Protein 4BZ4 (pdb70)

Nearest PDB structures (foldseek):
  4bz4-assembly4_D  TM=9.981E-01  e=2.053E-42  Methylomicrobium album BG8
  4bz4-assembly6_F  TM=1.003E+00  e=3.064E-42  Methylomicrobium album BG8
  4bz4-assembly5_E  TM=1.001E+00  e=2.266E-41  Methylomicrobium album BG8
  2vox-assembly1_A  TM=6.295E-01  e=2.458E-10  Methylococcus capsulatus str. Bath
  2o8o-assembly1_A  TM=6.468E-01  e=1.723E-02  Hathewaya histolytica

Secondary structure (P-SEA, 3-state):
cbbbbbbbbcccccbbbbbbcccccccccccccccccbbbbbbbbbccbbbbbbbbbcccccccccccccccccccccccccccccccccbbbbbbccccccccccccbbbbbcccccccccccccccccccccccbbbbcccccbbbbbbcccccbbbbbcccccccccccccccccccccccccbbbbbbbbbbcc/cbbbbbbbbcccccbbbbbbcccccccccccccccccbbbbbbbbbccbbbbbbbbbccccccccbbbbcccccccccccccccccccccbbbbbbccccccccccbbbbbcbbbbbbcccccccccccccccccccccccbbbbcccccbbbbbbcccccbbbbbbbbccccccccccccccccccccccbbbbbbbbbbcc/ccccbbbbbcccccbbbbbbcccccccccccccccccbbbbbbbbbccbbbbbbbbbccccccccbbbbcccccccccccccccccccccbbbbbbcccccccccccbbbbbbcccccccccccccccccccccccbbbbcccccbbbbbbcccccbbbbbbbbccccccccccccccccccccccbbbbbbbbbbcc/cbbbbbbbbcccccbbbbbbcccccccccccccccccbbbbbbbbbccbbbbbbbbbccccccccbbbbcccccccccccccccccccccbbbbbbccccccccccbbbbbbcccccccccccccccccccccccbbbbcccccbbbbbbcccccbbbbbbbbccccccccccccccccccccccbbbbbbbbbbcc/ccccbbbbbcccccbbbbbbcccccccccccccccccbbbbbbbbbccbbbbbbbbbccccccccbbbbcccccccccccccccccccccbbbbbbccbbbbcccccccccccbbbbbcccccccccccccccccccccccbbbbcccccbbbbbbcccccbbbbbbbbccccccccccccccccccccccbbbbbbbbbbcc/ccccbbbbbcccccbbbbbbcccccccccccccccccbbbbbbbbbccbbbbbbbbbccccccccbbbbcccccccccccccccccccccbbbbbbccccccccccccbbbbbcccccccccccccccccccccccbbbbcccccbbbbbbcccccbbbbbcccccccccccccccccccccccccbbbbbbbbbbcc

Foldseek 3Di:
DEFDDEDEAEPVRFKDKFWAAQAQQFFPDDPRWHGHRWYKYKYWAAFDDKKKKKKFFPFAQWKKKKWKWDFPPQDPCVLVRDDQDDTHDRFDWDWDAQDAYPNDTSHIGTTHTWAMEIAQAPQDDDDPPSVPDPRHHYDYPNDGRMDMDMGGHNHTTMMMMIMYTNRGHPPGPSCPPHSVNTNGDSGIGIMMMGMDGD/DEFADEAEDDPVRFKDKDWAAQAQQDWPADDDWHGHRWYKYKYFADFDDKKKKKKFFPFAQWKKKKWKWDFPPDDDVVLPRGDDDDTHDSFDKDWDAQDWYADPVRHIDGNHITTTHTWAMEMAPAPLPDDDDPSQPDPRHHYDYPNDGRMDMDMGGPNHGTMMMMIMYTNRGHPPGPSQVVHNVNTRGDSGIGIMMMGMDGD/DEFADEAEADPVRFKDKFWAAQAQQFWPADLGWHGHRWYKYKYFAAFDDKKKKKKFFPFAQWKKKKWKWFFPDCPPCVLVRDDQDDIDDRFDWDWDAQDAYPNDGSHITTTHTWAMEIECAPLDDDDPPSPPDPRHHYDYPNDGRMDMDMGGDNHGTMMMMIMYTNRGHPPGPSQPPHNVNTNGDSDIGIMMMGMDGD/DEFADEAEAEPVRFKDKFWAAQAQQFWLDDLRWHGHRWYKYKYWADFDDKKKKKKFFPFAQWKKKKWKWFFPPDDPVVLPRDDQDDTHHRDDWDWDAQDDYPDGSGIGTTHTWAMEMEPAPQDDDDDPSPPDPRHHYDYPNDGRMDMDMGGDRHGTMMMMIMYTNDGHPPGRSCPPHSVNTNGDSGIGIMMMGMGGD/DEFADEAEDDPVRFKDKDWAAQAQQFWPADLRWHGHRWYKYKYFAAFDDKKKKKKFFPFAQWKKKKWKWDFPPDADPQLPGDDPDDTHDRFDKDWDAQDWYADPVRHIDGSGIGTTHTWAMEMAPAPLDDDHPCSPPDPRHHYDYPPDGRMDMDMGGDNHGTMMMMIMYTNDGHPPGPSQVPHSVNINGDSDIGIMMMGMGHD/DEFADEDEDDQVRFKDKDWAAQAQQFWDDDLGWHGHRWYKYKYFAAFDDKKKKKKFFPFAQWKKKKWKWDFPPQDPCVLPRDDPDDTHDRADWDWDAQDAYPNDGSHIGTTHTWAMEIAPPPLDDDDDPSVPDPRHHYDYPNDGRMDMDMGGDRHGTMMMMIMYTNRGDDPTPNQVVHNVNTNGDSGIGIMMMGMGGD

Radius of gyration: 33.46 Å; Cα contacts (8 Å, |Δi|>4): 3586; chains: 6; bounding box: 97×66×97 Å

CATH classification: 2.60.120.1220

B-factor: mean 15.87, std 8.56, range [4.62, 70.21]

InterPro domains:
  IPR041007 Copper(I)-binding protein CorA [PF18252] (26-206)

Structure (mmCIF, N/CA/C/O backbone):
data_4BZ4
#
_entry.id   4BZ4
#
_cell.length_a   73.840
_cell.length_b   113.170
_cell.length_c   81.490
_cell.angle_alpha   90.00
_cell.angle_beta   104.51
_cell.angle_gamma   90.00
#
_symmetry.space_group_name_H-M   'P 1 21 1'
#
loop_
_entity.id
_entity.type
_entity.pdbx_description
1 polymer 'COPPER-REPRESSIBLE POLYPEPTIDE'
2 non-polymer 'COPPER (I) ION'
3 non-polymer 'CALCIUM ION'
4 non-polymer 'TETRAETHYLENE GLYCOL'
5 non-polymer 'HEXAETHYLENE GLYCOL'
6 water water
#
loop_
_atom_site.group_PDB
_atom_site.id
_atom_site.type_symbol
_atom_site.label_atom_id
_atom_site.label_alt_id
_atom_site.label_comp_id
_atom_site.label_asym_id
_atom_site.label_entity_id
_atom_site.label_seq_id
_atom_site.pdbx_PDB_ins_code
_atom_site.Cartn_x
_atom_site.Cartn_y
_atom_site.Cartn_z
_atom_site.occupancy
_atom_site.B_iso_or_equiv
_atom_site.auth_seq_id
_atom_site.auth_comp_id
_atom_site.auth_asym_id
_atom_site.auth_atom_id
_atom_site.pdbx_PDB_model_num
ATOM 1 N N . ALA A 1 28 ? 57.953 31.376 56.638 1.00 21.74 28 ALA A N 1
ATOM 2 C CA . ALA A 1 28 ? 56.790 31.204 57.546 1.00 19.37 28 ALA A CA 1
ATOM 3 C C . ALA A 1 28 ? 56.663 29.801 58.054 1.00 19.37 28 ALA A C 1
ATOM 4 O O . ALA A 1 28 ? 57.261 28.857 57.496 1.00 21.36 28 ALA A O 1
ATOM 6 N N . THR A 1 29 ? 55.867 29.638 59.103 1.00 17.52 29 THR A N 1
ATOM 7 C CA . THR A 1 29 ? 55.616 28.321 59.682 1.00 15.48 29 THR A CA 1
ATOM 8 C C . THR A 1 29 ? 54.121 28.214 60.000 1.00 17.23 29 THR A C 1
ATOM 9 O O . THR A 1 29 ? 53.510 29.159 60.486 1.00 14.26 29 THR A O 1
ATOM 13 N N . ALA A 1 30 ? 53.525 27.059 59.702 1.00 14.65 30 ALA A N 1
ATOM 14 C CA . ALA A 1 30 ? 52.178 26.755 60.052 1.00 15.73 30 ALA A CA 1
ATOM 15 C C . ALA A 1 30 ? 51.949 26.754 61.554 1.00 14.76 30 ALA A C 1
ATOM 16 O O . ALA A 1 30 ? 52.777 26.289 62.334 1.00 15.06 30 ALA A O 1
ATOM 18 N N . ILE A 1 31 ? 50.772 27.220 61.913 1.00 13.37 31 ILE A N 1
ATOM 19 C CA . ILE A 1 31 ? 50.258 27.127 63.264 1.00 15.22 31 ILE A CA 1
ATOM 20 C C . ILE A 1 31 ? 48.834 26.607 63.251 1.00 16.61 31 ILE A C 1
ATOM 21 O O . ILE A 1 31 ? 48.120 26.766 62.283 1.00 20.13 31 ILE A O 1
ATOM 26 N N . SER A 1 32 ? 48.442 26.027 64.357 1.00 18.45 32 SER A N 1
ATOM 27 C CA . SER A 1 32 ? 47.084 25.581 64.606 1.00 21.20 32 SER A CA 1
ATOM 28 C C . SER A 1 32 ? 46.344 26.795 65.164 1.00 20.45 32 SER A C 1
ATOM 29 O O . SER A 1 32 ? 46.813 27.382 66.110 1.00 24.71 32 SER A O 1
ATOM 32 N N . GLY A 1 33 ? 45.286 27.222 64.517 1.00 20.05 33 GLY A N 1
ATOM 33 C CA . GLY A 1 33 ? 44.486 28.389 64.966 1.00 21.66 33 GLY A CA 1
ATOM 34 C C . GLY A 1 33 ? 43.164 27.922 65.551 1.00 21.46 33 GLY A C 1
ATOM 35 O O . GLY A 1 33 ? 42.509 26.991 65.030 1.00 20.81 33 GLY A O 1
ATOM 36 N N . THR A 1 34 ? 42.689 28.670 66.527 1.00 19.16 34 THR A N 1
ATOM 37 C CA . THR A 1 34 ? 41.311 28.576 67.022 1.00 19.53 34 THR A CA 1
ATOM 38 C C . THR A 1 34 ? 40.589 29.776 66.485 1.00 18.07 34 THR A C 1
ATOM 39 O O . THR A 1 34 ? 41.045 30.922 66.654 1.00 18.26 34 THR A O 1
ATOM 43 N N . PHE A 1 35 ? 39.488 29.553 65.761 1.00 18.58 35 PHE A N 1
ATOM 44 C CA . PHE A 1 35 ? 38.776 30.666 65.142 1.00 20.27 35 PHE A CA 1
ATOM 45 C C . PHE A 1 35 ? 37.565 31.023 66.024 1.00 20.37 35 PHE A C 1
ATOM 46 O O . PHE A 1 35 ? 36.909 30.149 66.609 1.00 22.89 35 PHE A O 1
ATOM 54 N N . PHE A 1 36 ? 37.283 32.310 66.131 1.00 17.40 36 PHE A N 1
ATOM 55 C CA . PHE A 1 36 ? 36.172 32.764 66.928 1.00 17.48 36 PHE A CA 1
ATOM 56 C C . PHE A 1 36 ? 35.238 33.530 66.049 1.00 16.76 36 PHE A C 1
ATOM 57 O O . PHE A 1 36 ? 35.653 34.080 65.055 1.00 18.86 36 PHE A O 1
ATOM 65 N N . ASP A 1 37 ? 33.947 33.559 66.394 1.00 17.54 37 ASP A N 1
ATOM 66 C CA . ASP A 1 37 ? 32.996 34.458 65.798 1.00 18.25 37 ASP A CA 1
ATOM 67 C C . ASP A 1 37 ? 31.806 34.623 66.722 1.00 18.87 37 ASP A C 1
ATOM 68 O O . ASP A 1 37 ? 31.826 34.102 67.820 1.00 17.45 37 ASP A O 1
ATOM 73 N N . LYS A 1 38 ? 30.789 35.360 66.282 1.00 19.71 38 LYS A N 1
ATOM 74 C CA . LYS A 1 38 ? 29.683 35.699 67.189 1.00 21.70 38 LYS A CA 1
ATOM 75 C C . LYS A 1 38 ? 28.951 34.483 67.786 1.00 20.96 38 LYS A C 1
ATOM 76 O O . LYS A 1 38 ? 28.307 34.596 68.836 1.00 23.36 38 LYS A O 1
ATOM 82 N N . ASN A 1 39 ? 29.034 33.337 67.124 1.00 21.46 39 ASN A N 1
ATOM 83 C CA . ASN A 1 39 ? 28.426 32.108 67.624 1.00 24.84 39 ASN A CA 1
ATOM 84 C C . ASN A 1 39 ? 29.406 31.173 68.268 1.00 23.29 39 ASN A C 1
ATOM 85 O O . ASN A 1 39 ? 29.067 30.048 68.645 1.00 21.94 39 ASN A O 1
ATOM 90 N N . ASN A 1 40 ? 30.673 31.599 68.348 1.00 20.52 40 ASN A N 1
ATOM 91 C CA . ASN A 1 40 ? 31.740 30.773 68.866 1.00 19.60 40 ASN A CA 1
ATOM 92 C C . ASN A 1 40 ? 32.718 31.743 69.562 1.00 18.86 40 ASN A C 1
ATOM 93 O O . ASN A 1 40 ? 33.755 32.062 69.002 1.00 16.71 40 ASN A O 1
ATOM 98 N N . THR A 1 41 ? 32.334 32.171 70.753 1.00 17.96 41 THR A N 1
ATOM 99 C CA . THR A 1 41 ? 33.030 33.301 71.388 1.00 17.06 41 THR A CA 1
ATOM 100 C C . THR A 1 41 ? 34.027 32.836 72.400 1.00 16.84 41 THR A C 1
ATOM 101 O O . THR A 1 41 ? 34.701 33.658 73.020 1.00 16.42 41 THR A O 1
ATOM 105 N N . SER A 1 42 ? 34.111 31.530 72.654 1.00 16.81 42 SER A N 1
ATOM 106 C CA . SER A 1 42 ? 34.923 31.059 73.786 1.00 19.66 42 SER A CA 1
ATOM 107 C C . SER A 1 42 ? 35.698 29.805 73.402 1.00 19.73 42 SER A C 1
ATOM 108 O O . SER A 1 42 ? 35.315 29.089 72.471 1.00 19.54 42 SER A O 1
ATOM 111 N N . ALA A 1 43 ? 36.800 29.565 74.071 1.00 18.17 43 ALA A N 1
ATOM 112 C CA . ALA A 1 43 ? 37.601 28.386 73.796 1.00 17.34 43 ALA A CA 1
ATOM 113 C C . ALA A 1 43 ? 38.519 28.116 74.952 1.00 18.00 43 ALA A C 1
ATOM 114 O O . ALA A 1 43 ? 38.836 29.016 75.777 1.00 17.51 43 ALA A O 1
ATOM 116 N N . ASP A 1 44 ? 38.972 26.890 75.058 1.00 15.53 44 ASP A N 1
ATOM 117 C CA . ASP A 1 44 ? 40.008 26.564 76.000 1.00 17.06 44 ASP A CA 1
ATOM 118 C C . ASP A 1 44 ? 41.241 26.361 75.190 1.00 19.49 44 ASP A C 1
ATOM 119 O O . ASP A 1 44 ? 41.247 25.580 74.225 1.00 24.09 44 ASP A O 1
ATOM 124 N N . MET A 1 45 ? 42.265 27.110 75.495 1.00 15.05 45 MET A N 1
ATOM 125 C CA . MET A 1 45 ? 43.558 27.004 74.839 1.00 16.06 45 MET A CA 1
ATOM 126 C C . MET A 1 45 ? 44.535 26.436 75.850 1.00 17.74 45 MET A C 1
ATOM 127 O O . MET A 1 45 ? 44.301 26.439 77.072 1.00 20.61 45 MET A O 1
ATOM 132 N N . THR A 1 46 ? 45.587 25.812 75.359 1.00 18.49 46 THR A N 1
ATOM 133 C CA . THR A 1 46 ? 46.578 25.171 76.209 1.00 18.67 46 THR A CA 1
ATOM 134 C C . THR A 1 46 ? 47.905 25.778 75.863 1.00 18.09 46 THR A C 1
ATOM 135 O O . THR A 1 46 ? 48.259 25.933 74.679 1.00 24.34 46 THR A O 1
ATOM 139 N N . VAL A 1 47 ? 48.626 26.217 76.871 1.00 14.89 47 VAL A N 1
ATOM 140 C CA . VAL A 1 47 ? 49.896 26.880 76.632 1.00 13.22 47 VAL A CA 1
ATOM 141 C C . VAL A 1 47 ? 50.885 26.457 77.701 1.00 11.73 47 VAL A C 1
ATOM 142 O O . VAL A 1 47 ? 50.509 26.011 78.821 1.00 14.20 47 VAL A O 1
ATOM 146 N N . ARG A 1 48 ? 52.174 26.613 77.396 1.00 10.50 48 ARG A N 1
ATOM 147 C CA . ARG A 1 48 ? 53.200 26.410 78.372 1.00 11.52 48 ARG A CA 1
ATOM 148 C C . ARG A 1 48 ? 53.327 27.617 79.315 1.00 12.17 48 ARG A C 1
ATOM 149 O O . ARG A 1 48 ? 53.004 28.752 78.934 1.00 11.41 48 ARG A O 1
ATOM 157 N N . ALA A 1 49 ? 53.846 27.359 80.502 1.00 11.10 49 ALA A N 1
ATOM 158 C CA . ALA A 1 49 ? 53.942 28.390 81.572 1.00 11.31 49 ALA A CA 1
ATOM 159 C C . ALA A 1 49 ? 54.858 29.538 81.224 1.00 10.96 49 ALA A C 1
ATOM 160 O O . ALA A 1 49 ? 54.655 30.634 81.758 1.00 11.44 49 ALA A O 1
ATOM 162 N N . TYR A 1 50 ? 55.819 29.315 80.356 1.00 10.00 50 TYR A N 1
ATOM 163 C CA . TYR A 1 50 ? 56.785 30.359 79.913 1.00 10.54 50 TYR A CA 1
ATOM 164 C C . TYR A 1 50 ? 56.588 30.718 78.448 1.00 9.76 50 TYR A C 1
ATOM 165 O O . TYR A 1 50 ? 57.449 31.386 77.857 1.00 11.17 50 TYR A O 1
ATOM 174 N N . SER A 1 51 ? 55.527 30.215 77.825 1.00 9.84 51 SER A N 1
ATOM 175 C CA . SER A 1 51 ? 55.341 30.289 76.346 1.00 10.06 51 SER A CA 1
ATOM 176 C C . SER A 1 51 ? 55.425 31.714 75.732 1.00 10.64 51 SER A C 1
ATOM 177 O O . SER A 1 51 ? 55.861 31.852 74.625 1.00 10.44 51 SER A O 1
ATOM 180 N N . TRP A 1 52 ? 55.070 32.699 76.487 1.00 11.29 52 TRP A N 1
ATOM 181 C CA . TRP A 1 52 ? 55.011 34.087 75.913 1.00 10.59 52 TRP A CA 1
ATOM 182 C C . TRP A 1 52 ? 56.278 34.796 76.139 1.00 10.16 52 TRP A C 1
ATOM 183 O O . TRP A 1 52 ? 56.479 35.910 75.602 1.00 10.09 52 TRP A O 1
ATOM 194 N N . TYR A 1 53 ? 57.157 34.259 77.001 1.00 10.83 53 TYR A N 1
ATOM 195 C CA . TYR A 1 53 ? 58.350 34.978 77.437 1.00 11.34 53 TYR A CA 1
ATOM 196 C C . TYR A 1 53 ? 59.421 33.948 77.901 1.00 10.27 53 TYR A C 1
ATOM 197 O O . TYR A 1 53 ? 59.613 33.736 79.082 1.00 11.56 53 TYR A O 1
ATOM 206 N N . ASN A 1 54 ? 60.124 33.368 76.940 1.00 10.52 54 ASN A N 1
ATOM 207 C CA . ASN A 1 54 ? 61.183 32.488 77.255 1.00 11.79 54 ASN A CA 1
ATOM 208 C C . ASN A 1 54 ? 62.357 33.185 77.863 1.00 13.67 54 ASN A C 1
ATOM 209 O O . ASN A 1 54 ? 62.657 34.349 77.534 1.00 14.99 54 ASN A O 1
ATOM 214 N N . LEU A 1 55 ? 63.048 32.495 78.775 1.00 13.58 55 LEU A N 1
ATOM 215 C CA . LEU A 1 55 ? 64.243 33.077 79.437 1.00 14.30 55 LEU A CA 1
ATOM 216 C C . LEU A 1 55 ? 65.532 32.560 78.800 1.00 18.09 55 LEU A C 1
ATOM 217 O O . LEU A 1 55 ? 66.270 31.680 79.381 1.00 18.69 55 LEU A O 1
ATOM 222 N N . SER A 1 56 ? 65.704 33.019 77.567 1.00 14.78 56 SER A N 1
ATOM 223 C CA . SER A 1 56 ? 66.849 32.738 76.702 1.00 15.43 56 SER A CA 1
ATOM 224 C C . SER A 1 56 ? 66.939 33.903 75.721 1.00 17.60 56 SER A C 1
ATOM 225 O O . SER A 1 56 ? 65.958 34.635 75.499 1.00 15.67 56 SER A O 1
ATOM 228 N N . MET A 1 57 ? 68.094 34.038 75.074 1.00 17.74 57 MET A N 1
ATOM 229 C CA . MET A 1 57 ? 68.193 34.905 73.911 1.00 19.48 57 MET A CA 1
ATOM 230 C C . MET A 1 57 ? 67.686 36.294 74.156 1.00 17.26 57 MET A C 1
ATOM 231 O O . MET A 1 57 ? 68.029 36.980 75.133 1.00 18.77 57 MET A O 1
ATOM 232 N N . GLY A 1 58 ? 66.788 36.634 73.250 1.00 16.26 58 GLY A N 1
ATOM 233 C CA . GLY A 1 58 ? 66.134 37.919 73.212 1.00 14.75 58 GLY A CA 1
ATOM 234 C C . GLY A 1 58 ? 64.768 37.933 73.925 1.00 13.26 58 GLY A C 1
ATOM 235 O O . GLY A 1 58 ? 63.947 38.835 73.718 1.00 12.69 58 GLY A O 1
ATOM 236 N N . TYR A 1 59 ? 64.523 36.969 74.830 1.00 12.84 59 TYR A N 1
ATOM 237 C CA . TYR A 1 59 ? 63.312 36.940 75.670 1.00 14.05 59 TYR A CA 1
ATOM 238 C C . TYR A 1 59 ? 62.056 36.906 74.818 1.00 12.69 59 TYR A C 1
ATOM 239 O O . TYR A 1 59 ? 61.115 37.703 74.981 1.00 12.13 59 TYR A O 1
ATOM 248 N N . LEU A 1 60 ? 62.041 36.006 73.855 1.00 12.12 60 LEU A N 1
ATOM 249 C CA . LEU A 1 60 ? 60.952 35.903 72.910 1.00 12.98 60 LEU A CA 1
ATOM 250 C C . LEU A 1 60 ? 59.928 34.878 73.300 1.00 12.40 60 LEU A C 1
ATOM 251 O O . LEU A 1 60 ? 60.195 33.969 74.073 1.00 11.85 60 LEU A O 1
ATOM 256 N N . GLY A 1 61 ? 58.723 35.041 72.808 1.00 10.54 61 GLY A N 1
ATOM 257 C CA . GLY A 1 61 ? 57.750 33.989 72.899 1.00 11.64 61 GLY A CA 1
ATOM 258 C C . GLY A 1 61 ? 58.018 32.869 71.927 1.00 11.14 61 GLY A C 1
ATOM 259 O O . GLY A 1 61 ? 58.668 33.076 70.921 1.00 10.74 61 GLY A O 1
ATOM 274 N N . THR A 1 63 ? 56.341 30.416 69.374 1.00 11.27 63 THR A N 1
ATOM 275 C CA . THR A 1 63 ? 55.191 30.291 68.532 1.00 11.58 63 THR A CA 1
ATOM 276 C C . THR A 1 63 ? 54.343 29.049 68.813 1.00 11.82 63 THR A C 1
ATOM 277 O O . THR A 1 63 ? 53.165 29.112 68.872 1.00 11.56 63 THR A O 1
ATOM 281 N N . HIS A 1 64 ? 55.021 27.918 68.943 1.00 12.54 64 HIS A N 1
ATOM 282 C CA . HIS A 1 64 ? 54.298 26.650 69.026 1.00 14.15 64 HIS A CA 1
ATOM 283 C C . HIS A 1 64 ? 54.058 26.188 70.421 1.00 14.30 64 HIS A C 1
ATOM 284 O O . HIS A 1 64 ? 53.253 25.261 70.592 1.00 15.73 64 HIS A O 1
ATOM 291 N N . HIS A 1 65 ? 54.635 26.859 71.444 1.00 12.35 65 HIS A N 1
ATOM 292 C CA . HIS A 1 65 ? 54.341 26.602 72.809 1.00 12.27 65 HIS A CA 1
ATOM 293 C C . HIS A 1 65 ? 53.149 27.458 73.305 1.00 11.32 65 HIS A C 1
ATOM 294 O O . HIS A 1 65 ? 52.560 27.157 74.352 1.00 13.20 65 HIS A O 1
ATOM 301 N N . SER A 1 66 ? 52.824 28.454 72.504 1.00 11.50 66 SER A N 1
ATOM 302 C CA . SER A 1 66 ? 51.697 29.323 72.714 1.00 11.87 66 SER A CA 1
ATOM 303 C C . SER A 1 66 ? 50.506 28.784 71.930 1.00 13.82 66 SER A C 1
ATOM 304 O O . SER A 1 66 ? 50.602 27.694 71.229 1.00 14.84 66 SER A O 1
ATOM 307 N N . ASN A 1 67 ? 49.379 29.494 71.949 1.00 13.29 67 ASN A N 1
ATOM 308 C CA . ASN A 1 67 ? 48.230 29.094 71.191 1.00 14.81 67 ASN A CA 1
ATOM 309 C C . ASN A 1 67 ? 47.654 30.296 70.462 1.00 15.79 67 ASN A C 1
ATOM 310 O O . ASN A 1 67 ? 47.679 31.359 71.000 1.00 14.81 67 ASN A O 1
ATOM 319 N N . TRP A 1 68 ? 47.177 30.110 69.239 1.00 13.91 68 TRP A N 1
ATOM 320 C CA . TRP A 1 68 ? 46.801 31.200 68.359 1.00 12.51 68 TRP A CA 1
ATOM 321 C C . TRP A 1 68 ? 45.330 31.259 68.128 1.00 14.11 68 TRP A C 1
ATOM 322 O O . TRP A 1 68 ? 44.672 30.188 67.907 1.00 16.30 68 TRP A O 1
ATOM 333 N N . GLY A 1 69 ? 44.780 32.492 68.168 1.00 13.96 69 GLY A N 1
ATOM 334 C CA . GLY A 1 69 ? 43.379 32.729 67.814 1.00 12.89 69 GLY A CA 1
ATOM 335 C C . GLY A 1 69 ? 43.224 33.672 66.677 1.00 12.86 69 GLY A C 1
ATOM 336 O O . GLY A 1 69 ? 44.106 34.481 66.344 1.00 11.99 69 GLY A O 1
ATOM 337 N N . PHE A 1 70 ? 42.078 33.563 66.006 1.00 13.22 70 PHE A N 1
ATOM 338 C CA . PHE A 1 70 ? 41.749 34.423 64.905 1.00 13.12 70 PHE A CA 1
ATOM 339 C C . PHE A 1 70 ? 40.300 34.876 65.030 1.00 14.26 70 PHE A C 1
ATOM 340 O O . PHE A 1 70 ? 39.431 34.068 65.299 1.00 15.08 70 PHE A O 1
ATOM 348 N N . VAL A 1 71 ? 40.037 36.128 64.686 1.00 14.59 71 VAL A N 1
ATOM 349 C CA . VAL A 1 71 ? 38.677 36.648 64.727 1.00 14.73 71 VAL A CA 1
ATOM 350 C C . VAL A 1 71 ? 38.516 37.768 63.763 1.00 16.64 71 VAL A C 1
ATOM 351 O O . VAL A 1 71 ? 39.414 38.619 63.624 1.00 14.99 71 VAL A O 1
ATOM 355 N N . LYS A 1 72 ? 37.392 37.770 63.039 1.00 15.20 72 LYS A N 1
ATOM 356 C CA . LYS A 1 72 ? 37.167 38.819 62.058 1.00 16.00 72 LYS A CA 1
ATOM 357 C C . LYS A 1 72 ? 36.293 39.869 62.726 1.00 14.34 72 LYS A C 1
ATOM 358 O O . LYS A 1 72 ? 35.235 39.521 63.252 1.00 15.83 72 LYS A O 1
ATOM 364 N N . LEU A 1 73 ? 36.731 41.107 62.646 1.00 13.10 73 LEU A N 1
ATOM 365 C CA . LEU A 1 73 ? 36.155 42.203 63.386 1.00 15.14 73 LEU A CA 1
ATOM 366 C C . LEU A 1 73 ? 35.846 43.347 62.489 1.00 15.13 73 LEU A C 1
ATOM 367 O O . LEU A 1 73 ? 36.462 43.562 61.456 1.00 14.79 73 LEU A O 1
ATOM 372 N N . LYS A 1 74 ? 34.878 44.135 62.948 1.00 17.33 74 LYS A N 1
ATOM 373 C CA . LYS A 1 74 ? 34.466 45.383 62.261 1.00 18.43 74 LYS A CA 1
ATOM 374 C C . LYS A 1 74 ? 35.134 46.548 62.870 1.00 17.47 74 LYS A C 1
ATOM 375 O O . LYS A 1 74 ? 35.281 46.617 64.119 1.00 16.93 74 LYS A O 1
ATOM 381 N N . LYS A 1 75 ? 35.537 47.486 62.008 1.00 15.47 75 LYS A N 1
ATOM 382 C CA . LYS A 1 75 ? 36.217 48.716 62.441 1.00 16.08 75 LYS A CA 1
ATOM 383 C C . LYS A 1 75 ? 35.357 49.474 63.441 1.00 18.01 75 LYS A C 1
ATOM 384 O O . LYS A 1 75 ? 34.151 49.533 63.271 1.00 17.69 75 LYS A O 1
ATOM 390 N N . GLY A 1 76 ? 35.985 50.032 64.456 1.00 16.28 76 GLY A N 1
ATOM 391 C CA . GLY A 1 76 ? 35.369 51.091 65.227 1.00 17.08 76 GLY A CA 1
ATOM 392 C C . GLY A 1 76 ? 34.581 50.653 66.406 1.00 18.20 76 GLY A C 1
ATOM 393 O O . GLY A 1 76 ? 34.021 51.524 67.087 1.00 20.55 76 GLY A O 1
ATOM 394 N N . LYS A 1 77 ? 34.406 49.358 66.621 1.00 17.81 77 LYS A N 1
ATOM 395 C CA . LYS A 1 77 ? 33.601 48.919 67.746 1.00 19.37 77 LYS A CA 1
ATOM 396 C C . LYS A 1 77 ? 34.492 48.183 68.764 1.00 18.71 77 LYS A C 1
ATOM 397 O O . LYS A 1 77 ? 35.116 47.180 68.385 1.00 14.40 77 LYS A O 1
ATOM 403 N N . PRO A 1 78 ? 34.608 48.708 70.007 1.00 16.27 78 PRO A N 1
ATOM 404 C CA . PRO A 1 78 ? 35.550 48.050 70.926 1.00 14.85 78 PRO A CA 1
ATOM 405 C C . PRO A 1 78 ? 35.260 46.591 71.166 1.00 13.48 78 PRO A C 1
ATOM 406 O O . PRO A 1 78 ? 34.102 46.148 71.204 1.00 14.24 78 PRO A O 1
ATOM 410 N N . VAL A 1 79 ? 36.364 45.872 71.409 1.00 12.58 79 VAL A N 1
ATOM 411 C CA . VAL A 1 79 ? 36.390 44.414 71.637 1.00 12.97 79 VAL A CA 1
ATOM 412 C C . VAL A 1 79 ? 37.115 44.202 72.945 1.00 12.07 79 VAL A C 1
ATOM 413 O O . VAL A 1 79 ? 38.124 44.870 73.203 1.00 13.81 79 VAL A O 1
ATOM 417 N N . THR A 1 80 ? 36.701 43.173 73.704 1.00 12.04 80 THR A N 1
ATOM 418 C CA . THR A 1 80 ? 37.408 42.739 74.893 1.00 12.52 80 THR A CA 1
ATOM 419 C C . THR A 1 80 ? 37.751 41.289 74.706 1.00 11.39 80 THR A C 1
ATOM 420 O O . THR A 1 80 ? 36.944 40.534 74.180 1.00 13.00 80 THR A O 1
ATOM 424 N N . ILE A 1 81 ? 38.964 40.932 75.084 1.00 11.02 81 ILE A N 1
ATOM 425 C CA . ILE A 1 81 ? 39.321 39.489 75.211 1.00 12.09 81 ILE A CA 1
ATOM 426 C C . ILE A 1 81 ? 39.736 39.230 76.633 1.00 11.27 81 ILE A C 1
ATOM 427 O O . ILE A 1 81 ? 40.586 39.961 77.199 1.00 12.71 81 ILE A O 1
ATOM 432 N N . ALA A 1 82 ? 39.124 38.240 77.270 1.00 11.65 82 ALA A N 1
ATOM 433 C CA . ALA A 1 82 ? 39.347 37.881 78.627 1.00 12.27 82 ALA A CA 1
ATOM 434 C C . ALA A 1 82 ? 39.916 36.511 78.690 1.00 11.72 82 ALA A C 1
ATOM 435 O O . ALA A 1 82 ? 39.356 35.597 78.089 1.00 13.35 82 ALA A O 1
ATOM 437 N N . LEU A 1 83 ? 40.963 36.359 79.518 1.00 12.40 83 LEU A N 1
ATOM 438 C CA . LEU A 1 83 ? 41.627 35.106 79.729 1.00 12.91 83 LEU A CA 1
ATOM 439 C C . LEU A 1 83 ? 41.504 34.767 81.168 1.00 12.45 83 LEU A C 1
ATOM 440 O O . LEU A 1 83 ? 41.731 35.625 82.047 1.00 11.10 83 LEU A O 1
ATOM 445 N N . THR A 1 84 ? 41.229 33.507 81.462 1.00 12.51 84 THR A N 1
ATOM 446 C CA . THR A 1 84 ? 41.206 33.052 82.853 1.00 13.24 84 THR A CA 1
ATOM 447 C C . THR A 1 84 ? 41.864 31.659 82.944 1.00 12.81 84 THR A C 1
ATOM 448 O O . THR A 1 84 ? 41.811 30.888 81.970 1.00 14.66 84 THR A O 1
ATOM 452 N N . THR A 1 85 ? 42.443 31.343 84.092 1.00 13.45 85 THR A N 1
ATOM 453 C CA . THR A 1 85 ? 43.016 30.028 84.339 1.00 14.47 85 THR A CA 1
ATOM 454 C C . THR A 1 85 ? 42.780 29.631 85.750 1.00 14.96 85 THR A C 1
ATOM 455 O O . THR A 1 85 ? 42.747 30.486 86.646 1.00 14.43 85 THR A O 1
ATOM 459 N N . GLU A 1 86 ? 42.678 28.311 85.952 1.00 17.92 86 GLU A N 1
ATOM 460 C CA . GLU A 1 86 ? 42.601 27.750 87.295 1.00 18.58 86 GLU A CA 1
ATOM 461 C C . GLU A 1 86 ? 43.967 27.271 87.810 1.00 17.45 86 GLU A C 1
ATOM 462 O O . GLU A 1 86 ? 44.084 26.841 88.960 1.00 18.23 86 GLU A O 1
ATOM 468 N N . VAL A 1 87 ? 45.001 27.310 86.991 1.00 13.68 87 VAL A N 1
ATOM 469 C CA . VAL A 1 87 ? 46.279 26.729 87.361 1.00 13.59 87 VAL A CA 1
ATOM 470 C C . VAL A 1 87 ? 47.041 27.604 88.321 1.00 13.73 87 VAL A C 1
ATOM 471 O O . VAL A 1 87 ? 47.359 28.776 87.990 1.00 14.33 87 VAL A O 1
ATOM 475 N N . SER A 1 88 ? 47.405 27.074 89.494 1.00 12.55 88 SER A N 1
ATOM 476 C CA . SER A 1 88 ? 48.064 27.822 90.539 1.00 11.53 88 SER A CA 1
ATOM 477 C C . SER A 1 88 ? 49.453 28.283 90.055 1.00 11.55 88 SER A C 1
ATOM 478 O O . SER A 1 88 ? 50.295 27.475 89.677 1.00 12.57 88 SER A O 1
ATOM 481 N N . GLY A 1 89 ? 49.728 29.586 90.126 1.00 11.01 89 GLY A N 1
ATOM 482 C CA . GLY A 1 89 ? 51.006 30.129 89.731 1.00 10.90 89 GLY A CA 1
ATOM 483 C C . GLY A 1 89 ? 51.107 30.613 88.300 1.00 10.55 89 GLY A C 1
ATOM 484 O O . GLY A 1 89 ? 52.073 31.301 87.965 1.00 10.14 89 GLY A O 1
ATOM 485 N N . LEU A 1 90 ? 50.088 30.297 87.482 1.00 10.74 90 LEU A N 1
ATOM 486 C CA . LEU A 1 90 ? 50.092 30.631 86.032 1.00 11.04 90 LEU A CA 1
ATOM 487 C C . LEU A 1 90 ? 49.603 32.057 85.782 1.00 11.57 90 LEU A C 1
ATOM 488 O O . LEU A 1 90 ? 48.609 32.462 86.370 1.00 11.78 90 LEU A O 1
ATOM 493 N N . HIS A 1 91 ? 50.288 32.772 84.893 1.00 10.50 91 HIS A N 1
ATOM 494 C CA . HIS A 1 91 ? 49.886 34.185 84.553 1.00 11.30 91 HIS A CA 1
ATOM 495 C C . HIS A 1 91 ? 49.652 34.272 83.082 1.00 9.93 91 HIS A C 1
ATOM 496 O O . HIS A 1 91 ? 50.602 34.322 82.309 1.00 10.79 91 HIS A O 1
ATOM 503 N N . PRO A 1 92 ? 48.391 34.262 82.681 1.00 10.65 92 PRO A N 1
ATOM 504 C CA . PRO A 1 92 ? 48.110 34.307 81.253 1.00 10.44 92 PRO A CA 1
ATOM 505 C C . PRO A 1 92 ? 48.510 35.631 80.619 1.00 10.06 92 PRO A C 1
ATOM 506 O O . PRO A 1 92 ? 48.516 36.663 81.308 1.00 11.03 92 PRO A O 1
ATOM 510 N N . SER A 1 93 ? 48.736 35.592 79.321 1.00 9.25 93 SER A N 1
ATOM 511 C CA . SER A 1 93 ? 49.144 36.726 78.552 1.00 9.85 93 SER A CA 1
ATOM 512 C C . SER A 1 93 ? 48.648 36.646 77.121 1.00 9.92 93 SER A C 1
ATOM 513 O O . SER A 1 93 ? 48.301 35.586 76.649 1.00 10.01 93 SER A O 1
ATOM 516 N N . ILE A 1 94 ? 48.658 37.770 76.401 1.00 10.10 94 ILE A N 1
ATOM 517 C CA . ILE A 1 94 ? 48.164 37.844 75.074 1.00 9.38 94 ILE A CA 1
ATOM 518 C C . ILE A 1 94 ? 48.778 39.015 74.312 1.00 9.64 94 ILE A C 1
ATOM 519 O O . ILE A 1 94 ? 49.126 40.037 74.890 1.00 9.87 94 ILE A O 1
ATOM 524 N N . THR A 1 95 ? 49.011 38.760 73.003 1.00 9.82 95 THR A N 1
ATOM 525 C CA . THR A 1 95 ? 49.374 39.805 72.027 1.00 10.33 95 THR A CA 1
ATOM 526 C C . THR A 1 95 ? 48.346 39.733 70.917 1.00 10.71 95 THR A C 1
ATOM 527 O O . THR A 1 95 ? 48.057 38.642 70.429 1.00 11.05 95 THR A O 1
ATOM 531 N N . VAL A 1 96 ? 47.832 40.917 70.516 1.00 9.24 96 VAL A N 1
ATOM 532 C CA . VAL A 1 96 ? 46.915 41.028 69.380 1.00 10.03 96 VAL A CA 1
ATOM 533 C C . VAL A 1 96 ? 47.549 41.848 68.245 1.00 10.21 96 VAL A C 1
ATOM 534 O O . VAL A 1 96 ? 48.086 42.932 68.473 1.00 9.94 96 VAL A O 1
ATOM 538 N N . TRP A 1 97 ? 47.531 41.266 67.022 1.00 9.75 97 TRP A N 1
ATOM 539 C CA . TRP A 1 97 ? 47.821 41.971 65.808 1.00 10.36 97 TRP A CA 1
ATOM 540 C C . TRP A 1 97 ? 46.648 42.002 64.844 1.00 12.24 97 TRP A C 1
ATOM 541 O O . TRP A 1 97 ? 45.797 41.123 64.870 1.00 11.95 97 TRP A O 1
ATOM 552 N N . TYR A 1 98 ? 46.645 42.983 63.955 1.00 11.67 98 TYR A N 1
ATOM 553 C CA . TYR A 1 98 ? 45.798 43.003 62.785 1.00 11.72 98 TYR A CA 1
ATOM 554 C C . TYR A 1 98 ? 46.566 42.375 61.598 1.00 12.58 98 TYR A C 1
ATOM 555 O O . TYR A 1 98 ? 47.700 42.805 61.297 1.00 11.15 98 TYR A O 1
ATOM 564 N N . ARG A 1 99 ? 45.946 41.369 60.996 1.00 12.95 99 ARG A N 1
ATOM 565 C CA . ARG A 1 99 ? 46.559 40.643 59.922 1.00 15.23 99 ARG A CA 1
ATOM 566 C C . ARG A 1 99 ? 46.082 41.288 58.634 1.00 14.75 99 ARG A C 1
ATOM 567 O O . ARG A 1 99 ? 44.993 40.960 58.064 1.00 16.01 99 ARG A O 1
ATOM 575 N N . ALA A 1 100 ? 46.847 42.264 58.177 1.00 16.37 100 ALA A N 1
ATOM 576 C CA . ALA A 1 100 ? 46.423 43.154 57.088 1.00 18.74 100 ALA A CA 1
ATOM 577 C C . ALA A 1 100 ? 46.500 42.494 55.715 1.00 20.70 100 ALA A C 1
ATOM 578 O O . ALA A 1 100 ? 47.415 41.726 55.428 1.00 21.03 100 ALA A O 1
ATOM 580 N N . GLY A 1 101 ? 45.495 42.780 54.892 1.00 22.61 101 GLY A N 1
ATOM 581 C CA . GLY A 1 101 ? 45.473 42.327 53.516 1.00 25.04 101 GLY A CA 1
ATOM 582 C C . GLY A 1 101 ? 45.188 40.850 53.395 1.00 26.56 101 GLY A C 1
ATOM 583 O O . GLY A 1 101 ? 45.404 40.250 52.325 1.00 32.21 101 GLY A O 1
ATOM 584 N N . ALA A 1 102 ? 44.702 40.220 54.459 1.00 23.95 102 ALA A N 1
ATOM 585 C CA . ALA A 1 102 ? 44.552 38.786 54.410 1.00 24.30 102 ALA A CA 1
ATOM 586 C C . ALA A 1 102 ? 43.549 38.533 53.296 1.00 27.95 102 ALA A C 1
ATOM 587 O O . ALA A 1 102 ? 42.614 39.292 53.164 1.00 31.15 102 ALA A O 1
ATOM 589 N N . LYS A 1 103 ? 43.791 37.522 52.462 1.00 29.61 103 LYS A N 1
ATOM 590 C CA . LYS A 1 103 ? 42.891 37.198 51.356 1.00 33.36 103 LYS A CA 1
ATOM 591 C C . LYS A 1 103 ? 42.181 35.888 51.713 1.00 30.83 103 LYS A C 1
ATOM 592 O O . LYS A 1 103 ? 41.301 35.883 52.580 1.00 32.18 103 LYS A O 1
ATOM 598 N N . ASN A 1 104 ? 42.595 34.778 51.102 1.00 32.07 104 ASN A N 1
ATOM 599 C CA . ASN A 1 104 ? 42.003 33.481 51.472 1.00 28.86 104 ASN A CA 1
ATOM 600 C C . ASN A 1 104 ? 42.275 33.175 52.954 1.00 27.88 104 ASN A C 1
ATOM 601 O O . ASN A 1 104 ? 43.434 33.183 53.411 1.00 23.63 104 ASN A O 1
ATOM 606 N N . PRO A 1 105 ? 41.212 32.859 53.722 1.00 26.95 105 PRO A N 1
ATOM 607 C CA . PRO A 1 105 ? 41.364 32.480 55.105 1.00 26.67 105 PRO A CA 1
ATOM 608 C C . PRO A 1 105 ? 42.280 31.270 55.320 1.00 26.08 105 PRO A C 1
ATOM 609 O O . PRO A 1 105 ? 42.773 31.123 56.428 1.00 25.20 105 PRO A O 1
ATOM 613 N N . LYS A 1 106 ? 42.471 30.411 54.305 1.00 22.74 106 LYS A N 1
ATOM 614 C CA . LYS A 1 106 ? 43.383 29.276 54.458 1.00 24.21 106 LYS A CA 1
ATOM 615 C C . LYS A 1 106 ? 44.822 29.786 54.550 1.00 21.03 106 LYS A C 1
ATOM 616 O O . LYS A 1 106 ? 45.690 29.024 54.852 1.00 20.33 106 LYS A O 1
ATOM 622 N N . THR A 1 107 ? 45.061 31.043 54.212 1.00 19.51 107 THR A N 1
ATOM 623 C CA . THR A 1 107 ? 46.391 31.667 54.402 1.00 19.00 107 THR A CA 1
ATOM 624 C C . THR A 1 107 ? 46.567 32.271 55.815 1.00 18.45 107 THR A C 1
ATOM 625 O O . THR A 1 107 ? 47.660 32.726 56.164 1.00 17.88 107 THR A O 1
ATOM 629 N N . LEU A 1 108 ? 45.524 32.280 56.623 1.00 17.91 108 LEU A N 1
ATOM 630 C CA . LEU A 1 108 ? 45.655 32.816 57.981 1.00 17.01 108 LEU A CA 1
ATOM 631 C C . LEU A 1 108 ? 46.578 32.083 58.949 1.00 17.89 108 LEU A C 1
ATOM 632 O O . LEU A 1 108 ? 47.316 32.725 59.622 1.00 15.39 108 LEU A O 1
ATOM 637 N N . PRO A 1 109 ? 46.487 30.741 59.091 1.00 16.49 109 PRO A N 1
ATOM 638 C CA . PRO A 1 109 ? 47.209 30.090 60.177 1.00 17.61 109 PRO A CA 1
ATOM 639 C C . PRO A 1 109 ? 48.666 29.789 59.890 1.00 15.30 109 PRO A C 1
ATOM 640 O O . PRO A 1 109 ? 49.107 28.631 59.778 1.00 16.80 109 PRO A O 1
ATOM 644 N N . TYR A 1 110 ? 49.411 30.871 59.811 1.00 16.68 110 TYR A N 1
ATOM 645 C CA . TYR A 1 110 ? 50.841 30.902 59.652 1.00 15.82 110 TYR A CA 1
ATOM 646 C C . TYR A 1 110 ? 51.389 32.008 60.510 1.00 16.80 110 TYR A C 1
ATOM 647 O O . TYR A 1 110 ? 50.683 33.022 60.751 1.00 15.69 110 TYR A O 1
ATOM 656 N N . MET A 1 111 ? 52.679 31.848 60.837 1.00 16.33 111 MET A N 1
ATOM 657 C CA . MET A 1 111 ? 53.455 32.870 61.541 1.00 17.32 111 MET A CA 1
ATOM 658 C C . MET A 1 111 ? 54.790 33.076 60.835 1.00 15.50 111 MET A C 1
ATOM 659 O O . MET A 1 111 ? 55.220 32.222 60.042 1.00 16.75 111 MET A O 1
ATOM 664 N N . ASN A 1 112 ? 55.465 34.179 61.084 1.00 16.79 112 ASN A N 1
ATOM 665 C CA . ASN A 1 112 ? 56.680 34.440 60.352 1.00 16.64 112 ASN A CA 1
ATOM 666 C C . ASN A 1 112 ? 57.838 33.584 60.838 1.00 17.95 112 ASN A C 1
ATOM 667 O O . ASN A 1 112 ? 58.837 33.467 60.142 1.00 19.65 112 ASN A O 1
ATOM 672 N N . GLY A 1 113 ? 57.727 32.954 62.001 1.00 16.34 113 GLY A N 1
ATOM 673 C CA . GLY A 1 113 ? 58.801 32.108 62.514 1.00 15.95 113 GLY A CA 1
ATOM 674 C C . GLY A 1 113 ? 58.417 31.472 63.837 1.00 15.64 113 GLY A C 1
ATOM 675 O O . GLY A 1 113 ? 57.272 31.616 64.314 1.00 15.19 113 GLY A O 1
ATOM 676 N N . HIS A 1 114 ? 59.337 30.716 64.398 1.00 15.83 114 HIS A N 1
ATOM 677 C CA . HIS A 1 114 ? 59.111 29.956 65.606 1.00 15.10 114 HIS A CA 1
ATOM 678 C C . HIS A 1 114 ? 59.198 30.748 66.893 1.00 13.78 114 HIS A C 1
ATOM 679 O O . HIS A 1 114 ? 58.881 30.261 67.926 1.00 13.20 114 HIS A O 1
ATOM 686 N N . ALA A 1 115 ? 59.657 31.980 66.792 1.00 12.53 115 ALA A N 1
ATOM 687 C CA . ALA A 1 115 ? 59.705 32.880 67.935 1.00 12.72 115 ALA A CA 1
ATOM 688 C C . ALA A 1 115 ? 59.002 34.192 67.599 1.00 14.20 115 ALA A C 1
ATOM 689 O O . ALA A 1 115 ? 58.896 34.551 66.443 1.00 15.51 115 ALA A O 1
ATOM 691 N N . TYR A 1 116 ? 58.538 34.918 68.619 1.00 12.34 116 TYR A N 1
ATOM 692 C CA . TYR A 1 116 ? 57.910 36.209 68.371 1.00 11.34 116 TYR A CA 1
ATOM 693 C C . TYR A 1 116 ? 58.228 37.194 69.456 1.00 10.93 116 TYR A C 1
ATOM 694 O O . TYR A 1 116 ? 58.384 36.861 70.623 1.00 9.63 116 TYR A O 1
ATOM 703 N N . LYS A 1 117 ? 58.388 38.426 69.039 1.00 10.53 117 LYS A N 1
ATOM 704 C CA . LYS A 1 117 ? 58.427 39.522 70.010 1.00 11.17 117 LYS A CA 1
ATOM 705 C C . LYS A 1 117 ? 56.969 39.822 70.460 1.00 10.83 117 LYS A C 1
ATOM 706 O O . LYS A 1 117 ? 56.026 39.760 69.650 1.00 12.25 117 LYS A O 1
ATOM 712 N N . GLN A 1 118 ? 56.782 40.142 71.738 1.00 10.59 118 GLN A N 1
ATOM 713 C CA . GLN A 1 118 ? 55.463 40.323 72.332 1.00 10.40 118 GLN A CA 1
ATOM 714 C C . GLN A 1 118 ? 54.749 41.631 71.912 1.00 8.79 118 GLN A C 1
ATOM 715 O O . GLN A 1 118 ? 53.579 41.788 72.214 1.00 8.55 118 GLN A O 1
ATOM 721 N N . PHE A 1 119 ? 55.542 42.506 71.293 1.00 9.50 119 PHE A N 1
ATOM 722 C CA . PHE A 1 119 ? 55.065 43.826 70.794 1.00 9.63 119 PHE A CA 1
ATOM 723 C C . PHE A 1 119 ? 55.797 44.065 69.492 1.00 10.01 119 PHE A C 1
ATOM 724 O O . PHE A 1 119 ? 56.739 43.317 69.186 1.00 11.35 119 PHE A O 1
ATOM 732 N N . GLY A 1 120 ? 55.409 45.092 68.773 1.00 10.68 120 GLY A N 1
ATOM 733 C CA . GLY A 1 120 ? 56.018 45.358 67.466 1.00 11.17 120 GLY A CA 1
ATOM 734 C C . GLY A 1 120 ? 55.358 44.614 66.341 1.00 12.42 120 GLY A C 1
ATOM 735 O O . GLY A 1 120 ? 54.583 43.677 66.511 1.00 12.52 120 GLY A O 1
ATOM 736 N N . ASP A 1 121 ? 55.624 45.157 65.157 1.00 13.26 121 ASP A N 1
ATOM 737 C CA . ASP A 1 121 ? 54.940 44.733 63.972 1.00 15.72 121 ASP A CA 1
ATOM 738 C C . ASP A 1 121 ? 55.777 43.650 63.293 1.00 17.36 121 ASP A C 1
ATOM 739 O O . ASP A 1 121 ? 56.993 43.604 63.449 1.00 15.44 121 ASP A O 1
ATOM 744 N N . ILE A 1 122 ? 55.107 42.818 62.501 1.00 16.13 122 ILE A N 1
ATOM 745 C CA . ILE A 1 122 ? 55.760 41.721 61.786 1.00 15.97 122 ILE A CA 1
ATOM 746 C C . ILE A 1 122 ? 55.506 41.879 60.305 1.00 15.40 122 ILE A C 1
ATOM 747 O O . ILE A 1 122 ? 54.394 42.161 59.885 1.00 13.84 122 ILE A O 1
ATOM 752 N N . TYR A 1 123 ? 56.557 41.653 59.493 1.00 16.04 123 TYR A N 1
ATOM 753 C CA . TYR A 1 123 ? 56.457 41.751 58.098 1.00 15.47 123 TYR A CA 1
ATOM 754 C C . TYR A 1 123 ? 57.267 40.680 57.41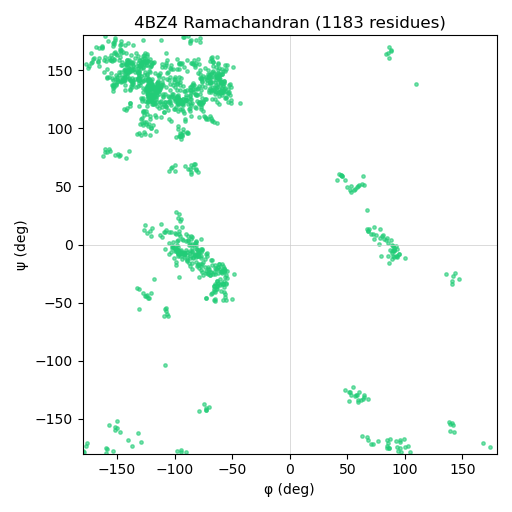4 1.00 16.00 123 TYR A C 1
ATOM 755 O O . TYR A 1 123 ? 58.449 40.632 57.617 1.00 17.52 123 TYR A O 1
ATOM 764 N N . GLU A 1 124 ? 56.613 39.805 56.676 1.00 16.31 124 GLU A N 1
ATOM 765 C CA . GLU A 1 124 ? 57.322 38.798 55.857 1.00 16.17 124 GLU A CA 1
ATOM 766 C C . GLU A 1 124 ? 56.713 38.784 54.470 1.00 16.56 124 GLU A C 1
ATOM 767 O O . GLU A 1 124 ? 55.639 38.182 54.278 1.00 17.56 124 GLU A O 1
ATOM 773 N N . PRO A 1 125 ? 57.321 39.534 53.533 1.00 17.99 125 PRO A N 1
ATOM 774 C CA . PRO A 1 125 ? 56.761 39.623 52.199 1.00 19.31 125 PRO A CA 1
ATOM 775 C C . PRO A 1 125 ? 56.912 38.270 51.465 1.00 18.28 125 PRO A C 1
ATOM 776 O O . PRO A 1 125 ? 57.890 37.585 51.694 1.00 20.38 125 PRO A O 1
ATOM 780 N N . ASN A 1 126 ? 55.894 37.931 50.663 1.00 23.00 126 ASN A N 1
ATOM 781 C CA . ASN A 1 126 ? 55.933 36.774 49.770 1.00 24.48 126 ASN A CA 1
ATOM 782 C C . ASN A 1 126 ? 56.306 35.549 50.547 1.00 24.91 126 ASN A C 1
ATOM 783 O O . ASN A 1 126 ? 57.188 34.815 50.182 1.00 22.70 126 ASN A O 1
ATOM 788 N N . ALA A 1 127 ? 55.609 35.331 51.664 1.00 19.80 127 ALA A N 1
ATOM 789 C CA . ALA A 1 127 ? 55.986 34.328 52.598 1.00 20.53 127 ALA A CA 1
ATOM 790 C C . ALA A 1 127 ? 55.677 32.931 52.056 1.00 21.07 127 ALA A C 1
ATOM 791 O O . ALA A 1 127 ? 54.648 32.720 51.403 1.00 22.91 127 ALA A O 1
ATOM 793 N N . GLU A 1 128 ? 56.582 32.024 52.364 1.00 24.79 128 GLU A N 1
ATOM 794 C CA . GLU A 1 128 ? 56.392 30.591 52.112 1.00 27.92 128 GLU A CA 1
ATOM 795 C C . GLU A 1 128 ? 56.553 29.750 53.394 1.00 26.62 128 GLU A C 1
ATOM 796 O O . GLU A 1 128 ? 57.409 30.037 54.269 1.00 26.12 128 GLU A O 1
ATOM 802 N N . ALA A 1 129 ? 55.763 28.667 53.469 1.00 26.51 129 ALA A N 1
ATOM 803 C CA . ALA A 1 129 ? 55.853 27.715 54.586 1.00 26.25 129 ALA A CA 1
ATOM 804 C C . ALA A 1 129 ? 55.780 26.306 54.086 1.00 31.38 129 ALA A C 1
ATOM 805 O O . ALA A 1 129 ? 55.693 26.093 52.885 1.00 32.92 129 ALA A O 1
ATOM 807 N N . THR A 1 130 ? 55.719 25.351 55.010 1.00 36.65 130 THR A N 1
ATOM 808 C CA . THR A 1 130 ? 55.280 23.976 54.672 1.00 41.23 130 THR A CA 1
ATOM 809 C C . THR A 1 130 ? 53.849 23.668 55.138 1.00 42.20 130 THR A C 1
ATOM 810 O O . THR A 1 130 ? 53.445 24.012 56.257 1.00 40.02 130 THR A O 1
ATOM 814 N N . PRO A 1 136 ? 55.721 22.615 50.466 1.00 70.21 136 PRO A N 1
ATOM 815 C CA . PRO A 1 136 ? 55.699 24.067 50.247 1.00 61.82 136 PRO A CA 1
ATOM 816 C C . PRO A 1 136 ? 54.315 24.669 49.940 1.00 55.46 136 PRO A C 1
ATOM 817 O O . PRO A 1 136 ? 53.593 24.147 49.099 1.00 53.40 136 PRO A O 1
ATOM 821 N N . VAL A 1 137 ? 53.963 25.771 50.613 1.00 43.84 137 VAL A N 1
ATOM 822 C CA . VAL A 1 137 ? 52.782 26.572 50.252 1.00 41.84 137 VAL A CA 1
ATOM 823 C C . VAL A 1 137 ? 53.191 28.055 50.170 1.00 41.26 137 VAL A C 1
ATOM 824 O O . VAL A 1 137 ? 54.060 28.499 50.902 1.00 37.85 137 VAL A O 1
ATOM 828 N N . LYS A 1 138 ? 52.555 28.817 49.299 1.00 40.34 138 LYS A N 1
ATOM 829 C CA . LYS A 1 138 ? 52.754 30.239 49.274 1.00 38.61 138 LYS A CA 1
ATOM 830 C C . LYS A 1 138 ? 51.633 30.857 50.083 1.00 39.88 138 LYS A C 1
ATOM 831 O O . LYS A 1 138 ? 50.453 30.593 49.831 1.00 38.87 138 LYS A O 1
ATOM 837 N N . VAL A 1 139 ? 52.020 31.661 51.078 1.00 29.59 139 VAL A N 1
ATOM 838 C CA . VAL A 1 139 ? 51.095 32.219 52.041 1.00 30.09 139 VAL A CA 1
ATOM 839 C C . VAL A 1 139 ? 50.704 33.643 51.706 1.00 27.16 139 VAL A C 1
ATOM 840 O O . VAL A 1 139 ? 49.738 34.183 52.255 1.00 31.13 139 VAL A O 1
ATOM 844 N N . GLY A 1 140 ? 51.453 34.286 50.816 1.00 23.92 140 GLY A N 1
ATOM 845 C CA . GLY A 1 140 ? 51.25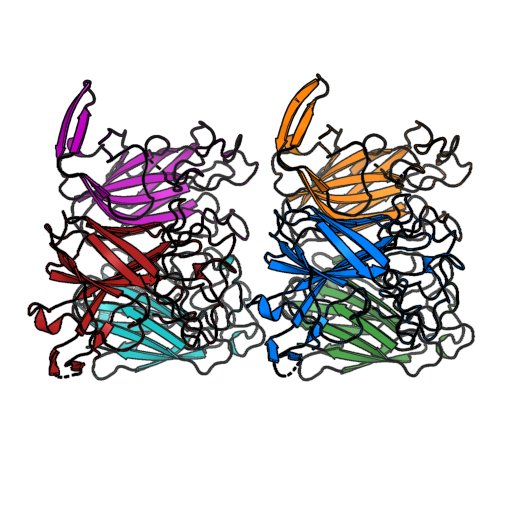3 35.701 50.597 1.00 22.72 140 GLY A CA 1
ATOM 846 C C . GLY A 1 140 ? 52.012 36.558 51.597 1.00 21.69 140 GLY A C 1
ATOM 847 O O . GLY A 1 140 ? 52.843 36.076 52.344 1.00 26.92 140 GLY A O 1
ATOM 848 N N . ASN A 1 141 ? 51.804 37.846 51.527 1.00 20.92 141 ASN A N 1
ATOM 849 C CA . ASN A 1 141 ? 52.551 38.799 52.378 1.00 21.47 141 ASN A CA 1
ATOM 850 C C . ASN A 1 141 ? 51.959 38.620 53.771 1.00 18.44 141 ASN A C 1
ATOM 851 O O . ASN A 1 141 ? 50.757 38.678 53.900 1.00 20.16 141 ASN A O 1
ATOM 856 N N . ILE A 1 142 ? 52.780 38.349 54.756 1.00 17.70 142 ILE A N 1
ATOM 857 C CA . ILE A 1 142 ? 52.304 38.390 56.157 1.00 17.93 142 ILE A CA 1
ATOM 858 C C . ILE A 1 142 ? 52.580 39.772 56.680 1.00 16.03 142 ILE A C 1
ATOM 859 O O . ILE A 1 142 ? 53.761 40.152 56.784 1.00 16.51 142 ILE A O 1
ATOM 864 N N . ILE A 1 143 ? 51.519 40.506 56.985 1.00 16.01 143 ILE A N 1
ATOM 865 C CA . ILE A 1 143 ? 51.653 41.842 57.566 1.00 14.95 143 ILE A CA 1
ATOM 866 C C . ILE A 1 143 ? 50.820 41.790 58.879 1.00 14.32 143 ILE A C 1
ATOM 867 O O . ILE A 1 143 ? 49.605 41.537 58.812 1.00 14.07 143 ILE A O 1
ATOM 872 N N . MET A 1 144 ? 51.506 41.924 59.989 1.00 13.63 144 MET A N 1
ATOM 873 C CA . MET A 1 144 ? 50.856 41.900 61.334 1.00 13.02 144 MET A CA 1
ATOM 874 C C . MET A 1 144 ? 51.157 43.226 62.056 1.00 13.55 144 MET A C 1
ATOM 875 O O . MET A 1 144 ? 52.300 43.455 62.453 1.00 13.31 144 MET A O 1
ATOM 880 N N . LYS A 1 145 ? 50.138 44.078 62.173 1.00 13.23 145 LYS A N 1
ATOM 881 C CA . LYS A 1 145 ? 50.257 45.380 62.777 1.00 13.88 145 LYS A CA 1
ATOM 882 C C . LYS A 1 145 ? 49.876 45.196 64.230 1.00 13.58 145 LYS A C 1
ATOM 883 O O . LYS A 1 145 ? 48.785 44.719 64.545 1.00 12.78 145 LYS A O 1
ATOM 889 N N . PHE A 1 146 ? 50.783 45.534 65.109 1.00 12.28 146 PHE A N 1
ATOM 890 C CA . PHE A 1 146 ? 50.533 45.431 66.557 1.00 11.60 146 PHE A CA 1
ATOM 891 C C . PHE A 1 146 ? 49.389 46.249 67.000 1.00 12.46 146 PHE A C 1
ATOM 892 O O . PHE A 1 146 ? 49.290 47.414 66.622 1.00 11.25 146 PHE A O 1
ATOM 900 N N . ILE A 1 147 ? 48.499 45.651 67.772 1.00 10.67 147 ILE A N 1
ATOM 901 C CA . ILE A 1 147 ? 47.296 46.322 68.318 1.00 10.45 147 ILE A CA 1
ATOM 902 C C . ILE A 1 147 ? 47.428 46.563 69.801 1.00 10.84 147 ILE A C 1
ATOM 903 O O . ILE A 1 147 ? 47.401 47.688 70.262 1.00 11.15 147 ILE A O 1
ATOM 908 N N . THR A 1 148 ? 47.683 45.500 70.588 1.00 10.41 148 THR A N 1
ATOM 909 C CA . THR A 1 148 ? 47.783 45.630 72.017 1.00 9.71 148 THR A CA 1
ATOM 910 C C . THR A 1 148 ? 48.355 44.342 72.603 1.00 8.83 148 THR A C 1
ATOM 911 O O . THR A 1 148 ? 48.462 43.290 71.885 1.00 10.26 148 THR A O 1
ATOM 915 N N . ASN A 1 149 ? 48.694 44.352 73.863 1.00 8.51 149 ASN A N 1
ATOM 916 C CA . ASN A 1 149 ? 49.056 43.129 74.555 1.00 8.45 149 ASN A CA 1
ATOM 917 C C . ASN A 1 149 ? 48.715 43.291 76.015 1.00 8.56 149 ASN A C 1
ATOM 918 O O . ASN A 1 149 ? 48.284 44.368 76.453 1.00 8.83 149 ASN A O 1
ATOM 923 N N . GLY A 1 150 ? 48.929 42.245 76.808 1.00 7.88 150 GLY A N 1
ATOM 924 C CA . GLY A 1 150 ? 48.820 42.335 78.231 1.00 8.21 150 GLY A CA 1
ATOM 925 C C . GLY A 1 150 ? 49.240 41.062 78.875 1.00 8.28 150 GLY A C 1
ATOM 926 O O . GLY A 1 150 ? 49.219 39.989 78.224 1.00 9.09 150 GLY A O 1
ATOM 927 N N . PHE A 1 151 ? 49.693 41.150 80.105 1.00 8.45 151 PHE A N 1
ATOM 928 C CA . PHE A 1 151 ? 49.825 39.956 80.978 1.00 8.42 151 PHE A CA 1
ATOM 929 C C . PHE A 1 151 ? 49.357 40.224 82.373 1.00 9.06 151 PHE A C 1
ATOM 930 O O . PHE A 1 151 ? 49.372 41.354 82.869 1.00 9.71 151 PHE A O 1
ATOM 938 N N . ASP A 1 152 ? 48.866 39.145 82.969 1.00 9.23 152 ASP A N 1
ATOM 939 C CA . ASP A 1 152 ? 48.354 39.108 84.339 1.00 9.95 152 ASP A CA 1
ATOM 940 C C . ASP A 1 152 ? 49.494 39.310 85.300 1.00 11.12 152 ASP A C 1
ATOM 941 O O . ASP A 1 152 ? 50.278 38.457 85.533 1.00 11.03 152 ASP A O 1
ATOM 946 N N . ARG A 1 153 ? 49.555 40.497 85.911 1.00 10.19 153 ARG A N 1
ATOM 947 C CA . ARG A 1 153 ? 50.585 40.805 86.799 1.00 12.19 153 ARG A CA 1
ATOM 948 C C . ARG A 1 153 ? 50.156 40.592 88.277 1.00 11.01 153 ARG A C 1
ATOM 949 O O . ARG A 1 153 ? 51.002 40.616 89.146 1.00 13.98 153 ARG A O 1
ATOM 957 N N . ASP A 1 154 ? 48.900 40.241 88.528 1.00 10.47 154 ASP A N 1
ATOM 958 C CA . ASP A 1 154 ? 48.444 39.998 89.870 1.00 10.88 154 ASP A CA 1
ATOM 959 C C . ASP A 1 154 ? 49.085 38.688 90.386 1.00 12.21 154 ASP A C 1
ATOM 960 O O . ASP A 1 154 ? 49.076 37.699 89.697 1.00 13.50 154 ASP A O 1
ATOM 965 N N . GLY A 1 155 ? 49.614 38.737 91.574 1.00 14.11 155 GLY A N 1
ATOM 966 C CA . GLY A 1 155 ? 50.153 37.484 92.191 1.00 13.31 155 GLY A CA 1
ATOM 967 C C . GLY A 1 155 ? 51.637 37.319 91.959 1.00 13.00 155 GLY A C 1
ATOM 968 O O . GLY A 1 155 ? 52.310 36.450 92.583 1.00 13.99 155 GLY A O 1
ATOM 969 N N . MET A 1 156 ? 52.255 38.143 91.144 1.00 12.19 156 MET A N 1
ATOM 970 C CA . MET A 1 156 ? 53.680 38.016 90.885 1.00 12.74 156 MET A CA 1
ATOM 971 C C . MET A 1 156 ? 54.536 38.630 91.959 1.00 14.85 156 MET A C 1
ATOM 972 O O . MET A 1 156 ? 55.760 38.482 91.946 1.00 16.54 156 MET A O 1
ATOM 977 N N . GLY A 1 157 ? 53.930 39.278 92.949 1.00 16.84 157 GLY A N 1
ATOM 978 C CA . GLY A 1 157 ? 54.744 39.773 94.038 1.00 18.29 157 GLY A CA 1
ATOM 979 C C . GLY A 1 157 ? 55.054 41.221 93.907 1.00 19.33 157 GLY A C 1
ATOM 980 O O . GLY A 1 157 ? 54.542 41.926 93.083 1.00 17.51 157 GLY A O 1
ATOM 981 N N . ASP A 1 158 ? 55.991 41.672 94.714 1.00 20.43 158 ASP A N 1
ATOM 982 C CA . ASP A 1 158 ? 56.233 43.073 94.923 1.00 22.27 158 ASP A CA 1
ATOM 983 C C . ASP A 1 158 ? 57.021 43.630 93.784 1.00 21.06 158 ASP A C 1
ATOM 984 O O . ASP A 1 158 ? 56.909 44.800 93.464 1.00 26.18 158 ASP A O 1
ATOM 989 N N . ALA A 1 159 ? 57.825 42.756 93.143 1.00 20.27 159 ALA A N 1
ATOM 990 C CA . ALA A 1 159 ? 58.710 43.151 92.038 1.00 20.56 159 ALA A CA 1
ATOM 991 C C . ALA A 1 159 ? 58.980 41.949 91.134 1.00 19.25 159 ALA A C 1
ATOM 992 O O . ALA A 1 159 ? 58.998 40.781 91.607 1.00 23.94 159 ALA A O 1
ATOM 994 N N . LEU A 1 160 ? 59.065 42.200 89.821 1.00 17.29 160 LEU A N 1
ATOM 995 C CA . LEU A 1 160 ? 59.396 41.163 88.903 1.00 16.22 160 LEU A CA 1
ATOM 996 C C . LEU A 1 160 ? 60.915 41.185 88.730 1.00 16.82 160 LEU A C 1
ATOM 997 O O . LEU A 1 160 ? 61.536 42.265 88.775 1.00 17.33 160 LEU A O 1
ATOM 1002 N N . PRO A 1 161 ? 61.485 40.026 88.398 1.00 16.00 161 PRO A N 1
ATOM 1003 C CA . PRO A 1 161 ? 62.894 39.967 88.040 1.00 17.29 161 PRO A CA 1
ATOM 1004 C C . PRO A 1 161 ? 63.208 40.955 86.890 1.00 17.43 161 PRO A C 1
ATOM 1005 O O . PRO A 1 161 ? 62.295 41.278 86.055 1.00 16.30 161 PRO A O 1
ATOM 1009 N N . ALA A 1 162 ? 64.467 41.379 86.821 1.00 16.55 162 ALA A N 1
ATOM 1010 C CA . ALA A 1 162 ? 64.892 42.371 85.845 1.00 18.16 162 ALA A CA 1
ATOM 1011 C C . ALA A 1 162 ? 64.728 41.920 84.400 1.00 16.13 162 ALA A C 1
ATOM 1012 O O . ALA A 1 162 ? 64.581 42.751 83.511 1.00 16.82 162 ALA A O 1
ATOM 1014 N N . GLU A 1 163 ? 64.721 40.606 84.150 1.00 14.82 163 GLU A N 1
ATOM 1015 C CA . GLU A 1 163 ? 64.527 40.137 82.811 1.00 15.16 163 GLU A CA 1
ATOM 1016 C C . GLU A 1 163 ? 63.212 40.575 82.162 1.00 14.17 163 GLU A C 1
ATOM 1017 O O . GLU A 1 163 ? 63.075 40.415 80.950 1.00 12.98 163 GLU A O 1
ATOM 1023 N N . TYR A 1 164 ? 62.239 41.026 82.961 1.00 12.95 164 TYR A N 1
ATOM 1024 C CA . TYR A 1 164 ? 60.883 41.377 82.481 1.00 12.20 164 TYR A CA 1
ATOM 1025 C C . TYR A 1 164 ? 60.767 42.924 82.275 1.00 11.62 164 TYR A C 1
ATOM 1026 O O . TYR A 1 164 ? 59.669 43.449 82.079 1.00 11.76 164 TYR A O 1
ATOM 1035 N N . ASP A 1 165 ? 61.895 43.617 82.367 1.00 11.82 165 ASP A N 1
ATOM 1036 C CA . ASP A 1 165 ? 61.828 45.156 82.407 1.00 11.22 165 ASP A CA 1
ATOM 1037 C C . ASP A 1 165 ? 61.806 45.747 80.972 1.00 11.64 165 ASP A C 1
ATOM 1038 O O . ASP A 1 165 ? 62.732 46.409 80.550 1.00 12.47 165 ASP A O 1
ATOM 1043 N N . GLN A 1 166 ? 60.737 45.436 80.270 1.00 12.16 166 GLN A N 1
ATOM 1044 C CA . GLN A 1 166 ? 60.435 46.002 78.964 1.00 11.30 166 GLN A CA 1
ATOM 1045 C C . GLN A 1 166 ? 59.094 46.686 79.116 1.00 10.88 166 GLN A C 1
ATOM 1046 O O . GLN A 1 166 ? 58.118 46.055 79.440 1.00 11.80 166 GLN A O 1
ATOM 1052 N N . SER A 1 167 ? 59.048 47.991 78.802 1.00 10.34 167 SER A N 1
ATOM 1053 C CA . SER A 1 167 ? 57.849 48.828 79.004 1.00 10.74 167 SER A CA 1
ATOM 1054 C C . SER A 1 167 ? 56.615 48.359 78.219 1.00 11.52 167 SER A C 1
ATOM 1055 O O . SER A 1 167 ? 55.488 48.463 78.676 1.00 13.30 167 SER A O 1
ATOM 1058 N N . GLN A 1 168 ? 56.835 47.813 77.032 1.00 9.73 168 GLN A N 1
ATOM 1059 C CA . GLN A 1 168 ? 55.775 47.457 76.116 1.00 9.33 168 GLN A CA 1
ATOM 1060 C C . GLN A 1 168 ? 55.264 46.060 76.351 1.00 9.58 168 GLN A C 1
ATOM 1061 O O . GLN A 1 168 ? 54.419 45.598 75.610 1.00 9.17 168 GLN A O 1
ATOM 1067 N N . LEU A 1 169 ? 55.782 45.393 77.374 1.00 9.80 169 LEU A N 1
ATOM 1068 C CA . LEU A 1 169 ? 55.205 44.176 77.833 1.00 9.18 169 LEU A CA 1
ATOM 1069 C C . LEU A 1 169 ? 54.171 44.615 78.862 1.00 9.11 169 LEU A C 1
ATOM 1070 O O . LEU A 1 169 ? 54.548 44.876 80.013 1.00 10.38 169 LEU A O 1
ATOM 1079 N N . TYR A 1 170 ? 52.918 44.747 78.471 1.00 8.62 170 TYR A N 1
ATOM 1080 C CA . TYR A 1 170 ? 51.963 45.518 79.324 1.00 8.60 170 TYR A CA 1
ATOM 1081 C C . TYR A 1 170 ? 51.552 44.732 80.548 1.00 8.70 170 TYR A C 1
ATOM 1082 O O . TYR A 1 170 ? 50.794 43.751 80.462 1.00 9.08 170 TYR A O 1
ATOM 1091 N N . ARG A 1 171 ? 52.000 45.167 81.676 1.00 8.50 171 ARG A N 1
ATOM 1092 C CA . ARG A 1 171 ? 51.612 44.596 82.984 1.00 8.95 171 ARG A CA 1
ATOM 1093 C C . ARG A 1 171 ? 50.217 45.089 83.345 1.00 8.61 171 ARG A C 1
ATOM 1094 O O . ARG A 1 171 ? 50.037 46.333 83.458 1.00 9.71 171 ARG A O 1
ATOM 1102 N N . VAL A 1 172 ? 49.267 44.173 83.488 1.00 8.79 172 VAL A N 1
ATOM 1103 C CA . VAL A 1 172 ? 47.907 44.591 83.830 1.00 8.65 172 VAL A CA 1
ATOM 1104 C C . VAL A 1 172 ? 47.462 43.958 85.155 1.00 9.80 172 VAL A C 1
ATOM 1105 O O . VAL A 1 172 ? 47.635 42.750 85.369 1.00 9.72 172 VAL A O 1
ATOM 1109 N N . MET A 1 173 ? 46.869 44.758 86.030 1.00 9.09 173 MET A N 1
ATOM 1110 C CA . MET A 1 173 ? 46.376 44.262 87.331 1.00 10.60 173 MET A CA 1
ATOM 1111 C C . MET A 1 173 ? 44.902 44.480 87.441 1.00 11.66 173 MET A C 1
ATOM 1112 O O . MET A 1 173 ? 44.370 45.572 87.145 1.00 13.68 173 MET A O 1
ATOM 1117 N N . ASP A 1 174 ? 44.174 43.448 87.811 1.00 11.07 174 ASP A N 1
ATOM 1118 C CA . ASP A 1 174 ? 42.751 43.523 88.056 1.00 11.24 174 ASP A CA 1
ATOM 1119 C C . ASP A 1 174 ? 42.411 43.017 89.489 1.00 11.80 174 ASP A C 1
ATOM 1120 O O . ASP A 1 174 ? 41.287 42.783 89.786 1.00 12.89 174 ASP A O 1
ATOM 1125 N N . GLY A 1 175 ? 43.446 42.816 90.263 1.00 13.48 175 GLY A N 1
ATOM 1126 C CA . GLY A 1 175 ? 43.395 42.228 91.560 1.00 13.25 175 GLY A CA 1
ATOM 1127 C C . GLY A 1 175 ? 43.136 40.739 91.596 1.00 14.81 175 GLY A C 1
ATOM 1128 O O . GLY A 1 175 ? 42.989 40.224 92.710 1.00 15.20 175 GLY A O 1
ATOM 1129 N N . VAL A 1 176 ? 43.147 40.016 90.475 1.00 14.71 176 VAL A N 1
ATOM 1130 C CA . VAL A 1 176 ? 42.819 38.602 90.479 1.00 13.53 176 VAL A CA 1
ATOM 1131 C C . VAL A 1 176 ? 43.949 37.839 89.757 1.00 14.14 176 VAL A C 1
ATOM 1132 O O . VAL A 1 176 ? 44.118 37.987 88.525 1.00 13.56 176 VAL A O 1
ATOM 1136 N N . PRO A 1 177 ? 44.771 37.069 90.514 1.00 14.26 177 PRO A N 1
ATOM 1137 C CA . PRO A 1 177 ? 45.788 36.258 89.824 1.00 12.73 177 PRO A CA 1
ATOM 1138 C C . PRO A 1 177 ? 45.045 35.290 88.930 1.00 12.51 177 PRO A C 1
ATOM 1139 O O . PRO A 1 177 ? 43.988 34.734 89.294 1.00 13.72 177 PRO A O 1
ATOM 1143 N N . GLY A 1 178 ? 45.621 35.063 87.763 1.00 12.73 178 GLY A N 1
ATOM 1144 C CA . GLY A 1 178 ? 45.109 34.076 86.858 1.00 14.08 178 GLY A CA 1
ATOM 1145 C C . GLY A 1 178 ? 44.070 34.644 85.891 1.00 13.88 178 GLY A C 1
ATOM 1146 O O . GLY A 1 178 ? 43.582 33.942 84.993 1.00 14.39 178 GLY A O 1
ATOM 1147 N N . LYS A 1 179 ? 43.757 35.930 86.015 1.00 13.71 179 LYS A N 1
ATOM 1148 C CA . LYS A 1 179 ? 42.788 36.542 85.142 1.00 14.32 179 LYS A CA 1
ATOM 1149 C C . LYS A 1 179 ? 43.376 37.746 84.415 1.00 11.46 179 LYS A C 1
ATOM 1150 O O . LYS A 1 179 ? 44.155 38.501 85.036 1.00 11.48 179 LYS A O 1
ATOM 1156 N N . LEU A 1 180 ? 43.009 37.924 83.147 1.00 11.75 180 LEU A N 1
ATOM 1157 C CA . LEU A 1 180 ? 43.497 39.056 82.354 1.00 12.40 180 LEU A CA 1
ATOM 1158 C C . LEU A 1 180 ? 42.400 39.538 81.442 1.00 12.99 180 LEU A C 1
ATOM 1159 O O . LEU A 1 180 ? 41.688 38.705 80.885 1.00 15.53 180 LEU A O 1
ATOM 1164 N N . ALA A 1 181 ? 42.259 40.856 81.236 1.00 12.08 181 ALA A N 1
ATOM 1165 C CA . ALA A 1 181 ? 41.452 41.351 80.141 1.00 11.83 181 ALA A CA 1
ATOM 1166 C C . ALA A 1 181 ? 42.247 42.378 79.355 1.00 12.98 181 ALA A C 1
ATOM 1167 O O . ALA A 1 181 ? 42.967 43.178 79.968 1.00 12.03 181 ALA A O 1
ATOM 1169 N N . ILE A 1 182 ? 42.078 42.332 78.036 1.00 12.65 182 ILE A N 1
ATOM 1170 C CA . ILE A 1 182 ? 42.601 43.372 77.138 1.00 13.15 182 ILE A CA 1
ATOM 1171 C C . ILE A 1 182 ? 41.447 43.976 76.357 1.00 12.15 182 ILE A C 1
ATOM 1172 O O . ILE A 1 182 ? 40.398 43.388 76.194 1.00 11.14 182 ILE A O 1
ATOM 1177 N N . THR A 1 183 ? 41.665 45.192 75.833 1.00 13.77 183 THR A N 1
ATOM 1178 C CA . THR A 1 183 ? 40.640 45.805 75.004 1.00 13.86 183 THR A CA 1
ATOM 1179 C C . THR A 1 183 ? 41.315 46.505 73.867 1.00 13.36 183 THR A C 1
ATOM 1180 O O . THR A 1 183 ? 42.525 46.867 73.909 1.00 15.80 183 THR A O 1
ATOM 1184 N N . PHE A 1 184 ? 40.540 46.689 72.809 1.00 13.82 184 PHE A N 1
ATOM 1185 C CA . PHE A 1 184 ? 41.046 47.422 71.655 1.00 14.39 184 PHE A CA 1
ATOM 1186 C C . PHE A 1 184 ? 39.877 47.761 70.759 1.00 12.88 184 PHE A C 1
ATOM 1187 O O . PHE A 1 184 ? 38.843 47.139 70.915 1.00 14.91 184 PHE A O 1
ATOM 1195 N N . THR A 1 185 ? 40.030 48.781 69.942 1.00 13.28 185 THR A N 1
ATOM 1196 C CA . THR A 1 185 ? 39.043 49.089 68.919 1.00 14.80 185 THR A CA 1
ATOM 1197 C C . THR A 1 185 ? 39.675 48.819 67.560 1.00 14.03 185 THR A C 1
ATOM 1198 O O . THR A 1 185 ? 40.580 49.502 67.173 1.00 18.31 185 THR A O 1
ATOM 1202 N N . PRO A 1 186 ? 39.223 47.787 66.881 1.00 14.44 186 PRO A N 1
ATOM 1203 C CA . PRO A 1 186 ? 39.748 47.498 65.526 1.00 13.76 186 PRO A CA 1
ATOM 1204 C C . PRO A 1 186 ? 39.906 48.735 64.632 1.00 15.71 186 PRO A C 1
ATOM 1205 O O . PRO A 1 186 ? 38.905 49.443 64.388 1.00 14.29 186 PRO A O 1
ATOM 1209 N N . PRO A 1 187 ? 41.123 48.995 64.156 1.00 14.64 187 PRO A N 1
ATOM 1210 C CA . PRO A 1 187 ? 41.304 50.198 63.349 1.00 17.50 187 PRO A CA 1
ATOM 1211 C C . PRO A 1 187 ? 40.812 49.975 61.931 1.00 18.67 187 PRO A C 1
ATOM 1212 O O . PRO A 1 187 ? 40.544 50.937 61.256 1.00 19.57 187 PRO A O 1
ATOM 1216 N N . GLU A 1 188 ? 40.706 48.709 61.544 1.00 18.11 188 GLU A N 1
ATOM 1217 C CA . GLU A 1 188 ? 40.344 48.309 60.180 1.00 20.55 188 GLU A CA 1
ATOM 1218 C C . GLU A 1 188 ? 39.440 47.109 60.208 1.00 18.03 188 GLU A C 1
ATOM 1219 O O . GLU A 1 188 ? 39.512 46.275 61.101 1.00 15.28 188 GLU A O 1
ATOM 1230 N N . ASN A 1 189 ? 38.516 46.997 59.268 1.00 18.66 189 ASN A N 1
ATOM 1231 C CA . ASN A 1 189 ? 37.836 45.712 59.170 1.00 17.77 189 ASN A CA 1
ATOM 1232 C C . ASN A 1 189 ? 38.797 44.608 58.802 1.00 16.57 189 ASN A C 1
ATOM 1233 O O . ASN A 1 189 ? 39.693 44.799 57.951 1.00 19.95 189 ASN A O 1
ATOM 1238 N N . GLY A 1 190 ? 38.579 43.440 59.351 1.00 14.76 190 GLY A N 1
ATOM 1239 C CA . GLY A 1 190 ? 39.262 42.254 58.916 1.00 16.07 190 GLY A CA 1
ATOM 1240 C C . GLY A 1 190 ? 39.699 41.335 60.033 1.00 16.66 190 GLY A C 1
ATOM 1241 O O . GLY A 1 190 ? 39.144 41.373 61.127 1.00 15.43 190 GLY A O 1
ATOM 1242 N N . TRP A 1 191 ? 40.748 40.539 59.765 1.00 14.62 191 TRP A N 1
ATOM 1243 C CA . TRP A 1 191 ? 41.185 39.480 60.656 1.00 14.65 191 TRP A CA 1
ATOM 1244 C C . TRP A 1 191 ? 42.227 39.914 61.687 1.00 14.03 191 TRP A C 1
ATOM 1245 O O . TRP A 1 191 ? 43.202 40.569 61.368 1.00 15.62 191 TRP A O 1
ATOM 1256 N N . TYR A 1 192 ? 41.901 39.616 62.929 1.00 13.56 192 TYR A N 1
ATOM 1257 C CA . TYR A 1 192 ? 42.762 39.858 64.067 1.00 13.24 192 TYR A CA 1
ATOM 1258 C C . TYR A 1 192 ? 43.325 38.553 64.515 1.00 12.44 192 TYR A C 1
ATOM 1259 O O . TYR A 1 192 ? 42.593 37.598 64.705 1.00 14.72 192 TYR A O 1
ATOM 1268 N N . GLN A 1 193 ? 44.660 38.517 64.638 1.00 11.11 193 GLN A N 1
ATOM 1269 C CA . GLN A 1 193 ? 45.436 37.320 64.896 1.00 11.52 193 GLN A CA 1
ATOM 1270 C C . GLN A 1 193 ? 46.078 37.571 66.237 1.00 11.02 193 GLN A C 1
ATOM 1271 O O . GLN A 1 193 ? 46.815 38.545 66.407 1.00 12.19 193 GLN A O 1
ATOM 1277 N N . PHE A 1 194 ? 45.803 36.678 67.173 1.00 10.86 194 PHE A N 1
ATOM 1278 C CA . PHE A 1 194 ? 46.325 36.850 68.512 1.00 11.90 194 PHE A CA 1
ATOM 1279 C C . PHE A 1 194 ? 46.962 35.602 69.058 1.00 11.73 194 PHE A C 1
ATOM 1280 O O . PHE A 1 194 ? 46.591 34.466 68.701 1.00 13.34 194 PHE A O 1
ATOM 1288 N N . VAL A 1 195 ? 47.975 35.786 69.909 1.00 10.46 195 VAL A N 1
ATOM 1289 C CA . VAL A 1 195 ? 48.633 34.680 70.584 1.00 10.45 195 VAL A CA 1
ATOM 1290 C C . VAL A 1 195 ? 48.351 34.758 72.062 1.00 10.44 195 VAL A C 1
ATOM 1291 O O . VAL A 1 195 ? 48.420 35.839 72.662 1.00 10.98 195 VAL A O 1
ATOM 1295 N N . VAL A 1 196 ? 48.027 33.589 72.646 1.00 10.09 196 VAL A N 1
ATOM 1296 C CA . VAL A 1 196 ? 47.818 33.450 74.085 1.00 10.40 196 VAL A CA 1
ATOM 1297 C C . VAL A 1 196 ? 48.972 32.632 74.600 1.00 10.60 196 VAL A C 1
ATOM 1298 O O . VAL A 1 196 ? 49.388 31.622 73.982 1.00 11.97 196 VAL A O 1
ATOM 1302 N N . GLY A 1 197 ? 49.511 33.027 75.736 1.00 9.70 197 GLY A N 1
ATOM 1303 C CA . GLY A 1 197 ? 50.529 32.244 76.397 1.00 10.02 197 GLY A CA 1
ATOM 1304 C C . GLY A 1 197 ? 50.560 32.580 77.880 1.00 9.05 197 GLY A C 1
ATOM 1305 O O . GLY A 1 197 ? 49.487 32.908 78.460 1.00 8.95 197 GLY A O 1
ATOM 1306 N N . ALA A 1 198 ? 51.707 32.352 78.476 1.00 10.00 198 ALA A N 1
ATOM 1307 C CA . ALA A 1 198 ? 51.876 32.669 79.848 1.00 9.57 198 ALA A CA 1
ATOM 1308 C C . ALA A 1 198 ? 53.277 33.110 80.115 1.00 8.99 198 ALA A C 1
ATOM 1309 O O . ALA A 1 198 ? 54.167 32.966 79.289 1.00 9.66 198 ALA A O 1
ATOM 1311 N N . ILE A 1 199 ? 53.490 33.682 81.294 1.00 9.17 199 ILE A N 1
ATOM 1312 C CA . ILE A 1 199 ? 54.708 34.404 81.656 1.00 9.04 199 ILE A CA 1
ATOM 1313 C C . ILE A 1 199 ? 55.012 34.330 83.127 1.00 8.67 199 ILE A C 1
ATOM 1314 O O . ILE A 1 199 ? 54.089 34.351 83.969 1.00 9.73 199 ILE A O 1
ATOM 1319 N N . ASN A 1 200 ? 56.296 34.164 83.451 1.00 10.20 200 ASN A N 1
ATOM 1320 C CA . ASN A 1 200 ? 56.755 34.277 84.823 1.00 9.15 200 ASN A CA 1
ATOM 1321 C C . ASN A 1 200 ? 55.929 33.577 85.886 1.00 9.69 200 ASN A C 1
ATOM 1322 O O . ASN A 1 200 ? 55.384 34.207 86.812 1.00 9.16 200 ASN A O 1
ATOM 1327 N N . PRO A 1 201 ? 55.780 32.240 85.760 1.00 10.09 201 PRO A N 1
ATOM 1328 C CA . PRO A 1 201 ? 55.051 31.545 86.793 1.00 10.35 201 PRO A CA 1
ATOM 1329 C C . PRO A 1 201 ? 55.634 31.675 88.194 1.00 10.54 201 PRO A C 1
ATOM 1330 O O . PRO A 1 201 ? 56.869 31.772 88.357 1.00 12.38 201 PRO A O 1
ATOM 1334 N N . ASP A 1 202 ? 54.777 31.682 89.203 1.00 10.80 202 ASP A N 1
ATOM 1335 C CA . ASP A 1 202 ? 55.224 31.942 90.551 1.00 11.64 202 ASP A CA 1
ATOM 1336 C C . ASP A 1 202 ? 56.262 30.892 90.955 1.00 12.32 202 ASP A C 1
ATOM 1337 O O . ASP A 1 202 ? 56.031 29.728 90.734 1.00 12.39 202 ASP A O 1
ATOM 1342 N N . ILE A 1 203 ? 57.378 31.321 91.529 1.00 13.94 203 ILE A N 1
ATOM 1343 C CA . ILE A 1 203 ? 58.450 30.391 91.915 1.00 15.90 203 ILE A CA 1
ATOM 1344 C C . ILE A 1 203 ? 57.912 29.269 92.806 1.00 17.48 203 ILE A C 1
ATOM 1345 O O . ILE A 1 203 ? 57.150 29.488 93.717 1.00 15.36 203 ILE A O 1
ATOM 1350 N N . ASP A 1 204 ? 58.271 28.044 92.405 1.00 16.80 204 ASP A N 1
ATOM 1351 C CA . ASP A 1 204 ? 57.912 26.836 93.123 1.00 17.08 204 ASP A CA 1
ATOM 1352 C C . ASP A 1 204 ? 56.414 26.510 93.124 1.00 15.71 204 ASP A C 1
ATOM 1353 O O . ASP A 1 204 ? 55.991 25.596 93.855 1.00 15.67 204 ASP A O 1
ATOM 1358 N N . SER A 1 205 ? 55.635 27.182 92.264 1.00 13.77 205 SER A N 1
ATOM 1359 C CA . SER A 1 205 ? 54.256 26.863 92.114 1.00 12.00 205 SER A CA 1
ATOM 1360 C C . SER A 1 205 ? 54.034 25.681 91.194 1.00 11.90 205 SER A C 1
ATOM 1361 O O . SER A 1 205 ? 54.928 25.231 90.522 1.00 12.06 205 SER A O 1
ATOM 1364 N N . THR A 1 206 ? 52.791 25.264 91.072 1.00 12.88 206 THR A N 1
ATOM 1365 C CA . THR A 1 206 ? 52.433 24.208 90.130 1.00 12.23 206 THR A CA 1
ATOM 1366 C C . THR A 1 206 ? 52.852 24.636 88.717 1.00 12.33 206 THR A C 1
ATOM 1367 O O . THR A 1 206 ? 53.488 23.886 87.983 1.00 12.70 206 THR A O 1
ATOM 1371 N N . ALA A 1 207 ? 52.503 25.860 88.338 1.00 11.59 207 ALA A N 1
ATOM 1372 C CA . ALA A 1 207 ? 52.884 26.372 87.003 1.00 11.34 207 ALA A CA 1
ATOM 1373 C C . ALA A 1 207 ? 54.359 26.449 86.738 1.00 11.10 207 ALA A C 1
ATOM 1374 O O . ALA A 1 207 ? 54.826 26.207 85.606 1.00 11.24 207 ALA A O 1
ATOM 1376 N N . TYR A 1 208 ? 55.113 26.762 87.778 1.00 10.86 208 TYR A N 1
ATOM 1377 C CA . TYR A 1 208 ? 56.589 26.830 87.658 1.00 12.98 208 TYR A CA 1
ATOM 1378 C C . TYR A 1 208 ? 57.186 25.449 87.326 1.00 13.35 208 TYR A C 1
ATOM 1379 O O . TYR A 1 208 ? 58.091 25.303 86.491 1.00 11.96 208 TYR A O 1
ATOM 1388 N N . GLY A 1 209 ? 56.610 24.425 87.940 1.00 12.29 209 GLY A N 1
ATOM 1389 C CA . GLY A 1 209 ? 57.057 23.025 87.676 1.00 13.84 209 GLY A CA 1
ATOM 1390 C C . GLY A 1 209 ? 58.509 22.907 87.982 1.00 13.25 209 GLY A C 1
ATOM 1391 O O . GLY A 1 209 ? 58.974 23.322 89.054 1.00 14.48 209 GLY A O 1
ATOM 1392 N N . SER A 1 210 ? 59.251 22.349 87.001 1.00 14.80 210 SER A N 1
ATOM 1393 C CA . SER A 1 210 ? 60.664 22.209 87.127 1.00 15.53 210 SER A CA 1
ATOM 1394 C C . SER A 1 210 ? 61.495 23.465 86.812 1.00 16.66 210 SER A C 1
ATOM 1395 O O . SER A 1 210 ? 62.725 23.389 86.809 1.00 17.84 210 SER A O 1
ATOM 1398 N N . GLY A 1 211 ? 60.831 24.587 86.502 1.00 14.31 211 GLY A N 1
ATOM 1399 C CA . GLY A 1 211 ? 61.506 25.827 86.297 1.00 13.37 211 GLY A CA 1
ATOM 1400 C C . GLY A 1 211 ? 61.800 26.117 84.847 1.00 12.92 211 GLY A C 1
ATOM 1401 O O . GLY A 1 211 ? 61.403 25.383 83.952 1.00 13.81 211 GLY A O 1
ATOM 1402 N N . PRO A 1 212 ? 62.523 27.206 84.577 1.00 13.94 212 PRO A N 1
ATOM 1403 C CA . PRO A 1 212 ? 62.665 27.720 83.211 1.00 13.54 212 PRO A CA 1
ATOM 1404 C C . PRO A 1 212 ? 63.513 26.799 82.321 1.00 12.85 212 PRO A C 1
ATOM 1405 O O . PRO A 1 212 ? 63.389 26.831 81.122 1.00 13.43 212 PRO A O 1
ATOM 1409 N N . GLY A 1 213 ? 64.415 26.019 82.910 1.00 13.56 213 GLY A N 1
ATOM 1410 C CA . GLY A 1 213 ? 65.269 25.125 82.129 1.00 13.40 213 GLY A CA 1
ATOM 1411 C C . GLY A 1 213 ? 66.180 25.918 81.204 1.00 13.25 213 GLY A C 1
ATOM 1412 O O . GLY A 1 213 ? 66.748 26.884 81.596 1.00 14.66 213 GLY A O 1
ATOM 1413 N N . SER A 1 214 ? 66.242 25.480 79.944 1.00 14.42 214 SER A N 1
ATOM 1414 C CA . SER A 1 214 ? 66.992 26.104 78.877 1.00 14.86 214 SER A CA 1
ATOM 1415 C C . SER A 1 214 ? 66.333 27.440 78.421 1.00 14.88 214 SER A C 1
ATOM 1416 O O . SER A 1 214 ? 66.914 28.108 77.602 1.00 15.90 214 SER A O 1
ATOM 1419 N N . GLY A 1 215 ? 65.136 27.733 78.945 1.00 15.89 215 GLY A N 1
ATOM 1420 C CA . GLY A 1 215 ? 64.384 28.991 78.680 1.00 15.95 215 GLY A CA 1
ATOM 1421 C C . GLY A 1 215 ? 62.923 28.825 78.396 1.00 15.69 215 GLY A C 1
ATOM 1422 O O . GLY A 1 215 ? 62.171 29.811 78.552 1.00 17.34 215 GLY A O 1
ATOM 1423 N N . ALA A 1 216 ? 62.519 27.649 77.899 1.00 14.84 216 ALA A N 1
ATOM 1424 C CA . ALA A 1 216 ? 61.175 27.362 77.509 1.00 14.56 216 ALA A CA 1
ATOM 1425 C C . ALA A 1 216 ? 60.292 26.775 78.614 1.00 13.54 216 ALA A C 1
ATOM 1426 O O . ALA A 1 216 ? 59.091 26.632 78.462 1.00 12.35 216 ALA A O 1
ATOM 1428 N N . GLY A 1 217 ? 60.888 26.511 79.754 1.00 12.99 217 GLY A N 1
ATOM 1429 C CA . GLY A 1 217 ? 60.220 25.808 80.828 1.00 13.71 217 GLY A CA 1
ATOM 1430 C C . GLY A 1 217 ? 59.783 24.412 80.552 1.00 13.77 217 GLY A C 1
ATOM 1431 O O . GLY A 1 217 ? 60.177 23.772 79.582 1.00 12.49 217 GLY A O 1
ATOM 1432 N N . PRO A 1 218 ? 58.902 23.894 81.432 1.00 12.81 218 PRO A N 1
ATOM 1433 C CA . PRO A 1 218 ? 58.376 22.542 81.284 1.00 13.92 218 PRO A CA 1
ATOM 1434 C C . PRO A 1 218 ? 57.523 22.435 80.068 1.00 14.41 218 PRO A C 1
ATOM 1435 O O . PRO A 1 218 ? 56.989 23.435 79.601 1.00 12.19 218 PRO A O 1
ATOM 1439 N N . ALA A 1 219 ? 57.407 21.244 79.493 1.00 14.88 219 ALA A N 1
ATOM 1440 C CA . ALA A 1 219 ? 56.515 21.005 78.352 1.00 15.75 219 ALA A CA 1
ATOM 1441 C C . ALA A 1 219 ? 55.042 20.904 78.749 1.00 15.76 219 ALA A C 1
ATOM 1442 O O . ALA A 1 219 ? 54.165 20.753 77.855 1.00 19.82 219 ALA A O 1
ATOM 1444 N N . THR A 1 220 ? 54.711 20.942 80.046 1.00 16.32 220 THR A N 1
ATOM 1445 C CA . THR A 1 220 ? 53.340 20.874 80.494 1.00 15.75 220 THR A CA 1
ATOM 1446 C C . THR A 1 220 ? 52.479 21.915 79.846 1.00 15.73 220 THR A C 1
ATOM 1447 O O . THR A 1 220 ? 52.894 23.118 79.807 1.00 17.37 220 THR A O 1
ATOM 1451 N N . ALA A 1 221 ? 51.334 21.466 79.322 1.00 18.62 221 ALA A N 1
ATOM 1452 C CA . ALA A 1 221 ? 50.362 22.361 78.694 1.00 19.76 221 ALA A CA 1
ATOM 1453 C C . ALA A 1 221 ? 49.270 22.639 79.732 1.00 18.31 221 ALA A C 1
ATOM 1454 O O . ALA A 1 221 ? 48.741 21.752 80.394 1.00 22.05 221 ALA A O 1
ATOM 1456 N N . HIS A 1 222 ? 49.019 23.925 79.951 1.00 14.03 222 HIS A N 1
ATOM 1457 C CA . HIS A 1 222 ? 48.057 24.412 80.921 1.00 13.10 222 HIS A CA 1
ATOM 1458 C C . HIS A 1 222 ? 46.904 25.107 80.248 1.00 13.12 222 HIS A C 1
ATOM 1459 O O . HIS A 1 222 ? 47.067 25.738 79.250 1.00 14.08 222 HIS A O 1
ATOM 1466 N N . THR A 1 223 ? 45.705 24.888 80.738 1.00 14.05 223 THR A N 1
ATOM 1467 C CA . THR A 1 223 ? 44.513 25.453 80.115 1.00 14.62 223 THR A CA 1
ATOM 1468 C C . THR A 1 223 ? 44.278 26.896 80.484 1.00 13.06 223 THR A C 1
ATOM 1469 O O . THR A 1 223 ? 44.364 27.226 81.658 1.00 13.28 223 THR A O 1
ATOM 1473 N N . VAL A 1 224 ? 44.086 27.730 79.456 1.00 13.71 224 VAL A N 1
ATOM 1474 C CA . VAL A 1 224 ? 43.598 29.096 79.615 1.00 13.18 224 VAL A CA 1
ATOM 1475 C C . VAL A 1 224 ? 42.297 29.241 78.856 1.00 13.20 224 VAL A C 1
ATOM 1476 O O . VAL A 1 224 ? 42.221 29.028 77.665 1.00 12.74 224 VAL A O 1
ATOM 1480 N N . HIS A 1 225 ? 41.249 29.597 79.569 1.00 14.23 225 HIS A N 1
ATOM 1481 C CA . HIS A 1 225 ? 39.973 29.871 78.976 1.00 14.86 225 HIS A CA 1
ATOM 1482 C C . HIS A 1 225 ? 39.939 31.291 78.369 1.00 13.15 225 HIS A C 1
ATOM 1483 O O . HIS A 1 225 ? 40.294 32.251 79.057 1.00 13.24 225 HIS A O 1
ATOM 1490 N N . VAL A 1 226 ? 39.414 31.362 77.153 1.00 12.70 226 VAL A N 1
ATOM 1491 C CA . VAL A 1 226 ? 39.400 32.600 76.365 1.00 13.70 226 VAL A CA 1
ATOM 1492 C C . VAL A 1 226 ? 38.002 32.986 75.982 1.00 14.66 226 VAL A C 1
ATOM 1493 O O . VAL A 1 226 ? 37.286 32.165 75.391 1.00 14.54 226 VAL A O 1
ATOM 1497 N N . GLU A 1 227 ? 37.609 34.241 76.235 1.00 13.36 227 GLU A N 1
ATOM 1498 C CA . GLU A 1 227 ? 36.297 34.679 75.862 1.00 14.64 227 GLU A CA 1
ATOM 1499 C C . GLU A 1 227 ? 36.523 35.952 75.052 1.00 15.56 227 GLU A C 1
ATOM 1500 O O . GLU A 1 227 ? 37.172 36.886 75.576 1.00 15.89 227 GLU A O 1
ATOM 1511 N N . VAL A 1 228 ? 35.971 35.989 73.857 1.00 13.75 228 VAL A N 1
ATOM 1512 C CA . VAL A 1 228 ? 36.079 37.202 72.990 1.00 15.45 228 VAL A CA 1
ATOM 1513 C C . VAL A 1 228 ? 34.711 37.872 72.933 1.00 18.16 228 VAL A C 1
ATOM 1514 O O . VAL A 1 228 ? 33.742 37.205 72.519 1.00 17.17 228 VAL A O 1
ATOM 1518 N N . SER A 1 229 ? 34.626 39.163 73.338 1.00 17.79 229 SER A N 1
ATOM 1519 C CA . SER A 1 229 ? 33.353 39.917 73.366 1.00 19.94 229 SER A CA 1
ATOM 1520 C C . SER A 1 229 ? 33.321 40.681 72.107 1.00 21.67 229 SER A C 1
ATOM 1521 O O . SER A 1 229 ? 33.998 41.770 72.005 1.00 18.59 229 SER A O 1
ATOM 1524 N N . ILE A 1 230 ? 32.557 40.098 71.143 1.00 20.77 230 ILE A N 1
ATOM 1525 C CA . ILE A 1 230 ? 32.344 40.660 69.835 1.00 22.19 230 ILE A CA 1
ATOM 1526 C C . ILE A 1 230 ? 31.144 41.566 69.782 1.00 22.90 230 ILE A C 1
ATOM 1527 O O . ILE A 1 230 ? 30.045 41.134 70.099 1.00 25.98 230 ILE A O 1
ATOM 1532 N N . PRO A 1 231 ? 31.327 42.799 69.347 1.00 19.50 231 PRO A N 1
ATOM 1533 C CA . PRO A 1 231 ? 30.167 43.690 69.408 1.00 20.59 231 PRO A CA 1
ATOM 1534 C C . PRO A 1 231 ? 29.106 43.416 68.356 1.00 25.13 231 PRO A C 1
ATOM 1535 O O . PRO A 1 231 ? 29.403 42.736 67.381 1.00 25.59 231 PRO A O 1
ATOM 1540 N N . ALA B 1 28 ? 24.135 53.364 81.747 1.00 13.09 28 ALA B N 1
ATOM 1541 C CA . ALA B 1 28 ? 25.051 54.495 81.857 1.00 11.71 28 ALA B CA 1
ATOM 1542 C C . ALA B 1 28 ? 24.637 55.362 83.065 1.00 12.03 28 ALA B C 1
ATOM 1543 O O . ALA B 1 28 ? 23.566 55.152 83.661 1.00 15.45 28 ALA B O 1
ATOM 1545 N N . THR B 1 29 ? 25.541 56.230 83.433 1.00 10.45 29 THR B N 1
ATOM 1546 C CA . THR B 1 29 ? 25.398 57.141 84.581 1.00 11.18 29 THR B CA 1
ATOM 1547 C C . THR B 1 29 ? 25.702 58.555 84.229 1.00 12.04 29 THR B C 1
ATOM 1548 O O . THR B 1 29 ? 26.682 58.878 83.537 1.00 11.59 29 THR B O 1
ATOM 1552 N N . ALA B 1 30 ? 24.887 59.476 84.719 1.00 11.46 30 ALA B N 1
ATOM 1553 C CA . ALA B 1 30 ? 25.105 60.861 84.478 1.00 11.81 30 ALA B CA 1
ATOM 1554 C C . ALA B 1 30 ? 26.316 61.361 85.233 1.00 11.49 30 ALA B C 1
ATOM 1555 O O . ALA B 1 30 ? 26.535 60.971 86.411 1.00 12.49 30 ALA B O 1
ATOM 1557 N N . ILE B 1 31 ? 27.063 62.282 84.621 1.00 11.57 31 ILE B N 1
ATOM 1558 C CA . ILE B 1 31 ? 28.193 62.959 85.219 1.00 12.01 31 ILE B CA 1
ATOM 1559 C C . ILE B 1 31 ? 28.083 64.468 85.001 1.00 12.88 31 ILE B C 1
ATOM 1560 O O . ILE B 1 31 ? 27.420 64.912 84.039 1.00 14.39 31 ILE B O 1
ATOM 1565 N N . SER B 1 32 ? 28.613 65.236 85.934 1.00 13.53 32 SER B N 1
ATOM 1566 C CA . SER B 1 32 ? 28.775 66.648 85.824 1.00 15.92 32 SER B CA 1
ATOM 1567 C C . SER B 1 32 ? 30.006 66.931 84.959 1.00 17.36 32 SER B C 1
ATOM 1568 O O . SER B 1 32 ? 31.028 66.320 85.174 1.00 21.02 32 SER B O 1
ATOM 1571 N N . GLY B 1 33 ? 29.839 67.676 83.862 1.00 18.10 33 GLY B N 1
ATOM 1572 C CA . GLY B 1 33 ? 30.968 67.965 82.949 1.00 19.26 33 GLY B CA 1
ATOM 1573 C C . GLY B 1 33 ? 31.375 69.431 82.906 1.00 15.42 33 GLY B C 1
ATOM 1574 O O . GLY B 1 33 ? 30.530 70.296 83.076 1.00 16.85 33 GLY B O 1
ATOM 1575 N N . THR B 1 34 ? 32.652 69.705 82.734 1.00 13.39 34 THR B N 1
ATOM 1576 C CA . THR B 1 34 ? 33.114 71.031 82.408 1.00 12.38 34 THR B CA 1
ATOM 1577 C C . THR B 1 34 ? 33.415 71.035 80.966 1.00 12.03 34 THR B C 1
ATOM 1578 O O . THR B 1 34 ? 34.223 70.241 80.502 1.00 10.37 34 THR B O 1
ATOM 1582 N N . PHE B 1 35 ? 32.871 72.033 80.259 1.00 11.83 35 PHE B N 1
ATOM 1583 C CA . PHE B 1 35 ? 33.089 72.175 78.815 1.00 12.70 35 PHE B CA 1
ATOM 1584 C C . PHE B 1 35 ? 34.142 73.218 78.572 1.00 13.39 35 PHE B C 1
ATOM 1585 O O . PHE B 1 35 ? 34.153 74.316 79.253 1.00 15.81 35 PHE B O 1
ATOM 1593 N N . PHE B 1 36 ? 35.003 72.917 77.583 1.00 12.50 36 PHE B N 1
ATOM 1594 C CA . PHE B 1 36 ? 36.068 73.789 77.166 1.00 11.32 36 PHE B CA 1
ATOM 1595 C C . PHE B 1 36 ? 35.879 74.109 75.713 1.00 12.60 36 PHE B C 1
ATOM 1596 O O . PHE B 1 36 ? 35.362 73.306 74.966 1.00 13.36 36 PHE B O 1
ATOM 1604 N N . ASP B 1 37 ? 36.299 75.317 75.337 1.00 12.53 37 ASP B N 1
ATOM 1605 C CA . ASP B 1 37 ? 36.470 75.692 73.968 1.00 12.87 37 ASP B CA 1
ATOM 1606 C C . ASP B 1 37 ? 37.524 76.796 73.798 1.00 12.52 37 ASP B C 1
ATOM 1607 O O . ASP B 1 37 ? 38.191 77.176 74.755 1.00 13.04 37 ASP B O 1
ATOM 1612 N N . LYS B 1 38 ? 37.717 77.237 72.572 1.00 13.68 38 LYS B N 1
ATOM 1613 C CA . LYS B 1 38 ? 38.799 78.207 72.318 1.00 16.68 38 LYS B CA 1
ATOM 1614 C C . LYS B 1 38 ? 38.730 79.519 73.143 1.00 15.26 38 LYS B C 1
ATOM 1615 O O . LYS B 1 38 ? 39.743 80.138 73.364 1.00 15.55 38 LYS B O 1
ATOM 1621 N N . ASN B 1 39 ? 37.560 79.879 73.596 1.00 14.80 39 ASN B N 1
ATOM 1622 C CA . ASN B 1 39 ? 37.371 80.985 74.523 1.00 14.76 39 ASN B CA 1
ATOM 1623 C C . ASN B 1 39 ? 37.257 80.674 75.949 1.00 15.88 39 ASN B C 1
ATOM 1624 O O . ASN B 1 39 ? 37.120 81.569 76.815 1.00 14.80 39 ASN B O 1
ATOM 1629 N N . ASN B 1 40 ? 37.286 79.373 76.269 1.00 13.04 40 ASN B N 1
ATOM 1630 C CA . ASN B 1 40 ? 37.055 78.902 77.610 1.00 14.09 40 ASN B CA 1
ATOM 1631 C C . ASN B 1 40 ? 38.034 77.765 77.881 1.00 12.60 40 ASN B C 1
ATOM 1632 O O . ASN B 1 40 ? 37.680 76.586 77.787 1.00 12.81 40 ASN B O 1
ATOM 1637 N N . THR B 1 41 ? 39.251 78.154 78.211 1.00 11.93 41 THR B N 1
ATOM 1638 C CA . THR B 1 41 ? 40.369 77.234 78.145 1.00 12.53 41 THR B CA 1
ATOM 1639 C C . THR B 1 41 ? 40.801 76.763 79.497 1.00 12.86 41 THR B C 1
ATOM 1640 O O . THR B 1 41 ? 41.683 75.924 79.577 1.00 12.91 41 THR B O 1
ATOM 1644 N N . SER B 1 42 ? 40.271 77.320 80.565 1.00 12.60 42 SER B N 1
ATOM 1645 C CA . SER B 1 42 ? 40.734 76.975 81.892 1.00 13.15 42 SER B CA 1
ATOM 1646 C C . SER B 1 42 ? 39.600 76.745 82.839 1.00 13.18 42 SER B C 1
ATOM 1647 O O . SER B 1 42 ? 38.595 77.498 82.799 1.00 14.22 42 SER B O 1
ATOM 1650 N N . ALA B 1 43 ? 39.829 75.890 83.828 1.00 12.56 43 ALA B N 1
ATOM 1651 C CA . ALA B 1 43 ? 38.827 75.605 84.823 1.00 13.64 43 ALA B CA 1
ATOM 1652 C C . ALA B 1 43 ? 39.454 75.067 86.038 1.00 13.52 43 ALA B C 1
ATOM 1653 O O . ALA B 1 43 ? 40.506 74.441 85.953 1.00 13.32 43 ALA B O 1
ATOM 1655 N N . ASP B 1 44 ? 38.843 75.292 87.224 1.00 13.15 44 ASP B N 1
ATOM 1656 C CA . ASP B 1 44 ? 39.237 74.554 88.416 1.00 14.71 44 ASP B CA 1
ATOM 1657 C C . ASP B 1 44 ? 38.357 73.372 88.635 1.00 15.78 44 ASP B C 1
ATOM 1658 O O . ASP B 1 44 ? 37.138 73.463 88.645 1.00 19.88 44 ASP B O 1
ATOM 1663 N N . MET B 1 45 ? 38.963 72.194 88.732 1.00 14.07 45 MET B N 1
ATOM 1664 C CA . MET B 1 45 ? 38.193 71.006 88.932 1.00 13.69 45 MET B CA 1
ATOM 1665 C C . MET B 1 45 ? 38.523 70.559 90.356 1.00 14.99 45 MET B C 1
ATOM 1666 O O . MET B 1 45 ? 39.525 70.994 90.926 1.00 19.74 45 MET B O 1
ATOM 1671 N N . THR B 1 46 ? 37.608 69.856 90.994 1.00 14.02 46 THR B N 1
ATOM 1672 C CA . THR B 1 46 ? 37.785 69.403 92.370 1.00 14.31 46 THR B CA 1
ATOM 1673 C C . THR B 1 46 ? 37.730 67.903 92.370 1.00 14.76 46 THR B C 1
ATOM 1674 O O . THR B 1 46 ? 36.859 67.337 91.681 1.00 18.95 46 THR B O 1
ATOM 1678 N N . VAL B 1 47 ? 38.738 67.257 92.927 1.00 11.29 47 VAL B N 1
ATOM 1679 C CA . VAL B 1 47 ? 38.851 65.771 92.816 1.00 11.47 47 VAL B CA 1
ATOM 1680 C C . VAL B 1 47 ? 39.250 65.198 94.159 1.00 11.17 47 VAL B C 1
ATOM 1681 O O . VAL B 1 47 ? 39.841 65.908 94.972 1.00 12.06 47 VAL B O 1
ATOM 1685 N N . ARG B 1 48 ? 38.942 63.938 94.418 1.00 9.69 48 ARG B N 1
ATOM 1686 C CA . ARG B 1 48 ? 39.473 63.228 95.579 1.00 11.55 48 ARG B CA 1
ATOM 1687 C C . ARG B 1 48 ? 40.918 62.776 95.324 1.00 11.14 48 ARG B C 1
ATOM 1688 O O . ARG B 1 48 ? 41.343 62.584 94.168 1.00 11.42 48 ARG B O 1
ATOM 1696 N N . ALA B 1 49 ? 41.706 62.698 96.395 1.00 10.51 49 ALA B N 1
ATOM 1697 C CA . ALA B 1 49 ? 43.112 62.395 96.335 1.00 10.72 49 ALA B CA 1
ATOM 1698 C C . ALA B 1 49 ? 43.461 61.047 95.724 1.00 8.77 49 ALA B C 1
ATOM 1699 O O . ALA B 1 49 ? 44.555 60.873 95.176 1.00 9.75 49 ALA B O 1
ATOM 1701 N N . TYR B 1 50 ? 42.550 60.132 95.894 1.00 9.12 50 TYR B N 1
ATOM 1702 C CA . TYR B 1 50 ? 42.682 58.785 95.304 1.00 9.89 50 TYR B CA 1
ATOM 1703 C C . TYR B 1 50 ? 41.759 58.513 94.135 1.00 8.97 50 TYR B C 1
ATOM 1704 O O . TYR B 1 50 ? 41.622 57.359 93.677 1.00 10.21 50 TYR B O 1
ATOM 1713 N N . SER B 1 51 ? 41.124 59.547 93.604 1.00 8.11 51 SER B N 1
ATOM 1714 C CA . SER B 1 51 ? 40.014 59.417 92.635 1.00 8.44 51 SER B CA 1
ATOM 1715 C C . SER B 1 51 ? 40.254 58.684 91.335 1.00 8.76 51 SER B C 1
ATOM 1716 O O . SER B 1 51 ? 39.397 57.971 90.818 1.00 10.42 51 SER B O 1
ATOM 1719 N N . TRP B 1 52 ? 41.471 58.812 90.872 1.00 8.84 52 TRP B N 1
ATOM 1720 C CA . TRP B 1 52 ? 41.888 58.156 89.606 1.00 8.27 52 TRP B CA 1
ATOM 1721 C C . TRP B 1 52 ? 42.438 56.738 89.821 1.00 9.56 52 TRP B C 1
ATOM 1722 O O . TRP B 1 52 ? 42.715 56.039 88.882 1.00 9.52 52 TRP B O 1
ATOM 1733 N N . TYR B 1 53 ? 42.652 56.336 91.084 1.00 8.61 53 TYR B N 1
ATOM 1734 C CA . TYR B 1 53 ? 43.327 55.031 91.339 1.00 8.86 53 TYR B CA 1
ATOM 1735 C C . TYR B 1 53 ? 43.005 54.628 92.772 1.00 9.65 53 TYR B C 1
ATOM 1736 O O . TYR B 1 53 ? 43.819 54.768 93.671 1.00 10.18 53 TYR B O 1
ATOM 1745 N N . ASN B 1 54 ? 41.835 54.043 92.928 1.00 10.75 54 ASN B N 1
ATOM 1746 C CA . ASN B 1 54 ? 41.444 53.550 94.233 1.00 10.56 54 ASN B CA 1
ATOM 1747 C C . ASN B 1 54 ? 42.246 52.267 94.548 1.00 11.22 54 ASN B C 1
ATOM 1748 O O . ASN B 1 54 ? 42.657 51.501 93.655 1.00 11.23 54 ASN B O 1
ATOM 1753 N N . LEU B 1 55 ? 42.445 52.040 95.848 1.00 11.32 55 LEU B N 1
ATOM 1754 C CA . LEU B 1 55 ? 43.302 50.975 96.324 1.00 12.69 55 LEU B CA 1
ATOM 1755 C C . LEU B 1 55 ? 42.371 49.848 96.836 1.00 15.12 55 LEU B C 1
ATOM 1756 O O . LEU B 1 55 ? 42.226 49.615 98.070 1.00 16.95 55 LEU B O 1
ATOM 1761 N N . SER B 1 56 ? 41.618 49.302 95.934 1.00 15.00 56 SER B N 1
ATOM 1762 C CA . SER B 1 56 ? 40.671 48.244 96.154 1.00 15.62 56 SER B CA 1
ATOM 1763 C C . SER B 1 56 ? 40.538 47.524 94.830 1.00 16.46 56 SER B C 1
ATOM 1764 O O . SER B 1 56 ? 40.836 48.073 93.802 1.00 14.91 56 SER B O 1
ATOM 1767 N N . MET B 1 57 ? 40.102 46.289 94.837 1.00 16.66 57 MET B N 1
ATOM 1768 C CA . MET B 1 57 ? 39.595 45.706 93.556 1.00 15.91 57 MET B CA 1
ATOM 1769 C C . MET B 1 57 ? 40.687 45.486 92.463 1.00 14.30 57 MET B C 1
ATOM 1770 O O . MET B 1 57 ? 41.886 45.259 92.815 1.00 16.19 57 MET B O 1
ATOM 1771 C CA . GLY B 1 58 ? 41.030 46.172 90.291 1.00 15.54 58 GLY B CA 1
ATOM 1772 C C . GLY B 1 58 ? 41.697 47.518 90.048 1.00 13.17 58 GLY B C 1
ATOM 1773 O O . GLY B 1 58 ? 42.154 47.903 88.911 1.00 12.93 58 GLY B O 1
ATOM 1774 N N . TYR B 1 59 ? 41.825 48.290 91.144 1.00 12.29 59 TYR B N 1
ATOM 1775 C CA . TYR B 1 59 ? 42.598 49.493 91.132 1.00 11.78 59 TYR B CA 1
ATOM 1776 C C . TYR B 1 59 ? 42.052 50.476 90.124 1.00 11.66 59 TYR B C 1
ATOM 1777 O O . TYR B 1 59 ? 42.803 51.132 89.313 1.00 11.61 59 TYR B O 1
ATOM 1786 N N . LEU B 1 60 ? 40.749 50.691 90.239 1.00 10.59 60 LEU B N 1
ATOM 1787 C CA . LEU B 1 60 ? 40.003 51.519 89.264 1.00 10.42 60 LEU B CA 1
ATOM 1788 C C . LEU B 1 60 ? 39.805 52.924 89.720 1.00 10.08 60 LEU B C 1
ATOM 1789 O O . LEU B 1 60 ? 39.882 53.243 90.954 1.00 10.41 60 LEU B O 1
ATOM 1794 N N . GLY B 1 61 ? 39.708 53.851 88.800 1.00 9.48 61 GLY B N 1
ATOM 1795 C CA . GLY B 1 61 ? 39.264 55.155 89.126 1.00 9.00 61 GLY B CA 1
ATOM 1796 C C . GLY B 1 61 ? 37.767 55.191 89.473 1.00 8.92 61 GLY B C 1
ATOM 1797 O O . GLY B 1 61 ? 36.975 54.366 89.068 1.00 9.57 61 GLY B O 1
ATOM 1812 N N . THR B 1 63 ? 34.349 57.260 89.062 1.00 9.48 63 THR B N 1
ATOM 1813 C CA . THR B 1 63 ? 33.758 58.189 88.113 1.00 8.91 63 THR B CA 1
ATOM 1814 C C . THR B 1 63 ? 33.334 59.462 88.754 1.00 10.09 63 THR B C 1
ATOM 1815 O O . THR B 1 63 ? 33.595 60.523 88.247 1.00 10.95 63 THR B O 1
ATOM 1819 N N . HIS B 1 64 ? 32.694 59.353 89.914 1.00 9.80 64 HIS B N 1
ATOM 1820 C CA . HIS B 1 64 ? 32.119 60.518 90.576 1.00 9.94 64 HIS B CA 1
ATOM 1821 C C . HIS B 1 64 ? 32.974 61.178 91.621 1.00 10.59 64 HIS B C 1
ATOM 1822 O O . HIS B 1 64 ? 32.679 62.261 92.010 1.00 11.24 64 HIS B O 1
ATOM 1829 N N . HIS B 1 65 ? 34.108 60.573 91.983 1.00 9.90 65 HIS B N 1
ATOM 1830 C CA . HIS B 1 65 ? 35.099 61.214 92.846 1.00 10.67 65 HIS B CA 1
ATOM 1831 C C . HIS B 1 65 ? 36.072 62.049 92.012 1.00 10.55 65 HIS B C 1
ATOM 1832 O O . HIS B 1 65 ? 36.896 62.813 92.517 1.00 10.04 65 HIS B O 1
ATOM 1839 N N . SER B 1 66 ? 36.080 61.729 90.709 1.00 9.90 66 SER B N 1
ATOM 1840 C CA . SER B 1 66 ? 36.890 62.421 89.704 1.00 9.34 66 SER B CA 1
ATOM 1841 C C . SER B 1 66 ? 36.110 63.571 89.111 1.00 10.27 66 SER B C 1
ATOM 1842 O O . SER B 1 66 ? 34.956 63.784 89.506 1.00 11.77 66 SER B O 1
ATOM 1845 N N . ASN B 1 67 ? 36.643 64.330 88.146 1.00 10.03 67 ASN B N 1
ATOM 1846 C CA . ASN B 1 67 ? 35.897 65.356 87.484 1.00 10.35 67 ASN B CA 1
ATOM 1847 C C . ASN B 1 67 ? 36.120 65.177 85.957 1.00 10.48 67 ASN B C 1
ATOM 1848 O O . ASN B 1 67 ? 37.201 64.851 85.542 1.00 10.93 67 ASN B O 1
ATOM 1857 N N . TRP B 1 68 ? 35.114 65.512 85.190 1.00 10.61 68 TRP B N 1
ATOM 1858 C CA . TRP B 1 68 ? 35.123 65.247 83.773 1.00 9.19 68 TRP B CA 1
ATOM 1859 C C . TRP B 1 68 ? 35.161 66.503 82.957 1.00 10.62 68 TRP B C 1
ATOM 1860 O O . TRP B 1 68 ? 34.460 67.494 83.270 1.00 10.57 68 TRP B O 1
ATOM 1871 N N . GLY B 1 69 ? 35.868 66.449 81.853 1.00 9.97 69 GLY B N 1
ATOM 1872 C CA . GLY B 1 69 ? 35.948 67.560 80.950 1.00 9.26 69 GLY B CA 1
ATOM 1873 C C . GLY B 1 69 ? 35.533 67.111 79.541 1.00 10.15 69 GLY B C 1
ATOM 1874 O O . GLY B 1 69 ? 35.720 65.979 79.170 1.00 7.83 69 GLY B O 1
ATOM 1875 N N . PHE B 1 70 ? 35.055 68.057 78.736 1.00 9.53 70 PHE B N 1
ATOM 1876 C CA . PHE B 1 70 ? 34.683 67.815 77.347 1.00 9.99 70 PHE B CA 1
ATOM 1877 C C . PHE B 1 70 ? 35.170 68.904 76.477 1.00 10.30 70 PHE B C 1
ATOM 1878 O O . PHE B 1 70 ? 35.019 70.098 76.857 1.00 9.76 70 PHE B O 1
ATOM 1886 N N . VAL B 1 71 ? 35.701 68.549 75.311 1.00 8.67 71 VAL B N 1
ATOM 1887 C CA . VAL B 1 71 ? 36.214 69.546 74.422 1.00 9.72 71 VAL B CA 1
ATOM 1888 C C . VAL B 1 71 ? 36.086 69.040 73.002 1.00 9.38 71 VAL B C 1
ATOM 1889 O O . VAL B 1 71 ? 36.417 67.911 72.702 1.00 8.98 71 VAL B O 1
ATOM 1893 N N . LYS B 1 72 ? 35.670 69.911 72.048 1.00 10.45 72 LYS B N 1
ATOM 1894 C CA . LYS B 1 72 ? 35.461 69.493 70.676 1.00 10.92 72 LYS B CA 1
ATOM 1895 C C . LYS B 1 72 ? 36.712 69.959 69.928 1.00 11.36 72 LYS B C 1
ATOM 1896 O O . LYS B 1 72 ? 37.117 71.147 70.060 1.00 13.60 72 LYS B O 1
ATOM 1902 N N . LEU B 1 73 ? 37.354 69.033 69.248 1.00 11.79 73 LEU B N 1
ATOM 1903 C CA . LEU B 1 73 ? 38.645 69.245 68.606 1.00 13.53 73 LEU B CA 1
ATOM 1904 C C . LEU B 1 73 ? 38.659 68.840 67.133 1.00 14.33 73 LEU B C 1
ATOM 1905 O O . LEU B 1 73 ? 37.908 68.012 66.651 1.00 16.16 73 LEU B O 1
ATOM 1910 N N . LYS B 1 74 ? 39.620 69.459 66.444 1.00 18.78 74 LYS B N 1
ATOM 1911 C CA . LYS B 1 74 ? 39.886 69.218 65.049 1.00 21.98 74 LYS B CA 1
ATOM 1912 C C . LYS B 1 74 ? 40.992 68.202 64.871 1.00 19.96 74 LYS B C 1
ATOM 1913 O O . LYS B 1 74 ? 42.033 68.283 65.553 1.00 18.32 74 LYS B O 1
ATOM 1919 N N . LYS B 1 75 ? 40.799 67.282 63.943 1.00 16.91 75 LYS B N 1
ATOM 1920 C CA . LYS B 1 75 ? 41.773 66.285 63.544 1.00 18.48 75 LYS B CA 1
ATOM 1921 C C . LYS B 1 75 ? 43.109 66.925 63.221 1.00 18.65 75 LYS B C 1
ATOM 1922 O O . LYS B 1 75 ? 43.126 68.023 62.625 1.00 18.41 75 LYS B O 1
ATOM 1928 N N . GLY B 1 76 ? 44.197 66.343 63.694 1.00 16.83 76 GLY B N 1
ATOM 1929 C CA . GLY B 1 76 ? 45.524 66.611 63.109 1.00 17.31 76 GLY B CA 1
ATOM 1930 C C . GLY B 1 76 ? 46.372 67.718 63.716 1.00 17.64 76 GLY B C 1
ATOM 1931 O O . GLY B 1 76 ? 47.530 67.849 63.343 1.00 20.85 76 GLY B O 1
ATOM 1932 N N . LYS B 1 77 ? 45.801 68.517 64.606 1.00 20.10 77 LYS B N 1
ATOM 1933 C CA . LYS B 1 77 ? 46.493 69.641 65.259 1.00 19.84 77 LYS B CA 1
ATOM 1934 C C . LYS B 1 77 ? 46.746 69.196 66.743 1.00 18.01 77 LYS B C 1
ATOM 1935 O O . LYS B 1 77 ? 45.759 68.910 67.453 1.00 18.72 77 LYS B O 1
ATOM 1941 N N . PRO B 1 78 ? 48.030 69.094 67.189 1.00 14.68 78 PRO B N 1
ATOM 1942 C CA . PRO B 1 78 ? 48.261 68.679 68.574 1.00 13.61 78 PRO B CA 1
ATOM 1943 C C . PRO B 1 78 ? 47.614 69.582 69.608 1.00 13.22 78 PRO B C 1
ATOM 1944 O O . PRO B 1 78 ? 47.543 70.784 69.451 1.00 14.27 78 PRO B O 1
ATOM 1948 N N . VAL B 1 79 ? 47.211 68.931 70.699 1.00 10.93 79 VAL B N 1
ATOM 1949 C CA . VAL B 1 79 ? 46.609 69.547 71.836 1.00 11.34 79 VAL B CA 1
ATOM 1950 C C . VAL B 1 79 ? 47.414 69.225 73.120 1.00 11.22 79 VAL B C 1
ATOM 1951 O O . VAL B 1 79 ? 47.923 68.106 73.308 1.00 9.31 79 VAL B O 1
ATOM 1955 N N . THR B 1 80 ? 47.494 70.205 74.018 1.00 11.37 80 THR B N 1
ATOM 1956 C CA . THR B 1 80 ? 48.123 69.997 75.324 1.00 10.84 80 THR B CA 1
ATOM 1957 C C . THR B 1 80 ? 47.074 70.248 76.383 1.00 11.17 80 THR B C 1
ATOM 1958 O O . THR B 1 80 ? 46.356 71.226 76.280 1.00 11.64 80 THR B O 1
ATOM 1962 N N . ILE B 1 81 ? 47.028 69.378 77.351 1.00 10.18 81 ILE B N 1
ATOM 1963 C CA . ILE B 1 81 ? 46.277 69.639 78.558 1.00 10.21 81 ILE B CA 1
ATOM 1964 C C . ILE B 1 81 ? 47.221 69.696 79.724 1.00 10.30 81 ILE B C 1
ATOM 1965 O O . ILE B 1 81 ? 48.058 68.823 79.913 1.00 10.35 81 ILE B O 1
ATOM 1970 N N . ALA B 1 82 ? 47.140 70.799 80.481 1.00 10.17 82 ALA B N 1
ATOM 1971 C CA . ALA B 1 82 ? 48.024 71.079 81.586 1.00 11.18 82 ALA B CA 1
ATOM 1972 C C . ALA B 1 82 ? 47.258 71.092 82.887 1.00 13.38 82 ALA B C 1
ATOM 1973 O O . ALA B 1 82 ? 46.154 71.692 82.969 1.00 11.41 82 ALA B O 1
ATOM 1975 N N . LEU B 1 83 ? 47.798 70.383 83.849 1.00 11.98 83 LEU B N 1
ATOM 1976 C CA . LEU B 1 83 ? 47.173 70.280 85.170 1.00 13.18 83 LEU B CA 1
ATOM 1977 C C . LEU B 1 83 ? 48.130 70.706 86.279 1.00 12.65 83 LEU B C 1
ATOM 1978 O O . LEU B 1 83 ? 49.317 70.371 86.274 1.00 13.14 83 LEU B O 1
ATOM 1983 N N . THR B 1 84 ? 47.632 71.536 87.182 1.00 12.86 84 THR B N 1
ATOM 1984 C CA . THR B 1 84 ? 48.432 71.982 88.282 1.00 13.61 84 THR B CA 1
ATOM 1985 C C . THR B 1 84 ? 47.608 72.037 89.549 1.00 13.28 84 THR B C 1
ATOM 1986 O O . THR B 1 84 ? 46.403 72.205 89.534 1.00 13.85 84 THR B O 1
ATOM 1990 N N . THR B 1 85 ? 48.268 71.882 90.696 1.00 13.34 85 THR B N 1
ATOM 1991 C CA . THR B 1 85 ? 47.595 71.979 91.969 1.00 15.00 85 THR B CA 1
ATOM 1992 C C . THR B 1 85 ? 48.546 72.582 92.992 1.00 14.72 85 THR B C 1
ATOM 1993 O O . THR B 1 85 ? 49.749 72.462 92.849 1.00 15.25 85 THR B O 1
ATOM 1997 N N . GLU B 1 86 ? 47.953 73.215 94.003 1.00 17.58 86 GLU B N 1
ATOM 1998 C CA . GLU B 1 86 ? 48.700 73.803 95.126 1.00 19.02 86 GLU B CA 1
ATOM 1999 C C . GLU B 1 86 ? 48.545 72.923 96.375 1.00 19.75 86 GLU B C 1
ATOM 2000 O O . GLU B 1 86 ? 49.122 73.216 97.422 1.00 19.37 86 GLU B O 1
ATOM 2006 N N . VAL B 1 87 ? 47.830 71.818 96.265 1.00 15.04 87 VAL B N 1
ATOM 2007 C CA . VAL B 1 87 ? 47.619 70.941 97.387 1.00 13.40 87 VAL B CA 1
ATOM 2008 C C . VAL B 1 87 ? 48.846 70.077 97.703 1.00 14.39 87 VAL B C 1
ATOM 2009 O O . VAL B 1 87 ? 49.303 69.287 96.874 1.00 12.88 87 VAL B O 1
ATOM 2013 N N . SER B 1 88 ? 49.297 70.133 98.977 1.00 14.89 88 SER B N 1
ATOM 2014 C CA . SER B 1 88 ? 50.464 69.457 99.374 1.00 14.98 88 SER B CA 1
ATOM 2015 C C . SER B 1 88 ? 50.231 68.005 99.321 1.00 12.81 88 SER B C 1
ATOM 2016 O O . SER B 1 88 ? 49.305 67.484 99.972 1.00 15.50 88 SER B O 1
ATOM 2019 N N . GLY B 1 89 ? 51.116 67.303 98.570 1.00 12.95 89 GLY B N 1
ATOM 2020 C CA . GLY B 1 89 ? 51.020 65.853 98.498 1.00 13.90 89 GLY B CA 1
ATOM 2021 C C . GLY B 1 89 ? 50.133 65.294 97.384 1.00 13.28 89 GLY B C 1
ATOM 2022 O O . GLY B 1 89 ? 50.109 64.099 97.133 1.00 12.61 89 GLY B O 1
ATOM 2023 N N . LEU B 1 90 ? 49.387 66.174 96.729 1.00 11.99 90 LEU B N 1
ATOM 2024 C CA . LEU B 1 90 ? 48.475 65.733 95.649 1.00 11.44 90 LEU B CA 1
ATOM 2025 C C . LEU B 1 90 ? 49.180 65.570 94.332 1.00 10.43 90 LEU B C 1
ATOM 2026 O O . LEU B 1 90 ? 49.954 66.393 93.923 1.00 11.48 90 LEU B O 1
ATOM 2031 N N . HIS B 1 91 ? 48.867 64.483 93.598 1.00 9.95 91 HIS B N 1
ATOM 2032 C CA . HIS B 1 91 ? 49.420 64.252 92.258 1.00 9.47 91 HIS B CA 1
ATOM 2033 C C . HIS B 1 91 ? 48.316 64.102 91.221 1.00 9.16 91 HIS B C 1
ATOM 2034 O O . HIS B 1 91 ? 47.609 63.109 91.187 1.00 9.93 91 HIS B O 1
ATOM 2041 N N . PRO B 1 92 ? 48.128 65.158 90.444 1.00 9.84 92 PRO B N 1
ATOM 2042 C CA . PRO B 1 92 ? 47.073 65.130 89.405 1.00 9.44 92 PRO B CA 1
ATOM 2043 C C . PRO B 1 92 ? 47.288 64.091 88.358 1.00 8.82 92 PRO B C 1
ATOM 2044 O O . PRO B 1 92 ? 48.427 63.672 88.093 1.00 9.42 92 PRO B O 1
ATOM 2048 N N . SER B 1 93 ? 46.186 63.717 87.755 1.00 7.95 93 SER B N 1
ATOM 2049 C CA . SER B 1 93 ? 46.185 62.692 86.706 1.00 7.90 93 SER B CA 1
ATOM 2050 C C . SER B 1 93 ? 45.030 62.929 85.771 1.00 7.71 93 SER B C 1
ATOM 2051 O O . SER B 1 93 ? 44.059 63.605 86.104 1.00 8.14 93 SER B O 1
ATOM 2054 N N . ILE B 1 94 ? 45.113 62.259 84.598 1.00 7.48 94 ILE B N 1
ATOM 2055 C CA . ILE B 1 94 ? 44.118 62.408 83.538 1.00 7.25 94 ILE B CA 1
ATOM 2056 C C . ILE B 1 94 ? 44.137 61.218 82.590 1.00 7.17 94 ILE B C 1
ATOM 2057 O O . ILE B 1 94 ? 45.170 60.659 82.323 1.00 8.28 94 ILE B O 1
ATOM 2062 N N . THR B 1 95 ? 42.957 60.878 82.154 1.00 7.55 95 THR B N 1
ATOM 2063 C CA . THR B 1 95 ? 42.762 59.980 80.992 1.00 6.75 95 THR B CA 1
ATOM 2064 C C . THR B 1 95 ? 41.927 60.726 79.975 1.00 7.43 95 THR B C 1
ATOM 2065 O O . THR B 1 95 ? 40.915 61.350 80.330 1.00 7.23 95 THR B O 1
ATOM 2069 N N . VAL B 1 96 ? 42.333 60.620 78.691 1.00 6.95 96 VAL B N 1
ATOM 2070 C CA . VAL B 1 96 ? 41.588 61.192 77.587 1.00 7.21 96 VAL B CA 1
ATOM 2071 C C . VAL B 1 96 ? 41.083 60.095 76.658 1.00 7.61 96 VAL B C 1
ATOM 2072 O O . VAL B 1 96 ? 41.871 59.195 76.241 1.00 7.89 96 VAL B O 1
ATOM 2076 N N . TRP B 1 97 ? 39.804 60.162 76.356 1.00 7.55 97 TRP B N 1
ATOM 2077 C CA . TRP B 1 97 ? 39.193 59.366 75.327 1.00 7.41 97 TRP B CA 1
ATOM 2078 C C . TRP B 1 97 ? 38.567 60.205 74.220 1.00 8.05 97 TRP B C 1
ATOM 2079 O O . TRP B 1 97 ? 38.190 61.420 74.403 1.00 8.36 97 TRP B O 1
ATOM 2090 N N . TYR B 1 98 ? 38.441 59.588 73.038 1.00 8.44 98 TYR B N 1
ATOM 2091 C CA . TYR B 1 98 ? 37.634 60.111 71.982 1.00 9.76 98 TYR B CA 1
ATOM 2092 C C . TYR B 1 98 ? 36.210 59.527 72.097 1.00 7.98 98 TYR B C 1
ATOM 2093 O O . TYR B 1 98 ? 36.035 58.294 72.135 1.00 7.89 98 TYR B O 1
ATOM 2102 N N . ARG B 1 99 ? 35.209 60.426 72.190 1.00 8.80 99 ARG B N 1
ATOM 2103 C CA . ARG B 1 99 ? 33.797 59.961 72.294 1.00 9.17 99 ARG B CA 1
ATOM 2104 C C . ARG B 1 99 ? 33.218 59.927 70.909 1.00 8.71 99 ARG B C 1
ATOM 2105 O O . ARG B 1 99 ? 32.768 60.932 70.337 1.00 10.44 99 ARG B O 1
ATOM 2113 N N . ALA B 1 100 ? 33.331 58.719 70.361 1.00 11.34 100 ALA B N 1
ATOM 2114 C CA . ALA B 1 100 ? 32.927 58.540 68.950 1.00 12.12 100 ALA B CA 1
ATOM 2115 C C . ALA B 1 100 ? 31.462 58.649 68.715 1.00 12.45 100 ALA B C 1
ATOM 2116 O O . ALA B 1 100 ? 30.641 58.197 69.472 1.00 12.65 100 ALA B O 1
ATOM 2118 N N . GLY B 1 101 ? 31.127 59.317 67.616 1.00 15.65 101 GLY B N 1
ATOM 2119 C CA . GLY B 1 101 ? 29.712 59.440 67.146 1.00 17.71 101 GLY B CA 1
ATOM 2120 C C . GLY B 1 101 ? 28.983 60.615 67.787 1.00 17.54 101 GLY B C 1
ATOM 2121 O O . GLY B 1 101 ? 27.959 61.072 67.282 1.00 24.02 101 GLY B O 1
ATOM 2122 N N . ALA B 1 102 ? 29.503 61.177 68.861 1.00 13.90 102 ALA B N 1
ATOM 2123 C CA . ALA B 1 102 ? 28.724 62.108 69.601 1.00 14.58 102 ALA B CA 1
ATOM 2124 C C . ALA B 1 102 ? 28.878 63.500 69.016 1.00 13.32 102 ALA B C 1
ATOM 2125 O O . ALA B 1 102 ? 29.970 63.914 68.572 1.00 14.36 102 ALA B O 1
ATOM 2127 N N . LYS B 1 103 ? 27.747 64.192 68.885 1.00 14.05 103 LYS B N 1
ATOM 2128 C CA . LYS B 1 103 ? 27.747 65.572 68.383 1.00 15.86 103 LYS B CA 1
ATOM 2129 C C . LYS B 1 103 ? 26.958 66.518 69.243 1.00 16.95 103 LYS B C 1
ATOM 2130 O O . LYS B 1 103 ? 27.324 67.672 69.356 1.00 23.71 103 LYS B O 1
ATOM 2136 N N . ASN B 1 104 ? 25.849 66.081 69.766 1.00 17.94 104 ASN B N 1
ATOM 2137 C CA . ASN B 1 104 ? 25.016 66.936 70.555 1.00 21.24 104 ASN B CA 1
ATOM 2138 C C . ASN B 1 104 ? 25.607 66.986 71.943 1.00 20.16 104 ASN B C 1
ATOM 2139 O O . ASN B 1 104 ? 25.788 65.909 72.570 1.00 18.91 104 ASN B O 1
ATOM 2144 N N . PRO B 1 105 ? 25.907 68.185 72.418 1.00 19.85 105 PRO B N 1
ATOM 2145 C CA . PRO B 1 105 ? 26.446 68.236 73.792 1.00 20.86 105 PRO B CA 1
ATOM 2146 C C . PRO B 1 105 ? 25.604 67.616 74.828 1.00 20.08 105 PRO B C 1
ATOM 2147 O O . PRO B 1 105 ? 26.121 67.196 75.866 1.00 18.30 105 PRO B O 1
ATOM 2151 N N . LYS B 1 106 ? 24.315 67.575 74.654 1.00 19.62 106 LYS B N 1
ATOM 2152 C CA . LYS B 1 106 ? 23.462 66.936 75.622 1.00 23.28 106 LYS B CA 1
ATOM 2153 C C . LYS B 1 106 ? 23.712 65.454 75.732 1.00 22.48 106 LYS B C 1
ATOM 2154 O O . LYS B 1 106 ? 23.383 64.851 76.701 1.00 22.87 106 LYS B O 1
ATOM 2160 N N . THR B 1 107 ? 24.320 64.863 74.724 1.00 25.17 107 THR B N 1
ATOM 2161 C CA . THR B 1 107 ? 24.524 63.410 74.826 1.00 25.79 107 THR B CA 1
ATOM 2162 C C . THR B 1 107 ? 25.861 63.085 75.598 1.00 18.92 107 THR B C 1
ATOM 2163 O O . THR B 1 107 ? 26.151 61.957 75.990 1.00 17.40 107 THR B O 1
ATOM 2167 N N . LEU B 1 108 ? 26.662 64.086 75.801 1.00 15.55 108 LEU B N 1
ATOM 2168 C CA . LEU B 1 108 ? 28.029 63.935 76.276 1.00 14.44 108 LEU B CA 1
ATOM 2169 C C . LEU B 1 108 ? 28.161 63.544 77.767 1.00 14.51 108 LEU B C 1
ATOM 2170 O O . LEU B 1 108 ? 28.992 62.716 78.085 1.00 11.36 108 LEU B O 1
ATOM 2175 N N . PRO B 1 109 ? 27.417 64.208 78.699 1.00 11.26 109 PRO B N 1
ATOM 2176 C CA . PRO B 1 109 ? 27.787 64.058 80.128 1.00 11.64 109 PRO B CA 1
ATOM 2177 C C . PRO B 1 109 ? 27.254 62.784 80.761 1.00 12.01 109 PRO B C 1
ATOM 2178 O O . PRO B 1 109 ? 26.406 62.797 81.676 1.00 12.61 109 PRO B O 1
ATOM 2182 N N . TYR B 1 110 ? 27.743 61.679 80.257 1.00 9.71 110 TYR B N 1
ATOM 2183 C CA . TYR B 1 110 ? 27.407 60.359 80.754 1.00 10.07 110 TYR B CA 1
ATOM 2184 C C . TYR B 1 110 ? 28.640 59.470 80.721 1.00 10.79 110 TYR B C 1
ATOM 2185 O O . TYR B 1 110 ? 29.552 59.720 79.901 1.00 11.35 110 TYR B O 1
ATOM 2194 N N . MET B 1 111 ? 28.700 58.426 81.572 1.00 9.34 111 MET B N 1
ATOM 2195 C CA . MET B 1 111 ? 29.778 57.414 81.549 1.00 9.17 111 MET B CA 1
ATOM 2196 C C . MET B 1 111 ? 29.159 56.051 81.643 1.00 10.28 111 MET B C 1
ATOM 2197 O O . MET B 1 111 ? 27.955 55.917 81.980 1.00 10.36 111 MET B O 1
ATOM 2202 N N . ASN B 1 112 ? 29.914 55.023 81.333 1.00 9.48 112 ASN B N 1
ATOM 2203 C CA . ASN B 1 112 ? 29.348 53.673 81.340 1.00 10.82 112 ASN B CA 1
ATOM 2204 C C . ASN B 1 112 ? 29.161 53.070 82.693 1.00 12.08 112 ASN B C 1
ATOM 2205 O O . ASN B 1 112 ? 28.462 52.048 82.843 1.00 16.86 112 ASN B O 1
ATOM 2210 N N . GLY B 1 113 ? 29.791 53.613 83.696 1.00 10.80 113 GLY B N 1
ATOM 2211 C CA . GLY B 1 113 ? 29.613 53.036 85.056 1.00 11.79 113 GLY B CA 1
ATOM 2212 C C . GLY B 1 113 ? 30.368 53.892 86.047 1.00 10.22 113 GLY B C 1
ATOM 2213 O O . GLY B 1 113 ? 30.894 54.935 85.704 1.00 9.78 113 GLY B O 1
ATOM 2214 N N . HIS B 1 114 ? 30.467 53.406 87.278 1.00 9.73 114 HIS B N 1
ATOM 2215 C CA . HIS B 1 114 ? 30.966 54.156 88.406 1.00 9.35 114 HIS B CA 1
ATOM 2216 C C . HIS B 1 114 ? 32.458 54.013 88.652 1.00 9.03 114 HIS B C 1
ATOM 2217 O O . HIS B 1 114 ? 33.038 54.739 89.450 1.00 9.61 114 HIS B O 1
ATOM 2224 N N . ALA B 1 115 ? 33.032 53.061 87.891 1.00 9.18 115 ALA B N 1
ATOM 2225 C CA . ALA B 1 115 ? 34.450 52.861 87.909 1.00 9.01 115 ALA B CA 1
ATOM 2226 C C . ALA B 1 115 ? 34.995 52.901 86.473 1.00 8.65 115 ALA B C 1
ATOM 2227 O O . ALA B 1 115 ? 34.272 52.580 85.559 1.00 9.67 115 ALA B O 1
ATOM 2229 N N . TYR B 1 116 ? 36.235 53.305 86.374 1.00 8.43 116 TYR B N 1
ATOM 2230 C CA . TYR B 1 116 ? 36.901 53.291 85.058 1.00 8.26 116 TYR B CA 1
ATOM 2231 C C . TYR B 1 116 ? 38.314 52.759 85.186 1.00 9.00 116 TYR B C 1
ATOM 2232 O O . TYR B 1 116 ? 39.035 53.010 86.150 1.00 9.84 116 TYR B O 1
ATOM 2241 N N . LYS B 1 117 ? 38.685 52.024 84.147 1.00 9.13 117 LYS B N 1
ATOM 2242 C CA . LYS B 1 117 ? 40.095 51.705 83.942 1.00 9.15 117 LYS B CA 1
ATOM 2243 C C . LYS B 1 117 ? 40.740 52.969 83.344 1.00 8.72 117 LYS B C 1
ATOM 2244 O O . LYS B 1 117 ? 40.149 53.668 82.515 1.00 8.05 117 LYS B O 1
ATOM 2250 N N . GLN B 1 118 ? 41.960 53.248 83.722 1.00 8.19 118 GLN B N 1
ATOM 2251 C CA . GLN B 1 118 ? 42.680 54.459 83.352 1.00 7.73 118 GLN B CA 1
ATOM 2252 C C . GLN B 1 118 ? 43.218 54.424 81.918 1.00 7.41 118 GLN B C 1
ATOM 2253 O O . GLN B 1 118 ? 43.672 55.459 81.403 1.00 7.55 118 GLN B O 1
ATOM 2259 N N . PHE B 1 119 ? 43.171 53.248 81.320 1.00 7.83 119 PHE B N 1
ATOM 2260 C CA . PHE B 1 119 ? 43.539 53.030 79.926 1.00 8.74 119 PHE B CA 1
ATOM 2261 C C . PHE B 1 119 ? 42.507 52.031 79.396 1.00 8.60 119 PHE B C 1
ATOM 2262 O O . PHE B 1 119 ? 41.723 51.477 80.124 1.00 8.68 119 PHE B O 1
ATOM 2270 N N . GLY B 1 120 ? 42.564 51.780 78.108 1.00 9.67 120 GLY B N 1
ATOM 2271 C CA . GLY B 1 120 ? 41.608 50.915 77.464 1.00 10.03 120 GLY B CA 1
ATOM 2272 C C . GLY B 1 120 ? 40.357 51.627 76.989 1.00 10.61 120 GLY B C 1
ATOM 2273 O O . GLY B 1 120 ? 40.025 52.755 77.425 1.00 10.40 120 GLY B O 1
ATOM 2274 N N . ASP B 1 121 ? 39.580 50.916 76.166 1.00 11.54 121 ASP B N 1
ATOM 2275 C CA . ASP B 1 121 ? 38.447 51.439 75.499 1.00 12.03 121 ASP B CA 1
ATOM 2276 C C . ASP B 1 121 ? 37.175 50.999 76.216 1.00 12.07 121 ASP B C 1
ATOM 2277 O O . ASP B 1 121 ? 37.192 50.009 76.908 1.00 13.94 121 ASP B O 1
ATOM 2282 N N . ILE B 1 122 ? 36.155 51.813 76.116 1.00 12.51 122 ILE B N 1
ATOM 2283 C CA . ILE B 1 122 ? 34.853 51.649 76.762 1.00 12.00 122 ILE B CA 1
ATOM 2284 C C . ILE B 1 122 ? 33.794 51.501 75.685 1.00 12.15 122 ILE B C 1
ATOM 2285 O O . ILE B 1 122 ? 33.792 52.276 74.691 1.00 11.68 122 ILE B O 1
ATOM 2290 N N . TYR B 1 123 ? 32.910 50.525 75.891 1.00 12.35 123 TYR B N 1
ATOM 2291 C CA . TYR B 1 123 ? 31.789 50.358 75.001 1.00 12.38 123 TYR B CA 1
ATOM 2292 C C . TYR B 1 123 ? 30.509 50.028 75.750 1.00 12.50 123 TYR B C 1
ATOM 2293 O O . TYR B 1 123 ? 30.496 49.047 76.523 1.00 14.39 123 TYR B O 1
ATOM 2302 N N . GLU B 1 124 ? 29.503 50.860 75.573 1.00 12.59 124 GLU B N 1
ATOM 2303 C CA . GLU B 1 124 ? 28.143 50.575 76.159 1.00 12.80 124 GLU B CA 1
ATOM 2304 C C . GLU B 1 124 ? 27.144 50.767 75.026 1.00 13.08 124 GLU B C 1
ATOM 2305 O O . GLU B 1 124 ? 26.683 51.909 74.765 1.00 13.52 124 GLU B O 1
ATOM 2311 N N . PRO B 1 125 ? 26.761 49.634 74.354 1.00 14.86 125 PRO B N 1
ATOM 2312 C CA . PRO B 1 125 ? 25.784 49.850 73.265 1.00 15.98 125 PRO B CA 1
ATOM 2313 C C . PRO B 1 125 ? 24.395 50.274 73.729 1.00 14.88 125 PRO B C 1
ATOM 2314 O O . PRO B 1 125 ? 23.969 49.812 74.784 1.00 15.00 125 PRO B O 1
ATOM 2318 N N . ASN B 1 126 ? 23.752 51.147 72.954 1.00 14.89 126 ASN B N 1
ATOM 2319 C CA . ASN B 1 126 ? 22.328 51.517 73.158 1.00 17.46 126 ASN B CA 1
ATOM 2320 C C . ASN B 1 126 ? 22.144 51.952 74.601 1.00 16.37 126 ASN B C 1
ATOM 2321 O O . ASN B 1 126 ? 21.248 51.493 75.264 1.00 16.40 126 ASN B O 1
ATOM 2326 N N . ALA B 1 127 ? 23.076 52.794 75.082 1.00 15.22 127 ALA B N 1
ATOM 2327 C CA . ALA B 1 127 ? 23.112 53.168 76.531 1.00 14.42 127 ALA B CA 1
ATOM 2328 C C . ALA B 1 127 ? 21.865 53.946 76.930 1.00 14.37 127 ALA B C 1
ATOM 2329 O O . ALA B 1 127 ? 21.476 54.862 76.237 1.00 15.05 127 ALA B O 1
ATOM 2331 N N . GLU B 1 128 ? 21.380 53.617 78.130 1.00 16.83 128 GLU B N 1
ATOM 2332 C CA . GLU B 1 128 ? 20.360 54.385 78.854 1.00 18.44 128 GLU B CA 1
ATOM 2333 C C . GLU B 1 128 ? 20.866 54.788 80.214 1.00 15.50 128 GLU B C 1
ATOM 2334 O O . GLU B 1 128 ? 21.579 54.033 80.838 1.00 17.27 128 GLU B O 1
ATOM 2340 N N . ALA B 1 129 ? 20.536 55.996 80.585 1.00 14.10 129 ALA B N 1
ATOM 2341 C CA . ALA B 1 129 ? 20.851 56.436 81.942 1.00 15.19 129 ALA B CA 1
ATOM 2342 C C . ALA B 1 129 ? 19.605 57.023 82.599 1.00 15.77 129 ALA B C 1
ATOM 2343 O O . ALA B 1 129 ? 18.510 56.914 82.087 1.00 15.17 129 ALA B O 1
ATOM 2345 N N . THR B 1 130 ? 19.812 57.637 83.737 1.00 14.98 130 THR B N 1
ATOM 2346 C CA . THR B 1 130 ? 18.759 58.498 84.362 1.00 15.86 130 THR B CA 1
ATOM 2347 C C . THR B 1 130 ? 19.359 59.850 84.651 1.00 16.16 130 THR B C 1
ATOM 2348 O O . THR B 1 130 ? 20.570 59.983 84.843 1.00 16.92 130 THR B O 1
ATOM 2352 N N . ASP B 1 131 ? 18.523 60.884 84.724 1.00 15.43 131 ASP B N 1
ATOM 2353 C CA . ASP B 1 131 ? 18.962 62.201 85.108 1.00 18.10 131 ASP B CA 1
ATOM 2354 C C . ASP B 1 131 ? 18.765 62.349 86.626 1.00 17.17 131 ASP B C 1
ATOM 2355 O O . ASP B 1 131 ? 18.375 61.355 87.295 1.00 14.44 131 ASP B O 1
ATOM 2360 N N . ALA B 1 132 ? 19.148 63.506 87.153 1.00 19.24 132 ALA B N 1
ATOM 2361 C CA . ALA B 1 132 ? 19.025 63.783 88.621 1.00 20.54 132 ALA B CA 1
ATOM 2362 C C . ALA B 1 132 ? 17.598 63.727 89.147 1.00 19.62 132 ALA B C 1
ATOM 2363 O O . ALA B 1 132 ? 17.365 63.561 90.356 1.00 17.16 132 ALA B O 1
ATOM 2365 N N . GLU B 1 133 ? 16.618 63.875 88.259 1.00 18.90 133 GLU B N 1
ATOM 2366 C CA . GLU B 1 133 ? 15.215 63.677 88.638 1.00 19.12 133 GLU B CA 1
ATOM 2367 C C . GLU B 1 133 ? 14.741 62.241 88.499 1.00 16.45 133 GLU B C 1
ATOM 2368 O O . GLU B 1 133 ? 13.564 61.919 88.643 1.00 16.59 133 GLU B O 1
ATOM 2374 N N . ASN B 1 134 ? 15.681 61.314 88.211 1.00 14.98 134 ASN B N 1
ATOM 2375 C CA . ASN B 1 134 ? 15.363 59.927 88.056 1.00 15.08 134 ASN B CA 1
ATOM 2376 C C . ASN B 1 134 ? 14.504 59.584 86.842 1.00 14.57 134 ASN B C 1
ATOM 2377 O O . ASN B 1 134 ? 13.808 58.584 86.822 1.00 15.35 134 ASN B O 1
ATOM 2382 N N . ASN B 1 135 ? 14.652 60.377 85.797 1.00 14.12 135 ASN B N 1
ATOM 2383 C CA . ASN B 1 135 ? 13.941 60.158 84.589 1.00 15.94 135 ASN B CA 1
ATOM 2384 C C . ASN B 1 135 ? 14.867 59.479 83.578 1.00 16.26 135 ASN B C 1
ATOM 2385 O O . ASN B 1 135 ? 16.067 59.816 83.531 1.00 16.03 135 ASN B O 1
ATOM 2390 N N . PRO B 1 136 ? 14.331 58.564 82.799 1.00 17.99 136 PRO B N 1
ATOM 2391 C CA . PRO B 1 136 ? 15.165 57.810 81.844 1.00 18.22 136 PRO B CA 1
ATOM 2392 C C . PRO B 1 136 ? 15.604 58.672 80.678 1.00 21.08 136 PRO B C 1
ATOM 2393 O O . PRO B 1 136 ? 14.861 59.506 80.193 1.00 22.45 136 PRO B O 1
ATOM 2397 N N . VAL B 1 137 ? 16.857 58.504 80.285 1.00 20.44 137 VAL B N 1
ATOM 2398 C CA . VAL B 1 137 ? 17.438 59.240 79.168 1.00 21.14 137 VAL B CA 1
ATOM 2399 C C . VAL B 1 137 ? 18.150 58.238 78.241 1.00 23.05 137 VAL B C 1
ATOM 2400 O O . VAL B 1 137 ? 18.812 57.306 78.706 1.00 21.48 137 VAL B O 1
ATOM 2404 N N . LYS B 1 138 ? 17.943 58.427 76.935 1.00 19.62 138 LYS B N 1
ATOM 2405 C CA . LYS B 1 138 ? 18.562 57.581 75.905 1.00 22.73 138 LYS B CA 1
ATOM 2406 C C . LYS B 1 138 ? 19.818 58.292 75.526 1.00 20.29 138 LYS B C 1
ATOM 2407 O O . LYS B 1 138 ? 19.770 59.392 74.981 1.00 22.45 138 LYS B O 1
ATOM 2413 N N . VAL B 1 139 ? 20.982 57.646 75.781 1.00 18.32 139 VAL B N 1
ATOM 2414 C CA . VAL B 1 139 ? 22.276 58.278 75.552 1.00 17.14 139 VAL B CA 1
ATOM 2415 C C . VAL B 1 139 ? 22.816 57.878 74.183 1.00 17.01 139 VAL B C 1
ATOM 2416 O O . VAL B 1 139 ? 23.549 58.649 73.590 1.00 20.56 139 VAL B O 1
ATOM 2420 N N . GLY B 1 140 ? 22.432 56.723 73.714 1.00 16.27 140 GLY B N 1
ATOM 2421 C CA . GLY B 1 140 ? 22.951 56.169 72.445 1.00 15.36 140 GLY B CA 1
ATOM 2422 C C . GLY B 1 140 ? 24.137 55.265 72.715 1.00 16.41 140 GLY B C 1
ATOM 2423 O O . GLY B 1 140 ? 24.509 55.051 73.845 1.00 15.40 140 GLY B O 1
ATOM 2424 N N . ASN B 1 141 ? 24.798 54.777 71.653 1.00 13.82 141 ASN B N 1
ATOM 2425 C CA . ASN B 1 141 ? 25.997 54.006 71.880 1.00 14.50 141 ASN B CA 1
ATOM 2426 C C . ASN B 1 141 ? 27.108 54.854 72.499 1.00 12.91 141 ASN B C 1
ATOM 2427 O O . ASN B 1 141 ? 27.350 55.961 72.051 1.00 13.96 141 ASN B O 1
ATOM 2432 N N . ILE B 1 142 ? 27.701 54.390 73.573 1.00 11.48 142 ILE B N 1
ATOM 2433 C CA . ILE B 1 142 ? 28.873 55.044 74.125 1.00 10.96 142 ILE B CA 1
ATOM 2434 C C . ILE B 1 142 ? 30.077 54.253 73.675 1.00 10.96 142 ILE B C 1
ATOM 2435 O O . ILE B 1 142 ? 30.237 53.093 73.994 1.00 11.35 142 ILE B O 1
ATOM 2440 N N . ILE B 1 143 ? 30.917 54.929 72.897 1.00 9.69 143 ILE B N 1
ATOM 2441 C CA . ILE B 1 143 ? 32.172 54.405 72.398 1.00 10.17 143 ILE B CA 1
ATOM 2442 C C . ILE B 1 143 ? 33.198 55.377 72.753 1.00 8.96 143 ILE B C 1
ATOM 2443 O O . ILE B 1 143 ? 33.153 56.528 72.277 1.00 10.29 143 ILE B O 1
ATOM 2448 N N . MET B 1 144 ? 34.104 54.962 73.604 1.00 9.61 144 MET B N 1
ATOM 2449 C CA . MET B 1 144 ? 35.168 55.851 74.089 1.00 9.28 144 MET B CA 1
ATOM 2450 C C . MET B 1 144 ? 36.491 55.142 73.746 1.00 9.06 144 MET B C 1
ATOM 2451 O O . MET B 1 144 ? 36.814 54.131 74.340 1.00 10.45 144 MET B O 1
ATOM 2456 N N . LYS B 1 145 ? 37.213 55.735 72.826 1.00 8.82 145 LYS B N 1
ATOM 2457 C CA . LYS B 1 145 ? 38.499 55.214 72.340 1.00 9.23 145 LYS B CA 1
ATOM 2458 C C . LYS B 1 145 ? 39.620 55.939 73.105 1.00 8.60 145 LYS B C 1
ATOM 2459 O O . LYS B 1 145 ? 39.724 57.203 73.070 1.00 9.04 145 LYS B O 1
ATOM 2465 N N . PHE B 1 146 ? 40.437 55.139 73.793 1.00 8.61 146 PHE B N 1
ATOM 2466 C CA . PHE B 1 146 ? 41.512 55.650 74.590 1.00 8.25 146 PHE B CA 1
ATOM 2467 C C . PHE B 1 146 ? 42.478 56.394 73.705 1.00 8.33 146 PHE B C 1
ATOM 2468 O O . PHE B 1 146 ? 42.909 55.899 72.636 1.00 8.02 146 PHE B O 1
ATOM 2476 N N . ILE B 1 147 ? 42.836 57.571 74.122 1.00 7.17 147 ILE B N 1
ATOM 2477 C CA . ILE B 1 147 ? 43.821 58.389 73.493 1.00 7.31 147 ILE B CA 1
ATOM 2478 C C . ILE B 1 147 ? 45.150 58.466 74.233 1.00 8.00 147 ILE B C 1
ATOM 2479 O O . ILE B 1 147 ? 46.210 58.188 73.669 1.00 8.52 147 ILE B O 1
ATOM 2484 N N . THR B 1 148 ? 45.148 58.974 75.467 1.00 7.86 148 THR B N 1
ATOM 2485 C CA . THR B 1 148 ? 46.318 59.036 76.260 1.00 7.78 148 THR B CA 1
ATOM 2486 C C . THR B 1 148 ? 45.970 59.128 77.747 1.00 7.38 148 THR B C 1
ATOM 2487 O O . THR B 1 148 ? 44.778 59.328 78.086 1.00 6.78 148 THR B O 1
ATOM 2491 N N . ASN B 1 149 ? 46.987 59.089 78.577 1.00 6.84 149 ASN B N 1
ATOM 2492 C CA . ASN B 1 149 ? 46.810 59.343 80.031 1.00 7.00 149 ASN B CA 1
ATOM 2493 C C . ASN B 1 149 ? 48.103 59.867 80.582 1.00 7.70 149 ASN B C 1
ATOM 2494 O O . ASN B 1 149 ? 49.138 59.835 79.901 1.00 7.56 149 ASN B O 1
ATOM 2499 N N . GLY B 1 150 ? 48.100 60.272 81.814 1.00 7.59 150 GLY B N 1
ATOM 2500 C CA . GLY B 1 150 ? 49.332 60.560 82.523 1.00 7.26 150 GLY B CA 1
ATOM 2501 C C . GLY B 1 150 ? 48.986 60.835 83.982 1.00 7.59 150 GLY B C 1
ATOM 2502 O O . GLY B 1 150 ? 47.868 61.256 84.302 1.00 8.30 150 GLY B O 1
ATOM 2503 N N . PHE B 1 151 ? 49.976 60.620 84.808 1.00 8.22 151 PHE B N 1
ATOM 2504 C CA . PHE B 1 151 ? 49.979 61.220 86.153 1.00 7.50 151 PHE B CA 1
ATOM 2505 C C . PHE B 1 151 ? 51.317 61.802 86.573 1.00 8.07 151 PHE B C 1
ATOM 2506 O O . PHE B 1 151 ? 52.401 61.374 86.093 1.00 7.57 151 PHE B O 1
ATOM 2514 N N . ASP B 1 152 ? 51.234 62.823 87.422 1.00 9.09 152 ASP B N 1
ATOM 2515 C CA . ASP B 1 152 ? 52.411 63.472 88.004 1.00 9.36 152 ASP B CA 1
ATOM 2516 C C . ASP B 1 152 ? 53.140 62.537 88.948 1.00 9.64 152 ASP B C 1
ATOM 2517 O O . ASP B 1 152 ? 52.641 62.264 90.073 1.00 10.82 152 ASP B O 1
ATOM 2522 N N . ARG B 1 153 ? 54.304 62.028 88.549 1.00 9.67 153 ARG B N 1
ATOM 2523 C CA . ARG B 1 153 ? 55.046 61.103 89.317 1.00 10.12 153 ARG B CA 1
ATOM 2524 C C . ARG B 1 153 ? 56.186 61.791 90.081 1.00 11.48 153 ARG B C 1
ATOM 2525 O O . ARG B 1 153 ? 56.801 61.168 90.924 1.00 12.28 153 ARG B O 1
ATOM 2533 N N . ASP B 1 154 ? 56.371 63.086 89.823 1.00 11.02 154 ASP B N 1
ATOM 2534 C CA . ASP B 1 154 ? 57.339 63.874 90.615 1.00 11.66 154 ASP B CA 1
ATOM 2535 C C . ASP B 1 154 ? 56.905 63.962 92.068 1.00 12.24 154 ASP B C 1
ATOM 2536 O O . ASP B 1 154 ? 55.788 64.332 92.406 1.00 11.18 154 ASP B O 1
ATOM 2541 N N . GLY B 1 155 ? 57.845 63.676 92.972 1.00 12.94 155 GLY B N 1
ATOM 2542 C CA . GLY B 1 155 ? 57.553 63.786 94.408 1.00 14.50 155 GLY B CA 1
ATOM 2543 C C . GLY B 1 155 ? 57.091 62.511 95.064 1.00 16.69 155 GLY B C 1
ATOM 2544 O O . GLY B 1 155 ? 56.925 62.480 96.297 1.00 16.76 155 GLY B O 1
ATOM 2545 N N . MET B 1 156 ? 56.922 61.436 94.290 1.00 14.41 156 MET B N 1
ATOM 2546 C CA . MET B 1 156 ? 56.399 60.210 94.830 1.00 14.13 156 MET B CA 1
ATOM 2547 C C . MET B 1 156 ? 57.548 59.384 95.404 1.00 16.35 156 MET B C 1
ATOM 2548 O O . MET B 1 156 ? 57.291 58.290 95.921 1.00 17.56 156 MET B O 1
ATOM 2553 N N . GLY B 1 157 ? 58.770 59.910 95.318 1.00 17.43 157 GLY B N 1
ATOM 2554 C CA . GLY B 1 157 ? 59.959 59.227 95.895 1.00 17.00 157 GLY B CA 1
ATOM 2555 C C . GLY B 1 157 ? 60.604 58.242 94.952 1.00 17.27 157 GLY B C 1
ATOM 2556 O O . GLY B 1 157 ? 60.270 58.186 93.759 1.00 15.28 157 GLY B O 1
ATOM 2557 N N . ASP B 1 158 ? 61.519 57.391 95.455 1.00 16.71 158 ASP B N 1
ATOM 2558 C CA . ASP B 1 158 ? 62.374 56.650 94.532 1.00 19.11 158 ASP B CA 1
ATOM 2559 C C . ASP B 1 158 ? 61.702 55.455 93.929 1.00 19.20 158 ASP B C 1
ATOM 2560 O O . ASP B 1 158 ? 62.184 54.954 92.943 1.00 23.77 158 ASP B O 1
ATOM 2565 N N . ALA B 1 159 ? 60.602 54.996 94.505 1.00 17.24 159 ALA B N 1
ATOM 2566 C CA . ALA B 1 159 ? 59.893 53.853 94.061 1.00 19.11 159 ALA B CA 1
ATOM 2567 C C . ALA B 1 159 ? 58.420 53.947 94.463 1.00 20.04 159 ALA B C 1
ATOM 2568 O O . ALA B 1 159 ? 58.077 54.315 95.575 1.00 20.09 159 ALA B O 1
ATOM 2570 N N . LEU B 1 160 ? 57.514 53.601 93.553 1.00 18.56 160 LEU B N 1
ATOM 2571 C CA . LEU B 1 160 ? 56.127 53.481 93.933 1.00 16.60 160 LEU B CA 1
ATOM 2572 C C . LEU B 1 160 ? 55.781 52.114 94.488 1.00 16.13 160 LEU B C 1
ATOM 2573 O O . LEU B 1 160 ? 56.411 51.125 94.116 1.00 19.13 160 LEU B O 1
ATOM 2578 N N . PRO B 1 161 ? 54.731 52.035 95.280 1.00 16.48 161 PRO B N 1
ATOM 2579 C CA . PRO B 1 161 ? 54.224 50.767 95.686 1.00 18.15 161 PRO B CA 1
ATOM 2580 C C . PRO B 1 161 ? 53.884 49.895 94.519 1.00 17.88 161 PRO B C 1
ATOM 2581 O O . PRO B 1 161 ? 53.541 50.363 93.430 1.00 14.53 161 PRO B O 1
ATOM 2585 N N . ALA B 1 162 ? 54.012 48.599 94.716 1.00 16.79 162 ALA B N 1
ATOM 2586 C CA . ALA B 1 162 ? 53.707 47.658 93.663 1.00 19.04 162 ALA B CA 1
ATOM 2587 C C . ALA B 1 162 ? 52.280 47.702 93.100 1.00 17.50 162 ALA B C 1
ATOM 2588 O O . ALA B 1 162 ? 52.032 47.218 92.004 1.00 15.01 162 ALA B O 1
ATOM 2590 N N . GLU B 1 163 ? 51.319 48.186 93.865 1.00 16.78 163 GLU B N 1
ATOM 2591 C CA . GLU B 1 163 ? 49.972 48.344 93.387 1.00 15.68 163 GLU B CA 1
ATOM 2592 C C . GLU B 1 163 ? 49.891 49.234 92.140 1.00 12.78 163 GLU B C 1
ATOM 2593 O O . GLU B 1 163 ? 48.861 49.193 91.495 1.00 13.23 163 GLU B O 1
ATOM 2599 N N . TYR B 1 164 ? 50.909 50.063 91.882 1.00 12.31 164 TYR B N 1
ATOM 2600 C CA . TYR B 1 164 ? 50.910 50.966 90.727 1.00 12.07 164 TYR B CA 1
ATOM 2601 C C . TYR B 1 164 ? 51.654 50.416 89.501 1.00 11.34 164 TYR B C 1
ATOM 2602 O O . TYR B 1 164 ? 51.810 51.099 88.487 1.00 10.03 164 TYR B O 1
ATOM 2611 N N . ASP B 1 165 ? 52.050 49.152 89.518 1.00 10.56 165 ASP B N 1
ATOM 2612 C CA . ASP B 1 165 ? 52.880 48.605 88.501 1.00 11.41 165 ASP B CA 1
ATOM 2613 C C . ASP B 1 165 ? 52.091 48.111 87.298 1.00 10.88 165 ASP B C 1
ATOM 2614 O O . ASP B 1 165 ? 51.942 46.900 87.053 1.00 11.05 165 ASP B O 1
ATOM 2619 N N . GLN B 1 166 ? 51.497 49.056 86.573 1.00 10.86 166 GLN B N 1
ATOM 2620 C CA . GLN B 1 166 ? 50.826 48.813 85.308 1.00 9.89 166 GLN B CA 1
ATOM 2621 C C . GLN B 1 166 ? 51.468 49.695 84.265 1.00 10.08 166 GLN B C 1
ATOM 2622 O O . GLN B 1 166 ? 51.585 50.940 84.432 1.00 10.11 166 GLN B O 1
ATOM 2628 N N . SER B 1 167 ? 51.866 49.047 83.170 1.00 9.12 167 SER B N 1
ATOM 2629 C CA . SER B 1 167 ? 52.659 49.697 82.125 1.00 10.26 167 SER B CA 1
ATOM 2630 C C . SER B 1 167 ? 51.893 50.880 81.441 1.00 9.59 167 SER B C 1
ATOM 2631 O O . SER B 1 167 ? 52.533 51.841 80.964 1.00 11.18 167 SER B O 1
ATOM 2634 N N . GLN B 1 168 ? 50.592 50.734 81.291 1.00 8.52 168 GLN B N 1
ATOM 2635 C CA . GLN B 1 168 ? 49.738 51.625 80.540 1.00 8.70 168 GLN B CA 1
ATOM 2636 C C . GLN B 1 168 ? 49.283 52.816 81.420 1.00 8.80 168 GLN B C 1
ATOM 2637 O O . GLN B 1 168 ? 48.490 53.632 80.972 1.00 9.97 168 GLN B O 1
ATOM 2643 N N . LEU B 1 169 ? 49.684 52.802 82.688 1.00 9.50 169 LEU B N 1
ATOM 2644 C CA . LEU B 1 169 ? 49.345 53.848 83.667 1.00 9.30 169 LEU B CA 1
ATOM 2645 C C . LEU B 1 169 ? 50.555 54.802 83.658 1.00 9.01 169 LEU B C 1
ATOM 2646 O O . LEU B 1 169 ? 51.563 54.583 84.328 1.00 9.23 169 LEU B O 1
ATOM 2651 N N . TYR B 1 170 ? 50.459 55.848 82.838 1.00 8.63 170 TYR B N 1
ATOM 2652 C CA . TYR B 1 170 ? 51.657 56.525 82.402 1.00 8.58 170 TYR B CA 1
ATOM 2653 C C . TYR B 1 170 ? 52.232 57.486 83.455 1.00 9.62 170 TYR B C 1
ATOM 2654 O O . TYR B 1 170 ? 51.648 58.528 83.713 1.00 8.30 170 TYR B O 1
ATOM 2663 N N . ARG B 1 171 ? 53.374 57.101 84.022 1.00 9.60 171 ARG B N 1
ATOM 2664 C CA . ARG B 1 171 ? 54.139 57.945 84.962 1.00 9.91 171 ARG B CA 1
ATOM 2665 C C . ARG B 1 171 ? 54.869 58.993 84.194 1.00 9.68 171 ARG B C 1
ATOM 2666 O O . ARG B 1 171 ? 55.680 58.696 83.342 1.00 9.48 171 ARG B O 1
ATOM 2674 N N . VAL B 1 172 ? 54.619 60.273 84.480 1.00 9.45 172 VAL B N 1
ATOM 2675 C CA . VAL B 1 172 ? 55.276 61.383 83.742 1.00 9.37 172 VAL B CA 1
ATOM 2676 C C . VAL B 1 172 ? 56.030 62.232 84.732 1.00 9.34 172 VAL B C 1
ATOM 2677 O O . VAL B 1 172 ? 55.466 62.562 85.789 1.00 8.78 172 VAL B O 1
ATOM 2681 N N . MET B 1 173 ? 57.278 62.584 84.405 1.00 10.67 173 MET B N 1
ATOM 2682 C CA . MET B 1 173 ? 58.072 63.453 85.263 1.00 11.86 173 MET B CA 1
ATOM 2683 C C . MET B 1 173 ? 58.453 64.679 84.487 1.00 11.67 173 MET B C 1
ATOM 2684 O O . MET B 1 173 ? 58.972 64.560 83.399 1.00 13.66 173 MET B O 1
ATOM 2689 N N . ASP B 1 174 ? 58.188 65.851 85.055 1.00 11.39 174 ASP B N 1
ATOM 2690 C CA . ASP B 1 174 ? 58.748 67.100 84.544 1.00 13.11 174 ASP B CA 1
ATOM 2691 C C . ASP B 1 174 ? 59.579 67.834 85.602 1.00 12.49 174 ASP B C 1
ATOM 2692 O O . ASP B 1 174 ? 59.921 68.985 85.389 1.00 13.91 174 ASP B O 1
ATOM 2697 N N . GLY B 1 175 ? 59.859 67.148 86.685 1.00 14.89 175 GLY B N 1
ATOM 2698 C CA . GLY B 1 175 ? 60.676 67.672 87.782 1.00 14.63 175 GLY B CA 1
ATOM 2699 C C . GLY B 1 175 ? 59.914 68.586 88.720 1.00 15.34 175 GLY B C 1
ATOM 2700 O O . GLY B 1 175 ? 60.543 69.144 89.601 1.00 15.43 175 GLY B O 1
ATOM 2701 N N . VAL B 1 176 ? 58.596 68.710 88.575 1.00 13.84 176 VAL B N 1
ATOM 2702 C CA . VAL B 1 176 ? 57.777 69.535 89.417 1.00 14.10 176 VAL B CA 1
ATOM 2703 C C . VAL B 1 176 ? 56.603 68.790 89.956 1.00 13.68 176 VAL B C 1
ATOM 2704 O O . VAL B 1 176 ? 55.624 68.542 89.255 1.00 12.34 176 VAL B O 1
ATOM 2708 N N . PRO B 1 177 ? 56.633 68.487 91.249 1.00 13.47 177 PRO B N 1
ATOM 2709 C CA . PRO B 1 177 ? 55.499 67.900 91.921 1.00 12.95 177 PRO B CA 1
ATOM 2710 C C . PRO B 1 177 ? 54.282 68.772 91.817 1.00 13.66 177 PRO B C 1
ATOM 2711 O O . PRO B 1 177 ? 54.437 70.008 91.853 1.00 15.57 177 PRO B O 1
ATOM 2715 N N . GLY B 1 178 ? 53.118 68.145 91.612 1.00 12.24 178 GLY B N 1
ATOM 2716 C CA . GLY B 1 178 ? 51.845 68.865 91.509 1.00 13.23 178 GLY B CA 1
ATOM 2717 C C . GLY B 1 178 ? 51.565 69.469 90.137 1.00 13.93 178 GLY B C 1
ATOM 2718 O O . GLY B 1 178 ? 50.541 70.125 89.933 1.00 16.04 178 GLY B O 1
ATOM 2719 N N . LYS B 1 179 ? 52.405 69.220 89.152 1.00 12.84 179 LYS B N 1
ATOM 2720 C CA . LYS B 1 179 ? 52.198 69.691 87.782 1.00 13.48 179 LYS B CA 1
ATOM 2721 C C . LYS B 1 179 ? 52.272 68.535 86.798 1.00 12.95 179 LYS B C 1
ATOM 2722 O O . LYS B 1 179 ? 53.083 67.604 86.997 1.00 12.20 179 LYS B O 1
ATOM 2728 N N . LEU B 1 180 ? 51.406 68.566 85.781 1.00 11.77 180 LEU B N 1
ATOM 2729 C CA . LEU B 1 180 ? 51.372 67.518 84.738 1.00 10.76 180 LEU B CA 1
ATOM 2730 C C . LEU B 1 180 ? 50.968 68.158 83.393 1.00 11.73 180 LEU B C 1
ATOM 2731 O O . LEU B 1 180 ? 50.180 69.084 83.309 1.00 13.68 180 LEU B O 1
ATOM 2736 N N . ALA B 1 181 ? 51.609 67.710 82.342 1.00 10.87 181 ALA B N 1
ATOM 2737 C CA . ALA B 1 181 ? 51.135 67.988 81.005 1.00 11.25 181 ALA B CA 1
ATOM 2738 C C . ALA B 1 181 ? 50.980 66.673 80.280 1.00 10.53 181 ALA B C 1
ATOM 2739 O O . ALA B 1 181 ? 51.856 65.809 80.383 1.00 11.92 181 ALA B O 1
ATOM 2741 N N . ILE B 1 182 ? 49.952 66.579 79.474 1.00 9.90 182 ILE B N 1
ATOM 2742 C CA . ILE B 1 182 ? 49.786 65.470 78.509 1.00 10.20 182 ILE B CA 1
ATOM 2743 C C . ILE B 1 182 ? 49.567 66.093 77.133 1.00 10.36 182 ILE B C 1
ATOM 2744 O O . ILE B 1 182 ? 49.198 67.309 76.993 1.00 9.88 182 ILE B O 1
ATOM 2749 N N . THR B 1 183 ? 49.802 65.277 76.102 1.00 9.96 183 THR B N 1
ATOM 2750 C CA . THR B 1 183 ? 49.618 65.715 74.718 1.00 9.73 183 THR B CA 1
ATOM 2751 C C . THR B 1 183 ? 49.014 64.655 73.916 1.00 9.54 183 THR B C 1
ATOM 2752 O O . THR B 1 183 ? 49.115 63.465 74.224 1.00 10.29 183 THR B O 1
ATOM 2756 N N . PHE B 1 184 ? 48.417 65.081 72.798 1.00 10.26 184 PHE B N 1
ATOM 2757 C CA . PHE B 1 184 ? 47.858 64.177 71.866 1.00 9.53 184 PHE B CA 1
ATOM 2758 C C . PHE B 1 184 ? 47.455 64.936 70.624 1.00 9.88 184 PHE B C 1
ATOM 2759 O O . PHE B 1 184 ? 47.348 66.141 70.607 1.00 10.37 184 PHE B O 1
ATOM 2767 N N . THR B 1 185 ? 47.325 64.177 69.539 1.00 11.07 185 THR B N 1
ATOM 2768 C CA . THR B 1 185 ? 46.835 64.693 68.287 1.00 11.80 185 THR B CA 1
ATOM 2769 C C . THR B 1 185 ? 45.509 64.001 67.931 1.00 11.52 185 THR B C 1
ATOM 2770 O O . THR B 1 185 ? 45.459 62.780 67.741 1.00 11.40 185 THR B O 1
ATOM 2774 N N . PRO B 1 186 ? 44.381 64.733 68.000 1.00 12.86 186 PRO B N 1
ATOM 2775 C CA . PRO B 1 186 ? 43.040 64.109 67.804 1.00 12.37 186 PRO B CA 1
ATOM 2776 C C . PRO B 1 186 ? 43.056 63.377 66.494 1.00 13.06 186 PRO B C 1
ATOM 2777 O O . PRO B 1 186 ? 43.344 64.055 65.496 1.00 13.34 186 PRO B O 1
ATOM 2781 N N . PRO B 1 187 ? 42.782 62.084 66.496 1.00 13.61 187 PRO B N 1
ATOM 2782 C CA . PRO B 1 187 ? 42.782 61.306 65.228 1.00 14.87 187 PRO B CA 1
ATOM 2783 C C . PRO B 1 187 ? 41.540 61.667 64.402 1.00 18.04 187 PRO B C 1
ATOM 2784 O O . PRO B 1 187 ? 41.558 61.500 63.166 1.00 17.32 187 PRO B O 1
ATOM 2788 N N . GLU B 1 188 ? 40.499 62.173 65.050 1.00 16.05 188 GLU B N 1
ATOM 2789 C CA . GLU B 1 188 ? 39.194 62.367 64.412 1.00 17.91 188 GLU B CA 1
ATOM 2790 C C . GLU B 1 188 ? 38.604 63.683 64.865 1.00 18.06 188 GLU B C 1
ATOM 2791 O O . GLU B 1 188 ? 38.861 64.195 65.974 1.00 13.74 188 GLU B O 1
ATOM 2802 N N . ASN B 1 189 ? 37.830 64.340 64.028 1.00 17.17 189 ASN B N 1
ATOM 2803 C CA . ASN B 1 189 ? 37.119 65.505 64.451 1.00 17.59 189 ASN B CA 1
ATOM 2804 C C . ASN B 1 189 ? 36.039 65.024 65.436 1.00 14.21 189 ASN B C 1
ATOM 2805 O O . ASN B 1 189 ? 35.428 63.918 65.283 1.00 15.24 189 ASN B O 1
ATOM 2810 N N . GLY B 1 190 ? 35.876 65.827 66.483 1.00 12.29 190 GLY B N 1
ATOM 2811 C CA . GLY B 1 190 ? 34.718 65.682 67.364 1.00 11.92 190 GLY B CA 1
ATOM 2812 C C . GLY B 1 190 ? 35.077 65.825 68.819 1.00 10.39 190 GLY B C 1
ATOM 2813 O O . GLY B 1 190 ? 36.019 66.525 69.169 1.00 10.51 190 GLY B O 1
ATOM 2814 N N . TRP B 1 191 ? 34.262 65.162 69.661 1.00 9.43 191 TRP B N 1
ATOM 2815 C CA . TRP B 1 191 ? 34.357 65.368 71.122 1.00 8.98 191 TRP B CA 1
ATOM 2816 C C . TRP B 1 191 ? 35.321 64.457 71.777 1.00 8.20 191 TRP B C 1
ATOM 2817 O O . TRP B 1 191 ? 35.298 63.215 71.559 1.00 8.68 191 TRP B O 1
ATOM 2828 N N . TYR B 1 192 ? 36.140 65.074 72.610 1.00 7.97 192 TYR B N 1
ATOM 2829 C CA . TYR B 1 192 ? 37.046 64.413 73.484 1.00 7.82 192 TYR B CA 1
ATOM 2830 C C . TYR B 1 192 ? 36.584 64.568 74.934 1.00 8.56 192 TYR B C 1
ATOM 2831 O O . TYR B 1 192 ? 36.217 65.663 75.399 1.00 9.37 192 TYR B O 1
ATOM 2840 N N . GLN B 1 193 ? 36.498 63.435 75.571 1.00 7.26 193 GLN B N 1
ATOM 2841 C CA . GLN B 1 193 ? 36.004 63.251 76.943 1.00 8.27 193 GLN B CA 1
ATOM 2842 C C . GLN B 1 193 ? 37.141 62.843 77.806 1.00 7.71 193 GLN B C 1
ATOM 2843 O O . GLN B 1 193 ? 37.757 61.805 77.561 1.00 7.38 193 GLN B O 1
ATOM 2849 N N . PHE B 1 194 ? 37.445 63.626 78.842 1.00 7.33 194 PHE B N 1
ATOM 2850 C CA . PHE B 1 194 ? 38.563 63.312 79.704 1.00 7.25 194 PHE B CA 1
ATOM 2851 C C . PHE B 1 194 ? 38.135 63.353 81.182 1.00 7.81 194 PHE B C 1
ATOM 2852 O O . PHE B 1 194 ? 37.256 64.112 81.549 1.00 8.37 194 PHE B O 1
ATOM 2860 N N . VAL B 1 195 ? 38.854 62.585 81.963 1.00 7.08 195 VAL B N 1
ATOM 2861 C CA . VAL B 1 195 ? 38.654 62.538 83.396 1.00 8.11 195 VAL B CA 1
ATOM 2862 C C . VAL B 1 195 ? 39.935 63.056 84.021 1.00 7.94 195 VAL B C 1
ATOM 2863 O O . VAL B 1 195 ? 41.066 62.643 83.691 1.00 8.18 195 VAL B O 1
ATOM 2867 N N . VAL B 1 196 ? 39.750 63.925 85.032 1.00 7.87 196 VAL B N 1
ATOM 2868 C CA . VAL B 1 196 ? 40.850 64.380 85.827 1.00 8.12 196 VAL B CA 1
ATOM 2869 C C . VAL B 1 196 ? 40.632 63.836 87.257 1.00 8.59 196 VAL B C 1
ATOM 2870 O O . VAL B 1 196 ? 39.517 63.833 87.772 1.00 8.28 196 VAL B O 1
ATOM 2874 N N . GLY B 1 197 ? 41.717 63.359 87.840 1.00 8.62 197 GLY B N 1
ATOM 2875 C CA . GLY B 1 197 ? 41.734 62.917 89.197 1.00 8.41 197 GLY B CA 1
ATOM 2876 C C . GLY B 1 197 ? 43.054 63.094 89.864 1.00 8.09 197 GLY B C 1
ATOM 2877 O O . GLY B 1 197 ? 43.837 63.980 89.494 1.00 8.15 197 GLY B O 1
ATOM 2878 N N . ALA B 1 198 ? 43.304 62.230 90.830 1.00 8.79 198 ALA B N 1
ATOM 2879 C CA . ALA B 1 198 ? 44.585 62.175 91.510 1.00 9.18 198 ALA B CA 1
ATOM 2880 C C . ALA B 1 198 ? 44.844 60.795 92.000 1.00 9.43 198 ALA B C 1
ATOM 2881 O O . ALA B 1 198 ? 43.969 59.929 92.055 1.00 8.41 198 ALA B O 1
ATOM 2883 N N . ILE B 1 199 ? 46.131 60.607 92.369 1.00 9.08 199 ILE B N 1
ATOM 2884 C CA . ILE B 1 199 ? 46.694 59.284 92.591 1.00 9.57 199 ILE B CA 1
ATOM 2885 C C . ILE B 1 199 ? 47.829 59.337 93.606 1.00 9.28 199 ILE B C 1
ATOM 2886 O O . ILE B 1 199 ? 48.585 60.264 93.639 1.00 8.77 199 ILE B O 1
ATOM 2891 N N . ASN B 1 200 ? 47.894 58.300 94.431 1.00 9.87 200 ASN B N 1
ATOM 2892 C CA . ASN B 1 200 ? 49.045 58.064 95.351 1.00 10.24 200 ASN B CA 1
ATOM 2893 C C . ASN B 1 200 ? 49.552 59.340 96.076 1.00 10.21 200 ASN B C 1
ATOM 2894 O O . ASN B 1 200 ? 50.732 59.771 95.939 1.00 12.11 200 ASN B O 1
ATOM 2899 N N . PRO B 1 201 ? 48.620 59.927 96.869 1.00 10.89 201 PRO B N 1
ATOM 2900 C CA . PRO B 1 201 ? 49.066 61.118 97.554 1.00 12.51 201 PRO B CA 1
ATOM 2901 C C . PRO B 1 201 ? 50.202 60.782 98.562 1.00 12.42 201 PRO B C 1
ATOM 2902 O O . PRO B 1 201 ? 50.186 59.694 99.171 1.00 13.21 201 PRO B O 1
ATOM 2906 N N . ASP B 1 202 ? 51.118 61.710 98.737 1.00 11.63 202 ASP B N 1
ATOM 2907 C CA . ASP B 1 202 ? 52.305 61.551 99.590 1.00 12.48 202 ASP B CA 1
ATOM 2908 C C . ASP B 1 202 ? 51.819 61.188 101.010 1.00 13.13 202 ASP B C 1
ATOM 2909 O O . ASP B 1 202 ? 50.854 61.785 101.558 1.00 12.18 202 ASP B O 1
ATOM 2914 N N . ILE B 1 203 ? 52.482 60.189 101.575 1.00 15.36 203 ILE B N 1
ATOM 2915 C CA . ILE B 1 203 ? 52.028 59.594 102.879 1.00 16.16 203 ILE B CA 1
ATOM 2916 C C . ILE B 1 203 ? 52.011 60.666 103.936 1.00 15.41 203 ILE B C 1
ATOM 2917 O O . ILE B 1 203 ? 52.949 61.411 104.009 1.00 15.21 203 ILE B O 1
ATOM 2922 N N . ASP B 1 204 ? 50.861 60.762 104.619 1.00 14.60 204 ASP B N 1
ATOM 2923 C CA . ASP B 1 204 ? 50.598 61.691 105.716 1.00 14.69 204 ASP B CA 1
ATOM 2924 C C . ASP B 1 204 ? 50.541 63.129 105.335 1.00 16.48 204 ASP B C 1
ATOM 2925 O O . ASP B 1 204 ? 50.516 64.023 106.200 1.00 15.76 204 ASP B O 1
ATOM 2930 N N . SER B 1 205 ? 50.488 63.447 104.030 1.00 16.17 205 SER B N 1
ATOM 2931 C CA . SER B 1 205 ? 50.295 64.826 103.587 1.00 15.74 205 SER B CA 1
ATOM 2932 C C . SER B 1 205 ? 48.829 65.261 103.698 1.00 14.36 205 SER B C 1
ATOM 2933 O O . SER B 1 205 ? 47.946 64.474 104.012 1.00 15.73 205 SER B O 1
ATOM 2936 N N . THR B 1 206 ? 48.587 66.530 103.424 1.00 17.34 206 THR B N 1
ATOM 2937 C CA . THR B 1 206 ? 47.269 67.053 103.393 1.00 17.74 206 THR B CA 1
ATOM 2938 C C . THR B 1 206 ? 46.410 66.274 102.398 1.00 17.18 206 THR B C 1
ATOM 2939 O O . THR B 1 206 ? 45.264 65.942 102.685 1.00 16.48 206 THR B O 1
ATOM 2943 N N . ALA B 1 207 ? 46.998 65.938 101.251 1.00 15.56 207 ALA B N 1
ATOM 2944 C CA . ALA B 1 207 ? 46.247 65.159 100.266 1.00 13.76 207 ALA B CA 1
ATOM 2945 C C . ALA B 1 207 ? 45.900 63.741 100.750 1.00 12.21 207 ALA B C 1
ATOM 2946 O O . ALA B 1 207 ? 44.815 63.238 100.513 1.00 12.88 207 ALA B O 1
ATOM 2948 N N . TYR B 1 208 ? 46.809 63.133 101.503 1.00 12.16 208 TYR B N 1
ATOM 2949 C CA . TYR B 1 208 ? 46.598 61.803 102.046 1.00 12.53 208 TYR B CA 1
ATOM 2950 C C . TYR B 1 208 ? 45.516 61.792 103.074 1.00 13.91 208 TYR B C 1
ATOM 2951 O O . TYR B 1 208 ? 44.731 60.854 103.117 1.00 13.71 208 TYR B O 1
ATOM 2960 N N . GLY B 1 209 ? 45.491 62.801 103.929 1.00 16.70 209 GLY B N 1
ATOM 2961 C CA . GLY B 1 209 ? 44.467 62.905 104.997 1.00 17.86 209 GLY B CA 1
ATOM 2962 C C . GLY B 1 209 ? 44.452 61.630 105.857 1.00 16.42 209 GLY B C 1
ATOM 2963 O O . GLY B 1 209 ? 45.478 61.232 106.394 1.00 20.15 209 GLY B O 1
ATOM 2964 N N . SER B 1 210 ? 43.309 61.000 105.929 1.00 20.77 210 SER B N 1
ATOM 2965 C CA . SER B 1 210 ? 43.190 59.781 106.716 1.00 21.12 210 SER B CA 1
ATOM 2966 C C . SER B 1 210 ? 43.663 58.500 106.013 1.00 22.45 210 SER B C 1
ATOM 2967 O O . SER B 1 210 ? 43.599 57.394 106.555 1.00 25.35 210 SER B O 1
ATOM 2970 N N . GLY B 1 211 ? 44.144 58.645 104.790 1.00 18.44 211 GLY B N 1
ATOM 2971 C CA . GLY B 1 211 ? 44.732 57.559 104.018 1.00 18.08 211 GLY B CA 1
ATOM 2972 C C . GLY B 1 211 ? 43.684 56.865 103.136 1.00 16.08 211 GLY B C 1
ATOM 2973 O O . GLY B 1 211 ? 42.530 57.319 102.991 1.00 16.43 211 GLY B O 1
ATOM 2974 N N . PRO B 1 212 ? 44.052 55.716 102.555 1.00 15.87 212 PRO B N 1
ATOM 2975 C CA . PRO B 1 212 ? 43.182 55.082 101.560 1.00 15.16 212 PRO B CA 1
ATOM 2976 C C . PRO B 1 212 ? 41.902 54.462 102.071 1.00 17.14 212 PRO B C 1
ATOM 2977 O O . PRO B 1 212 ? 40.951 54.246 101.336 1.00 15.88 212 PRO B O 1
ATOM 2981 N N . GLY B 1 213 ? 41.868 54.160 103.383 1.00 16.62 213 GLY B N 1
ATOM 2982 C CA . GLY B 1 213 ? 40.765 53.463 103.913 1.00 17.27 213 GLY B CA 1
ATOM 2983 C C . GLY B 1 213 ? 40.508 52.191 103.149 1.00 16.49 213 GLY B C 1
ATOM 2984 O O . GLY B 1 213 ? 41.419 51.378 102.904 1.00 18.54 213 GLY B O 1
ATOM 2985 N N . SER B 1 214 ? 39.272 52.003 102.742 1.00 17.53 214 SER B N 1
ATOM 2986 C CA . SER B 1 214 ? 38.873 50.829 102.032 1.00 19.06 214 SER B CA 1
ATOM 2987 C C . SER B 1 214 ? 39.109 50.957 100.515 1.00 17.23 214 SER B C 1
ATOM 2988 O O . SER B 1 214 ? 38.741 50.086 99.757 1.00 17.06 214 SER B O 1
ATOM 2991 N N . GLY B 1 215 ? 39.714 52.052 100.103 1.00 15.52 215 GLY B N 1
ATOM 2992 C CA . GLY B 1 215 ? 40.151 52.188 98.702 1.00 15.89 215 GLY B CA 1
ATOM 2993 C C . GLY B 1 215 ? 39.954 53.543 98.094 1.00 15.79 215 GLY B C 1
ATOM 2994 O O . GLY B 1 215 ? 40.752 53.951 97.275 1.00 15.35 215 GLY B O 1
ATOM 2995 N N . ALA B 1 216 ? 38.885 54.238 98.487 1.00 14.81 216 ALA B N 1
ATOM 2996 C CA . ALA B 1 216 ? 38.565 55.527 97.913 1.00 14.34 216 ALA B CA 1
ATOM 2997 C C . ALA B 1 216 ? 39.172 56.721 98.572 1.00 14.19 216 ALA B C 1
ATOM 2998 O O . ALA B 1 216 ? 39.089 57.828 98.080 1.00 13.18 216 ALA B O 1
ATOM 3000 N N . GLY B 1 217 ? 39.850 56.518 99.700 1.00 13.57 217 GLY B N 1
ATOM 3001 C CA . GLY B 1 217 ? 40.424 57.646 100.409 1.00 14.22 217 GLY B CA 1
ATOM 3002 C C . GLY B 1 217 ? 39.434 58.539 101.066 1.00 12.38 217 GLY B C 1
ATOM 3003 O O . GLY B 1 217 ? 38.241 58.238 101.114 1.00 14.17 217 GLY B O 1
ATOM 3004 N N . PRO B 1 218 ? 39.949 59.655 101.570 1.00 14.66 218 PRO B N 1
ATOM 3005 C CA . PRO B 1 218 ? 39.077 60.650 102.198 1.00 14.50 218 PRO B CA 1
ATOM 3006 C C . PRO B 1 218 ? 38.064 61.241 101.240 1.00 16.60 218 PRO B C 1
ATOM 3007 O O . PRO B 1 218 ? 38.303 61.343 100.050 1.00 13.66 218 PRO B O 1
ATOM 3011 N N . ALA B 1 219 ? 36.961 61.726 101.800 1.00 16.82 219 ALA B N 1
ATOM 3012 C CA . ALA B 1 219 ? 35.896 62.410 101.035 1.00 17.97 219 ALA B CA 1
ATOM 3013 C C . ALA B 1 219 ? 36.270 63.835 100.549 1.00 17.95 219 ALA B C 1
ATOM 3014 O O . ALA B 1 219 ? 35.579 64.449 99.682 1.00 21.11 219 ALA B O 1
ATOM 3016 N N . THR B 1 220 ? 37.404 64.330 101.004 1.00 17.68 220 THR B N 1
ATOM 3017 C CA . THR B 1 220 ? 37.850 65.672 100.812 1.00 15.19 220 THR B CA 1
ATOM 3018 C C . THR B 1 220 ? 38.060 65.958 99.327 1.00 15.39 220 THR B C 1
ATOM 3019 O O . THR B 1 220 ? 38.603 65.121 98.643 1.00 14.92 220 THR B O 1
ATOM 3023 N N . ALA B 1 221 ? 37.595 67.107 98.884 1.00 15.65 221 ALA B N 1
ATOM 3024 C CA . ALA B 1 221 ? 37.785 67.529 97.479 1.00 16.87 221 ALA B CA 1
ATOM 3025 C C . ALA B 1 221 ? 38.950 68.505 97.418 1.00 17.16 221 ALA B C 1
ATOM 3026 O O . ALA B 1 221 ? 39.157 69.276 98.355 1.00 19.83 221 ALA B O 1
ATOM 3028 N N . HIS B 1 222 ? 39.825 68.334 96.435 1.00 15.22 222 HIS B N 1
ATOM 3029 C CA . HIS B 1 222 ? 40.993 69.156 96.238 1.00 13.25 222 HIS B CA 1
ATOM 3030 C C . HIS B 1 222 ? 40.974 69.774 94.860 1.00 15.01 222 HIS B C 1
ATOM 3031 O O . HIS B 1 222 ? 40.580 69.121 93.903 1.00 12.02 222 HIS B O 1
ATOM 3038 N N . THR B 1 223 ? 41.423 71.017 94.779 1.00 12.53 223 THR B N 1
ATOM 3039 C CA . THR B 1 223 ? 41.431 71.730 93.531 1.00 13.06 223 THR B CA 1
ATOM 3040 C C . THR B 1 223 ? 42.586 71.405 92.639 1.00 11.01 223 THR B C 1
ATOM 3041 O O . THR B 1 223 ? 43.714 71.449 93.054 1.00 12.87 223 THR B O 1
ATOM 3045 N N . VAL B 1 224 ? 42.239 71.103 91.377 1.00 11.44 224 VAL B N 1
ATOM 3046 C CA . VAL B 1 224 ? 43.200 70.945 90.318 1.00 11.02 224 VAL B CA 1
ATOM 3047 C C . VAL B 1 224 ? 42.859 71.962 89.242 1.00 11.34 224 VAL B C 1
ATOM 3048 O O . VAL B 1 224 ? 41.717 71.927 88.723 1.00 11.39 224 VAL B O 1
ATOM 3052 N N . HIS B 1 225 ? 43.822 72.807 88.859 1.00 11.56 225 HIS B N 1
ATOM 3053 C CA . HIS B 1 225 ? 43.600 73.782 87.806 1.00 12.84 225 HIS B CA 1
ATOM 3054 C C . HIS B 1 225 ? 43.913 73.087 86.460 1.00 11.76 225 HIS B C 1
ATOM 3055 O O . HIS B 1 225 ? 44.980 72.475 86.355 1.00 12.59 225 HIS B O 1
ATOM 3068 N N . VAL B 1 226 ? 42.989 73.177 85.518 1.00 11.05 226 VAL B N 1
ATOM 3069 C CA . VAL B 1 226 ? 43.059 72.489 84.235 1.00 11.51 226 VAL B CA 1
ATOM 3070 C C . VAL B 1 226 ? 43.026 73.494 83.074 1.00 11.25 226 VAL B C 1
ATOM 3071 O O . VAL B 1 226 ? 42.120 74.300 83.024 1.00 11.86 226 VAL B O 1
ATOM 3075 N N . GLU B 1 227 ? 43.952 73.362 82.121 1.00 11.03 227 GLU B N 1
ATOM 3076 C CA . GLU B 1 227 ? 44.001 74.208 80.956 1.00 13.46 227 GLU B CA 1
ATOM 3077 C C . GLU B 1 227 ? 44.189 73.367 79.705 1.00 12.69 227 GLU B C 1
ATOM 3078 O O . GLU B 1 227 ? 45.080 72.534 79.630 1.00 13.52 227 GLU B O 1
ATOM 3084 N N . VAL B 1 228 ? 43.409 73.719 78.699 1.00 11.72 228 VAL B N 1
ATOM 3085 C CA . VAL B 1 228 ? 43.387 73.038 77.442 1.00 11.46 228 VAL B CA 1
ATOM 3086 C C . VAL B 1 228 ? 43.787 73.972 76.288 1.00 12.16 228 VAL B C 1
ATOM 3087 O O . VAL B 1 228 ? 43.236 75.093 76.185 1.00 14.01 228 VAL B O 1
ATOM 3091 N N . SER B 1 229 ? 44.818 73.616 75.547 1.00 13.09 229 SER B N 1
ATOM 3092 C CA . SER B 1 229 ? 45.297 74.481 74.486 1.00 15.15 229 SER B CA 1
ATOM 3093 C C . SER B 1 229 ? 44.810 73.895 73.172 1.00 18.35 229 SER B C 1
ATOM 3094 O O . SER B 1 229 ? 45.294 72.780 72.724 1.00 18.93 229 SER B O 1
ATOM 3097 N N . ILE B 1 230 ? 43.811 74.613 72.641 1.00 17.76 230 ILE B N 1
ATOM 3098 C CA . ILE B 1 230 ? 43.011 74.217 71.489 1.00 22.21 230 ILE B CA 1
ATOM 3099 C C . ILE B 1 230 ? 43.405 74.990 70.250 1.00 23.70 230 ILE B C 1
ATOM 3100 O O . ILE B 1 230 ? 43.048 76.195 70.161 1.00 26.26 230 ILE B O 1
ATOM 3105 N N . PRO B 1 231 ? 44.065 74.328 69.308 1.00 23.79 231 PRO B N 1
ATOM 3106 C CA . PRO B 1 231 ? 44.413 74.984 68.022 1.00 28.67 231 PRO B CA 1
ATOM 3107 C C . PRO B 1 231 ? 43.171 75.465 67.272 1.00 31.34 231 PRO B C 1
ATOM 3108 O O . PRO B 1 231 ? 42.131 74.809 67.248 1.00 33.80 231 PRO B O 1
ATOM 3113 N N . ALA C 1 28 ? 61.945 77.868 66.103 1.00 13.90 28 ALA C N 1
ATOM 3114 C CA . ALA C 1 28 ? 62.551 76.639 65.516 1.00 14.09 28 ALA C CA 1
ATOM 3115 C C . ALA C 1 28 ? 64.053 76.787 65.431 1.00 14.24 28 ALA C C 1
ATOM 3116 O O . ALA C 1 28 ? 64.623 77.915 65.408 1.00 15.11 28 ALA C O 1
ATOM 3118 N N . THR C 1 29 ? 64.745 75.665 65.315 1.00 12.27 29 THR C N 1
ATOM 3119 C CA . THR C 1 29 ? 66.188 75.694 65.248 1.00 12.62 29 THR C CA 1
ATOM 3120 C C . THR C 1 29 ? 66.571 74.683 64.168 1.00 12.19 29 THR C C 1
ATOM 3121 O O . THR C 1 29 ? 66.030 73.553 64.119 1.00 12.26 29 THR C O 1
ATOM 3125 N N . ALA C 1 30 ? 67.575 75.042 63.368 1.00 11.62 30 ALA C N 1
ATOM 3126 C CA . ALA C 1 30 ? 68.059 74.190 62.338 1.00 11.99 30 ALA C CA 1
ATOM 3127 C C . ALA C 1 30 ? 68.773 73.009 62.966 1.00 11.76 30 ALA C C 1
ATOM 3128 O O . ALA C 1 30 ? 69.479 73.120 63.975 1.00 11.42 30 ALA C O 1
ATOM 3130 N N . ILE C 1 31 ? 68.644 71.857 62.285 1.00 12.02 31 ILE C N 1
ATOM 3131 C CA . ILE C 1 31 ? 69.351 70.631 62.611 1.00 12.62 31 ILE C CA 1
ATOM 3132 C C . ILE C 1 31 ? 69.945 70.098 61.320 1.00 12.68 31 ILE C C 1
ATOM 3133 O O . ILE C 1 31 ? 69.409 70.280 60.214 1.00 13.14 31 ILE C O 1
ATOM 3138 N N . SER C 1 32 ? 71.029 69.391 61.476 1.00 15.11 32 SER C N 1
ATOM 3139 C CA . SER C 1 32 ? 71.612 68.689 60.410 1.00 17.49 32 SER C CA 1
ATOM 3140 C C . SER C 1 32 ? 70.970 67.289 60.251 1.00 17.04 32 SER C C 1
ATOM 3141 O O . SER C 1 32 ? 71.160 66.447 61.097 1.00 23.70 32 SER C O 1
ATOM 3144 N N . GLY C 1 33 ? 70.219 67.060 59.200 1.00 15.16 33 GLY C N 1
ATOM 3145 C CA . GLY C 1 33 ? 69.483 65.797 59.052 1.00 14.21 33 GLY C CA 1
ATOM 3146 C C . GLY C 1 33 ? 70.239 64.802 58.203 1.00 14.05 33 GLY C C 1
ATOM 3147 O O . GLY C 1 33 ? 70.963 65.149 57.278 1.00 15.94 33 GLY C O 1
ATOM 3148 N N . THR C 1 34 ? 70.116 63.544 58.563 1.00 11.61 34 THR C N 1
ATOM 3149 C CA . THR C 1 34 ? 70.444 62.397 57.662 1.00 12.96 34 THR C CA 1
ATOM 3150 C C . THR C 1 34 ? 69.180 61.874 56.977 1.00 12.19 34 THR C C 1
ATOM 3151 O O . THR C 1 34 ? 68.191 61.531 57.649 1.00 10.28 34 THR C O 1
ATOM 3155 N N . PHE C 1 35 ? 69.173 61.907 55.644 1.00 11.74 35 PHE C N 1
ATOM 3156 C CA . PHE C 1 35 ? 67.991 61.600 54.866 1.00 11.22 35 PHE C CA 1
ATOM 3157 C C . PHE C 1 35 ? 68.174 60.198 54.332 1.00 11.48 35 PHE C C 1
ATOM 3158 O O . PHE C 1 35 ? 69.223 59.885 53.678 1.00 15.07 35 PHE C O 1
ATOM 3166 N N . PHE C 1 36 ? 67.194 59.375 54.561 1.00 10.42 36 PHE C N 1
ATOM 3167 C CA . PHE C 1 36 ? 67.196 57.965 54.121 1.00 8.90 36 PHE C CA 1
ATOM 3168 C C . PHE C 1 36 ? 66.221 57.771 52.976 1.00 8.99 36 PHE C C 1
ATOM 3169 O O . PHE C 1 36 ? 65.173 58.501 52.938 1.00 10.60 36 PHE C O 1
ATOM 3177 N N . ASP C 1 37 ? 66.500 56.753 52.122 1.00 8.45 37 ASP C N 1
ATOM 3178 C CA . ASP C 1 37 ? 65.604 56.379 51.076 1.00 8.25 37 ASP C CA 1
ATOM 3179 C C . ASP C 1 37 ? 65.960 54.983 50.662 1.00 7.87 37 ASP C C 1
ATOM 3180 O O . ASP C 1 37 ? 66.872 54.395 51.260 1.00 7.87 37 ASP C O 1
ATOM 3185 N N . LYS C 1 38 ? 65.252 54.421 49.699 1.00 9.31 38 LYS C N 1
ATOM 3186 C CA . LYS C 1 38 ? 65.426 53.016 49.400 1.00 10.59 38 LYS C CA 1
ATOM 3187 C C . LYS C 1 38 ? 66.839 52.663 48.878 1.00 10.99 38 LYS C C 1
ATOM 3188 O O . LYS C 1 38 ? 67.247 51.537 48.910 1.00 12.11 38 LYS C O 1
ATOM 3194 N N . ASN C 1 39 ? 67.512 53.669 48.372 1.00 10.24 39 ASN C N 1
ATOM 3195 C CA . ASN C 1 39 ? 68.914 53.487 47.931 1.00 9.61 39 ASN C CA 1
ATOM 3196 C C . ASN C 1 39 ? 69.923 54.049 48.922 1.00 10.90 39 ASN C C 1
ATOM 3197 O O . ASN C 1 39 ? 71.159 54.171 48.606 1.00 10.93 39 ASN C O 1
ATOM 3202 N N . ASN C 1 40 ? 69.476 54.416 50.114 1.00 9.44 40 ASN C N 1
ATOM 3203 C CA . ASN C 1 40 ? 70.312 55.008 51.143 1.00 10.25 40 ASN C CA 1
ATOM 3204 C C . ASN C 1 40 ? 69.702 54.655 52.489 1.00 10.65 40 ASN C C 1
ATOM 3205 O O . ASN C 1 40 ? 69.074 55.484 53.126 1.00 11.11 40 ASN C O 1
ATOM 3210 N N . THR C 1 41 ? 69.925 53.430 52.873 1.00 10.83 41 THR C N 1
ATOM 3211 C CA . THR C 1 41 ? 69.198 52.836 54.007 1.00 12.01 41 THR C CA 1
ATOM 3212 C C . THR C 1 41 ? 69.999 52.759 55.278 1.00 12.47 41 THR C C 1
ATOM 3213 O O . THR C 1 41 ? 69.479 52.343 56.322 1.00 13.57 41 THR C O 1
ATOM 3217 N N . SER C 1 42 ? 71.272 53.096 55.236 1.00 12.88 42 SER C N 1
ATOM 3218 C CA . SER C 1 42 ? 72.096 53.029 56.451 1.00 14.21 42 SER C CA 1
ATOM 3219 C C . SER C 1 42 ? 72.998 54.234 56.557 1.00 15.96 42 SER C C 1
ATOM 3220 O O . SER C 1 42 ? 73.384 54.868 55.539 1.00 18.00 42 SER C O 1
ATOM 3223 N N . ALA C 1 43 ? 73.296 54.559 57.801 1.00 13.58 43 ALA C N 1
ATOM 3224 C CA . ALA C 1 43 ? 74.228 55.665 58.059 1.00 15.06 43 ALA C CA 1
ATOM 3225 C C . ALA C 1 43 ? 74.849 55.474 59.430 1.00 14.77 43 ALA C C 1
ATOM 3226 O O . ALA C 1 43 ? 74.336 54.777 60.284 1.00 14.71 43 ALA C O 1
ATOM 3228 N N . ASP C 1 44 ? 75.996 56.108 59.631 1.00 14.97 44 ASP C N 1
ATOM 3229 C CA . ASP C 1 44 ? 76.584 56.249 60.925 1.00 16.81 44 ASP C CA 1
ATOM 3230 C C . ASP C 1 44 ? 76.232 57.629 61.480 1.00 15.77 44 ASP C C 1
ATOM 3231 O O . ASP C 1 44 ? 76.511 58.658 60.831 1.00 18.05 44 ASP C O 1
ATOM 3236 N N . MET C 1 45 ? 75.591 57.651 62.633 1.00 13.96 45 MET C N 1
ATOM 3237 C CA . MET C 1 45 ? 75.278 58.899 63.328 1.00 15.22 45 MET C CA 1
ATOM 3238 C C . MET C 1 45 ? 76.197 59.013 64.516 1.00 16.25 45 MET C C 1
ATOM 3239 O O . MET C 1 45 ? 76.795 57.997 64.945 1.00 18.47 45 MET C O 1
ATOM 3244 N N . THR C 1 46 ? 76.389 60.214 65.021 1.00 14.41 46 THR C N 1
ATOM 3245 C CA . THR C 1 46 ? 77.174 60.436 66.192 1.00 15.39 46 THR C CA 1
ATOM 3246 C C . THR C 1 46 ? 76.294 61.119 67.194 1.00 15.86 46 THR C C 1
ATOM 3247 O O . THR C 1 46 ? 75.474 61.977 66.827 1.00 19.70 46 THR C O 1
ATOM 3251 N N . VAL C 1 47 ? 76.383 60.664 68.436 1.00 12.33 47 VAL C N 1
ATOM 3252 C CA . VAL C 1 47 ? 75.582 61.174 69.512 1.00 13.75 47 VAL C CA 1
ATOM 3253 C C . VAL C 1 47 ? 76.397 61.261 70.770 1.00 13.22 47 VAL C C 1
ATOM 3254 O O . VAL C 1 47 ? 77.359 60.497 70.927 1.00 13.81 47 VAL C O 1
ATOM 3258 N N . ARG C 1 48 ? 75.953 62.097 71.702 1.00 12.24 48 ARG C N 1
ATOM 3259 C CA . ARG C 1 48 ? 76.514 62.123 73.023 1.00 11.40 48 ARG C CA 1
ATOM 3260 C C . ARG C 1 48 ? 75.894 61.025 73.888 1.00 10.82 48 ARG C C 1
ATOM 3261 O O . ARG C 1 48 ? 74.773 60.587 73.651 1.00 10.10 48 ARG C O 1
ATOM 3269 N N . ALA C 1 49 ? 76.624 60.581 74.911 1.00 11.35 49 ALA C N 1
ATOM 3270 C CA . ALA C 1 49 ? 76.184 59.426 75.713 1.00 11.15 49 ALA C CA 1
ATOM 3271 C C . ALA C 1 49 ? 74.902 59.673 76.539 1.00 10.90 49 ALA C C 1
ATOM 3272 O O . ALA C 1 49 ? 74.222 58.732 76.808 1.00 10.59 49 ALA C O 1
ATOM 3274 N N . TYR C 1 50 ? 74.618 60.950 76.884 1.00 10.26 50 TYR C N 1
ATOM 3275 C CA . TYR C 1 50 ? 73.436 61.323 77.581 1.00 10.60 50 TYR C CA 1
ATOM 3276 C C . TYR C 1 50 ? 72.423 62.106 76.720 1.00 9.18 50 TYR C C 1
ATOM 3277 O O . TYR C 1 50 ? 71.455 62.626 77.240 1.00 8.72 50 TYR C O 1
ATOM 3286 N N . SER C 1 51 ? 72.653 62.151 75.436 1.00 8.71 51 SER C N 1
ATOM 3287 C CA . SER C 1 51 ? 71.965 63.035 74.513 1.00 8.07 51 SER C CA 1
ATOM 3288 C C . SER C 1 51 ? 70.429 62.947 74.502 1.00 9.33 51 SER C C 1
ATOM 3289 O O . SER C 1 51 ? 69.770 63.899 74.285 1.00 8.95 51 SER C O 1
ATOM 3292 N N . TRP C 1 52 ? 69.899 61.744 74.732 1.00 7.79 52 TRP C N 1
ATOM 3293 C CA . TRP C 1 52 ? 68.456 61.482 74.678 1.00 8.45 52 TRP C CA 1
ATOM 3294 C C . TRP C 1 52 ? 67.814 61.660 76.001 1.00 9.13 52 TRP C C 1
ATOM 3295 O O . TRP C 1 52 ? 66.571 61.619 76.050 1.00 10.14 52 TRP C O 1
ATOM 3306 N N . TYR C 1 53 ? 68.577 61.865 77.071 1.00 9.14 53 TYR C N 1
ATOM 3307 C CA . TYR C 1 53 ? 68.005 61.874 78.431 1.00 9.52 53 TYR C CA 1
ATOM 3308 C C . TYR C 1 53 ? 68.960 62.539 79.375 1.00 10.57 53 TYR C C 1
ATOM 3309 O O . TYR C 1 53 ? 69.694 61.858 80.103 1.00 10.15 53 TYR C O 1
ATOM 3318 N N . ASN C 1 54 ? 68.992 63.857 79.285 1.00 11.19 54 ASN C N 1
ATOM 3319 C CA . ASN C 1 54 ? 69.799 64.639 80.195 1.00 11.93 54 ASN C CA 1
ATOM 3320 C C . ASN C 1 54 ? 69.271 64.521 81.636 1.00 12.01 54 ASN C C 1
ATOM 3321 O O . ASN C 1 54 ? 68.072 64.376 81.900 1.00 12.36 54 ASN C O 1
ATOM 3326 N N . LEU C 1 55 ? 70.197 64.588 82.601 1.00 12.68 55 LEU C N 1
ATOM 3327 C CA . LEU C 1 55 ? 69.883 64.409 84.030 1.00 13.19 55 LEU C CA 1
ATOM 3328 C C . LEU C 1 55 ? 69.751 65.735 84.793 1.00 15.21 55 LEU C C 1
ATOM 3329 O O . LEU C 1 55 ? 70.574 66.107 85.666 1.00 18.68 55 LEU C O 1
ATOM 3334 N N . SER C 1 56 ? 68.758 66.479 84.366 1.00 14.66 56 SER C N 1
ATOM 3335 C CA . SER C 1 56 ? 68.458 67.831 84.832 1.00 15.39 56 SER C CA 1
ATOM 3336 C C . SER C 1 56 ? 66.995 68.071 84.582 1.00 17.45 56 SER C C 1
ATOM 3337 O O . SER C 1 56 ? 66.397 67.435 83.721 1.00 15.63 56 SER C O 1
ATOM 3340 N N . MET C 1 57 ? 66.375 69.015 85.281 1.00 17.09 57 MET C N 1
ATOM 3341 C CA . MET C 1 57 ? 65.073 69.466 84.800 1.00 19.08 57 MET C CA 1
ATOM 3342 C C . MET C 1 57 ? 64.039 68.355 84.710 1.00 17.58 57 MET C C 1
ATOM 3343 O O . MET C 1 57 ? 63.854 67.521 85.612 1.00 20.00 57 MET C O 1
ATOM 3344 N N . GLY C 1 58 ? 63.373 68.380 83.554 1.00 16.69 58 GLY C N 1
ATOM 3345 C CA . GLY C 1 58 ? 62.385 67.425 83.239 1.00 15.12 58 GLY C CA 1
ATOM 3346 C C . GLY C 1 58 ? 62.947 66.312 82.388 1.00 15.14 58 GLY C C 1
ATOM 3347 O O . GLY C 1 58 ? 62.217 65.634 81.664 1.00 13.37 58 GLY C O 1
ATOM 3348 N N . TYR C 1 59 ? 64.244 66.116 82.458 1.00 12.38 59 TYR C N 1
ATOM 3349 C CA . TYR C 1 59 ? 64.859 64.938 81.900 1.00 12.53 59 TYR C CA 1
ATOM 3350 C C . TYR C 1 59 ? 64.713 64.872 80.375 1.00 11.47 59 TYR C C 1
ATOM 3351 O O . TYR C 1 59 ? 64.261 63.847 79.822 1.00 11.26 59 TYR C O 1
ATOM 3360 N N . LEU C 1 60 ? 65.101 65.989 79.712 1.00 11.40 60 LEU C N 1
ATOM 3361 C CA . LEU C 1 60 ? 64.902 66.114 78.294 1.00 10.64 60 LEU C CA 1
ATOM 3362 C C . LEU C 1 60 ? 66.122 65.686 77.479 1.00 10.55 60 LEU C C 1
ATOM 3363 O O . LEU C 1 60 ? 67.232 65.683 77.948 1.00 10.64 60 LEU C O 1
ATOM 3368 N N . GLY C 1 61 ? 65.896 65.276 76.230 1.00 10.71 61 GLY C N 1
ATOM 3369 C CA . GLY C 1 61 ? 66.930 65.127 75.220 1.00 9.98 61 GLY C CA 1
ATOM 3370 C C . GLY C 1 61 ? 67.420 66.490 74.735 1.00 9.73 61 GLY C C 1
ATOM 3371 O O . GLY C 1 61 ? 66.707 67.505 74.831 1.00 9.89 61 GLY C O 1
ATOM 3386 N N . THR C 1 63 ? 68.587 68.429 71.574 1.00 10.36 63 THR C N 1
ATOM 3387 C CA . THR C 1 63 ? 68.437 68.419 70.104 1.00 11.16 63 THR C CA 1
ATOM 3388 C C . THR C 1 63 ? 69.744 68.319 69.343 1.00 11.65 63 THR C C 1
ATOM 3389 O O . THR C 1 63 ? 69.821 67.597 68.325 1.00 13.05 63 THR C O 1
ATOM 3393 N N . HIS C 1 64 ? 70.743 69.111 69.734 1.00 10.30 64 HIS C N 1
ATOM 3394 C CA . HIS C 1 64 ? 72.008 69.167 68.987 1.00 11.77 64 HIS C CA 1
ATOM 3395 C C . HIS C 1 64 ? 73.064 68.184 69.392 1.00 10.89 64 HIS C C 1
ATOM 3396 O O . HIS C 1 64 ? 74.051 68.028 68.642 1.00 14.41 64 HIS C O 1
ATOM 3403 N N . HIS C 1 65 ? 72.869 67.534 70.554 1.00 10.68 65 HIS C N 1
ATOM 3404 C CA . HIS C 1 65 ? 73.759 66.470 71.043 1.00 10.58 65 HIS C CA 1
ATOM 3405 C C . HIS C 1 65 ? 73.315 65.160 70.480 1.00 10.24 65 HIS C C 1
ATOM 3406 O O . HIS C 1 65 ? 74.087 64.216 70.474 1.00 8.71 65 HIS C O 1
ATOM 3413 N N . SER C 1 66 ? 72.088 65.133 69.956 1.00 11.01 66 SER C N 1
ATOM 3414 C CA . SER C 1 66 ? 71.558 63.929 69.315 1.00 10.50 66 SER C CA 1
ATOM 3415 C C . SER C 1 66 ? 71.755 64.094 67.810 1.00 10.85 66 SER C C 1
ATOM 3416 O O . SER C 1 66 ? 72.314 65.104 67.342 1.00 12.02 66 SER C O 1
ATOM 3419 N N . ASN C 1 67 ? 71.295 63.119 67.033 1.00 10.26 67 ASN C N 1
ATOM 3420 C CA . ASN C 1 67 ? 71.353 63.173 65.559 1.00 11.26 67 ASN C CA 1
ATOM 3421 C C . ASN C 1 67 ? 69.973 62.810 65.026 1.00 10.80 67 ASN C C 1
ATOM 3422 O O . ASN C 1 67 ? 69.308 61.865 65.469 1.00 11.57 67 ASN C O 1
ATOM 3431 N N . TRP C 1 68 ? 69.594 63.497 63.999 1.00 10.47 68 TRP C N 1
ATOM 3432 C CA . TRP C 1 68 ? 68.273 63.400 63.448 1.00 10.22 68 TRP C CA 1
ATOM 3433 C C . TRP C 1 68 ? 68.257 62.735 62.075 1.00 10.17 68 TRP C C 1
ATOM 3434 O O . TRP C 1 68 ? 69.091 63.033 61.186 1.00 11.56 68 TRP C O 1
ATOM 3445 N N . GLY C 1 69 ? 67.252 61.899 61.873 1.00 9.88 69 GLY C N 1
ATOM 3446 C CA . GLY C 1 69 ? 67.035 61.229 60.623 1.00 10.47 69 GLY C CA 1
ATOM 3447 C C . GLY C 1 69 ? 65.663 61.492 60.055 1.00 10.81 69 GLY C C 1
ATOM 3448 O O . GLY C 1 69 ? 64.747 61.814 60.784 1.00 8.23 69 GLY C O 1
ATOM 3449 N N . PHE C 1 70 ? 65.584 61.377 58.727 1.00 9.28 70 PHE C N 1
ATOM 3450 C CA . PHE C 1 70 ? 64.323 61.576 58.021 1.00 9.74 70 PHE C CA 1
ATOM 3451 C C . PHE C 1 70 ? 64.162 60.512 56.991 1.00 9.14 70 PHE C C 1
ATOM 3452 O O . PHE C 1 70 ? 65.117 60.163 56.258 1.00 11.24 70 PHE C O 1
ATOM 3460 N N . VAL C 1 71 ? 62.944 60.021 56.870 1.00 8.64 71 VAL C N 1
ATOM 3461 C CA . VAL C 1 71 ? 62.572 59.043 55.845 1.00 8.34 71 VAL C CA 1
ATOM 3462 C C . VAL C 1 71 ? 61.149 59.250 55.475 1.00 8.89 71 VAL C C 1
ATOM 3463 O O . VAL C 1 71 ? 60.285 59.438 56.330 1.00 8.98 71 VAL C O 1
ATOM 3467 N N . LYS C 1 72 ? 60.845 59.121 54.185 1.00 9.16 72 LYS C N 1
ATOM 3468 C CA . LYS C 1 72 ? 59.472 59.293 53.714 1.00 9.62 72 LYS C CA 1
ATOM 3469 C C . LYS C 1 72 ? 58.868 57.938 53.435 1.00 11.18 72 LYS C C 1
ATOM 3470 O O . LYS C 1 72 ? 59.423 57.143 52.638 1.00 11.85 72 LYS C O 1
ATOM 3476 N N . LEU C 1 73 ? 57.725 57.662 54.011 1.00 11.21 73 LEU C N 1
ATOM 3477 C CA . LEU C 1 73 ? 57.191 56.331 54.083 1.00 10.73 73 LEU C CA 1
ATOM 3478 C C . LEU C 1 73 ? 55.729 56.251 53.629 1.00 13.41 73 LEU C C 1
ATOM 3479 O O . LEU C 1 73 ? 55.003 57.217 53.722 1.00 11.90 73 LEU C O 1
ATOM 3484 N N . LYS C 1 74 ? 55.319 55.072 53.170 1.00 13.38 74 LYS C N 1
ATOM 3485 C CA . LYS C 1 74 ? 53.926 54.764 52.792 1.00 15.26 74 LYS C CA 1
ATOM 3486 C C . LYS C 1 74 ? 53.227 54.133 53.962 1.00 16.90 74 LYS C C 1
ATOM 3487 O O . LYS C 1 74 ? 53.769 53.307 54.696 1.00 13.49 74 LYS C O 1
ATOM 3493 N N . LYS C 1 75 ? 51.961 54.503 54.078 1.00 17.15 75 LYS C N 1
ATOM 3494 C CA . LYS C 1 75 ? 51.011 53.954 54.987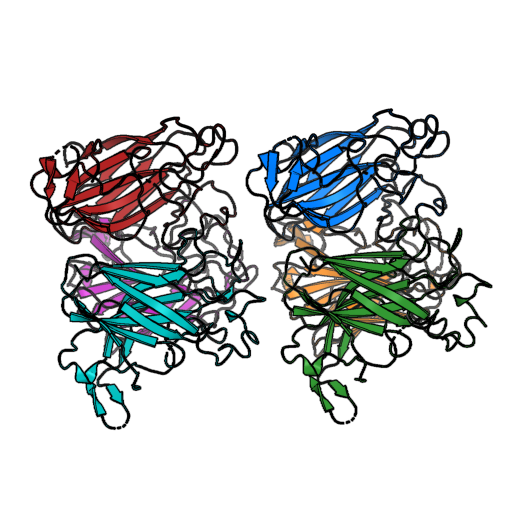 1.00 17.82 75 LYS C CA 1
ATOM 3495 C C . LYS C 1 75 ? 50.954 52.489 54.904 1.00 17.14 75 LYS C C 1
ATOM 3496 O O . LYS C 1 75 ? 50.989 51.934 53.841 1.00 16.25 75 LYS C O 1
ATOM 3502 N N . GLY C 1 76 ? 50.872 51.842 56.049 1.00 18.53 76 GLY C N 1
ATOM 3503 C CA . GLY C 1 76 ? 50.450 50.459 56.067 1.00 18.84 76 GLY C CA 1
ATOM 3504 C C . GLY C 1 76 ? 51.399 49.293 55.971 1.00 18.17 76 GLY C C 1
ATOM 3505 O O . GLY C 1 76 ? 50.951 48.143 56.148 1.00 18.06 76 GLY C O 1
ATOM 3506 N N . LYS C 1 77 ? 52.664 49.566 55.648 1.00 17.72 77 LYS C N 1
ATOM 3507 C CA . LYS C 1 77 ? 53.652 48.513 55.618 1.00 19.97 77 LYS C CA 1
ATOM 3508 C C . LYS C 1 77 ? 54.692 48.728 56.718 1.00 14.44 77 LYS C C 1
ATOM 3509 O O . LYS C 1 77 ? 55.243 49.768 56.814 1.00 15.92 77 LYS C O 1
ATOM 3515 N N . PRO C 1 78 ? 54.951 47.690 57.523 1.00 15.02 78 PRO C N 1
ATOM 3516 C CA . PRO C 1 78 ? 55.858 47.861 58.651 1.00 13.11 78 PRO C CA 1
ATOM 3517 C C . PRO C 1 78 ? 57.286 48.223 58.260 1.00 12.56 78 PRO C C 1
ATOM 3518 O O . PRO C 1 78 ? 57.773 47.874 57.198 1.00 11.88 78 PRO C O 1
ATOM 3522 N N . VAL C 1 79 ? 57.854 49.050 59.131 1.00 11.40 79 VAL C N 1
ATOM 3523 C CA . VAL C 1 79 ? 59.220 49.581 59.050 1.00 10.97 79 VAL C CA 1
ATOM 3524 C C . VAL C 1 79 ? 59.970 49.211 60.302 1.00 10.89 79 VAL C C 1
ATOM 3525 O O . VAL C 1 79 ? 59.440 49.240 61.386 1.00 10.54 79 VAL C O 1
ATOM 3529 N N . THR C 1 80 ? 61.250 48.849 60.143 1.00 10.24 80 THR C N 1
ATOM 3530 C CA . THR C 1 80 ? 62.137 48.554 61.260 1.00 10.51 80 THR C CA 1
ATOM 3531 C C . THR C 1 80 ? 63.292 49.534 61.166 1.00 11.00 80 THR C C 1
ATOM 3532 O O . THR C 1 80 ? 63.789 49.860 60.045 1.00 9.65 80 THR C O 1
ATOM 3536 N N . ILE C 1 81 ? 63.695 50.056 62.319 1.00 9.77 81 ILE C N 1
ATOM 3537 C CA . ILE C 1 81 ? 64.916 50.863 62.413 1.00 9.83 81 ILE C CA 1
ATOM 3538 C C . ILE C 1 81 ? 65.754 50.160 63.461 1.00 9.86 81 ILE C C 1
ATOM 3539 O O . ILE C 1 81 ? 65.307 49.874 64.582 1.00 9.41 81 ILE C O 1
ATOM 3544 N N . ALA C 1 82 ? 66.992 49.859 63.076 1.00 9.81 82 ALA C N 1
ATOM 3545 C CA . ALA C 1 82 ? 67.935 49.188 63.941 1.00 10.86 82 ALA C CA 1
ATOM 3546 C C . ALA C 1 82 ? 69.156 49.998 64.200 1.00 10.91 82 ALA C C 1
ATOM 3547 O O . ALA C 1 82 ? 69.735 50.537 63.282 1.00 11.08 82 ALA C O 1
ATOM 3549 N N . LEU C 1 83 ? 69.551 50.068 65.475 1.00 10.99 83 LEU C N 1
ATOM 3550 C CA . LEU C 1 83 ? 70.653 50.831 65.962 1.00 11.88 83 LEU C CA 1
ATOM 3551 C C . LEU C 1 83 ? 71.691 49.882 66.558 1.00 12.00 83 LEU C C 1
ATOM 3552 O O . LEU C 1 83 ? 71.331 48.983 67.335 1.00 11.57 83 LEU C O 1
ATOM 3557 N N . THR C 1 84 ? 72.952 50.120 66.251 1.00 11.11 84 THR C N 1
ATOM 3558 C CA . THR C 1 84 ? 74.041 49.254 66.778 1.00 12.34 84 THR C CA 1
ATOM 3559 C C . THR C 1 84 ? 75.195 50.182 67.109 1.00 13.91 84 THR C C 1
ATOM 3560 O O . THR C 1 84 ? 75.442 51.147 66.402 1.00 13.25 84 THR C O 1
ATOM 3564 N N . THR C 1 85 ? 75.920 49.848 68.171 1.00 14.75 85 THR C N 1
ATOM 3565 C CA . THR C 1 85 ? 77.124 50.610 68.485 1.00 14.39 85 THR C CA 1
ATOM 3566 C C . THR C 1 85 ? 78.221 49.656 68.997 1.00 16.62 85 THR C C 1
ATOM 3567 O O . THR C 1 85 ? 77.915 48.572 69.473 1.00 15.81 85 THR C O 1
ATOM 3571 N N . GLU C 1 86 ? 79.473 50.025 68.717 1.00 17.70 86 GLU C N 1
ATOM 3572 C CA . GLU C 1 86 ? 80.614 49.281 69.235 1.00 19.76 86 GLU C CA 1
ATOM 3573 C C . GLU C 1 86 ? 81.161 49.946 70.460 1.00 20.25 86 GLU C C 1
ATOM 3574 O O . GLU C 1 86 ? 82.076 49.400 71.071 1.00 18.96 86 GLU C O 1
ATOM 3580 N N . VAL C 1 87 ? 80.588 51.059 70.897 1.00 15.92 87 VAL C N 1
ATOM 3581 C CA . VAL C 1 87 ? 81.084 51.781 72.099 1.00 16.61 87 VAL C CA 1
ATOM 3582 C C . VAL C 1 87 ? 80.704 51.098 73.410 1.00 17.11 87 VAL C C 1
ATOM 3583 O O . VAL C 1 87 ? 79.511 50.879 73.787 1.00 16.19 87 VAL C O 1
ATOM 3587 N N . SER C 1 88 ? 81.731 50.775 74.199 1.00 16.34 88 SER C N 1
ATOM 3588 C CA . SER C 1 88 ? 81.527 50.152 75.468 1.00 16.43 88 SER C CA 1
ATOM 3589 C C . SER C 1 88 ? 80.715 50.994 76.453 1.00 14.33 88 SER C C 1
ATOM 3590 O O . SER C 1 88 ? 81.086 52.089 76.749 1.00 15.70 88 SER C O 1
ATOM 3593 N N . GLY C 1 89 ? 79.591 50.468 76.915 1.00 14.13 89 GLY C N 1
ATOM 3594 C CA . GLY C 1 89 ? 78.735 51.134 77.867 1.00 13.34 89 GLY C CA 1
ATOM 3595 C C . GLY C 1 89 ? 77.641 52.049 77.312 1.00 12.73 89 GLY C C 1
ATOM 3596 O O . GLY C 1 89 ? 76.805 52.536 78.094 1.00 11.91 89 GLY C O 1
ATOM 3597 N N . LEU C 1 90 ? 77.643 52.235 75.993 1.00 12.95 90 LEU C N 1
ATOM 3598 C CA . LEU C 1 90 ? 76.715 53.134 75.307 1.00 11.76 90 LEU C CA 1
ATOM 3599 C C . LEU C 1 90 ? 75.410 52.390 75.064 1.00 11.98 90 LEU C C 1
ATOM 3600 O O . LEU C 1 90 ? 75.389 51.220 74.586 1.00 12.70 90 LEU C O 1
ATOM 3605 N N . HIS C 1 91 ? 74.278 53.058 75.365 1.00 11.70 91 HIS C N 1
ATOM 3606 C CA . HIS C 1 91 ? 72.941 52.450 75.095 1.00 10.94 91 HIS C CA 1
ATOM 3607 C C . HIS C 1 91 ? 72.192 53.358 74.078 1.00 10.77 91 HIS C C 1
ATOM 3608 O O . HIS C 1 91 ? 71.664 54.406 74.459 1.00 10.11 91 HIS C O 1
ATOM 3615 N N . PRO C 1 92 ? 72.151 52.944 72.835 1.00 10.63 92 PRO C N 1
ATOM 3616 C CA . PRO C 1 92 ? 71.431 53.792 71.866 1.00 10.50 92 PRO C CA 1
ATOM 3617 C C . PRO C 1 92 ? 69.924 53.876 72.110 1.00 9.68 92 PRO C C 1
ATOM 3618 O O . PRO C 1 92 ? 69.368 52.990 72.685 1.00 8.80 92 PRO C O 1
ATOM 3622 N N . SER C 1 93 ? 69.338 54.954 71.596 1.00 9.44 93 SER C N 1
ATOM 3623 C CA . SER C 1 93 ? 67.894 55.229 71.789 1.00 8.99 93 SER C CA 1
ATOM 3624 C C . SER C 1 93 ? 67.391 56.000 70.622 1.00 8.81 93 SER C C 1
ATOM 3625 O O . SER C 1 93 ? 68.151 56.506 69.833 1.00 8.18 93 SER C O 1
ATOM 3628 N N . ILE C 1 94 ? 66.072 56.046 70.483 1.00 8.06 94 ILE C N 1
ATOM 3629 C CA . ILE C 1 94 ? 65.453 56.684 69.332 1.00 7.49 94 ILE C CA 1
ATOM 3630 C C . ILE C 1 94 ? 64.017 57.034 69.694 1.00 8.22 94 ILE C C 1
ATOM 3631 O O . ILE C 1 94 ? 63.355 56.353 70.456 1.00 7.29 94 ILE C O 1
ATOM 3636 N N . THR C 1 95 ? 63.590 58.166 69.167 1.00 7.09 95 THR C N 1
ATOM 3637 C CA . THR C 1 95 ? 62.168 58.558 69.098 1.00 7.24 95 THR C CA 1
ATOM 3638 C C . THR C 1 95 ? 61.821 58.849 67.658 1.00 7.12 95 THR C C 1
ATOM 3639 O O . THR C 1 95 ? 62.564 59.521 66.994 1.00 7.97 95 THR C O 1
ATOM 3643 N N . VAL C 1 96 ? 60.673 58.352 67.227 1.00 7.17 96 VAL C N 1
ATOM 3644 C CA . VAL C 1 96 ? 60.125 58.620 65.893 1.00 7.02 96 VAL C CA 1
ATOM 3645 C C . VAL C 1 96 ? 58.796 59.375 65.949 1.00 7.41 96 VAL C C 1
ATOM 3646 O O . VAL C 1 96 ? 57.870 58.948 66.654 1.00 6.96 96 VAL C O 1
ATOM 3650 N N . TRP C 1 97 ? 58.705 60.430 65.157 1.00 7.80 97 TRP C N 1
ATOM 3651 C CA . TRP C 1 97 ? 57.482 61.139 64.950 1.00 7.77 97 TRP C CA 1
ATOM 3652 C C . TRP C 1 97 ? 57.151 61.211 63.481 1.00 8.89 97 TRP C C 1
ATOM 3653 O O . TRP C 1 97 ? 58.023 61.072 62.597 1.00 8.81 97 TRP C O 1
ATOM 3664 N N . TYR C 1 98 ? 55.861 61.420 63.233 1.00 8.56 98 TYR C N 1
ATOM 3665 C CA . TYR C 1 98 ? 55.354 61.755 61.905 1.00 9.57 98 TYR C CA 1
ATOM 3666 C C . TYR C 1 98 ? 55.379 63.256 61.800 1.00 10.19 98 TYR C C 1
ATOM 3667 O O . TYR C 1 98 ? 54.759 63.948 62.628 1.00 9.52 98 TYR C O 1
ATOM 3676 N N . ARG C 1 99 ? 56.046 63.758 60.783 1.00 10.38 99 ARG C N 1
ATOM 3677 C CA . ARG C 1 99 ? 56.137 65.180 60.524 1.00 11.93 99 ARG C CA 1
ATOM 3678 C C . ARG C 1 99 ? 55.041 65.531 59.511 1.00 13.23 99 ARG C C 1
ATOM 3679 O O . ARG C 1 99 ? 55.205 65.267 58.281 1.00 14.19 99 ARG C O 1
ATOM 3687 N N . ALA C 1 100 ? 53.900 65.999 60.038 1.00 13.22 100 ALA C N 1
ATOM 3688 C CA . ALA C 1 100 ? 52.703 66.180 59.230 1.00 15.11 100 ALA C CA 1
ATOM 3689 C C . ALA C 1 100 ? 52.910 67.366 58.311 1.00 19.06 100 ALA C C 1
ATOM 3690 O O . ALA C 1 100 ? 53.631 68.363 58.611 1.00 21.35 100 ALA C O 1
ATOM 3692 N N . GLY C 1 101 ? 52.405 67.226 57.105 1.00 22.11 101 GLY C N 1
ATOM 3693 C CA . GLY C 1 101 ? 52.108 68.374 56.308 1.00 25.80 101 GLY C CA 1
ATOM 3694 C C . GLY C 1 101 ? 53.283 69.001 55.653 1.00 29.91 101 GLY C C 1
ATOM 3695 O O . GLY C 1 101 ? 53.135 70.044 55.048 1.00 35.08 101 GLY C O 1
ATOM 3696 N N . ALA C 1 102 ? 54.464 68.416 55.750 1.00 28.61 102 ALA C N 1
ATOM 3697 C CA . ALA C 1 102 ? 55.628 69.013 55.150 1.00 30.50 102 ALA C CA 1
ATOM 3698 C C . ALA C 1 102 ? 55.555 68.424 53.796 1.00 36.25 102 ALA C C 1
ATOM 3699 O O . ALA C 1 102 ? 55.522 67.195 53.703 1.00 45.59 102 ALA C O 1
ATOM 3701 N N . LYS C 1 103 ? 55.469 69.280 52.786 1.00 29.50 103 LYS C N 1
ATOM 3702 C CA . LYS C 1 103 ? 55.343 68.901 51.380 1.00 33.70 103 LYS C CA 1
ATOM 3703 C C . LYS C 1 103 ? 56.574 69.429 50.670 1.00 36.78 103 LYS C C 1
ATOM 3704 O O . LYS C 1 103 ? 57.008 68.824 49.686 1.00 37.06 103 LYS C O 1
ATOM 3710 N N . ASN C 1 104 ? 57.123 70.535 51.175 1.00 30.35 104 ASN C N 1
ATOM 3711 C CA . ASN C 1 104 ? 58.444 71.040 50.732 1.00 30.89 104 ASN C CA 1
ATOM 3712 C C . ASN C 1 104 ? 59.541 70.447 51.613 1.00 25.76 104 ASN C C 1
ATOM 3713 O O . ASN C 1 104 ? 59.658 70.827 52.799 1.00 22.70 104 ASN C O 1
ATOM 3718 N N . PRO C 1 105 ? 60.330 69.481 51.070 1.00 23.57 105 PRO C N 1
ATOM 3719 C CA . PRO C 1 105 ? 61.372 68.848 51.882 1.00 23.37 105 PRO C CA 1
ATOM 3720 C C . PRO C 1 105 ? 62.359 69.857 52.525 1.00 23.03 105 PRO C C 1
ATOM 3721 O O . PRO C 1 105 ? 63.012 69.533 53.526 1.00 21.35 105 PRO C O 1
ATOM 3725 N N . LYS C 1 106 ? 62.477 71.046 51.956 1.00 20.28 106 LYS C N 1
ATOM 3726 C CA . LYS C 1 106 ? 63.411 72.018 52.482 1.00 20.93 106 LYS C CA 1
ATOM 3727 C C . LYS C 1 106 ? 63.044 72.586 53.897 1.00 16.65 106 LYS C C 1
ATOM 3728 O O . LYS C 1 106 ? 63.929 73.108 54.599 1.00 17.94 106 LYS C O 1
ATOM 3734 N N . THR C 1 107 ? 61.782 72.392 54.270 1.00 15.92 107 THR C N 1
ATOM 3735 C CA . THR C 1 107 ? 61.315 72.769 55.606 1.00 16.23 107 THR C CA 1
ATOM 3736 C C . THR C 1 107 ? 61.589 71.668 56.639 1.00 14.02 107 THR C C 1
ATOM 3737 O O . THR C 1 107 ? 61.282 71.828 57.822 1.00 14.46 107 THR C O 1
ATOM 3741 N N . LEU C 1 108 ? 62.075 70.513 56.206 1.00 13.03 108 LEU C N 1
ATOM 3742 C CA . LEU C 1 108 ? 62.221 69.405 57.149 1.00 12.45 108 LEU C CA 1
ATOM 3743 C C . LEU C 1 108 ? 63.284 69.569 58.252 1.00 12.66 108 LEU C C 1
ATOM 3744 O O . LEU C 1 108 ? 62.989 69.291 59.403 1.00 11.84 108 LEU C O 1
ATOM 3749 N N . PRO C 1 109 ? 64.511 70.087 57.938 1.00 12.51 109 PRO C N 1
ATOM 3750 C CA . PRO C 1 109 ? 65.623 69.985 58.914 1.00 11.78 109 PRO C CA 1
ATOM 3751 C C . PRO C 1 109 ? 65.619 71.124 59.935 1.00 11.11 109 PRO C C 1
ATOM 3752 O O . PRO C 1 109 ? 66.579 71.896 60.089 1.00 12.23 109 PRO C O 1
ATOM 3756 N N . TYR C 1 110 ? 64.525 71.128 60.686 1.00 11.26 110 TYR C N 1
ATOM 3757 C CA . TYR C 1 110 ? 64.307 71.978 61.814 1.00 11.37 110 TYR C CA 1
ATOM 3758 C C . TYR C 1 110 ? 63.622 71.205 62.954 1.00 12.43 110 TYR C C 1
ATOM 3759 O O . TYR C 1 110 ? 62.927 70.206 62.741 1.00 12.87 110 TYR C O 1
ATOM 3768 N N . MET C 1 111 ? 63.817 71.730 64.193 1.00 11.97 111 MET C N 1
ATOM 3769 C CA . MET C 1 111 ? 63.189 71.200 65.371 1.00 10.95 111 MET C CA 1
ATOM 3770 C C . MET C 1 111 ? 62.630 72.374 66.192 1.00 11.59 111 MET C C 1
ATOM 3771 O O . MET C 1 111 ? 62.994 73.488 65.933 1.00 13.64 111 MET C O 1
ATOM 3776 N N . ASN C 1 112 ? 61.682 72.098 67.088 1.00 12.38 112 ASN C N 1
ATOM 3777 C CA . ASN C 1 112 ? 61.006 73.203 67.743 1.00 15.00 112 ASN C CA 1
ATOM 3778 C C . ASN C 1 112 ? 61.791 73.898 68.818 1.00 17.63 112 ASN C C 1
ATOM 3779 O O . ASN C 1 112 ? 61.381 74.996 69.266 1.00 23.20 112 ASN C O 1
ATOM 3784 N N . GLY C 1 113 ? 62.963 73.403 69.119 1.00 13.74 113 GLY C N 1
ATOM 3785 C CA . GLY C 1 113 ? 63.876 74.037 70.070 1.00 12.87 113 GLY C CA 1
ATOM 3786 C C . GLY C 1 113 ? 64.998 73.095 70.434 1.00 12.91 113 GLY C C 1
ATOM 3787 O O . GLY C 1 113 ? 65.223 72.044 69.742 1.00 12.58 113 GLY C O 1
ATOM 3788 N N . HIS C 1 114 ? 65.776 73.482 71.429 1.00 11.53 114 HIS C N 1
ATOM 3789 C CA . HIS C 1 114 ? 67.049 72.816 71.740 1.00 11.66 114 HIS C CA 1
ATOM 3790 C C . HIS C 1 114 ? 66.906 71.566 72.619 1.00 10.56 114 HIS C C 1
ATOM 3791 O O . HIS C 1 114 ? 67.879 70.833 72.822 1.00 10.67 114 HIS C O 1
ATOM 3798 N N . ALA C 1 115 ? 65.730 71.387 73.174 1.00 10.03 115 ALA C N 1
ATOM 3799 C CA . ALA C 1 115 ? 65.378 70.223 74.004 1.00 11.19 115 ALA C CA 1
ATOM 3800 C C . ALA C 1 115 ? 64.166 69.538 73.440 1.00 11.22 115 ALA C C 1
ATOM 3801 O O . ALA C 1 115 ? 63.361 70.162 72.811 1.00 13.04 115 ALA C O 1
ATOM 3803 N N . TYR C 1 116 ? 63.991 68.250 73.787 1.00 10.45 116 TYR C N 1
ATOM 3804 C CA . TYR C 1 116 ? 62.830 67.513 73.404 1.00 9.13 116 TYR C CA 1
ATOM 3805 C C . TYR C 1 116 ? 62.410 66.503 74.493 1.00 8.97 116 TYR C C 1
ATOM 3806 O O . TYR C 1 116 ? 63.254 65.951 75.159 1.00 9.81 116 TYR C O 1
ATOM 3815 N N . LYS C 1 117 ? 61.124 66.336 74.634 1.00 9.44 117 LYS C N 1
ATOM 3816 C CA . LYS C 1 117 ? 60.568 65.202 75.334 1.00 9.24 117 LYS C CA 1
ATOM 3817 C C . LYS C 1 117 ? 60.698 64.001 74.398 1.00 8.27 117 LYS C C 1
ATOM 3818 O O . LYS C 1 117 ? 60.477 64.075 73.225 1.00 8.28 117 LYS C O 1
ATOM 3824 N N . GLN C 1 118 ? 60.946 62.822 74.964 1.00 8.96 118 GLN C N 1
ATOM 3825 C CA . GLN C 1 118 ? 61.197 61.617 74.209 1.00 8.50 118 GLN C CA 1
ATOM 3826 C C . GLN C 1 118 ? 59.938 60.956 73.713 1.00 8.64 118 GLN C C 1
ATOM 3827 O O . GLN C 1 118 ? 59.966 59.943 72.989 1.00 8.20 118 GLN C O 1
ATOM 3833 N N . PHE C 1 119 ? 58.784 61.462 74.171 1.00 8.60 119 PHE C N 1
ATOM 3834 C CA . PHE C 1 119 ? 57.456 60.983 73.803 1.00 8.68 119 PHE C CA 1
ATOM 3835 C C . PHE C 1 119 ? 56.559 62.219 73.824 1.00 8.57 119 PHE C C 1
ATOM 3836 O O . PHE C 1 119 ? 56.981 63.282 74.271 1.00 8.94 119 PHE C O 1
ATOM 3844 N N . GLY C 1 120 ? 55.364 62.063 73.279 1.00 8.79 120 GLY C N 1
ATOM 3845 C CA . GLY C 1 120 ? 54.425 63.169 73.082 1.00 8.61 120 GLY C CA 1
ATOM 3846 C C . GLY C 1 120 ? 54.616 63.927 71.799 1.00 9.28 120 GLY C C 1
ATOM 3847 O O . GLY C 1 120 ? 55.592 63.758 71.069 1.00 10.66 120 GLY C O 1
ATOM 3848 N N . ASP C 1 121 ? 53.641 64.789 71.504 1.00 9.39 121 ASP C N 1
ATOM 3849 C CA . ASP C 1 121 ? 53.524 65.454 70.276 1.00 9.83 121 ASP C CA 1
ATOM 3850 C C . ASP C 1 121 ? 53.990 66.896 70.392 1.00 11.47 121 ASP C C 1
ATOM 3851 O O . ASP C 1 121 ? 53.928 67.494 71.531 1.00 12.06 121 ASP C O 1
ATOM 3856 N N . ILE C 1 122 ? 54.424 67.440 69.260 1.00 12.31 122 ILE C N 1
ATOM 3857 C CA . ILE C 1 122 ? 55.046 68.756 69.132 1.00 12.87 122 ILE C CA 1
ATOM 3858 C C . ILE C 1 122 ? 54.270 69.566 68.192 1.00 12.46 122 ILE C C 1
ATOM 3859 O O . ILE C 1 122 ? 53.897 69.087 67.131 1.00 10.86 122 ILE C O 1
ATOM 3864 N N . TYR C 1 123 ? 54.017 70.840 68.552 1.00 13.19 123 TYR C N 1
ATOM 3865 C CA . TYR C 1 123 ? 53.356 71.768 67.668 1.00 12.41 123 TYR C CA 1
ATOM 3866 C C . TYR C 1 123 ? 53.977 73.147 67.818 1.00 12.97 123 TYR C C 1
ATOM 3867 O O . TYR C 1 123 ? 53.954 73.697 68.927 1.00 12.83 123 TYR C O 1
ATOM 3876 N N . GLU C 1 124 ? 54.603 73.643 66.746 1.00 11.47 124 GLU C N 1
ATOM 3877 C CA . GLU C 1 124 ? 55.132 75.023 66.659 1.00 11.40 124 GLU C CA 1
ATOM 3878 C C . GLU C 1 124 ? 54.467 75.690 65.483 1.00 11.87 124 GLU C C 1
ATOM 3879 O O . GLU C 1 124 ? 54.890 75.522 64.345 1.00 12.15 124 GLU C O 1
ATOM 3885 N N . PRO C 1 125 ? 53.372 76.407 65.746 1.00 11.98 125 PRO C N 1
ATOM 3886 C CA . PRO C 1 125 ? 52.689 77.066 64.618 1.00 12.20 125 PRO C CA 1
ATOM 3887 C C . PRO C 1 125 ? 53.494 78.177 64.006 1.00 12.13 125 PRO C C 1
ATOM 3888 O O . PRO C 1 125 ? 54.193 78.845 64.685 1.00 12.31 125 PRO C O 1
ATOM 3892 N N . ASN C 1 126 ? 53.470 78.276 62.690 1.00 11.17 126 ASN C N 1
ATOM 3893 C CA . ASN C 1 126 ? 54.180 79.367 61.979 1.00 14.25 126 ASN C CA 1
ATOM 3894 C C . ASN C 1 126 ? 55.589 79.520 62.410 1.00 12.97 126 ASN C C 1
ATOM 3895 O O . ASN C 1 126 ? 56.043 80.577 62.810 1.00 13.67 126 ASN C O 1
ATOM 3900 N N . ALA C 1 127 ? 56.322 78.399 62.439 1.00 12.92 127 ALA C N 1
ATOM 3901 C CA . ALA C 1 127 ? 57.610 78.347 63.042 1.00 13.18 127 ALA C CA 1
ATOM 3902 C C . ALA C 1 127 ? 58.626 79.153 62.222 1.00 13.31 127 ALA C C 1
ATOM 3903 O O . ALA C 1 127 ? 58.561 79.189 60.973 1.00 14.40 127 ALA C O 1
ATOM 3905 N N . GLU C 1 128 ? 59.471 79.838 62.921 1.00 14.67 128 GLU C N 1
ATOM 3906 C CA . GLU C 1 128 ? 60.617 80.617 62.345 1.00 16.00 128 GLU C CA 1
ATOM 3907 C C . GLU C 1 128 ? 61.875 80.166 62.954 1.00 15.10 128 GLU C C 1
ATOM 3908 O O . GLU C 1 128 ? 61.916 79.974 64.179 1.00 16.03 128 GLU C O 1
ATOM 3914 N N . ALA C 1 129 ? 62.899 80.004 62.113 1.00 17.66 129 ALA C N 1
ATOM 3915 C CA . ALA C 1 129 ? 64.261 79.768 62.513 1.00 19.09 129 ALA C CA 1
ATOM 3916 C C . ALA C 1 129 ? 65.076 81.045 62.116 1.00 26.10 129 ALA C C 1
ATOM 3917 O O . ALA C 1 129 ? 64.514 81.989 61.587 1.00 29.98 129 ALA C O 1
ATOM 3919 N N . THR C 1 130 ? 66.354 81.090 62.470 1.00 32.03 130 THR C N 1
ATOM 3920 C CA . THR C 1 130 ? 67.249 82.205 62.039 1.00 37.22 130 THR C CA 1
ATOM 3921 C C . THR C 1 130 ? 68.509 81.574 61.467 1.00 35.95 130 THR C C 1
ATOM 3922 O O . THR C 1 130 ? 68.607 80.348 61.426 1.00 44.99 130 THR C O 1
ATOM 3926 N N . PRO C 1 136 ? 65.844 85.672 59.707 1.00 52.78 136 PRO C N 1
ATOM 3927 C CA . PRO C 1 136 ? 64.693 84.823 60.016 1.00 52.05 136 PRO C CA 1
ATOM 3928 C C . PRO C 1 136 ? 64.194 84.057 58.793 1.00 46.70 136 PRO C C 1
ATOM 3929 O O . PRO C 1 136 ? 64.159 84.602 57.690 1.00 43.77 136 PRO C O 1
ATOM 3933 N N . VAL C 1 137 ? 63.818 82.794 59.020 1.00 35.48 137 VAL C N 1
ATOM 3934 C CA . VAL C 1 137 ? 63.462 81.827 57.983 1.00 28.87 137 VAL C CA 1
ATOM 3935 C C . VAL C 1 137 ? 62.104 81.205 58.338 1.00 26.33 137 VAL C C 1
ATOM 3936 O O . VAL C 1 137 ? 61.950 80.696 59.427 1.00 24.16 137 VAL C O 1
ATOM 3940 N N . LYS C 1 138 ? 61.141 81.247 57.437 1.00 23.60 138 LYS C N 1
ATOM 3941 C CA . LYS C 1 138 ? 59.820 80.709 57.689 1.00 27.91 138 LYS C CA 1
ATOM 3942 C C . LYS C 1 138 ? 59.806 79.260 57.349 1.00 24.63 138 LYS C C 1
ATOM 3943 O O . LYS C 1 138 ? 60.055 78.903 56.219 1.00 28.67 138 LYS C O 1
ATOM 3949 N N . VAL C 1 139 ? 59.561 78.407 58.340 1.00 19.34 139 VAL C N 1
ATOM 3950 C CA . VAL C 1 139 ? 59.615 76.949 58.199 1.00 21.28 139 VAL C CA 1
ATOM 3951 C C . VAL C 1 139 ? 58.213 76.314 58.052 1.00 19.84 139 VAL C C 1
ATOM 3952 O O . VAL C 1 139 ? 58.043 75.110 57.823 1.00 21.35 139 VAL C O 1
ATOM 3956 N N . GLY C 1 140 ? 57.185 77.099 58.301 1.00 18.39 140 GLY C N 1
ATOM 3957 C CA . GLY C 1 140 ? 55.822 76.578 58.352 1.00 16.27 140 GLY C CA 1
ATOM 3958 C C . GLY C 1 140 ? 55.458 76.044 59.744 1.00 14.15 140 GLY C C 1
ATOM 3959 O O . GLY C 1 140 ? 56.291 76.110 60.669 1.00 14.29 140 GLY C O 1
ATOM 3960 N N . ASN C 1 141 ? 54.281 75.460 59.841 1.00 14.11 141 ASN C N 1
ATOM 3961 C CA . ASN C 1 141 ? 53.857 74.796 61.035 1.00 14.57 141 ASN C CA 1
ATOM 3962 C C . ASN C 1 141 ? 54.680 73.536 61.183 1.00 15.40 141 ASN C C 1
ATOM 3963 O O . ASN C 1 141 ? 54.743 72.732 60.248 1.00 16.41 141 ASN C O 1
ATOM 3968 N N . ILE C 1 142 ? 55.238 73.325 62.365 1.00 12.66 142 ILE C N 1
ATOM 3969 C CA . ILE C 1 142 ? 55.891 72.094 62.710 1.00 11.99 142 ILE C CA 1
ATOM 3970 C C . ILE C 1 142 ? 54.869 71.302 63.525 1.00 12.08 142 ILE C C 1
ATOM 3971 O O . ILE C 1 142 ? 54.486 71.729 64.616 1.00 12.30 142 ILE C O 1
ATOM 3976 N N . ILE C 1 143 ? 54.470 70.153 62.978 1.00 11.21 143 ILE C N 1
ATOM 3977 C CA . ILE C 1 143 ? 53.610 69.262 63.647 1.00 10.83 143 ILE C CA 1
ATOM 3978 C C . ILE C 1 143 ? 54.301 67.942 63.660 1.00 10.63 143 ILE C C 1
ATOM 3979 O O . ILE C 1 143 ? 54.567 67.440 62.551 1.00 9.73 143 ILE C O 1
ATOM 3984 N N . MET C 1 144 ? 54.515 67.363 64.845 1.00 9.21 144 MET C N 1
ATOM 3985 C CA . MET C 1 144 ? 55.200 66.035 64.947 1.00 9.44 144 MET C CA 1
ATOM 3986 C C . MET C 1 144 ? 54.337 65.198 65.835 1.00 10.29 144 MET C C 1
ATOM 3987 O O . MET C 1 144 ? 54.197 65.508 67.032 1.00 10.55 144 MET C O 1
ATOM 3992 N N . LYS C 1 145 ? 53.849 64.110 65.304 1.00 10.90 145 LYS C N 1
ATOM 3993 C CA . LYS C 1 145 ? 52.991 63.237 66.014 1.00 10.20 145 LYS C CA 1
ATOM 3994 C C . LYS C 1 145 ? 53.827 62.020 66.416 1.00 9.41 145 LYS C C 1
ATOM 3995 O O . LYS C 1 145 ? 54.408 61.377 65.551 1.00 9.19 145 LYS C O 1
ATOM 4001 N N . PHE C 1 146 ? 53.901 61.743 67.717 1.00 8.05 146 PHE C N 1
ATOM 4002 C CA . PHE C 1 146 ? 54.633 60.640 68.226 1.00 8.38 146 PHE C CA 1
ATOM 4003 C C . PHE C 1 146 ? 54.200 59.333 67.627 1.00 8.63 146 PHE C C 1
ATOM 4004 O O . PHE C 1 146 ? 53.002 59.004 67.621 1.00 8.58 146 PHE C O 1
ATOM 4012 N N . ILE C 1 147 ? 55.174 58.535 67.196 1.00 7.63 147 ILE C N 1
ATOM 4013 C CA . ILE C 1 147 ? 54.916 57.175 66.701 1.00 8.48 147 ILE C CA 1
ATOM 4014 C C . ILE C 1 147 ? 55.378 56.105 67.668 1.00 7.91 147 ILE C C 1
ATOM 4015 O O . ILE C 1 147 ? 54.611 55.235 68.067 1.00 9.08 147 ILE C O 1
ATOM 4020 N N . THR C 1 148 ? 56.650 56.131 68.017 1.00 7.65 148 THR C N 1
ATOM 4021 C CA . THR C 1 148 ? 57.239 55.139 68.876 1.00 7.70 148 THR C CA 1
ATOM 4022 C C . THR C 1 148 ? 58.562 55.620 69.363 1.00 6.86 148 THR C C 1
ATOM 4023 O O . THR C 1 148 ? 59.102 56.648 68.876 1.00 8.08 148 THR C O 1
ATOM 4027 N N . ASN C 1 149 ? 59.121 54.902 70.340 1.00 7.05 149 ASN C N 1
ATOM 4028 C CA . ASN C 1 149 ? 60.476 55.132 70.850 1.00 7.77 149 ASN C CA 1
ATOM 4029 C C . ASN C 1 149 ? 61.047 53.837 71.411 1.00 8.02 149 ASN C C 1
ATOM 4030 O O . ASN C 1 149 ? 60.324 52.805 71.396 1.00 8.72 149 ASN C O 1
ATOM 4035 N N . GLY C 1 150 ? 62.308 53.893 71.787 1.00 7.64 150 GLY C N 1
ATOM 4036 C CA . GLY C 1 150 ? 62.941 52.812 72.475 1.00 8.78 150 GLY C CA 1
ATOM 4037 C C . GLY C 1 150 ? 64.329 53.117 72.863 1.00 8.17 150 GLY C C 1
ATOM 4038 O O . GLY C 1 150 ? 65.019 53.922 72.204 1.00 8.96 150 GLY C O 1
ATOM 4039 N N . PHE C 1 151 ? 64.775 52.417 73.900 1.00 9.24 151 PHE C N 1
ATOM 4040 C CA . PHE C 1 151 ? 66.207 52.426 74.222 1.00 8.71 151 PHE C CA 1
ATOM 4041 C C . PHE C 1 151 ? 66.717 51.067 74.624 1.00 9.74 151 PHE C C 1
ATOM 4042 O O . PHE C 1 151 ? 65.946 50.237 75.115 1.00 8.12 151 PHE C O 1
ATOM 4050 N N . ASP C 1 152 ? 67.994 50.868 74.307 1.00 8.75 152 ASP C N 1
ATOM 4051 C CA . ASP C 1 152 ? 68.653 49.572 74.609 1.00 9.93 152 ASP C CA 1
ATOM 4052 C C . ASP C 1 152 ? 68.795 49.439 76.131 1.00 10.47 152 ASP C C 1
ATOM 4053 O O . ASP C 1 152 ? 69.630 50.156 76.733 1.00 11.59 152 ASP C O 1
ATOM 4058 N N . ARG C 1 153 ? 68.026 48.542 76.771 1.00 10.26 153 ARG C N 1
ATOM 4059 C CA . ARG C 1 153 ? 68.094 48.411 78.179 1.00 11.47 153 ARG C CA 1
ATOM 4060 C C . ARG C 1 153 ? 68.997 47.243 78.619 1.00 11.60 153 ARG C C 1
ATOM 4061 O O . ARG C 1 153 ? 69.324 47.141 79.831 1.00 12.48 153 ARG C O 1
ATOM 4069 N N . ASP C 1 154 ? 69.480 46.508 77.636 1.00 11.72 154 ASP C N 1
ATOM 4070 C CA . ASP C 1 154 ? 70.388 45.374 77.931 1.00 11.54 154 ASP C CA 1
ATOM 4071 C C . ASP C 1 154 ? 71.709 45.960 78.480 1.00 11.69 154 ASP C C 1
ATOM 4072 O O . ASP C 1 154 ? 72.329 46.860 77.881 1.00 14.15 154 ASP C O 1
ATOM 4077 N N . GLY C 1 155 ? 72.178 45.381 79.564 1.00 12.17 155 GLY C N 1
ATOM 4078 C CA . GLY C 1 155 ? 73.452 45.759 80.154 1.00 12.96 155 GLY C CA 1
ATOM 4079 C C . GLY C 1 155 ? 73.406 46.850 81.215 1.00 14.38 155 GLY C C 1
ATOM 4080 O O . GLY C 1 155 ? 74.459 47.157 81.841 1.00 15.31 155 GLY C O 1
ATOM 4081 N N . MET C 1 156 ? 72.219 47.457 81.444 1.00 14.51 156 MET C N 1
ATOM 4082 C CA . MET C 1 156 ? 72.041 48.508 82.401 1.00 14.55 156 MET C CA 1
ATOM 4083 C C . MET C 1 156 ? 71.938 48.014 83.875 1.00 16.07 156 MET C C 1
ATOM 4084 O O . MET C 1 156 ? 71.922 48.804 84.827 1.00 18.48 156 MET C O 1
ATOM 4089 N N . GLY C 1 157 ? 71.892 46.709 84.040 1.00 17.42 157 GLY C N 1
ATOM 4090 C CA . GLY C 1 157 ? 71.793 46.129 85.364 1.00 19.93 157 GLY C CA 1
ATOM 4091 C C . GLY C 1 157 ? 70.400 45.780 85.806 1.00 20.37 157 GLY C C 1
ATOM 4092 O O . GLY C 1 157 ? 69.458 45.801 85.036 1.00 21.67 157 GLY C O 1
ATOM 4093 N N . ASP C 1 158 ? 70.277 45.442 87.080 1.00 19.17 158 ASP C N 1
ATOM 4094 C CA . ASP C 1 158 ? 69.092 44.934 87.634 1.00 22.69 158 ASP C CA 1
ATOM 4095 C C . ASP C 1 158 ? 68.007 45.981 87.852 1.00 19.16 158 ASP C C 1
ATOM 4096 O O . ASP C 1 158 ? 66.842 45.660 87.928 1.00 21.44 158 ASP C O 1
ATOM 4101 N N . ALA C 1 159 ? 68.381 47.222 88.032 1.00 17.48 159 ALA C N 1
ATOM 4102 C CA . ALA C 1 159 ? 67.370 48.239 88.276 1.00 20.71 159 ALA C CA 1
ATOM 4103 C C . ALA C 1 159 ? 67.914 49.550 87.816 1.00 20.05 159 ALA C C 1
ATOM 4104 O O . ALA C 1 159 ? 69.059 49.862 88.099 1.00 22.06 159 ALA C O 1
ATOM 4106 N N . LEU C 1 160 ? 67.104 50.329 87.090 1.00 19.00 160 LEU C N 1
ATOM 4107 C CA . LEU C 1 160 ? 67.533 51.641 86.704 1.00 16.76 160 LEU C CA 1
ATOM 4108 C C . LEU C 1 160 ? 67.260 52.636 87.848 1.00 15.52 160 LEU C C 1
ATOM 4109 O O . LEU C 1 160 ? 66.333 52.459 88.578 1.00 16.81 160 LEU C O 1
ATOM 4114 N N . PRO C 1 161 ? 67.998 53.723 87.893 1.00 16.95 161 PRO C N 1
ATOM 4115 C CA . PRO C 1 161 ? 67.729 54.831 88.825 1.00 19.22 161 PRO C CA 1
ATOM 4116 C C . PRO C 1 161 ? 66.356 55.393 88.610 1.00 19.61 161 PRO C C 1
ATOM 4117 O O . PRO C 1 161 ? 65.832 55.315 87.471 1.00 16.13 161 PRO C O 1
ATOM 4121 N N . ALA C 1 162 ? 65.765 55.929 89.686 1.00 16.50 162 ALA C N 1
ATOM 4122 C CA . ALA C 1 162 ? 64.401 56.490 89.697 1.00 16.07 162 ALA C CA 1
ATOM 4123 C C . ALA C 1 162 ? 64.195 57.601 88.677 1.00 13.67 162 ALA C C 1
ATOM 4124 O O . ALA C 1 162 ? 63.069 57.801 88.269 1.00 14.04 162 ALA C O 1
ATOM 4126 N N . GLU C 1 163 ? 65.284 58.244 88.223 1.00 14.93 163 GLU C N 1
ATOM 4127 C CA . GLU C 1 163 ? 65.194 59.305 87.208 1.00 14.90 163 GLU C CA 1
ATOM 4128 C C . GLU C 1 163 ? 64.651 58.828 85.875 1.00 12.60 163 GLU C C 1
ATOM 4129 O O . GLU C 1 163 ? 64.145 59.656 85.100 1.00 12.42 163 GLU C O 1
ATOM 4135 N N . TYR C 1 164 ? 64.704 57.519 85.629 1.00 12.29 164 TYR C N 1
ATOM 4136 C CA . TYR C 1 164 ? 64.275 56.905 84.385 1.00 11.19 164 TYR C CA 1
ATOM 4137 C C . TYR C 1 164 ? 62.827 56.385 84.480 1.00 11.17 164 TYR C C 1
ATOM 4138 O O . TYR C 1 164 ? 62.373 55.673 83.519 1.00 10.69 164 TYR C O 1
ATOM 4147 N N . ASP C 1 165 ? 62.124 56.690 85.603 1.00 10.61 165 ASP C N 1
ATOM 4148 C CA . ASP C 1 165 ? 60.832 56.035 85.852 1.00 10.69 165 ASP C CA 1
ATOM 4149 C C . ASP C 1 165 ? 59.643 56.735 85.170 1.00 11.43 165 ASP C C 1
ATOM 4150 O O . ASP C 1 165 ? 58.748 57.253 85.850 1.00 11.55 165 ASP C O 1
ATOM 4155 N N . GLN C 1 166 ? 59.694 56.809 83.856 1.00 10.09 166 GLN C N 1
ATOM 4156 C CA . GLN C 1 166 ? 58.575 57.274 83.017 1.00 10.83 166 GLN C CA 1
ATOM 4157 C C . GLN C 1 166 ? 58.153 56.142 82.129 1.00 10.44 166 GLN C C 1
ATOM 4158 O O . GLN C 1 166 ? 58.987 55.552 81.405 1.00 8.78 166 GLN C O 1
ATOM 4164 N N . SER C 1 167 ? 56.867 55.819 82.119 1.00 8.71 167 SER C N 1
ATOM 4165 C CA . SER C 1 167 ? 56.314 54.687 81.435 1.00 9.31 167 SER C CA 1
ATOM 4166 C C . SER C 1 167 ? 56.472 54.734 79.941 1.00 9.65 167 SER C C 1
ATOM 4167 O O . SER C 1 167 ? 56.599 53.680 79.301 1.00 11.09 167 SER C O 1
ATOM 4170 N N . GLN C 1 168 ? 56.460 55.950 79.402 1.00 8.97 168 GLN C N 1
ATOM 4171 C CA . GLN C 1 168 ? 56.442 56.085 77.931 1.00 9.08 168 GLN C CA 1
ATOM 4172 C C . GLN C 1 168 ? 57.875 56.142 77.344 1.00 8.89 168 GLN C C 1
ATOM 4173 O O . GLN C 1 168 ? 58.024 56.440 76.146 1.00 7.98 168 GLN C O 1
ATOM 4179 N N . LEU C 1 169 ? 58.875 56.001 78.230 1.00 8.36 169 LEU C N 1
ATOM 4180 C CA . LEU C 1 169 ? 60.308 55.890 77.763 1.00 9.07 169 LEU C CA 1
ATOM 4181 C C . LEU C 1 169 ? 60.542 54.364 77.626 1.00 8.64 169 LEU C C 1
ATOM 4182 O O . LEU C 1 169 ? 60.786 53.676 78.653 1.00 9.69 169 LEU C O 1
ATOM 4187 N N . TYR C 1 170 ? 60.408 53.834 76.419 1.00 9.70 170 TYR C N 1
ATOM 4188 C CA . TYR C 1 170 ? 60.272 52.416 76.248 1.00 9.91 170 TYR C CA 1
ATOM 4189 C C . TYR C 1 170 ? 61.604 51.704 76.396 1.00 10.45 170 TYR C C 1
ATOM 4190 O O . TYR C 1 170 ? 62.491 51.784 75.540 1.00 10.86 170 TYR C O 1
ATOM 4199 N N . ARG C 1 171 ? 61.674 50.857 77.423 1.00 10.62 171 ARG C N 1
ATOM 4200 C CA . ARG C 1 171 ? 62.780 50.049 77.661 1.00 10.11 171 ARG C CA 1
ATOM 4201 C C . ARG C 1 171 ? 62.692 48.753 76.847 1.00 10.40 171 ARG C C 1
ATOM 4202 O O . ARG C 1 171 ? 61.668 48.079 76.928 1.00 10.07 171 ARG C O 1
ATOM 4210 N N . VAL C 1 172 ? 63.683 48.497 76.006 1.00 10.19 172 VAL C N 1
ATOM 4211 C CA . VAL C 1 172 ? 63.630 47.347 75.112 1.00 10.22 172 VAL C CA 1
ATOM 4212 C C . VAL C 1 172 ? 64.877 46.457 75.343 1.00 10.94 172 VAL C C 1
ATOM 4213 O O . VAL C 1 172 ? 66.020 46.965 75.372 1.00 11.30 172 VAL C O 1
ATOM 4217 N N . MET C 1 173 ? 64.623 45.157 75.452 1.00 11.86 173 MET C N 1
ATOM 4218 C CA . MET C 1 173 ? 65.723 44.186 75.663 1.00 12.21 173 MET C CA 1
ATOM 4219 C C . MET C 1 173 ? 65.711 43.180 74.570 1.00 11.25 173 MET C C 1
ATOM 4220 O O . MET C 1 173 ? 64.676 42.603 74.238 1.00 14.32 173 MET C O 1
ATOM 4229 N N . ASP C 1 174 ? 66.872 42.929 74.009 1.00 11.04 174 ASP C N 1
ATOM 4230 C CA . ASP C 1 174 ? 67.036 41.857 73.043 1.00 12.72 174 ASP C CA 1
ATOM 4231 C C . ASP C 1 174 ? 68.160 40.940 73.455 1.00 13.11 174 ASP C C 1
ATOM 4232 O O . ASP C 1 174 ? 68.608 40.130 72.619 1.00 14.40 174 ASP C O 1
ATOM 4237 N N . GLY C 1 175 ? 68.594 41.105 74.694 1.00 13.05 175 GLY C N 1
ATOM 4238 C CA . GLY C 1 175 ? 69.754 40.401 75.284 1.00 15.19 175 GLY C CA 1
ATOM 4239 C C . GLY C 1 175 ? 71.095 40.829 74.757 1.00 16.89 175 GLY C C 1
ATOM 4240 O O . GLY C 1 175 ? 72.137 40.183 75.124 1.00 18.02 175 GLY C O 1
ATOM 4241 N N . VAL C 1 176 ? 71.163 41.908 73.961 1.00 13.62 176 VAL C N 1
ATOM 4242 C CA . VAL C 1 176 ? 72.410 42.391 73.392 1.00 13.75 176 VAL C CA 1
ATOM 4243 C C . VAL C 1 176 ? 72.630 43.867 73.749 1.00 14.63 176 VAL C C 1
ATOM 4244 O O . VAL C 1 176 ? 71.972 44.772 73.163 1.00 12.74 176 VAL C O 1
ATOM 4248 N N . PRO C 1 177 ? 73.546 44.141 74.681 1.00 14.08 177 PRO C N 1
ATOM 4249 C CA . PRO C 1 177 ? 73.951 45.542 74.917 1.00 13.18 177 PRO C CA 1
ATOM 4250 C C . PRO C 1 177 ? 74.479 46.183 73.664 1.00 14.59 177 PRO C C 1
ATOM 4251 O O . PRO C 1 177 ? 75.253 45.595 72.899 1.00 14.13 177 PRO C O 1
ATOM 4255 N N . GLY C 1 178 ? 74.110 47.432 73.442 1.00 12.81 178 GLY C N 1
ATOM 4256 C CA . GLY C 1 178 ? 74.569 48.191 72.310 1.00 13.19 178 GLY C CA 1
ATOM 4257 C C . GLY C 1 178 ? 73.725 48.080 71.048 1.00 13.09 178 GLY C C 1
ATOM 4258 O O . GLY C 1 178 ? 74.034 48.708 70.081 1.00 14.90 178 GLY C O 1
ATOM 4259 N N . LYS C 1 179 ? 72.729 47.197 71.042 1.00 13.01 179 LYS C N 1
ATOM 4260 C CA . LYS C 1 179 ? 71.843 47.030 69.930 1.00 13.69 179 LYS C CA 1
ATOM 4261 C C . LYS C 1 179 ? 70.372 47.312 70.351 1.00 11.78 179 LYS C C 1
ATOM 4262 O O . LYS C 1 179 ? 69.904 47.020 71.470 1.00 11.66 179 LYS C O 1
ATOM 4268 N N . LEU C 1 180 ? 69.652 47.973 69.434 1.00 11.70 180 LEU C N 1
ATOM 4269 C CA . LEU C 1 180 ? 68.219 48.308 69.639 1.00 11.39 180 LEU C CA 1
ATOM 4270 C C . LEU C 1 180 ? 67.527 48.182 68.318 1.00 12.69 180 LEU C C 1
ATOM 4271 O O . LEU C 1 180 ? 68.068 48.515 67.297 1.00 13.59 180 LEU C O 1
ATOM 4276 N N . ALA C 1 181 ? 66.324 47.661 68.309 1.00 12.27 181 ALA C N 1
ATOM 4277 C CA . ALA C 1 181 ? 65.484 47.725 67.132 1.00 12.02 181 ALA C CA 1
ATOM 4278 C C . ALA C 1 181 ? 64.119 48.248 67.586 1.00 11.64 181 ALA C C 1
ATOM 4279 O O . ALA C 1 181 ? 63.592 47.845 68.647 1.00 11.76 181 ALA C O 1
ATOM 4281 N N . ILE C 1 182 ? 63.523 49.052 66.741 1.00 10.77 182 ILE C N 1
ATOM 4282 C CA . ILE C 1 182 ? 62.123 49.484 66.883 1.00 11.23 182 ILE C CA 1
ATOM 4283 C C . ILE C 1 182 ? 61.396 49.195 65.611 1.00 12.04 182 ILE C C 1
ATOM 4284 O O . ILE C 1 182 ? 62.002 49.058 64.490 1.00 11.58 182 ILE C O 1
ATOM 4289 N N . THR C 1 183 ? 60.071 49.095 65.720 1.00 12.97 183 THR C N 1
ATOM 4290 C CA . THR C 1 183 ? 59.240 48.911 64.568 1.00 13.61 183 THR C CA 1
ATOM 4291 C C . THR C 1 183 ? 58.006 49.786 64.705 1.00 13.55 183 THR C C 1
ATOM 4292 O O . THR C 1 183 ? 57.651 50.279 65.798 1.00 15.04 183 THR C O 1
ATOM 4296 N N . PHE C 1 184 ? 57.362 49.959 63.557 1.00 12.87 184 PHE C N 1
ATOM 4297 C CA . PHE C 1 184 ? 56.119 50.680 63.488 1.00 12.41 184 PHE C CA 1
ATOM 4298 C C . PHE C 1 184 ? 55.536 50.545 62.103 1.00 13.11 184 PHE C C 1
ATOM 4299 O O . PHE C 1 184 ? 56.239 50.235 61.142 1.00 12.78 184 PHE C O 1
ATOM 4307 N N . THR C 1 185 ? 54.226 50.725 62.030 1.00 14.04 185 THR C N 1
ATOM 4308 C CA . THR C 1 185 ? 53.581 50.813 60.715 1.00 14.37 185 THR C CA 1
ATOM 4309 C C . THR C 1 185 ? 53.176 52.236 60.531 1.00 14.14 185 THR C C 1
ATOM 4310 O O . THR C 1 185 ? 52.355 52.712 61.325 1.00 14.96 185 THR C O 1
ATOM 4314 N N . PRO C 1 186 ? 53.689 52.916 59.518 1.00 12.43 186 PRO C N 1
ATOM 4315 C CA . PRO C 1 186 ? 53.368 54.324 59.323 1.00 13.11 186 PRO C CA 1
ATOM 4316 C C . PRO C 1 186 ? 51.832 54.490 59.236 1.00 12.88 186 PRO C C 1
ATOM 4317 O O . PRO C 1 186 ? 51.242 53.859 58.387 1.00 13.34 186 PRO C O 1
ATOM 4321 N N . PRO C 1 187 ? 51.245 55.373 60.064 1.00 13.67 187 PRO C N 1
ATOM 4322 C CA . PRO C 1 187 ? 49.770 55.519 60.036 1.00 14.74 187 PRO C CA 1
ATOM 4323 C C . PRO C 1 187 ? 49.352 56.399 58.875 1.00 15.08 187 PRO C C 1
ATOM 4324 O O . PRO C 1 187 ? 48.195 56.359 58.479 1.00 17.48 187 PRO C O 1
ATOM 4328 N N . GLU C 1 188 ? 50.266 57.170 58.335 1.00 13.79 188 GLU C N 1
ATOM 4329 C CA . GLU C 1 188 ? 50.014 58.168 57.294 1.00 14.09 188 GLU C CA 1
ATOM 4330 C C . GLU C 1 188 ? 51.193 58.208 56.321 1.00 14.21 188 GLU C C 1
ATOM 4331 O O . GLU C 1 188 ? 52.383 57.960 56.650 1.00 11.72 188 GLU C O 1
ATOM 4337 N N . ASN C 1 189 ? 50.864 58.549 55.092 1.00 13.03 189 ASN C N 1
ATOM 4338 C CA . ASN C 1 189 ? 51.903 58.749 54.118 1.00 12.56 189 ASN C CA 1
ATOM 4339 C C . ASN C 1 189 ? 52.612 60.025 54.384 1.00 11.91 189 ASN C C 1
ATOM 4340 O O . ASN C 1 189 ? 52.011 61.041 54.648 1.00 14.48 189 ASN C O 1
ATOM 4345 N N . GLY C 1 190 ? 53.937 60.024 54.316 1.00 10.63 190 GLY C N 1
ATOM 4346 C CA . GLY C 1 190 ? 54.700 61.216 54.442 1.00 10.47 190 GLY C CA 1
ATOM 4347 C C . GLY C 1 190 ? 56.004 61.059 55.199 1.00 10.28 190 GLY C C 1
ATOM 4348 O O . GLY C 1 190 ? 56.516 59.934 55.325 1.00 11.17 190 GLY C O 1
ATOM 4349 N N . TRP C 1 191 ? 56.516 62.196 55.650 1.00 9.43 191 TRP C N 1
ATOM 4350 C CA . TRP C 1 191 ? 57.819 62.213 56.346 1.00 8.89 191 TRP C CA 1
ATOM 4351 C C . TRP C 1 191 ? 57.792 61.832 57.767 1.00 9.15 191 TRP C C 1
ATOM 4352 O O . TRP C 1 191 ? 56.929 62.286 58.563 1.00 9.03 191 TRP C O 1
ATOM 4363 N N . TYR C 1 192 ? 58.733 60.966 58.134 1.00 8.84 192 TYR C N 1
ATOM 4364 C CA . TYR C 1 192 ? 58.947 60.506 59.509 1.00 8.84 192 TYR C CA 1
ATOM 4365 C C . TYR C 1 192 ? 60.300 61.100 59.929 1.00 9.59 192 TYR C C 1
ATOM 4366 O O . TYR C 1 192 ? 61.300 60.931 59.274 1.00 11.10 192 TYR C O 1
ATOM 4375 N N . GLN C 1 193 ? 60.284 61.850 61.018 1.00 8.36 193 GLN C N 1
ATOM 4376 C CA . GLN C 1 193 ? 61.398 62.530 61.591 1.00 7.87 193 GLN C CA 1
ATOM 4377 C C . GLN C 1 193 ? 61.764 61.832 62.889 1.00 7.02 193 GLN C C 1
ATOM 4378 O O . GLN C 1 193 ? 60.883 61.684 63.757 1.00 8.03 193 GLN C O 1
ATOM 4384 N N . PHE C 1 194 ? 62.988 61.333 62.989 1.00 7.10 194 PHE C N 1
ATOM 4385 C CA . PHE C 1 194 ? 63.416 60.632 64.160 1.00 7.60 194 PHE C CA 1
ATOM 4386 C C . PHE C 1 194 ? 64.717 61.138 64.717 1.00 7.90 194 PHE C C 1
ATOM 4387 O O . PHE C 1 194 ? 65.529 61.699 63.998 1.00 8.81 194 PHE C O 1
ATOM 4395 N N . VAL C 1 195 ? 64.888 60.980 66.024 1.00 7.86 195 VAL C N 1
ATOM 4396 C CA . VAL C 1 195 ? 66.064 61.384 66.732 1.00 8.59 195 VAL C CA 1
ATOM 4397 C C . VAL C 1 195 ? 66.689 60.177 67.312 1.00 8.26 195 VAL C C 1
ATOM 4398 O O . VAL C 1 195 ? 66.042 59.289 67.907 1.00 8.50 195 VAL C O 1
ATOM 4402 N N . VAL C 1 196 ? 67.994 60.125 67.104 1.00 8.53 196 VAL C N 1
ATOM 4403 C CA . VAL C 1 196 ? 68.843 59.011 67.610 1.00 9.01 196 VAL C CA 1
ATOM 4404 C C . VAL C 1 196 ? 69.753 59.658 68.661 1.00 8.93 196 VAL C C 1
ATOM 4405 O O . VAL C 1 196 ? 70.304 60.770 68.479 1.00 9.06 196 VAL C O 1
ATOM 4409 N N . GLY C 1 197 ? 69.857 59.005 69.815 1.00 8.85 197 GLY C N 1
ATOM 4410 C CA . GLY C 1 197 ? 70.702 59.460 70.912 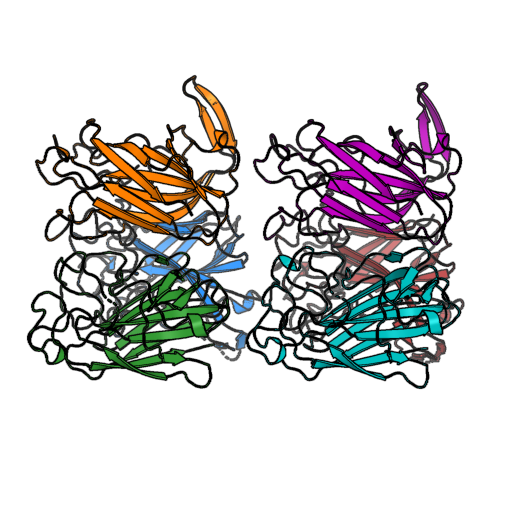1.00 9.53 197 GLY C CA 1
ATOM 4411 C C . GLY C 1 197 ? 71.177 58.304 71.751 1.00 9.33 197 GLY C C 1
ATOM 4412 O O . GLY C 1 197 ? 71.244 57.174 71.271 1.00 9.05 197 GLY C O 1
ATOM 4413 N N . ALA C 1 198 ? 71.531 58.600 72.974 1.00 9.40 198 ALA C N 1
ATOM 4414 C CA . ALA C 1 198 ? 71.894 57.555 73.946 1.00 9.75 198 ALA C CA 1
ATOM 4415 C C . ALA C 1 198 ? 71.507 57.956 75.311 1.00 10.25 198 ALA C C 1
ATOM 4416 O O . ALA C 1 198 ? 71.148 59.120 75.558 1.00 9.38 198 ALA C O 1
ATOM 4418 N N . ILE C 1 199 ? 71.517 56.996 76.236 1.00 9.75 199 ILE C N 1
ATOM 4419 C CA . ILE C 1 199 ? 70.961 57.182 77.539 1.00 10.12 199 ILE C CA 1
ATOM 4420 C C . ILE C 1 199 ? 71.682 56.322 78.549 1.00 10.94 199 ILE C C 1
ATOM 4421 O O . ILE C 1 199 ? 72.066 55.188 78.214 1.00 10.29 199 ILE C O 1
ATOM 4426 N N . ASN C 1 200 ? 71.800 56.837 79.779 1.00 10.56 200 ASN C N 1
ATOM 4427 C CA . ASN C 1 200 ? 72.261 56.005 80.912 1.00 10.45 200 ASN C CA 1
ATOM 4428 C C . ASN C 1 200 ? 73.461 55.132 80.630 1.00 11.28 200 ASN C C 1
ATOM 4429 O O . ASN C 1 200 ? 73.393 53.883 80.772 1.00 10.60 200 ASN C O 1
ATOM 4434 N N . PRO C 1 201 ? 74.596 55.748 80.238 1.00 11.07 201 PRO C N 1
ATOM 4435 C CA . PRO C 1 201 ? 75.771 54.918 79.986 1.00 12.17 201 PRO C CA 1
ATOM 4436 C C . PRO C 1 201 ? 76.245 54.138 81.238 1.00 11.92 201 PRO C C 1
ATOM 4437 O O . PRO C 1 201 ? 76.062 54.637 82.374 1.00 14.52 201 PRO C O 1
ATOM 4441 N N . ASP C 1 202 ? 76.784 52.942 81.020 1.00 13.93 202 ASP C N 1
ATOM 4442 C CA . ASP C 1 202 ? 77.218 52.093 82.157 1.00 14.00 202 ASP C CA 1
ATOM 4443 C C . ASP C 1 202 ? 78.287 52.819 82.994 1.00 14.96 202 ASP C C 1
ATOM 4444 O O . ASP C 1 202 ? 79.220 53.408 82.478 1.00 14.29 202 ASP C O 1
ATOM 4449 N N . ILE C 1 203 ? 78.057 52.830 84.296 1.00 17.20 203 ILE C N 1
ATOM 4450 C CA . ILE C 1 203 ? 78.962 53.505 85.218 1.00 19.38 203 ILE C CA 1
ATOM 4451 C C . ILE C 1 203 ? 80.370 53.000 84.964 1.00 17.88 203 ILE C C 1
ATOM 4452 O O . ILE C 1 203 ? 80.623 51.797 84.865 1.00 19.62 203 ILE C O 1
ATOM 4457 N N . ASP C 1 204 ? 81.284 53.937 84.838 1.00 24.09 204 ASP C N 1
ATOM 4458 C CA . ASP C 1 204 ? 82.710 53.691 84.672 1.00 24.96 204 ASP C CA 1
ATOM 4459 C C . ASP C 1 204 ? 83.109 53.221 83.320 1.00 23.69 204 ASP C C 1
ATOM 4460 O O . ASP C 1 204 ? 84.262 52.877 83.122 1.00 26.78 204 ASP C O 1
ATOM 4465 N N . SER C 1 205 ? 82.199 53.220 82.356 1.00 19.70 205 SER C N 1
ATOM 4466 C CA . SER C 1 205 ? 82.551 52.773 81.025 1.00 17.74 205 SER C CA 1
ATOM 4467 C C . SER C 1 205 ? 83.125 53.874 80.192 1.00 17.08 205 SER C C 1
ATOM 4468 O O . SER C 1 205 ? 83.064 55.030 80.510 1.00 17.48 205 SER C O 1
ATOM 4471 N N . THR C 1 206 ? 83.598 53.533 79.027 1.00 18.56 206 THR C N 1
ATOM 4472 C CA . THR C 1 206 ? 83.988 54.527 78.082 1.00 18.85 206 THR C CA 1
ATOM 4473 C C . THR C 1 206 ? 82.882 55.538 77.724 1.00 19.22 206 THR C C 1
ATOM 4474 O O . THR C 1 206 ? 83.124 56.746 77.587 1.00 18.50 206 THR C O 1
ATOM 4478 N N . ALA C 1 207 ? 81.694 55.028 77.480 1.00 17.73 207 ALA C N 1
ATOM 4479 C CA . ALA C 1 207 ? 80.600 55.921 77.133 1.00 16.70 207 ALA C CA 1
ATOM 4480 C C . ALA C 1 207 ? 80.299 56.856 78.285 1.00 14.25 207 ALA C C 1
ATOM 4481 O O . ALA C 1 207 ? 79.937 58.001 78.095 1.00 13.74 207 ALA C O 1
ATOM 4483 N N . TYR C 1 208 ? 80.429 56.346 79.519 1.00 13.94 208 TYR C N 1
ATOM 4484 C CA . TYR C 1 208 ? 80.155 57.161 80.640 1.00 14.18 208 TYR C CA 1
ATOM 4485 C C . TYR C 1 208 ? 81.124 58.335 80.764 1.00 13.73 208 TYR C C 1
ATOM 4486 O O . TYR C 1 208 ? 80.686 59.460 81.070 1.00 13.25 208 TYR C O 1
ATOM 4495 N N . GLY C 1 209 ? 82.425 58.112 80.514 1.00 13.88 209 GLY C N 1
ATOM 4496 C CA . GLY C 1 209 ? 83.412 59.173 80.514 1.00 14.69 209 GLY C CA 1
ATOM 4497 C C . GLY C 1 209 ? 83.449 59.817 81.860 1.00 13.44 209 GLY C C 1
ATOM 4498 O O . GLY C 1 209 ? 83.507 59.128 82.876 1.00 14.56 209 GLY C O 1
ATOM 4499 N N . SER C 1 210 ? 83.299 61.164 81.909 1.00 14.14 210 SER C N 1
ATOM 4500 C CA . SER C 1 210 ? 83.280 61.923 83.155 1.00 14.73 210 SER C CA 1
ATOM 4501 C C . SER C 1 210 ? 81.913 62.000 83.839 1.00 15.09 210 SER C C 1
ATOM 4502 O O . SER C 1 210 ? 81.730 62.687 84.814 1.00 17.68 210 SER C O 1
ATOM 4505 N N . GLY C 1 211 ? 80.945 61.281 83.306 1.00 12.93 211 GLY C N 1
ATOM 4506 C CA . GLY C 1 211 ? 79.672 61.214 83.886 1.00 13.86 211 GLY C CA 1
ATOM 4507 C C . GLY C 1 211 ? 78.734 62.357 83.495 1.00 14.03 211 GLY C C 1
ATOM 4508 O O . GLY C 1 211 ? 79.001 63.110 82.595 1.00 15.58 211 GLY C O 1
ATOM 4509 N N . PRO C 1 212 ? 77.637 62.463 84.188 1.00 14.78 212 PRO C N 1
ATOM 4510 C CA . PRO C 1 212 ? 76.584 63.381 83.736 1.00 14.21 212 PRO C CA 1
ATOM 4511 C C . PRO C 1 212 ? 76.924 64.870 83.852 1.00 17.48 212 PRO C C 1
ATOM 4512 O O . PRO C 1 212 ? 76.286 65.673 83.209 1.00 16.28 212 PRO C O 1
ATOM 4516 N N . GLY C 1 213 ? 77.808 65.274 84.772 1.00 16.56 213 GLY C N 1
ATOM 4517 C CA . GLY C 1 213 ? 78.067 66.693 84.999 1.00 17.06 213 GLY C CA 1
ATOM 4518 C C . GLY C 1 213 ? 76.764 67.344 85.467 1.00 17.07 213 GLY C C 1
ATOM 4519 O O . GLY C 1 213 ? 76.012 66.754 86.233 1.00 19.79 213 GLY C O 1
ATOM 4520 N N . SER C 1 214 ? 76.439 68.488 84.888 1.00 18.31 214 SER C N 1
ATOM 4521 C CA . SER C 1 214 ? 75.214 69.225 85.232 1.00 18.52 214 SER C CA 1
ATOM 4522 C C . SER C 1 214 ? 73.997 68.657 84.515 1.00 17.33 214 SER C C 1
ATOM 4523 O O . SER C 1 214 ? 72.867 69.160 84.671 1.00 17.70 214 SER C O 1
ATOM 4526 N N . GLY C 1 215 ? 74.196 67.556 83.750 1.00 16.46 215 GLY C N 1
ATOM 4527 C CA . GLY C 1 215 ? 73.049 66.882 83.128 1.00 15.41 215 GLY C CA 1
ATOM 4528 C C . GLY C 1 215 ? 73.277 66.362 81.724 1.00 14.51 215 GLY C C 1
ATOM 4529 O O . GLY C 1 215 ? 72.666 65.355 81.360 1.00 15.83 215 GLY C O 1
ATOM 4530 N N . ALA C 1 216 ? 74.135 67.042 80.930 1.00 12.57 216 ALA C N 1
ATOM 4531 C CA . ALA C 1 216 ? 74.268 66.723 79.520 1.00 13.07 216 ALA C CA 1
ATOM 4532 C C . ALA C 1 216 ? 75.413 65.770 79.221 1.00 12.52 216 ALA C C 1
ATOM 4533 O O . ALA C 1 216 ? 75.571 65.335 78.056 1.00 12.45 216 ALA C O 1
ATOM 4535 N N . GLY C 1 217 ? 76.201 65.451 80.248 1.00 12.95 217 GLY C N 1
ATOM 4536 C CA . GLY C 1 217 ? 77.300 64.465 80.095 1.00 12.46 217 GLY C CA 1
ATOM 4537 C C . GLY C 1 217 ? 78.471 64.999 79.298 1.00 13.02 217 GLY C C 1
ATOM 4538 O O . GLY C 1 217 ? 78.551 66.202 79.072 1.00 13.10 217 GLY C O 1
ATOM 4539 N N . PRO C 1 218 ? 79.414 64.126 78.970 1.00 13.82 218 PRO C N 1
ATOM 4540 C CA . PRO C 1 218 ? 80.609 64.514 78.202 1.00 14.03 218 PRO C CA 1
ATOM 4541 C C . PRO C 1 218 ? 80.275 65.011 76.817 1.00 15.39 218 PRO C C 1
ATOM 4542 O O . PRO C 1 218 ? 79.190 64.700 76.278 1.00 15.14 218 PRO C O 1
ATOM 4546 N N . ALA C 1 219 ? 81.222 65.729 76.212 1.00 14.78 219 ALA C N 1
ATOM 4547 C CA . ALA C 1 219 ? 81.042 66.270 74.873 1.00 16.54 219 ALA C CA 1
ATOM 4548 C C . ALA C 1 219 ? 81.295 65.265 73.810 1.00 15.15 219 ALA C C 1
ATOM 4549 O O . ALA C 1 219 ? 80.987 65.480 72.649 1.00 18.51 219 ALA C O 1
ATOM 4551 N N . THR C 1 220 ? 81.828 64.130 74.194 1.00 15.59 220 THR C N 1
ATOM 4552 C CA . THR C 1 220 ? 82.312 63.125 73.273 1.00 14.95 220 THR C CA 1
ATOM 4553 C C . THR C 1 220 ? 81.214 62.627 72.317 1.00 14.71 220 THR C C 1
ATOM 4554 O O . THR C 1 220 ? 80.154 62.261 72.784 1.00 16.89 220 THR C O 1
ATOM 4558 N N . ALA C 1 221 ? 81.526 62.595 71.017 1.00 16.44 221 ALA C N 1
ATOM 4559 C CA . ALA C 1 221 ? 80.624 62.037 69.968 1.00 18.04 221 ALA C CA 1
ATOM 4560 C C . ALA C 1 221 ? 80.877 60.563 69.770 1.00 17.47 221 ALA C C 1
ATOM 4561 O O . ALA C 1 221 ? 82.019 60.130 69.571 1.00 20.43 221 ALA C O 1
ATOM 4563 N N . HIS C 1 222 ? 79.849 59.752 69.904 1.00 14.88 222 HIS C N 1
ATOM 4564 C CA . HIS C 1 222 ? 79.968 58.293 69.755 1.00 13.89 222 HIS C CA 1
ATOM 4565 C C . HIS C 1 222 ? 79.162 57.830 68.565 1.00 14.71 222 HIS C C 1
ATOM 4566 O O . HIS C 1 222 ? 78.012 58.300 68.361 1.00 12.65 222 HIS C O 1
ATOM 4573 N N . THR C 1 223 ? 79.733 56.893 67.787 1.00 14.63 223 THR C N 1
ATOM 4574 C CA . THR C 1 223 ? 79.070 56.369 66.622 1.00 15.08 223 THR C CA 1
ATOM 4575 C C . THR C 1 223 ? 77.981 55.335 66.965 1.00 14.49 223 THR C C 1
ATOM 4576 O O . THR C 1 223 ? 78.176 54.351 67.711 1.00 14.36 223 THR C O 1
ATOM 4580 N N . VAL C 1 224 ? 76.794 55.588 66.373 1.00 13.39 224 VAL C N 1
ATOM 4581 C CA . VAL C 1 224 ? 75.708 54.625 66.367 1.00 13.06 224 VAL C CA 1
ATOM 4582 C C . VAL C 1 224 ? 75.346 54.379 64.910 1.00 13.37 224 VAL C C 1
ATOM 4583 O O . VAL C 1 224 ? 75.087 55.315 64.121 1.00 13.18 224 VAL C O 1
ATOM 4587 N N . HIS C 1 225 ? 75.410 53.115 64.476 1.00 13.36 225 HIS C N 1
ATOM 4588 C CA . HIS C 1 225 ? 75.069 52.781 63.136 1.00 14.07 225 HIS C CA 1
ATOM 4589 C C . HIS C 1 225 ? 73.538 52.549 63.060 1.00 11.75 225 HIS C C 1
ATOM 4590 O O . HIS C 1 225 ? 72.945 51.896 63.959 1.00 11.42 225 HIS C O 1
ATOM 4597 N N . VAL C 1 226 ? 72.916 53.115 62.019 1.00 11.90 226 VAL C N 1
ATOM 4598 C CA . VAL C 1 226 ? 71.479 53.063 61.828 1.00 11.78 226 VAL C CA 1
ATOM 4599 C C . VAL C 1 226 ? 71.120 52.401 60.498 1.00 12.14 226 VAL C C 1
ATOM 4600 O O . VAL C 1 226 ? 71.669 52.737 59.447 1.00 12.91 226 VAL C O 1
ATOM 4604 N N . GLU C 1 227 ? 70.242 51.430 60.572 1.00 11.29 227 GLU C N 1
ATOM 4605 C CA . GLU C 1 227 ? 69.727 50.749 59.396 1.00 13.48 227 GLU C CA 1
ATOM 4606 C C . GLU C 1 227 ? 68.212 50.870 59.394 1.00 11.63 227 GLU C C 1
ATOM 4607 O O . GLU C 1 227 ? 67.521 50.387 60.326 1.00 11.31 227 GLU C O 1
ATOM 4613 N N . VAL C 1 228 ? 67.697 51.415 58.311 1.00 11.44 228 VAL C N 1
ATOM 4614 C CA . VAL C 1 228 ? 66.240 51.595 58.108 1.00 10.43 228 VAL C CA 1
ATOM 4615 C C . VAL C 1 228 ? 65.757 50.611 57.083 1.00 10.38 228 VAL C C 1
ATOM 4616 O O . VAL C 1 228 ? 66.228 50.622 55.942 1.00 11.45 228 VAL C O 1
ATOM 4620 N N . SER C 1 229 ? 64.839 49.726 57.470 1.00 10.31 229 SER C N 1
ATOM 4621 C CA . SER C 1 229 ? 64.333 48.705 56.565 1.00 10.88 229 SER C CA 1
ATOM 4622 C C . SER C 1 229 ? 63.006 49.253 55.989 1.00 11.62 229 SER C C 1
ATOM 4623 O O . SER C 1 229 ? 61.938 49.230 56.697 1.00 13.27 229 SER C O 1
ATOM 4626 N N . ILE C 1 230 ? 63.044 49.751 54.742 1.00 11.84 230 ILE C N 1
ATOM 4627 C CA . ILE C 1 230 ? 61.904 50.345 54.078 1.00 11.96 230 ILE C CA 1
ATOM 4628 C C . ILE C 1 230 ? 61.275 49.298 53.212 1.00 12.02 230 ILE C C 1
ATOM 4629 O O . ILE C 1 230 ? 61.967 48.680 52.366 1.00 12.23 230 ILE C O 1
ATOM 4634 N N . PRO C 1 231 ? 59.992 48.975 53.404 1.00 14.13 231 PRO C N 1
ATOM 4635 C CA . PRO C 1 231 ? 59.372 47.913 52.594 1.00 14.90 231 PRO C CA 1
ATOM 4636 C C . PRO C 1 231 ? 59.061 48.338 51.181 1.00 16.68 231 PRO C C 1
ATOM 4637 O O . PRO C 1 231 ? 59.102 49.526 50.786 1.00 19.59 231 PRO C O 1
ATOM 4642 N N . ALA D 1 28 ? 34.218 33.067 17.695 1.00 23.04 28 ALA D N 1
ATOM 4643 C CA . ALA D 1 28 ? 33.043 32.740 18.531 1.00 20.16 28 ALA D CA 1
ATOM 4644 C C . ALA D 1 28 ? 33.008 31.305 19.072 1.00 19.81 28 ALA D C 1
ATOM 4645 O O . ALA D 1 28 ? 33.699 30.412 18.529 1.00 20.70 28 ALA D O 1
ATOM 4647 N N . THR D 1 29 ? 32.115 31.089 20.022 1.00 17.54 29 THR D N 1
ATOM 4648 C CA . THR D 1 29 ? 31.915 29.780 20.709 1.00 17.12 29 THR D CA 1
ATOM 4649 C C . THR D 1 29 ? 30.451 29.532 21.002 1.00 17.75 29 THR D C 1
ATOM 4650 O O . THR D 1 29 ? 29.709 30.415 21.452 1.00 14.05 29 THR D O 1
ATOM 4654 N N . ALA D 1 30 ? 29.971 28.336 20.683 1.00 16.64 30 ALA D N 1
ATOM 4655 C CA . ALA D 1 30 ? 28.622 27.976 20.956 1.00 17.62 30 ALA D CA 1
ATOM 4656 C C . ALA D 1 30 ? 28.333 27.939 22.438 1.00 15.55 30 ALA D C 1
ATOM 4657 O O . ALA D 1 30 ? 29.204 27.605 23.227 1.00 16.47 30 ALA D O 1
ATOM 4659 N N . ILE D 1 31 ? 27.115 28.349 22.792 1.00 16.95 31 ILE D N 1
ATOM 4660 C CA . ILE D 1 31 ? 26.577 28.217 24.129 1.00 16.50 31 ILE D CA 1
ATOM 4661 C C . ILE D 1 31 ? 25.197 27.563 24.120 1.00 18.04 31 ILE D C 1
ATOM 4662 O O . ILE D 1 31 ? 24.450 27.635 23.140 1.00 22.30 31 ILE D O 1
ATOM 4667 N N . SER D 1 32 ? 24.839 26.956 25.220 1.00 18.00 32 SER D N 1
ATOM 4668 C CA . SER D 1 32 ? 23.520 26.414 25.392 1.00 21.33 32 SER D CA 1
ATOM 4669 C C . SER D 1 32 ? 22.608 27.545 25.903 1.00 22.33 32 SER D C 1
ATOM 4670 O O . SER D 1 32 ? 22.996 28.246 26.841 1.00 28.61 32 SER D O 1
ATOM 4673 N N . GLY D 1 33 ? 21.509 27.809 25.221 1.00 19.58 33 GLY D N 1
ATOM 4674 C CA . GLY D 1 33 ? 20.672 28.972 25.583 1.00 20.44 33 GLY D CA 1
ATOM 4675 C C . GLY D 1 33 ? 19.339 28.499 26.091 1.00 22.26 33 GLY D C 1
ATOM 4676 O O . GLY D 1 33 ? 18.876 27.457 25.667 1.00 21.12 33 GLY D O 1
ATOM 4677 N N . THR D 1 34 ? 18.752 29.212 27.054 1.00 15.60 34 THR D N 1
ATOM 4678 C CA . THR D 1 34 ? 17.365 29.033 27.451 1.00 18.40 34 THR D CA 1
ATOM 4679 C C . THR D 1 34 ? 16.537 30.178 26.894 1.00 18.77 34 THR D C 1
ATOM 4680 O O . THR D 1 34 ? 16.909 31.343 27.034 1.00 17.52 34 THR D O 1
ATOM 4684 N N . PHE D 1 35 ? 15.461 29.875 26.180 1.00 17.49 35 PHE D N 1
ATOM 4685 C CA . PHE D 1 35 ? 14.688 30.880 25.455 1.00 18.64 35 PHE D CA 1
ATOM 4686 C C . PHE D 1 35 ? 13.431 31.128 26.242 1.00 16.87 35 PHE D C 1
ATOM 4687 O O . PHE D 1 35 ? 12.929 30.202 26.898 1.00 20.69 35 PHE D O 1
ATOM 4695 N N . PHE D 1 36 ? 13.038 32.389 26.367 1.00 16.50 36 PHE D N 1
ATOM 4696 C CA . PHE D 1 36 ? 11.842 32.804 27.125 1.00 15.18 36 PHE D CA 1
ATOM 4697 C C . PHE D 1 36 ? 10.931 33.524 26.159 1.00 14.89 36 PHE D C 1
ATOM 4698 O O . PHE D 1 36 ? 11.366 34.092 25.156 1.00 16.16 36 PHE D O 1
ATOM 4706 N N . ASP D 1 37 ? 9.628 33.507 26.466 1.00 16.61 37 ASP D N 1
ATOM 4707 C CA . ASP D 1 37 ? 8.651 34.273 25.772 1.00 17.43 37 ASP D CA 1
ATOM 4708 C C . ASP D 1 37 ? 7.433 34.399 26.682 1.00 16.48 37 ASP D C 1
ATOM 4709 O O . ASP D 1 37 ? 7.420 33.955 27.809 1.00 17.10 37 ASP D O 1
ATOM 4714 N N . LYS D 1 38 ? 6.399 35.074 26.185 1.00 18.54 38 LYS D N 1
ATOM 4715 C CA . LYS D 1 38 ? 5.247 35.340 27.050 1.00 20.58 38 LYS D CA 1
ATOM 4716 C C . LYS D 1 38 ? 4.566 34.084 27.588 1.00 20.84 38 LYS D C 1
ATOM 4717 O O . LYS D 1 38 ? 3.917 34.123 28.621 1.00 23.40 38 LYS D O 1
ATOM 4723 N N . ASN D 1 39 ? 4.734 32.943 26.907 1.00 21.97 39 ASN D N 1
ATOM 4724 C CA . ASN D 1 39 ? 4.234 31.680 27.413 1.00 21.88 39 ASN D CA 1
ATOM 4725 C C . ASN D 1 39 ? 5.223 30.816 28.135 1.00 22.64 39 ASN D C 1
ATOM 4726 O O . ASN D 1 39 ? 4.913 29.731 28.568 1.00 21.94 39 ASN D O 1
ATOM 4731 N N . ASN D 1 40 ? 6.444 31.315 28.313 1.00 20.99 40 ASN D N 1
ATOM 4732 C CA . ASN D 1 40 ? 7.532 30.542 28.850 1.00 19.70 40 ASN D CA 1
ATOM 4733 C C . ASN D 1 40 ? 8.400 31.580 29.597 1.00 17.65 40 ASN D C 1
ATOM 4734 O O . ASN D 1 40 ? 9.436 31.991 29.058 1.00 18.17 40 ASN D O 1
ATOM 4739 N N . THR D 1 41 ? 7.938 31.944 30.782 1.00 17.42 41 THR D N 1
ATOM 4740 C CA . THR D 1 41 ? 8.502 33.167 31.439 1.00 18.92 41 THR D CA 1
ATOM 4741 C C . THR D 1 41 ? 9.480 32.811 32.524 1.00 20.10 41 THR D C 1
ATOM 4742 O O . THR D 1 41 ? 10.057 33.730 33.158 1.00 17.06 41 THR D O 1
ATOM 4746 N N . SER D 1 42 ? 9.677 31.516 32.762 1.00 17.93 42 SER D N 1
ATOM 4747 C CA . SER D 1 42 ? 10.518 31.074 33.858 1.00 19.82 42 SER D CA 1
ATOM 4748 C C . SER D 1 42 ? 11.335 29.878 33.557 1.00 20.95 42 SER D C 1
ATOM 4749 O O . SER D 1 42 ? 11.014 29.046 32.675 1.00 24.08 42 SER D O 1
ATOM 4752 N N . ALA D 1 43 ? 12.435 29.760 34.256 1.00 20.67 43 ALA D N 1
ATOM 4753 C CA . ALA D 1 43 ? 13.342 28.643 34.034 1.00 19.07 43 ALA D CA 1
ATOM 4754 C C . ALA D 1 43 ? 14.235 28.427 35.220 1.00 18.90 43 ALA D C 1
ATOM 4755 O O . ALA D 1 43 ? 14.446 29.346 36.019 1.00 17.48 43 ALA D O 1
ATOM 4757 N N . ASP D 1 44 ? 14.768 27.215 35.360 1.00 15.85 44 ASP D N 1
ATOM 4758 C CA . ASP D 1 44 ? 15.793 26.987 36.316 1.00 17.10 44 ASP D CA 1
ATOM 4759 C C . ASP D 1 44 ? 17.107 26.901 35.568 1.00 18.79 44 ASP D C 1
ATOM 4760 O O . ASP D 1 44 ? 17.237 26.162 34.587 1.00 23.33 44 ASP D O 1
ATOM 4765 N N . MET D 1 45 ? 18.050 27.738 35.952 1.00 16.00 45 MET D N 1
ATOM 4766 C CA . MET D 1 45 ? 19.364 27.741 35.386 1.00 16.47 45 MET D CA 1
ATOM 4767 C C . MET D 1 45 ? 20.302 27.167 36.428 1.00 17.61 45 MET D C 1
ATOM 4768 O O . MET D 1 45 ? 19.960 27.070 37.592 1.00 16.54 45 MET D O 1
ATOM 4773 N N . THR D 1 46 ? 21.439 26.626 36.012 1.00 17.70 46 THR D N 1
ATOM 4774 C CA . THR D 1 46 ? 22.420 26.121 36.917 1.00 16.25 46 THR D CA 1
ATOM 4775 C C . THR D 1 46 ? 23.703 26.848 36.630 1.00 17.63 46 THR D C 1
ATOM 4776 O O . THR D 1 46 ? 24.103 26.978 35.489 1.00 21.30 46 THR D O 1
ATOM 4780 N N . VAL D 1 47 ? 24.327 27.383 37.661 1.00 13.10 47 VAL D N 1
ATOM 4781 C CA . VAL D 1 47 ? 25.585 28.165 37.521 1.00 13.07 47 VAL D CA 1
ATOM 4782 C C . VAL D 1 47 ? 26.602 27.794 38.594 1.00 11.27 47 VAL D C 1
ATOM 4783 O O . VAL D 1 47 ? 26.239 27.364 39.687 1.00 13.75 47 VAL D O 1
ATOM 4787 N N . ARG D 1 48 ? 27.876 28.040 38.338 1.00 9.97 48 ARG D N 1
ATOM 4788 C CA . ARG D 1 48 ? 28.877 27.847 39.386 1.00 9.64 48 ARG D CA 1
ATOM 4789 C C . ARG D 1 48 ? 28.932 29.069 40.276 1.00 9.02 48 ARG D C 1
ATOM 4790 O O . ARG D 1 48 ? 28.518 30.172 39.824 1.00 8.98 48 ARG D O 1
ATOM 4798 N N . ALA D 1 49 ? 29.433 28.888 41.455 1.00 8.68 49 ALA D N 1
ATOM 4799 C CA . ALA D 1 49 ? 29.356 29.927 42.520 1.00 8.43 49 ALA D CA 1
ATOM 4800 C C . ALA D 1 49 ? 30.239 31.143 42.158 1.00 7.86 49 ALA D C 1
ATOM 4801 O O . ALA D 1 49 ? 29.918 32.240 42.697 1.00 8.48 49 ALA D O 1
ATOM 4803 N N . TYR D 1 50 ? 31.273 30.995 41.316 1.00 7.38 50 TYR D N 1
ATOM 4804 C CA . TYR D 1 50 ? 32.171 32.088 40.922 1.00 7.91 50 TYR D CA 1
ATOM 4805 C C . TYR D 1 50 ? 31.983 32.456 39.445 1.00 7.70 50 TYR D C 1
ATOM 4806 O O . TYR D 1 50 ? 32.835 33.182 38.843 1.00 7.49 50 TYR D O 1
ATOM 4815 N N . SER D 1 51 ? 30.991 31.881 38.766 1.00 7.27 51 SER D N 1
ATOM 4816 C CA . SER D 1 51 ? 30.864 31.909 37.331 1.00 7.77 51 SER D CA 1
ATOM 4817 C C . SER D 1 51 ? 30.868 33.269 36.682 1.00 8.02 51 SER D C 1
ATOM 4818 O O . SER D 1 51 ? 31.301 33.437 35.567 1.00 7.76 51 SER D O 1
ATOM 4821 N N . TRP D 1 52 ? 30.326 34.246 37.390 1.00 8.16 52 TRP D N 1
ATOM 4822 C CA . TRP D 1 52 ? 30.211 35.633 36.793 1.00 8.03 52 TRP D CA 1
ATOM 4823 C C . TRP D 1 52 ? 31.445 36.506 37.147 1.00 8.67 52 TRP D C 1
ATOM 4824 O O . TRP D 1 52 ? 31.553 37.633 36.644 1.00 10.08 52 TRP D O 1
ATOM 4835 N N . TYR D 1 53 ? 32.310 36.020 38.017 1.00 8.04 53 TYR D N 1
ATOM 4836 C CA . TYR D 1 53 ? 33.465 36.796 38.481 1.00 8.09 53 TYR D CA 1
ATOM 4837 C C . TYR D 1 53 ? 34.596 35.861 39.001 1.00 8.60 53 TYR D C 1
ATOM 4838 O O . TYR D 1 53 ? 34.718 35.591 40.181 1.00 9.01 53 TYR D O 1
ATOM 4847 N N . ASN D 1 54 ? 35.378 35.346 38.083 1.00 8.66 54 ASN D N 1
ATOM 4848 C CA . ASN D 1 54 ? 36.548 34.567 38.442 1.00 9.90 54 ASN D CA 1
ATOM 4849 C C . ASN D 1 54 ? 37.635 35.460 39.020 1.00 11.43 54 ASN D C 1
ATOM 4850 O O . ASN D 1 54 ? 37.675 36.682 38.743 1.00 13.11 54 ASN D O 1
ATOM 4855 N N . LEU D 1 55 ? 38.441 34.906 39.900 1.00 11.68 55 LEU D N 1
ATOM 4856 C CA . LEU D 1 55 ? 39.469 35.726 40.633 1.00 12.62 55 LEU D CA 1
ATOM 4857 C C . LEU D 1 55 ? 40.876 35.793 40.026 1.00 16.25 55 LEU D C 1
ATOM 4858 O O . LEU D 1 55 ? 41.773 36.389 40.588 1.00 26.95 55 LEU D O 1
ATOM 4863 N N . SER D 1 56 ? 40.996 35.398 38.810 1.00 15.47 56 SER D N 1
ATOM 4864 C CA . SER D 1 56 ? 42.233 35.286 38.084 1.00 15.63 56 SER D CA 1
ATOM 4865 C C . SER D 1 56 ? 42.242 36.427 37.057 1.00 16.76 56 SER D C 1
ATOM 4866 O O . SER D 1 56 ? 41.205 37.044 36.742 1.00 14.31 56 SER D O 1
ATOM 4869 N N . MET D 1 57 ? 43.411 36.695 36.512 1.00 17.27 57 MET D N 1
ATOM 4870 C CA . MET D 1 57 ? 43.527 37.640 35.400 1.00 16.79 57 MET D CA 1
ATOM 4871 C C . MET D 1 57 ? 42.807 38.924 35.609 1.00 14.27 57 MET D C 1
ATOM 4872 O O . MET D 1 57 ? 42.961 39.705 36.583 1.00 17.88 57 MET D O 1
ATOM 4873 N N . GLY D 1 58 ? 41.967 39.178 34.629 1.00 15.67 58 GLY D N 1
ATOM 4874 C CA . GLY D 1 58 ? 41.193 40.406 34.608 1.00 13.42 58 GLY D CA 1
ATOM 4875 C C . GLY D 1 58 ? 39.776 40.261 35.182 1.00 12.26 58 GLY D C 1
ATOM 4876 O O . GLY D 1 58 ? 38.857 41.044 34.909 1.00 12.36 58 GLY D O 1
ATOM 4877 N N . TYR D 1 59 ? 39.599 39.289 36.082 1.00 11.39 59 TYR D N 1
ATOM 4878 C CA . TYR D 1 59 ? 38.363 39.181 36.864 1.00 10.88 59 TYR D CA 1
ATOM 4879 C C . TYR D 1 59 ? 37.146 39.025 36.009 1.00 10.48 59 TYR D C 1
ATOM 4880 O O . TYR D 1 59 ? 36.126 39.713 36.173 1.00 9.60 59 TYR D O 1
ATOM 4889 N N . LEU D 1 60 ? 37.252 38.053 35.078 1.00 9.70 60 LEU D N 1
ATOM 4890 C CA . LEU D 1 60 ? 36.206 37.871 34.080 1.00 9.10 60 LEU D CA 1
ATOM 4891 C C . LEU D 1 60 ? 35.226 36.757 34.476 1.00 9.31 60 LEU D C 1
ATOM 4892 O O . LEU D 1 60 ? 35.520 35.872 35.263 1.00 8.92 60 LEU D O 1
ATOM 4897 N N . GLY D 1 61 ? 34.054 36.794 33.874 1.00 9.00 61 GLY D N 1
ATOM 4898 C CA . GLY D 1 61 ? 33.051 35.726 33.938 1.00 9.14 61 GLY D CA 1
ATOM 4899 C C . GLY D 1 61 ? 33.487 34.647 32.980 1.00 9.37 61 GLY D C 1
ATOM 4900 O O . GLY D 1 61 ? 34.179 34.892 32.032 1.00 9.16 61 GLY D O 1
ATOM 4915 N N . THR D 1 63 ? 32.073 32.026 30.418 1.00 9.83 63 THR D N 1
ATOM 4916 C CA . THR D 1 63 ? 30.970 31.825 29.544 1.00 10.47 63 THR D CA 1
ATOM 4917 C C . THR D 1 63 ? 30.216 30.511 29.748 1.00 10.93 63 THR D C 1
ATOM 4918 O O . THR D 1 63 ? 28.985 30.480 29.764 1.00 11.62 63 THR D O 1
ATOM 4922 N N . HIS D 1 64 ? 30.972 29.474 29.901 1.00 11.91 64 HIS D N 1
ATOM 4923 C CA . HIS D 1 64 ? 30.357 28.132 30.027 1.00 13.13 64 HIS D CA 1
ATOM 4924 C C . HIS D 1 64 ? 30.067 27.657 31.417 1.00 11.94 64 HIS D C 1
ATOM 4925 O O . HIS D 1 64 ? 29.351 26.656 31.564 1.00 14.97 64 HIS D O 1
ATOM 4932 N N . HIS D 1 65 ? 30.562 28.351 32.450 1.00 10.15 65 HIS D N 1
ATOM 4933 C CA . HIS D 1 65 ? 30.232 28.104 33.856 1.00 8.89 65 HIS D CA 1
ATOM 4934 C C . HIS D 1 65 ? 28.933 28.818 34.283 1.00 8.57 65 HIS D C 1
ATOM 4935 O O . HIS D 1 65 ? 28.333 28.517 35.323 1.00 10.35 65 HIS D O 1
ATOM 4942 N N . SER D 1 66 ? 28.620 29.846 33.461 1.00 9.20 66 SER D N 1
ATOM 4943 C CA . SER D 1 66 ? 27.417 30.639 33.559 1.00 10.25 66 SER D CA 1
ATOM 4944 C C . SER D 1 66 ? 26.294 30.002 32.735 1.00 11.17 66 SER D C 1
ATOM 4945 O O . SER D 1 66 ? 26.525 28.929 32.099 1.00 13.76 66 SER D O 1
ATOM 4948 N N . ASN D 1 67 ? 25.109 30.583 32.713 1.00 11.88 67 ASN D N 1
ATOM 4949 C CA . ASN D 1 67 ? 24.037 30.104 31.878 1.00 13.58 67 ASN D CA 1
ATOM 4950 C C . ASN D 1 67 ? 23.430 31.249 31.128 1.00 13.76 67 ASN D C 1
ATOM 4951 O O . ASN D 1 67 ? 23.327 32.361 31.662 1.00 13.83 67 ASN D O 1
ATOM 4956 N N . TRP D 1 68 ? 23.033 31.009 29.897 1.00 12.44 68 TRP D N 1
ATOM 4957 C CA . TRP D 1 68 ? 22.597 32.035 28.980 1.00 12.84 68 TRP D CA 1
ATOM 4958 C C . TRP D 1 68 ? 21.100 31.982 28.690 1.00 13.99 68 TRP D C 1
ATOM 4959 O O . TRP D 1 68 ? 20.530 30.913 28.580 1.00 12.85 68 TRP D O 1
ATOM 4970 N N . GLY D 1 69 ? 20.458 33.164 28.676 1.00 13.57 69 GLY D N 1
ATOM 4971 C CA . GLY D 1 69 ? 19.041 33.340 28.413 1.00 12.50 69 GLY D CA 1
ATOM 4972 C C . GLY D 1 69 ? 18.818 34.249 27.237 1.00 12.34 69 GLY D C 1
ATOM 4973 O O . GLY D 1 69 ? 19.643 35.097 26.917 1.00 11.25 69 GLY D O 1
ATOM 4974 N N . PHE D 1 70 ? 17.735 34.031 26.503 1.00 12.40 70 PHE D N 1
ATOM 4975 C CA . PHE D 1 70 ? 17.434 34.821 25.328 1.00 12.85 70 PHE D CA 1
ATOM 4976 C C . PHE D 1 70 ? 15.929 35.124 25.370 1.00 12.60 70 PHE D C 1
ATOM 4977 O O . PHE D 1 70 ? 15.102 34.239 25.635 1.00 13.25 70 PHE D O 1
ATOM 4985 N N . VAL D 1 71 ? 15.580 36.383 25.063 1.00 13.19 71 VAL D N 1
ATOM 4986 C CA . VAL D 1 71 ? 14.196 36.814 24.987 1.00 11.79 71 VAL D CA 1
ATOM 4987 C C . VAL D 1 71 ? 14.015 37.997 24.025 1.00 12.63 71 VAL D C 1
ATOM 4988 O O . VAL D 1 71 ? 14.851 38.939 23.923 1.00 11.35 71 VAL D O 1
ATOM 4992 N N . LYS D 1 72 ? 12.924 37.935 23.229 1.00 13.13 72 LYS D N 1
ATOM 4993 C CA . LYS D 1 72 ? 12.674 38.904 22.241 1.00 15.05 72 LYS D CA 1
ATOM 4994 C C . LYS D 1 72 ? 11.698 39.923 22.844 1.00 14.06 72 LYS D C 1
ATOM 4995 O O . LYS D 1 72 ? 10.657 39.562 23.404 1.00 14.50 72 LYS D O 1
ATOM 5001 N N . LEU D 1 73 ? 12.085 41.204 22.801 1.00 15.32 73 LEU D N 1
ATOM 5002 C CA . LEU D 1 73 ? 11.359 42.253 23.505 1.00 14.44 73 LEU D CA 1
ATOM 5003 C C . LEU D 1 73 ? 11.088 43.421 22.595 1.00 14.76 73 LEU D C 1
ATOM 5004 O O . LEU D 1 73 ? 11.713 43.622 21.535 1.00 13.91 73 LEU D O 1
ATOM 5009 N N . LYS D 1 74 ? 10.089 44.157 23.021 1.00 18.86 74 LYS D N 1
ATOM 5010 C CA . LYS D 1 74 ? 9.602 45.349 22.340 1.00 19.46 74 LYS D CA 1
ATOM 5011 C C . LYS D 1 74 ? 10.096 46.611 23.005 1.00 18.50 74 LYS D C 1
ATOM 5012 O O . LYS D 1 74 ? 10.137 46.719 24.181 1.00 16.73 74 LYS D O 1
ATOM 5018 N N . LYS D 1 75 ? 10.504 47.538 22.201 1.00 16.84 75 LYS D N 1
ATOM 5019 C CA . LYS D 1 75 ? 10.955 48.849 22.648 1.00 17.33 75 LYS D CA 1
ATOM 5020 C C . LYS D 1 75 ? 9.899 49.490 23.540 1.00 20.81 75 LYS D C 1
ATOM 5021 O O . LYS D 1 75 ? 8.705 49.390 23.267 1.00 17.66 75 LYS D O 1
ATOM 5027 N N . GLY D 1 76 ? 10.393 50.081 24.619 1.00 19.56 76 GLY D N 1
ATOM 5028 C CA . GLY D 1 76 ? 9.722 51.165 25.346 1.00 20.91 76 GLY D CA 1
ATOM 5029 C C . GLY D 1 76 ? 8.840 50.756 26.490 1.00 22.09 76 GLY D C 1
ATOM 5030 O O . GLY D 1 76 ? 8.273 51.601 27.160 1.00 21.73 76 GLY D O 1
ATOM 5031 N N . LYS D 1 77 ? 8.719 49.466 26.729 1.00 19.63 77 LYS D N 1
ATOM 5032 C CA . LYS D 1 77 ? 7.948 48.933 27.883 1.00 24.08 77 LYS D CA 1
ATOM 5033 C C . LYS D 1 77 ? 8.958 48.248 28.876 1.00 20.82 77 LYS D C 1
ATOM 5034 O O . LYS D 1 77 ? 9.665 47.313 28.485 1.00 20.14 77 LYS D O 1
ATOM 5040 N N . PRO D 1 78 ? 9.013 48.672 30.154 1.00 17.03 78 PRO D N 1
ATOM 5041 C CA . PRO D 1 78 ? 9.939 48.085 31.100 1.00 16.13 78 PRO D CA 1
ATOM 5042 C C . PRO D 1 78 ? 9.767 46.602 31.355 1.00 14.81 78 PRO D C 1
ATOM 5043 O O . PRO D 1 78 ? 8.669 46.059 31.337 1.00 15.04 78 PRO D O 1
ATOM 5047 N N . VAL D 1 79 ? 10.911 45.915 31.525 1.00 14.74 79 VAL D N 1
ATOM 5048 C CA . VAL D 1 79 ? 11.047 44.490 31.776 1.00 13.74 79 VAL D CA 1
ATOM 5049 C C . VAL D 1 79 ? 11.796 44.334 33.107 1.00 14.09 79 VAL D C 1
ATOM 5050 O O . VAL D 1 79 ? 12.654 45.149 33.466 1.00 14.47 79 VAL D O 1
ATOM 5054 N N . THR D 1 80 ? 11.360 43.347 33.848 1.00 13.41 80 THR D N 1
ATOM 5055 C CA . THR D 1 80 ? 12.007 42.927 35.074 1.00 13.60 80 THR D CA 1
ATOM 5056 C C . THR D 1 80 ? 12.518 41.492 34.833 1.00 13.94 80 THR D C 1
ATOM 5057 O O . THR D 1 80 ? 11.846 40.641 34.272 1.00 13.55 80 THR D O 1
ATOM 5061 N N . ILE D 1 81 ? 13.739 41.240 35.276 1.00 13.84 81 ILE D N 1
ATOM 5062 C CA . ILE D 1 81 ? 14.207 39.867 35.432 1.00 13.43 81 ILE D CA 1
ATOM 5063 C C . ILE D 1 81 ? 14.571 39.626 36.871 1.00 13.86 81 ILE D C 1
ATOM 5064 O O . ILE D 1 81 ? 15.303 40.425 37.516 1.00 12.97 81 ILE D O 1
ATOM 5069 N N . ALA D 1 82 ? 14.041 38.543 37.423 1.00 12.82 82 ALA D N 1
ATOM 5070 C CA . ALA D 1 82 ? 14.233 38.235 38.802 1.00 12.03 82 ALA D CA 1
ATOM 5071 C C . ALA D 1 82 ? 14.907 36.912 38.940 1.00 13.20 82 ALA D C 1
ATOM 5072 O O . ALA D 1 82 ? 14.493 35.968 38.292 1.00 14.02 82 ALA D O 1
ATOM 5074 N N . LEU D 1 83 ? 15.910 36.865 39.805 1.00 12.17 83 LEU D N 1
ATOM 5075 C CA . LEU D 1 83 ? 16.679 35.660 40.115 1.00 12.73 83 LEU D CA 1
ATOM 5076 C C . LEU D 1 83 ? 16.522 35.302 41.554 1.00 12.23 83 LEU D C 1
ATOM 5077 O O . LEU D 1 83 ? 16.616 36.164 42.446 1.00 12.51 83 LEU D O 1
ATOM 5082 N N . THR D 1 84 ? 16.298 34.013 41.863 1.00 10.91 84 THR D N 1
ATOM 5083 C CA . THR D 1 84 ? 16.250 33.578 43.208 1.00 12.13 84 THR D CA 1
ATOM 5084 C C . THR D 1 84 ? 16.957 32.241 43.300 1.00 11.68 84 THR D C 1
ATOM 5085 O O . THR D 1 84 ? 16.937 31.490 42.373 1.00 13.60 84 THR D O 1
ATOM 5089 N N . THR D 1 85 ? 17.517 31.988 44.455 1.00 12.40 85 THR D N 1
ATOM 5090 C CA . THR D 1 85 ? 18.189 30.747 44.755 1.00 13.03 85 THR D CA 1
ATOM 5091 C C . THR D 1 85 ? 17.954 30.345 46.173 1.00 13.90 85 THR D C 1
ATOM 5092 O O . THR D 1 85 ? 17.749 31.173 47.107 1.00 14.20 85 THR D O 1
ATOM 5096 N N . GLU D 1 86 ? 17.978 29.018 46.372 1.00 13.61 86 GLU D N 1
ATOM 5097 C CA . GLU D 1 86 ? 17.802 28.436 47.681 1.00 15.82 86 GLU D CA 1
ATOM 5098 C C . GLU D 1 86 ? 19.139 28.048 48.283 1.00 14.49 86 GLU D C 1
ATOM 5099 O O . GLU D 1 86 ? 19.198 27.513 49.385 1.00 17.13 86 GLU D O 1
ATOM 5105 N N . VAL D 1 87 ? 20.238 28.228 47.529 1.00 12.51 87 VAL D N 1
ATOM 5106 C CA . VAL D 1 87 ? 21.555 27.784 48.011 1.00 11.82 87 VAL D CA 1
ATOM 5107 C C . VAL D 1 87 ? 22.243 28.759 48.989 1.00 12.74 87 VAL D C 1
ATOM 5108 O O . VAL D 1 87 ? 22.514 29.909 48.630 1.00 13.07 87 VAL D O 1
ATOM 5112 N N . SER D 1 88 ? 22.484 28.324 50.221 1.00 13.28 88 SER D N 1
ATOM 5113 C CA . SER D 1 88 ? 23.107 29.136 51.229 1.00 11.71 88 SER D CA 1
ATOM 5114 C C . SER D 1 88 ? 24.461 29.680 50.736 1.00 12.78 88 SER D C 1
ATOM 5115 O O . SER D 1 88 ? 25.310 28.917 50.325 1.00 11.40 88 SER D O 1
ATOM 5118 N N . GLY D 1 89 ? 24.644 31.015 50.816 1.00 10.74 89 GLY D N 1
ATOM 5119 C CA . GLY D 1 89 ? 25.861 31.657 50.445 1.00 11.22 89 GLY D CA 1
ATOM 5120 C C . GLY D 1 89 ? 26.005 32.072 49.018 1.00 10.38 89 GLY D C 1
ATOM 5121 O O . GLY D 1 89 ? 26.934 32.817 48.679 1.00 10.06 89 GLY D O 1
ATOM 5122 N N . LEU D 1 90 ? 25.128 31.595 48.157 1.00 8.94 90 LEU D N 1
ATOM 5123 C CA . LEU D 1 90 ? 25.164 31.932 46.755 1.00 8.11 90 LEU D CA 1
ATOM 5124 C C . LEU D 1 90 ? 24.577 33.300 46.482 1.00 8.72 90 LEU D 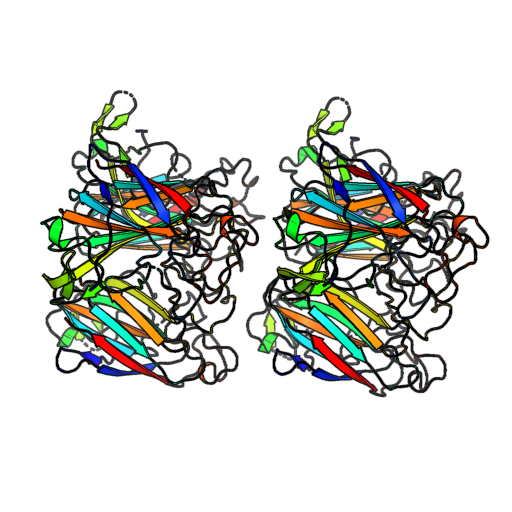C 1
ATOM 5125 O O . LEU D 1 90 ? 23.506 33.601 46.981 1.00 8.50 90 LEU D O 1
ATOM 5130 N N . HIS D 1 91 ? 25.282 34.042 45.634 1.00 7.83 91 HIS D N 1
ATOM 5131 C CA . HIS D 1 91 ? 24.810 35.410 45.194 1.00 8.39 91 HIS D CA 1
ATOM 5132 C C . HIS D 1 91 ? 24.634 35.467 43.707 1.00 8.49 91 HIS D C 1
ATOM 5133 O O . HIS D 1 91 ? 25.582 35.648 42.959 1.00 8.24 91 HIS D O 1
ATOM 5140 N N . PRO D 1 92 ? 23.386 35.349 43.262 1.00 8.38 92 PRO D N 1
ATOM 5141 C CA . PRO D 1 92 ? 23.122 35.401 41.815 1.00 8.63 92 PRO D CA 1
ATOM 5142 C C . PRO D 1 92 ? 23.455 36.747 41.148 1.00 8.14 92 PRO D C 1
ATOM 5143 O O . PRO D 1 92 ? 23.397 37.750 41.821 1.00 7.92 92 PRO D O 1
ATOM 5147 N N . SER D 1 93 ? 23.752 36.676 39.903 1.00 8.09 93 SER D N 1
ATOM 5148 C CA . SER D 1 93 ? 24.124 37.861 39.153 1.00 8.30 93 SER D CA 1
ATOM 5149 C C . SER D 1 93 ? 23.683 37.740 37.764 1.00 7.65 93 SER D C 1
ATOM 5150 O O . SER D 1 93 ? 23.385 36.631 37.294 1.00 8.45 93 SER D O 1
ATOM 5153 N N . ILE D 1 94 ? 23.598 38.865 37.062 1.00 6.80 94 ILE D N 1
ATOM 5154 C CA . ILE D 1 94 ? 23.147 38.908 35.694 1.00 7.15 94 ILE D CA 1
ATOM 5155 C C . ILE D 1 94 ? 23.780 40.039 34.921 1.00 7.67 94 ILE D C 1
ATOM 5156 O O . ILE D 1 94 ? 23.984 41.109 35.467 1.00 7.45 94 ILE D O 1
ATOM 5161 N N . THR D 1 95 ? 24.043 39.770 33.647 1.00 7.52 95 THR D N 1
ATOM 5162 C CA . THR D 1 95 ? 24.330 40.857 32.665 1.00 7.99 95 THR D CA 1
ATOM 5163 C C . THR D 1 95 ? 23.355 40.743 31.498 1.00 8.50 95 THR D C 1
ATOM 5164 O O . THR D 1 95 ? 23.200 39.612 30.945 1.00 9.15 9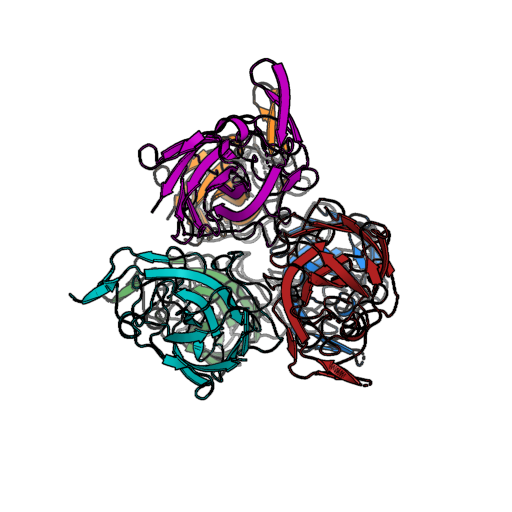5 THR D O 1
ATOM 5168 N N . VAL D 1 96 ? 22.791 41.886 31.052 1.00 8.73 96 VAL D N 1
ATOM 5169 C CA . VAL D 1 96 ? 21.862 41.927 29.919 1.00 9.00 96 VAL D CA 1
ATOM 5170 C C . VAL D 1 96 ? 22.426 42.726 28.781 1.00 8.72 96 VAL D C 1
ATOM 5171 O O . VAL D 1 96 ? 22.896 43.850 28.985 1.00 8.75 96 VAL D O 1
ATOM 5175 N N . TRP D 1 97 ? 22.501 42.129 27.598 1.00 8.74 97 TRP D N 1
ATOM 5176 C CA . TRP D 1 97 ? 22.836 42.857 26.411 1.00 9.09 97 TRP D CA 1
ATOM 5177 C C . TRP D 1 97 ? 21.701 42.818 25.353 1.00 10.05 97 TRP D C 1
ATOM 5178 O O . TRP D 1 97 ? 20.910 41.897 25.342 1.00 11.49 97 TRP D O 1
ATOM 5189 N N . TYR D 1 98 ? 21.678 43.821 24.459 1.00 11.59 98 TYR D N 1
ATOM 5190 C CA . TYR D 1 98 ? 20.872 43.746 23.280 1.00 12.27 98 TYR D CA 1
ATOM 5191 C C . TYR D 1 98 ? 21.693 43.118 22.179 1.00 11.84 98 TYR D C 1
ATOM 5192 O O . TYR D 1 98 ? 22.834 43.575 21.883 1.00 11.81 98 TYR D O 1
ATOM 5201 N N . ARG D 1 99 ? 21.169 42.091 21.518 1.00 13.01 99 ARG D N 1
ATOM 5202 C CA . ARG D 1 99 ? 21.908 41.415 20.460 1.00 14.50 99 ARG D CA 1
ATOM 5203 C C . ARG D 1 99 ? 21.467 42.029 19.121 1.00 15.01 99 ARG D C 1
ATOM 5204 O O . ARG D 1 99 ? 20.402 41.681 18.595 1.00 17.83 99 ARG D O 1
ATOM 5212 N N . ALA D 1 100 ? 22.180 43.024 18.649 1.00 15.83 100 ALA D N 1
ATOM 5213 C CA . ALA D 1 100 ? 21.701 43.823 17.542 1.00 16.96 100 ALA D CA 1
ATOM 5214 C C . ALA D 1 100 ? 21.872 43.062 16.255 1.00 20.89 100 ALA D C 1
ATOM 5215 O O . ALA D 1 100 ? 22.887 42.376 16.001 1.00 20.34 100 ALA D O 1
ATOM 5217 N N . GLY D 1 101 ? 20.829 43.144 15.456 1.00 27.30 101 GLY D N 1
ATOM 5218 C CA . GLY D 1 101 ? 20.862 42.669 14.106 1.00 29.11 101 GLY D CA 1
ATOM 5219 C C . GLY D 1 101 ? 20.589 41.202 13.980 1.00 31.37 101 GLY D C 1
ATOM 5220 O O . GLY D 1 101 ? 20.678 40.683 12.892 1.00 34.79 101 GLY D O 1
ATOM 5221 N N . ALA D 1 102 ? 20.243 40.515 15.055 1.00 32.60 102 ALA D N 1
ATOM 5222 C CA . ALA D 1 102 ? 20.111 39.079 14.955 1.00 35.50 102 ALA D CA 1
ATOM 5223 C C . ALA D 1 102 ? 18.645 38.901 14.817 1.00 40.27 102 ALA D C 1
ATOM 5224 O O . ALA D 1 102 ? 17.883 39.416 15.635 1.00 34.25 102 ALA D O 1
ATOM 5226 N N . LYS D 1 103 ? 18.255 38.201 13.755 1.00 42.99 103 LYS D N 1
ATOM 5227 C CA . LYS D 1 103 ? 16.868 37.784 13.552 1.00 47.24 103 LYS D CA 1
ATOM 5228 C C . LYS D 1 103 ? 16.790 36.277 13.456 1.00 46.90 103 LYS D C 1
ATOM 5229 O O . LYS D 1 103 ? 15.888 35.683 14.042 1.00 51.75 103 LYS D O 1
ATOM 5235 N N . ASN D 1 104 ? 17.740 35.664 12.749 1.00 46.23 104 ASN D N 1
ATOM 5236 C CA . ASN D 1 104 ? 17.789 34.203 12.641 1.00 45.99 104 ASN D CA 1
ATOM 5237 C C . ASN D 1 104 ? 18.097 33.563 14.006 1.00 42.26 104 ASN D C 1
ATOM 5238 O O . ASN D 1 104 ? 19.248 33.574 14.443 1.00 40.48 104 ASN D O 1
ATOM 5243 N N . PRO D 1 105 ? 17.081 32.965 14.661 1.00 41.07 105 PRO D N 1
ATOM 5244 C CA . PRO D 1 105 ? 17.344 32.357 15.969 1.00 41.08 105 PRO D CA 1
ATOM 5245 C C . PRO D 1 105 ? 18.465 31.318 15.945 1.00 37.98 105 PRO D C 1
ATOM 5246 O O . PRO D 1 105 ? 19.062 31.068 16.967 1.00 35.77 105 PRO D O 1
ATOM 5250 N N . LYS D 1 106 ? 18.760 30.747 14.786 1.00 37.43 106 LYS D N 1
ATOM 5251 C CA . LYS D 1 106 ? 19.898 29.848 14.617 1.00 39.80 106 LYS D CA 1
ATOM 5252 C C . LYS D 1 106 ? 21.265 30.455 14.993 1.00 34.38 106 LYS D C 1
ATOM 5253 O O . LYS D 1 106 ? 22.122 29.731 15.501 1.00 33.06 106 LYS D O 1
ATOM 5259 N N . THR D 1 107 ? 21.459 31.745 14.709 1.00 33.51 107 THR D N 1
ATOM 5260 C CA . THR D 1 107 ? 22.705 32.436 15.017 1.00 29.33 107 THR D CA 1
ATOM 5261 C C . THR D 1 107 ? 22.733 32.970 16.467 1.00 25.61 107 THR D C 1
ATOM 5262 O O . THR D 1 107 ? 23.763 33.498 16.878 1.00 23.67 107 THR D O 1
ATOM 5266 N N . LEU D 1 108 ? 21.646 32.887 17.226 1.00 21.93 108 LEU D N 1
ATOM 5267 C CA . LEU D 1 108 ? 21.680 33.442 18.566 1.00 21.92 108 LEU D CA 1
ATOM 5268 C C . LEU D 1 108 ? 22.618 32.786 19.573 1.00 21.49 108 LEU D C 1
ATOM 5269 O O . LEU D 1 108 ? 23.335 33.504 20.283 1.00 19.00 108 LEU D O 1
ATOM 5274 N N . PRO D 1 109 ? 22.615 31.435 19.705 1.00 18.29 109 PRO D N 1
ATOM 5275 C CA . PRO D 1 109 ? 23.368 30.876 20.833 1.00 18.24 109 PRO D CA 1
ATOM 5276 C C . PRO D 1 109 ? 24.849 30.729 20.588 1.00 17.28 109 PRO D C 1
ATOM 5277 O O . PRO D 1 109 ? 25.406 29.601 20.545 1.00 17.14 109 PRO D O 1
ATOM 5281 N N . TYR D 1 110 ? 25.508 31.876 20.505 1.00 15.82 110 TYR D N 1
ATOM 5282 C CA . TYR D 1 110 ? 26.961 31.996 20.364 1.00 17.67 110 TYR D CA 1
ATOM 5283 C C . TYR D 1 110 ? 27.388 33.179 21.265 1.00 17.86 110 TYR D C 1
ATOM 5284 O O . TYR D 1 110 ? 26.611 34.085 21.541 1.00 16.42 110 TYR D O 1
ATOM 5293 N N . MET D 1 111 ? 28.592 33.078 21.778 1.00 17.20 111 MET D N 1
ATOM 5294 C CA . MET D 1 111 ? 29.262 34.170 22.475 1.00 16.99 111 MET D CA 1
ATOM 5295 C C . MET D 1 111 ? 30.589 34.390 21.775 1.00 16.82 111 MET D C 1
ATOM 5296 O O . MET D 1 111 ? 31.053 33.532 21.032 1.00 17.42 111 MET D O 1
ATOM 5301 N N . ASN D 1 112 ? 31.222 35.527 22.018 1.00 17.13 112 ASN D N 1
ATOM 5302 C CA . ASN D 1 112 ? 32.470 35.850 21.319 1.00 17.14 112 ASN D CA 1
ATOM 5303 C C . ASN D 1 112 ? 33.692 35.173 21.862 1.00 19.44 112 ASN D C 1
ATOM 5304 O O . ASN D 1 112 ? 34.738 35.232 21.253 1.00 22.01 112 ASN D O 1
ATOM 5309 N N . GLY D 1 113 ? 33.563 34.545 22.996 1.00 15.33 113 GLY D N 1
ATOM 5310 C CA . GLY D 1 113 ? 34.695 33.821 23.575 1.00 15.82 113 GLY D CA 1
ATOM 5311 C C . GLY D 1 113 ? 34.285 33.172 24.887 1.00 14.11 113 GLY D C 1
ATOM 5312 O O . GLY D 1 113 ? 33.108 33.288 25.329 1.00 13.69 113 GLY D O 1
ATOM 5313 N N . HIS D 1 114 ? 35.247 32.533 25.531 1.00 13.37 114 HIS D N 1
ATOM 5314 C CA . HIS D 1 114 ? 35.039 31.752 26.736 1.00 12.51 114 HIS D CA 1
ATOM 5315 C C . HIS D 1 114 ? 34.972 32.554 28.015 1.00 11.26 114 HIS D C 1
ATOM 5316 O O . HIS D 1 114 ? 34.693 32.025 29.083 1.00 10.64 114 HIS D O 1
ATOM 5323 N N . ALA D 1 115 ? 35.336 33.842 27.895 1.00 11.02 115 ALA D N 1
ATOM 5324 C CA . ALA D 1 115 ? 35.298 34.756 29.053 1.00 11.05 115 ALA D CA 1
ATOM 5325 C C . ALA D 1 115 ? 34.519 35.974 28.679 1.00 10.64 115 ALA D C 1
ATOM 5326 O O . ALA D 1 115 ? 34.491 36.290 27.513 1.00 11.93 115 ALA D O 1
ATOM 5328 N N . TYR D 1 116 ? 33.972 36.698 29.671 1.00 9.71 116 TYR D N 1
ATOM 5329 C CA . TYR D 1 116 ? 33.245 37.944 29.404 1.00 9.32 116 TYR D CA 1
ATOM 5330 C C . TYR D 1 116 ? 33.464 38.958 30.515 1.00 8.42 116 TYR D C 1
ATOM 5331 O O . TYR D 1 116 ? 33.630 38.618 31.705 1.00 9.22 116 TYR D O 1
ATOM 5340 N N . LYS D 1 117 ? 33.541 40.228 30.099 1.00 9.25 117 LYS D N 1
ATOM 5341 C CA . LYS D 1 117 ? 33.482 41.287 31.079 1.00 8.75 117 LYS D CA 1
ATOM 5342 C C . LYS D 1 117 ? 32.012 41.443 31.398 1.00 7.45 117 LYS D C 1
ATOM 5343 O O . LYS D 1 117 ? 31.119 41.293 30.550 1.00 7.50 117 LYS D O 1
ATOM 5349 N N . GLN D 1 118 ? 31.737 41.808 32.640 1.00 7.26 118 GLN D N 1
ATOM 5350 C CA . GLN D 1 118 ? 30.384 41.847 33.187 1.00 7.03 118 GLN D CA 1
ATOM 5351 C C . GLN D 1 118 ? 29.572 43.091 32.747 1.00 7.16 118 GLN D C 1
ATOM 5352 O O . GLN D 1 118 ? 28.359 43.174 33.025 1.00 7.10 118 GLN D O 1
ATOM 5358 N N . PHE D 1 119 ? 30.331 44.070 32.244 1.00 7.42 119 PHE D N 1
ATOM 5359 C CA . PHE D 1 119 ? 29.790 45.284 31.662 1.00 7.51 119 PHE D CA 1
ATOM 5360 C C . PHE D 1 119 ? 30.541 45.595 30.384 1.00 8.35 119 PHE D C 1
ATOM 5361 O O . PHE D 1 119 ? 31.550 44.973 30.060 1.00 8.91 119 PHE D O 1
ATOM 5369 N N . GLY D 1 120 ? 30.055 46.572 29.657 1.00 7.65 120 GLY D N 1
ATOM 5370 C CA . GLY D 1 120 ? 30.605 46.964 28.377 1.00 9.21 120 GLY D CA 1
ATOM 5371 C C . GLY D 1 120 ? 30.083 46.109 27.214 1.00 10.18 120 GLY D C 1
ATOM 5372 O O . GLY D 1 120 ? 29.433 45.110 27.404 1.00 11.06 120 GLY D O 1
ATOM 5373 N N . ASP D 1 121 ? 30.300 46.638 26.021 1.00 12.49 121 ASP D N 1
ATOM 5374 C CA . ASP D 1 121 ? 29.782 46.074 24.776 1.00 14.32 121 ASP D CA 1
ATOM 5375 C C . ASP D 1 121 ? 30.758 45.059 24.175 1.00 16.49 121 ASP D C 1
ATOM 5376 O O . ASP D 1 121 ? 31.970 45.120 24.392 1.00 16.83 121 ASP D O 1
ATOM 5381 N N . ILE D 1 122 ? 30.203 44.201 23.322 1.00 14.23 122 ILE D N 1
ATOM 5382 C CA . ILE D 1 122 ? 30.916 43.167 22.647 1.00 15.44 122 ILE D CA 1
ATOM 5383 C C . ILE D 1 122 ? 30.711 43.325 21.161 1.00 17.04 122 ILE D C 1
ATOM 5384 O O . ILE D 1 122 ? 29.585 43.530 20.712 1.00 16.94 122 ILE D O 1
ATOM 5389 N N . TYR D 1 123 ? 31.804 43.258 20.392 1.00 17.75 123 TYR D N 1
ATOM 5390 C CA . TYR D 1 123 ? 31.645 43.295 18.929 1.00 18.04 123 TYR D CA 1
ATOM 5391 C C . TYR D 1 123 ? 32.610 42.271 18.331 1.00 18.53 123 TYR D C 1
ATOM 5392 O O . TYR D 1 123 ? 33.789 42.423 18.530 1.00 20.12 123 TYR D O 1
ATOM 5401 N N . GLU D 1 124 ? 32.094 41.260 17.613 1.00 18.12 124 GLU D N 1
ATOM 5402 C CA . GLU D 1 124 ? 32.896 40.300 16.820 1.00 19.29 124 GLU D CA 1
ATOM 5403 C C . GLU D 1 124 ? 32.369 40.301 15.393 1.00 20.13 124 GLU D C 1
ATOM 5404 O O . GLU D 1 124 ? 31.418 39.639 15.116 1.00 21.91 124 GLU D O 1
ATOM 5410 N N . PRO D 1 125 ? 32.985 41.088 14.491 1.00 24.23 125 PRO D N 1
ATOM 5411 C CA . PRO D 1 125 ? 32.400 41.127 13.125 1.00 24.25 125 PRO D CA 1
ATOM 5412 C C . PRO D 1 125 ? 32.656 39.803 12.430 1.00 25.78 125 PRO D C 1
ATOM 5413 O O . PRO D 1 125 ? 33.709 39.228 12.664 1.00 25.98 125 PRO D O 1
ATOM 5417 N N . ASN D 1 126 ? 31.708 39.326 11.621 1.00 27.88 126 ASN D N 1
ATOM 5418 C CA . ASN D 1 126 ? 31.938 38.191 10.710 1.00 26.45 126 ASN D CA 1
ATOM 5419 C C . ASN D 1 126 ? 32.422 36.997 11.497 1.00 27.33 126 ASN D C 1
ATOM 5420 O O . ASN D 1 126 ? 33.428 36.326 11.159 1.00 26.27 126 ASN D O 1
ATOM 5425 N N . ALA D 1 127 ? 31.708 36.758 12.598 1.00 26.40 127 ALA D N 1
ATOM 5426 C CA . ALA D 1 127 ? 32.102 35.741 13.558 1.00 25.89 127 ALA D CA 1
ATOM 5427 C C . ALA D 1 127 ? 31.906 34.330 13.034 1.00 26.22 127 ALA D C 1
ATOM 5428 O O . ALA D 1 127 ? 30.968 34.045 12.319 1.00 26.38 127 ALA D O 1
ATOM 5430 N N . GLU D 1 128 ? 32.797 33.440 13.459 1.00 29.33 128 GLU D N 1
ATOM 5431 C CA . GLU D 1 128 ? 32.731 32.020 13.123 1.00 31.11 128 GLU D CA 1
ATOM 5432 C C . GLU D 1 128 ? 32.906 31.198 14.377 1.00 26.60 128 GLU D C 1
ATOM 5433 O O . GLU D 1 128 ? 33.680 31.576 15.226 1.00 25.80 128 GLU D O 1
ATOM 5439 N N . ALA D 1 129 ? 32.174 30.103 14.486 1.00 25.95 129 ALA D N 1
ATOM 5440 C CA . ALA D 1 129 ? 32.328 29.173 15.563 1.00 28.06 129 ALA D CA 1
ATOM 5441 C C . ALA D 1 129 ? 32.398 27.791 14.961 1.00 33.29 129 ALA D C 1
ATOM 5442 O O . ALA D 1 129 ? 32.655 27.663 13.765 1.00 36.84 129 ALA D O 1
ATOM 5444 N N . THR D 1 130 ? 32.169 26.774 15.801 1.00 37.11 130 THR D N 1
ATOM 5445 C CA . THR D 1 130 ? 31.695 25.440 15.342 1.00 40.40 130 THR D CA 1
ATOM 5446 C C . THR D 1 130 ? 30.296 25.055 15.882 1.00 40.10 130 THR D C 1
ATOM 5447 O O . THR D 1 130 ? 29.972 25.376 17.041 1.00 41.06 130 THR D O 1
ATOM 5451 N N . VAL D 1 137 ? 30.970 27.049 11.259 1.00 42.01 137 VAL D N 1
ATOM 5452 C CA . VAL D 1 137 ? 29.724 27.761 11.040 1.00 40.69 137 VAL D CA 1
ATOM 5453 C C . VAL D 1 137 ? 29.950 29.301 11.070 1.00 40.10 137 VAL D C 1
ATOM 5454 O O . VAL D 1 137 ? 30.742 29.812 11.879 1.00 40.16 137 VAL D O 1
ATOM 5458 N N . LYS D 1 138 ? 29.295 30.016 10.142 1.00 36.44 138 LYS D N 1
ATOM 5459 C CA . LYS D 1 138 ? 29.309 31.478 10.099 1.00 35.72 138 LYS D CA 1
ATOM 5460 C C . LYS D 1 138 ? 28.080 31.911 10.846 1.00 33.23 138 LYS D C 1
ATOM 5461 O O . LYS D 1 138 ? 26.984 31.484 10.530 1.00 33.63 138 LYS D O 1
ATOM 5467 N N . VAL D 1 139 ? 28.271 32.730 11.886 1.00 32.27 139 VAL D N 1
ATOM 5468 C CA . VAL D 1 139 ? 27.171 33.155 12.801 1.00 28.79 139 VAL D CA 1
ATOM 5469 C C . VAL D 1 139 ? 26.803 34.622 12.582 1.00 26.82 139 VAL D C 1
ATOM 5470 O O . VAL D 1 139 ? 25.888 35.190 13.209 1.00 27.23 139 VAL D O 1
ATOM 5474 N N . GLY D 1 140 ? 27.544 35.273 11.709 1.00 26.40 140 GLY D N 1
ATOM 5475 C CA . GLY D 1 140 ? 27.321 36.666 11.427 1.00 25.33 140 GLY D CA 1
ATOM 5476 C C . GLY D 1 140 ? 28.019 37.603 12.423 1.00 24.82 140 GLY D C 1
ATOM 5477 O O . GLY D 1 140 ? 28.837 37.195 13.234 1.00 25.97 140 GLY D O 1
ATOM 5478 N N . ASN D 1 141 ? 27.741 38.888 12.298 1.00 22.35 141 ASN D N 1
ATOM 5479 C CA . ASN D 1 141 ? 28.333 39.857 13.205 1.00 21.60 141 ASN D CA 1
ATOM 5480 C C . ASN D 1 141 ? 27.724 39.623 14.575 1.00 17.91 141 ASN D C 1
ATOM 5481 O O . ASN D 1 141 ? 26.506 39.576 14.689 1.00 19.86 141 ASN D O 1
ATOM 5486 N N . ILE D 1 142 ? 28.552 39.530 15.605 1.00 17.44 142 ILE D N 1
ATOM 5487 C CA . ILE D 1 142 ? 28.024 39.486 16.991 1.00 16.26 142 ILE D CA 1
ATOM 5488 C C . ILE D 1 142 ? 28.134 40.929 17.506 1.00 15.21 142 ILE D C 1
ATOM 5489 O O . ILE D 1 142 ? 29.215 41.436 17.698 1.00 17.18 142 ILE D O 1
ATOM 5494 N N . ILE D 1 143 ? 26.993 41.549 17.767 1.00 15.33 143 ILE D N 1
ATOM 5495 C CA . ILE D 1 143 ? 26.948 42.930 18.312 1.00 14.97 143 ILE D CA 1
ATOM 5496 C C . ILE D 1 143 ? 26.102 42.887 19.553 1.00 12.91 143 ILE D C 1
ATOM 5497 O O . ILE D 1 143 ? 24.892 42.554 19.481 1.00 13.43 143 ILE D O 1
ATOM 5502 N N . MET D 1 144 ? 26.733 43.156 20.715 1.00 11.76 144 MET D N 1
ATOM 5503 C CA . MET D 1 144 ? 26.043 43.012 22.000 1.00 11.30 144 MET D CA 1
ATOM 5504 C C . MET D 1 144 ? 26.223 44.358 22.704 1.00 11.10 144 MET D C 1
ATOM 5505 O O . MET D 1 144 ? 27.337 44.726 23.143 1.00 12.52 144 MET D O 1
ATOM 5510 N N . LYS D 1 145 ? 25.131 45.087 22.704 1.00 10.70 145 LYS D N 1
ATOM 5511 C CA . LYS D 1 145 ? 25.050 46.422 23.356 1.00 11.75 145 LYS D CA 1
ATOM 5512 C C . LYS D 1 145 ? 24.690 46.200 24.831 1.00 10.12 145 LYS D C 1
ATOM 5513 O O . LYS D 1 145 ? 23.607 45.663 25.183 1.00 10.86 145 LYS D O 1
ATOM 5519 N N . PHE D 1 146 ? 25.617 46.563 25.718 1.00 10.85 146 PHE D N 1
ATOM 5520 C CA . PHE D 1 146 ? 25.293 46.470 27.160 1.00 9.93 146 PHE D CA 1
ATOM 5521 C C . PHE D 1 146 ? 24.052 47.285 27.520 1.00 10.84 146 PHE D C 1
ATOM 5522 O O . PHE D 1 146 ? 23.942 48.468 27.158 1.00 11.07 146 PHE D O 1
ATOM 5530 N N . ILE D 1 147 ? 23.178 46.666 28.283 1.00 9.53 147 ILE D N 1
ATOM 5531 C CA . ILE D 1 147 ? 21.931 47.261 28.802 1.00 9.48 147 ILE D CA 1
ATOM 5532 C C . ILE D 1 147 ? 22.040 47.487 30.311 1.00 9.38 147 ILE D C 1
ATOM 5533 O O . ILE D 1 147 ? 21.889 48.636 30.825 1.00 9.95 147 ILE D O 1
ATOM 5538 N N . THR D 1 148 ? 22.232 46.414 31.086 1.00 9.34 148 THR D N 1
ATOM 5539 C CA . THR D 1 148 ? 22.327 46.591 32.526 1.00 8.69 148 THR D CA 1
ATOM 5540 C C . THR D 1 148 ? 22.958 45.330 33.174 1.00 8.14 148 THR D C 1
ATOM 5541 O O . THR D 1 148 ? 23.184 44.350 32.444 1.00 8.07 148 THR D O 1
ATOM 5545 N N . ASN D 1 149 ? 23.276 45.408 34.447 1.00 8.02 149 ASN D N 1
ATOM 5546 C CA . ASN D 1 149 ? 23.674 44.243 35.176 1.00 8.00 149 ASN D CA 1
ATOM 5547 C C . ASN D 1 149 ? 23.330 44.406 36.621 1.00 8.17 149 ASN D C 1
ATOM 5548 O O . ASN D 1 149 ? 22.758 45.420 37.044 1.00 7.67 149 ASN D O 1
ATOM 5553 N N . GLY D 1 150 ? 23.563 43.359 37.401 1.00 7.43 150 GLY D N 1
ATOM 5554 C CA . GLY D 1 150 ? 23.382 43.428 38.793 1.00 7.52 150 GLY D CA 1
ATOM 5555 C C . GLY D 1 150 ? 23.811 42.158 39.510 1.00 7.47 150 GLY D C 1
ATOM 5556 O O . GLY D 1 150 ? 23.885 41.097 38.871 1.00 8.77 150 GLY D O 1
ATOM 5557 N N . PHE D 1 151 ? 24.232 42.297 40.765 1.00 7.03 151 PHE D N 1
ATOM 5558 C CA . PHE D 1 151 ? 24.428 41.127 41.631 1.00 7.22 151 PHE D CA 1
ATOM 5559 C C . PHE D 1 151 ? 23.870 41.303 42.983 1.00 7.80 151 PHE D C 1
ATOM 5560 O O . PHE D 1 151 ? 23.785 42.427 43.503 1.00 7.67 151 PHE D O 1
ATOM 5568 N N . ASP D 1 152 ? 23.422 40.193 43.579 1.00 7.56 152 ASP D N 1
ATOM 5569 C CA . ASP D 1 152 ? 22.923 40.224 44.936 1.00 7.89 152 ASP D CA 1
ATOM 5570 C C . ASP D 1 152 ? 24.001 40.479 45.919 1.00 7.85 152 ASP D C 1
ATOM 5571 O O . ASP D 1 152 ? 24.834 39.586 46.166 1.00 9.37 152 ASP D O 1
ATOM 5576 N N . ARG D 1 153 ? 24.003 41.645 46.556 1.00 7.83 153 ARG D N 1
ATOM 5577 C CA . ARG D 1 153 ? 24.991 42.022 47.523 1.00 8.68 153 ARG D CA 1
ATOM 5578 C C . ARG D 1 153 ? 24.556 41.813 48.957 1.00 8.04 153 ARG D C 1
ATOM 5579 O O . ARG D 1 153 ? 25.389 41.915 49.883 1.00 8.85 153 ARG D O 1
ATOM 5587 N N . ASP D 1 154 ? 23.297 41.401 49.155 1.00 8.65 154 ASP D N 1
ATOM 5588 C CA . ASP D 1 154 ? 22.835 41.070 50.493 1.00 8.76 154 ASP D CA 1
ATOM 5589 C C . ASP D 1 154 ? 23.544 39.847 51.087 1.00 10.22 154 ASP D C 1
ATOM 5590 O O . ASP D 1 154 ? 23.680 38.848 50.430 1.00 11.67 154 ASP D O 1
ATOM 5595 N N . GLY D 1 155 ? 23.994 39.958 52.316 1.00 10.94 155 GLY D N 1
ATOM 5596 C CA . GLY D 1 155 ? 24.640 38.876 52.994 1.00 11.04 155 GLY D CA 1
ATOM 5597 C C . GLY D 1 155 ? 26.109 38.732 52.801 1.00 12.47 155 GLY D C 1
ATOM 5598 O O . GLY D 1 155 ? 26.744 37.901 53.451 1.00 13.12 155 GLY D O 1
ATOM 5599 N N . MET D 1 156 ? 26.693 39.561 51.949 1.00 10.43 156 MET D N 1
ATOM 5600 C CA . MET D 1 156 ? 28.130 39.551 51.763 1.00 10.21 156 MET D CA 1
ATOM 5601 C C . MET D 1 156 ? 28.927 40.225 52.855 1.00 11.74 156 MET D C 1
ATOM 5602 O O . MET D 1 156 ? 30.156 40.225 52.798 1.00 15.16 156 MET D O 1
ATOM 5607 N N . GLY D 1 157 ? 28.288 40.820 53.819 1.00 11.59 157 GLY D N 1
ATOM 5608 C CA . GLY D 1 157 ? 29.011 41.391 54.936 1.00 12.96 157 GLY D CA 1
ATOM 5609 C C . GLY D 1 157 ? 29.303 42.862 54.792 1.00 12.73 157 GLY D C 1
ATOM 5610 O O . GLY D 1 157 ? 28.780 43.504 53.898 1.00 12.44 157 GLY D O 1
ATOM 5611 N N . ASP D 1 158 ? 30.155 43.375 55.656 1.00 13.95 158 ASP D N 1
ATOM 5612 C CA . ASP D 1 158 ? 30.395 44.816 55.683 1.00 16.02 158 ASP D CA 1
ATOM 5613 C C . ASP D 1 158 ? 31.259 45.366 54.599 1.00 15.90 158 ASP D C 1
ATOM 5614 O O . ASP D 1 158 ? 31.163 46.563 54.333 1.00 18.38 158 ASP D O 1
ATOM 5619 N N . ALA D 1 159 ? 32.110 44.517 54.011 1.00 15.08 159 ALA D N 1
ATOM 5620 C CA . ALA D 1 159 ? 32.989 44.968 52.940 1.00 15.47 159 ALA D CA 1
ATOM 5621 C C . ALA D 1 159 ? 33.323 43.816 52.039 1.00 15.49 159 ALA D C 1
ATOM 5622 O O . ALA D 1 159 ? 33.655 42.738 52.513 1.00 19.46 159 ALA D O 1
ATOM 5624 N N . LEU D 1 160 ? 33.271 44.039 50.743 1.00 12.61 160 LEU D N 1
ATOM 5625 C CA . LEU D 1 160 ? 33.750 43.035 49.813 1.00 11.94 160 LEU D CA 1
ATOM 5626 C C . LEU D 1 160 ? 35.248 43.099 49.683 1.00 12.24 160 LEU D C 1
ATOM 5627 O O . LEU D 1 160 ? 35.828 44.179 49.880 1.00 12.75 160 LEU D O 1
ATOM 5632 N N . PRO D 1 161 ? 35.868 41.992 49.279 1.00 12.80 161 PRO D N 1
ATOM 5633 C CA . PRO D 1 161 ? 37.298 42.033 48.976 1.00 12.31 161 PRO D CA 1
ATOM 5634 C C . PRO D 1 161 ? 37.582 43.116 47.915 1.00 10.90 161 PRO D C 1
ATOM 5635 O O . PRO D 1 161 ? 36.720 43.394 47.049 1.00 11.30 161 PRO D O 1
ATOM 5639 N N . ALA D 1 162 ? 38.801 43.641 47.913 1.00 11.74 162 ALA D N 1
ATOM 5640 C CA . ALA D 1 162 ? 39.170 44.663 46.934 1.00 12.90 162 ALA D CA 1
ATOM 5641 C C . ALA D 1 162 ? 39.121 44.185 45.504 1.00 11.35 162 ALA D C 1
ATOM 5642 O O . ALA D 1 162 ? 38.971 44.990 44.580 1.00 10.72 162 ALA D O 1
ATOM 5644 N N . GLU D 1 163 ? 39.189 42.856 45.247 1.00 10.26 163 GLU D N 1
ATOM 5645 C CA . GLU D 1 163 ? 39.090 42.392 43.901 1.00 11.13 163 GLU D CA 1
ATOM 5646 C C . GLU D 1 163 ? 37.772 42.721 43.208 1.00 9.26 163 GLU D C 1
ATOM 5647 O O . GLU D 1 163 ? 37.715 42.696 41.954 1.00 10.83 163 GLU D O 1
ATOM 5653 N N . TYR D 1 164 ? 36.736 43.080 44.016 1.00 8.24 164 TYR D N 1
ATOM 5654 C CA . TYR D 1 164 ? 35.420 43.428 43.494 1.00 8.60 164 TYR D CA 1
ATOM 5655 C C . TYR D 1 164 ? 35.162 44.922 43.297 1.00 9.04 164 TYR D C 1
ATOM 5656 O O . TYR D 1 164 ? 34.061 45.316 43.005 1.00 9.31 164 TYR D O 1
ATOM 5665 N N . ASP D 1 165 ? 36.245 45.709 43.395 1.00 8.00 165 ASP D N 1
ATOM 5666 C CA . ASP D 1 165 ? 36.060 47.162 43.416 1.00 8.50 165 ASP D CA 1
ATOM 5667 C C . ASP D 1 165 ? 36.065 47.747 41.978 1.00 8.74 165 ASP D C 1
ATOM 5668 O O . ASP D 1 165 ? 36.940 48.595 41.625 1.00 10.46 165 ASP D O 1
ATOM 5673 N N . GLN D 1 166 ? 35.062 47.350 41.208 1.00 8.18 166 GLN D N 1
ATOM 5674 C CA . GLN D 1 166 ? 34.735 47.973 39.933 1.00 8.89 166 GLN D CA 1
ATOM 5675 C C . GLN D 1 166 ? 33.345 48.534 39.978 1.00 9.07 166 GLN D C 1
ATOM 5676 O O . GLN D 1 166 ? 32.383 47.817 40.326 1.00 9.91 166 GLN D O 1
ATOM 5682 N N . SER D 1 167 ? 33.210 49.826 39.657 1.00 8.50 167 SER D N 1
ATOM 5683 C CA . SER D 1 167 ? 31.950 50.550 39.877 1.00 8.40 167 SER D CA 1
ATOM 5684 C C . SER D 1 167 ? 30.777 49.993 39.053 1.00 9.04 167 SER D C 1
ATOM 5685 O O . SER D 1 167 ? 29.607 50.032 39.467 1.00 11.60 167 SER D O 1
ATOM 5688 N N . GLN D 1 168 ? 31.082 49.454 37.871 1.00 7.39 168 GLN D N 1
ATOM 5689 C CA . GLN D 1 168 ? 30.034 49.017 36.973 1.00 7.51 168 GLN D CA 1
ATOM 5690 C C . GLN D 1 168 ? 29.617 47.536 37.201 1.00 7.45 168 GLN D C 1
ATOM 5691 O O . GLN D 1 168 ? 28.766 47.031 36.468 1.00 6.99 168 GLN D O 1
ATOM 5697 N N . LEU D 1 169 ? 30.127 46.956 38.264 1.00 8.32 169 LEU D N 1
ATOM 5698 C CA . LEU D 1 169 ? 29.594 45.684 38.741 1.00 8.56 169 LEU D CA 1
ATOM 5699 C C . LEU D 1 169 ? 28.508 46.109 39.698 1.00 7.74 169 LEU D C 1
ATOM 5700 O O . LEU D 1 169 ? 28.807 46.423 40.816 1.00 8.40 169 LEU D O 1
ATOM 5705 N N . TYR D 1 170 ? 27.290 46.162 39.228 1.00 6.94 170 TYR D N 1
ATOM 5706 C CA . TYR D 1 170 ? 26.219 46.829 40.005 1.00 7.06 170 TYR D CA 1
ATOM 5707 C C . TYR D 1 170 ? 25.785 46.025 41.227 1.00 7.12 170 TYR D C 1
ATOM 5708 O O . TYR D 1 170 ? 25.134 44.945 41.058 1.00 8.15 170 TYR D O 1
ATOM 5717 N N . ARG D 1 171 ? 26.162 46.521 42.386 1.00 6.80 171 ARG D N 1
ATOM 5718 C CA . ARG D 1 171 ? 25.799 45.906 43.701 1.00 7.62 171 ARG D CA 1
ATOM 5719 C C . ARG D 1 171 ? 24.357 46.281 43.984 1.00 7.12 171 ARG D C 1
ATOM 5720 O O . ARG D 1 171 ? 24.057 47.465 44.032 1.00 8.20 171 ARG D O 1
ATOM 5728 N N . VAL D 1 172 ? 23.469 45.299 44.156 1.00 6.86 172 VAL D N 1
ATOM 5729 C CA . VAL D 1 172 ? 22.065 45.582 44.371 1.00 7.47 172 VAL D CA 1
ATOM 5730 C C . VAL D 1 172 ? 21.637 44.934 45.688 1.00 8.43 172 VAL D C 1
ATOM 5731 O O . VAL D 1 172 ? 21.954 43.721 45.916 1.00 7.33 172 VAL D O 1
ATOM 5735 N N . MET D 1 173 ? 20.955 45.648 46.561 1.00 8.75 173 MET D N 1
ATOM 5736 C CA . MET D 1 173 ? 20.483 45.094 47.846 1.00 9.84 173 MET D CA 1
ATOM 5737 C C . MET D 1 173 ? 18.977 45.258 47.934 1.00 11.75 173 MET D C 1
ATOM 5738 O O . MET D 1 173 ? 18.437 46.275 47.601 1.00 13.17 173 MET D O 1
ATOM 5743 N N . ASP D 1 174 ? 18.312 44.162 48.255 1.00 10.22 174 ASP D N 1
ATOM 5744 C CA . ASP D 1 174 ? 16.884 44.134 48.530 1.00 10.97 174 ASP D CA 1
ATOM 5745 C C . ASP D 1 174 ? 16.562 43.518 49.864 1.00 10.20 174 ASP D C 1
ATOM 5746 O O . ASP D 1 174 ? 15.395 43.270 50.140 1.00 10.94 174 ASP D O 1
ATOM 5751 N N . GLY D 1 175 ? 17.563 43.413 50.725 1.00 10.48 175 GLY D N 1
ATOM 5752 C CA . GLY D 1 175 ? 17.470 42.847 52.050 1.00 11.35 175 GLY D CA 1
ATOM 5753 C C . GLY D 1 175 ? 17.347 41.347 52.078 1.00 12.12 175 GLY D C 1
ATOM 5754 O O . GLY D 1 175 ? 17.202 40.794 53.178 1.00 15.14 175 GLY D O 1
ATOM 5755 N N . VAL D 1 176 ? 17.440 40.679 50.920 1.00 11.65 176 VAL D N 1
ATOM 5756 C CA . VAL D 1 176 ? 17.212 39.224 50.870 1.00 12.15 176 VAL D CA 1
ATOM 5757 C C . VAL D 1 176 ? 18.387 38.520 50.167 1.00 10.47 176 VAL D C 1
ATOM 5758 O O . VAL D 1 176 ? 18.553 38.625 48.967 1.00 11.95 176 VAL D O 1
ATOM 5762 N N . PRO D 1 177 ? 19.233 37.874 50.934 1.00 11.15 177 PRO D N 1
ATOM 5763 C CA . PRO D 1 177 ? 20.305 37.119 50.282 1.00 11.33 177 PRO D CA 1
ATOM 5764 C C . PRO D 1 177 ? 19.750 36.057 49.367 1.00 11.80 177 PRO D C 1
ATOM 5765 O O . PRO D 1 177 ? 18.710 35.424 49.674 1.00 11.87 177 PRO D O 1
ATOM 5769 N N . GLY D 1 178 ? 20.356 35.892 48.202 1.00 12.20 178 GLY D N 1
ATOM 5770 C CA . GLY D 1 178 ? 19.920 34.899 47.261 1.00 12.46 178 GLY D CA 1
ATOM 5771 C C . GLY D 1 178 ? 18.868 35.333 46.286 1.00 13.09 178 GLY D C 1
ATOM 5772 O O . GLY D 1 178 ? 18.498 34.587 45.363 1.00 15.45 178 GLY D O 1
ATOM 5773 N N . LYS D 1 179 ? 18.433 36.595 46.405 1.00 12.09 179 LYS D N 1
ATOM 5774 C CA . LYS D 1 179 ? 17.492 37.196 45.481 1.00 13.39 179 LYS D CA 1
ATOM 5775 C C . LYS D 1 179 ? 18.081 38.447 44.809 1.00 12.15 179 LYS D C 1
ATOM 5776 O O . LYS D 1 179 ? 18.802 39.281 45.439 1.00 13.04 179 LYS D O 1
ATOM 5782 N N . LEU D 1 180 ? 17.784 38.562 43.536 1.00 12.26 180 LEU D N 1
ATOM 5783 C CA . LEU D 1 180 ? 18.130 39.745 42.784 1.00 11.96 180 LEU D CA 1
ATOM 5784 C C . LEU D 1 180 ? 17.066 40.100 41.793 1.00 13.38 180 LEU D C 1
ATOM 5785 O O . LEU D 1 180 ? 16.470 39.237 41.159 1.00 15.86 180 LEU D O 1
ATOM 5790 N N . ALA D 1 181 ? 16.820 41.378 41.579 1.00 11.65 181 ALA D N 1
ATOM 5791 C CA . ALA D 1 181 ? 16.008 41.801 40.475 1.00 11.41 181 ALA D CA 1
ATOM 5792 C C . ALA D 1 181 ? 16.704 42.926 39.726 1.00 11.98 181 ALA D C 1
ATOM 5793 O O . ALA D 1 181 ? 17.353 43.752 40.356 1.00 12.45 181 ALA D O 1
ATOM 5795 N N . ILE D 1 182 ? 16.553 42.916 38.423 1.00 11.50 182 ILE D N 1
ATOM 5796 C CA . ILE D 1 182 ? 17.035 43.987 37.558 1.00 12.14 182 ILE D CA 1
ATOM 5797 C C . ILE D 1 182 ? 15.885 44.458 36.689 1.00 12.73 182 ILE D C 1
ATOM 5798 O O . ILE D 1 182 ? 14.889 43.743 36.522 1.00 12.04 182 ILE D O 1
ATOM 5803 N N . THR D 1 183 ? 16.051 45.670 36.113 1.00 14.97 183 THR D N 1
ATOM 5804 C CA . THR D 1 183 ? 15.068 46.234 35.207 1.00 14.96 183 THR D CA 1
ATOM 5805 C C . THR D 1 183 ? 15.735 47.048 34.126 1.00 14.12 183 THR D C 1
ATOM 5806 O O . THR D 1 183 ? 16.860 47.524 34.260 1.00 14.43 183 THR D O 1
ATOM 5810 N N . PHE D 1 184 ? 15.029 47.186 33.054 1.00 13.24 184 PHE D N 1
ATOM 5811 C CA . PHE D 1 184 ? 15.503 47.935 31.950 1.00 13.77 184 PHE D CA 1
ATOM 5812 C C . PHE D 1 184 ? 14.269 48.139 31.061 1.00 13.55 184 PHE D C 1
ATOM 5813 O O . PHE D 1 184 ? 13.276 47.434 31.172 1.00 14.40 184 PHE D O 1
ATOM 5821 N N . THR D 1 185 ? 14.358 49.154 30.237 1.00 14.26 185 THR D N 1
ATOM 5822 C CA . THR D 1 185 ? 13.424 49.371 29.151 1.00 14.02 185 THR D CA 1
ATOM 5823 C C . THR D 1 185 ? 14.202 49.136 27.877 1.00 13.27 185 THR D C 1
ATOM 5824 O O . THR D 1 185 ? 15.123 49.849 27.530 1.00 15.52 185 THR D O 1
ATOM 5828 N N . PRO D 1 186 ? 13.780 48.129 27.085 1.00 15.30 186 PRO D N 1
ATOM 5829 C CA . PRO D 1 186 ? 14.484 47.818 25.881 1.00 14.33 186 PRO D CA 1
ATOM 5830 C C . PRO D 1 186 ? 14.575 49.047 24.995 1.00 15.43 186 PRO D C 1
ATOM 5831 O O . PRO D 1 186 ? 13.523 49.609 24.665 1.00 16.12 186 PRO D O 1
ATOM 5835 N N . PRO D 1 187 ? 15.750 49.432 24.578 1.00 16.76 187 PRO D N 1
ATOM 5836 C CA . PRO D 1 187 ? 15.852 50.626 23.684 1.00 17.63 187 PRO D CA 1
ATOM 5837 C C . PRO D 1 187 ? 15.527 50.301 22.241 1.00 18.79 187 PRO D C 1
ATOM 5838 O O . PRO D 1 187 ? 15.302 51.203 21.460 1.00 19.04 187 PRO D O 1
ATOM 5842 N N . GLU D 1 188 ? 15.551 49.009 21.855 1.00 18.53 188 GLU D N 1
ATOM 5843 C CA . GLU D 1 188 ? 15.328 48.584 20.469 1.00 21.80 188 GLU D CA 1
ATOM 5844 C C . GLU D 1 188 ? 14.552 47.324 20.442 1.00 19.64 188 GLU D C 1
ATOM 5845 O O . GLU D 1 188 ? 14.614 46.537 21.342 1.00 17.81 188 GLU D O 1
ATOM 5851 N N . ASN D 1 189 ? 13.748 47.131 19.391 1.00 17.60 189 ASN D N 1
ATOM 5852 C CA . ASN D 1 189 ? 13.084 45.856 19.229 1.00 16.79 189 ASN D CA 1
ATOM 5853 C C . ASN D 1 189 ? 14.061 44.772 18.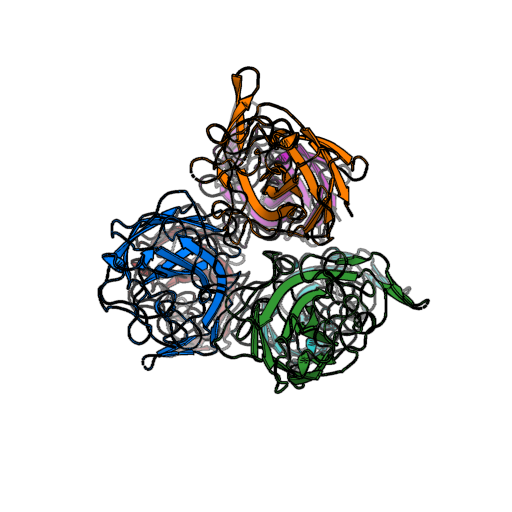882 1.00 14.59 189 ASN D C 1
ATOM 5854 O O . ASN D 1 189 ? 14.969 44.986 18.075 1.00 17.45 189 ASN D O 1
ATOM 5859 N N . GLY D 1 190 ? 13.871 43.603 19.475 1.00 14.62 190 GLY D N 1
ATOM 5860 C CA . GLY D 1 190 ? 14.685 42.497 19.140 1.00 15.08 190 GLY D CA 1
ATOM 5861 C C . GLY D 1 190 ? 15.121 41.623 20.278 1.00 12.65 190 GLY D C 1
ATOM 5862 O O . GLY D 1 190 ? 14.502 41.550 21.349 1.00 12.58 190 GLY D O 1
ATOM 5863 N N . TRP D 1 191 ? 16.177 40.878 19.999 1.00 12.35 191 TRP D N 1
ATOM 5864 C CA . TRP D 1 191 ? 16.607 39.856 20.915 1.00 12.43 191 TRP D CA 1
ATOM 5865 C C . TRP D 1 191 ? 17.559 40.419 21.980 1.00 11.97 191 TRP D C 1
ATOM 5866 O O . TRP D 1 191 ? 18.496 41.125 21.611 1.00 13.60 191 TRP D O 1
ATOM 5877 N N . TYR D 1 192 ? 17.261 40.042 23.209 1.00 11.88 192 TYR D N 1
ATOM 5878 C CA . TYR D 1 192 ? 18.106 40.353 24.400 1.00 12.52 192 TYR D CA 1
ATOM 5879 C C . TYR D 1 192 ? 18.738 39.048 24.863 1.00 13.12 192 TYR D C 1
ATOM 5880 O O . TYR D 1 192 ? 18.081 38.041 24.991 1.00 14.31 192 TYR D O 1
ATOM 5889 N N . GLN D 1 193 ? 20.048 39.104 25.041 1.00 11.88 193 GLN D N 1
ATOM 5890 C CA . GLN D 1 193 ? 20.910 37.992 25.385 1.00 10.38 193 GLN D CA 1
ATOM 5891 C C . GLN D 1 193 ? 21.453 38.347 26.758 1.00 11.21 193 GLN D C 1
ATOM 5892 O O . GLN D 1 193 ? 22.025 39.436 26.945 1.00 11.72 193 GLN D O 1
ATOM 5898 N N . PHE D 1 194 ? 21.165 37.496 27.731 1.00 9.76 194 PHE D N 1
ATOM 5899 C CA . PHE D 1 194 ? 21.614 37.695 29.096 1.00 10.11 194 PHE D CA 1
ATOM 5900 C C . PHE D 1 194 ? 22.361 36.556 29.653 1.00 10.51 194 PHE D C 1
ATOM 5901 O O . PHE D 1 194 ? 22.082 35.376 29.283 1.00 10.71 194 PHE D O 1
ATOM 5909 N N . VAL D 1 195 ? 23.306 36.832 30.542 1.00 10.18 195 VAL D N 1
ATOM 5910 C CA . VAL D 1 195 ? 24.004 35.769 31.214 1.00 9.69 195 VAL D CA 1
ATOM 5911 C C . VAL D 1 195 ? 23.683 35.792 32.673 1.00 9.45 195 VAL D C 1
ATOM 5912 O O . VAL D 1 195 ? 23.675 36.870 33.291 1.00 9.87 195 VAL D O 1
ATOM 5916 N N . VAL D 1 196 ? 23.457 34.603 33.272 1.00 9.01 196 VAL D N 1
ATOM 5917 C CA . VAL D 1 196 ? 23.182 34.484 34.693 1.00 9.24 196 VAL D CA 1
ATOM 5918 C C . VAL D 1 196 ? 24.383 33.757 35.252 1.00 9.65 196 VAL D C 1
ATOM 5919 O O . VAL D 1 196 ? 24.862 32.743 34.660 1.00 9.89 196 VAL D O 1
ATOM 5923 N N . GLY D 1 197 ? 24.895 34.223 36.363 1.00 9.41 197 GLY D N 1
ATOM 5924 C CA . GLY D 1 197 ? 25.977 33.600 37.111 1.00 9.57 197 GLY D CA 1
ATOM 5925 C C . GLY D 1 197 ? 25.849 33.824 38.574 1.00 8.44 197 GLY D C 1
ATOM 5926 O O . GLY D 1 197 ? 24.756 34.092 39.114 1.00 9.84 197 GLY D O 1
ATOM 5927 N N . ALA D 1 198 ? 26.958 33.632 39.269 1.00 8.58 198 ALA D N 1
ATOM 5928 C CA . ALA D 1 198 ? 27.070 33.971 40.676 1.00 8.80 198 ALA D CA 1
ATOM 5929 C C . ALA D 1 198 ? 28.448 34.521 40.981 1.00 7.58 198 ALA D C 1
ATOM 5930 O O . ALA D 1 198 ? 29.368 34.452 40.173 1.00 7.67 198 ALA D O 1
ATOM 5932 N N . ILE D 1 199 ? 28.551 35.154 42.140 1.00 7.77 199 ILE D N 1
ATOM 5933 C CA . ILE D 1 199 ? 29.740 35.936 42.508 1.00 8.04 199 ILE D CA 1
ATOM 5934 C C . ILE D 1 199 ? 29.964 35.931 44.026 1.00 7.17 199 ILE D C 1
ATOM 5935 O O . ILE D 1 199 ? 28.993 35.909 44.772 1.00 8.62 199 ILE D O 1
ATOM 5940 N N . ASN D 1 200 ? 31.233 35.879 44.442 1.00 7.55 200 ASN D N 1
ATOM 5941 C CA . ASN D 1 200 ? 31.651 36.052 45.820 1.00 7.36 200 ASN D CA 1
ATOM 5942 C C . ASN D 1 200 ? 30.797 35.292 46.831 1.00 7.83 200 ASN D C 1
ATOM 5943 O O . ASN D 1 200 ? 30.174 35.854 47.708 1.00 7.93 200 ASN D O 1
ATOM 5948 N N . PRO D 1 201 ? 30.761 33.946 46.669 1.00 7.83 201 PRO D N 1
ATOM 5949 C CA . PRO D 1 201 ? 30.002 33.206 47.677 1.00 8.79 201 PRO D CA 1
ATOM 5950 C C . PRO D 1 201 ? 30.539 33.381 49.107 1.00 8.57 201 PRO D C 1
ATOM 5951 O O . PRO D 1 201 ? 31.718 33.482 49.307 1.00 8.48 201 PRO D O 1
ATOM 5955 N N . ASP D 1 202 ? 29.658 33.380 50.091 1.00 10.17 202 ASP D N 1
ATOM 5956 C CA . ASP D 1 202 ? 29.993 33.616 51.474 1.00 10.82 202 ASP D CA 1
ATOM 5957 C C . ASP D 1 202 ? 31.059 32.595 51.920 1.00 10.96 202 ASP D C 1
ATOM 5958 O O . ASP D 1 202 ? 30.869 31.417 51.707 1.00 9.76 202 ASP D O 1
ATOM 5963 N N . ILE D 1 203 ? 32.115 33.098 52.555 1.00 11.43 203 ILE D N 1
ATOM 5964 C CA . ILE D 1 203 ? 33.177 32.246 53.079 1.00 12.95 203 ILE D CA 1
ATOM 5965 C C . ILE D 1 203 ? 32.579 31.141 53.959 1.00 12.34 203 ILE D C 1
ATOM 5966 O O . ILE D 1 203 ? 31.767 31.381 54.777 1.00 11.23 203 ILE D O 1
ATOM 5971 N N . ASP D 1 204 ? 32.999 29.922 53.628 1.00 13.35 204 ASP D N 1
ATOM 5972 C CA . ASP D 1 204 ? 32.615 28.714 54.348 1.00 14.25 204 ASP D CA 1
ATOM 5973 C C . ASP D 1 204 ? 31.200 28.292 54.222 1.00 13.05 204 ASP D C 1
ATOM 5974 O O . ASP D 1 204 ? 30.763 27.391 54.902 1.00 13.44 204 ASP D O 1
ATOM 5979 N N . SER D 1 205 ? 30.461 28.870 53.272 1.00 11.50 205 SER D N 1
ATOM 5980 C CA . SER D 1 205 ? 29.080 28.503 53.071 1.00 10.28 205 SER D CA 1
ATOM 5981 C C . SER D 1 205 ? 29.015 27.288 52.138 1.00 9.38 205 SER D C 1
ATOM 5982 O O . SER D 1 205 ? 29.985 26.855 51.504 1.00 10.33 205 SER D O 1
ATOM 5985 N N . THR D 1 206 ? 27.800 26.816 51.957 1.00 9.65 206 THR D N 1
ATOM 5986 C CA . THR D 1 206 ? 27.546 25.757 50.998 1.00 10.43 206 THR D CA 1
ATOM 5987 C C . THR D 1 206 ? 28.061 26.154 49.585 1.00 9.80 206 THR D C 1
ATOM 5988 O O . THR D 1 206 ? 28.782 25.391 48.888 1.00 9.30 206 THR D O 1
ATOM 5992 N N . ALA D 1 207 ? 27.716 27.393 49.153 1.00 9.77 207 ALA D N 1
ATOM 5993 C CA . ALA D 1 207 ? 28.109 27.835 47.864 1.00 8.71 207 ALA D CA 1
ATOM 5994 C C . ALA D 1 207 ? 29.611 27.979 47.704 1.00 8.28 207 ALA D C 1
ATOM 5995 O O . ALA D 1 207 ? 30.121 27.824 46.599 1.00 9.99 207 ALA D O 1
ATOM 5997 N N . TYR D 1 208 ? 30.295 28.367 48.747 1.00 9.60 208 TYR D N 1
ATOM 5998 C CA . TYR D 1 208 ? 31.730 28.564 48.702 1.00 10.03 208 TYR D CA 1
ATOM 5999 C C . TYR D 1 208 ? 32.418 27.248 48.461 1.00 11.73 208 TYR D C 1
ATOM 6000 O O . TYR D 1 208 ? 33.415 27.129 47.757 1.00 10.27 208 TYR D O 1
ATOM 6009 N N . GLY D 1 209 ? 31.872 26.243 49.133 1.00 11.11 209 GLY D N 1
ATOM 6010 C CA . GLY D 1 209 ? 32.415 24.913 48.875 1.00 11.30 209 GLY D CA 1
ATOM 6011 C C . GLY D 1 209 ? 33.881 24.853 49.346 1.00 10.81 209 GLY D C 1
ATOM 6012 O O . GLY D 1 209 ? 34.224 25.307 50.439 1.00 11.60 209 GLY D O 1
ATOM 6013 N N . SER D 1 210 ? 34.761 24.388 48.482 1.00 11.70 210 SER D N 1
ATOM 6014 C CA . SER D 1 210 ? 36.196 24.365 48.769 1.00 12.91 210 SER D CA 1
ATOM 6015 C C . SER D 1 210 ? 36.934 25.675 48.492 1.00 14.15 210 SER D C 1
ATOM 6016 O O . SER D 1 210 ? 38.161 25.775 48.723 1.00 15.72 210 SER D O 1
ATOM 6021 N N . GLY D 1 211 ? 36.201 26.668 48.024 1.00 11.59 211 GLY D N 1
ATOM 6022 C CA . GLY D 1 211 ? 36.832 27.995 47.847 1.00 11.21 211 GLY D CA 1
ATOM 6023 C C . GLY D 1 211 ? 37.159 28.265 46.394 1.00 11.86 211 GLY D C 1
ATOM 6024 O O . GLY D 1 211 ? 36.832 27.510 45.448 1.00 11.31 211 GLY D O 1
ATOM 6025 N N . PRO D 1 212 ? 37.870 29.405 46.198 1.00 12.69 212 PRO D N 1
ATOM 6026 C CA . PRO D 1 212 ? 38.126 29.896 44.866 1.00 12.41 212 PRO D CA 1
ATOM 6027 C C . PRO D 1 212 ? 39.109 29.106 44.026 1.00 12.50 212 PRO D C 1
ATOM 6028 O O . PRO D 1 212 ? 39.138 29.178 42.824 1.00 12.03 212 PRO D O 1
ATOM 6032 N N . GLY D 1 213 ? 39.995 28.396 44.714 1.00 16.20 213 GLY D N 1
ATOM 6033 C CA . GLY D 1 213 ? 41.017 27.631 44.043 1.00 17.12 213 GLY D CA 1
ATOM 6034 C C . GLY D 1 213 ? 41.932 28.570 43.306 1.00 15.86 213 GLY D C 1
ATOM 6035 O O . GLY D 1 213 ? 42.242 29.655 43.804 1.00 17.77 213 GLY D O 1
ATOM 6036 N N . SER D 1 214 ? 42.165 28.245 42.074 1.00 15.02 214 SER D N 1
ATOM 6037 C CA . SER D 1 214 ? 42.990 29.108 41.267 1.00 16.73 214 SER D CA 1
ATOM 6038 C C . SER D 1 214 ? 42.216 30.256 40.624 1.00 17.27 214 SER D C 1
ATOM 6039 O O . SER D 1 214 ? 42.791 31.024 39.835 1.00 17.80 214 SER D O 1
ATOM 6042 N N . GLY D 1 215 ? 40.914 30.336 40.886 1.00 15.19 215 GLY D N 1
ATOM 6043 C CA . GLY D 1 215 ? 40.134 31.478 40.421 1.00 13.92 215 GLY D CA 1
ATOM 6044 C C . GLY D 1 215 ? 38.708 31.220 39.976 1.00 13.75 215 GLY D C 1
ATOM 6045 O O . GLY D 1 215 ? 37.840 32.136 40.117 1.00 15.03 215 GLY D O 1
ATOM 6046 N N . ALA D 1 216 ? 38.395 29.982 39.555 1.00 12.44 216 ALA D N 1
ATOM 6047 C CA . ALA D 1 216 ? 37.122 29.634 39.033 1.00 12.04 216 ALA D CA 1
ATOM 6048 C C . ALA D 1 216 ? 36.184 28.961 40.012 1.00 11.59 216 ALA D C 1
ATOM 6049 O O . ALA D 1 216 ? 35.043 28.748 39.660 1.00 10.72 216 ALA D O 1
ATOM 6051 N N . GLY D 1 217 ? 36.688 28.669 41.199 1.00 10.48 217 GLY D N 1
ATOM 6052 C CA . GLY D 1 217 ? 35.907 28.061 42.231 1.00 9.94 217 GLY D CA 1
ATOM 6053 C C . GLY D 1 217 ? 35.492 26.639 41.926 1.00 11.43 217 GLY D C 1
ATOM 6054 O O . GLY D 1 217 ? 35.998 26.022 40.959 1.00 12.03 217 GLY D O 1
ATOM 6055 N N . PRO D 1 218 ? 34.571 26.134 42.744 1.00 11.42 218 PRO D N 1
ATOM 6056 C CA . PRO D 1 218 ? 34.174 24.700 42.599 1.00 12.33 218 PRO D CA 1
ATOM 6057 C C . PRO D 1 218 ? 33.418 24.463 41.312 1.00 13.38 218 PRO D C 1
ATOM 6058 O O . PRO D 1 218 ? 32.784 25.395 40.733 1.00 14.35 218 PRO D O 1
ATOM 6062 N N . ALA D 1 219 ? 33.357 23.206 40.850 1.00 12.87 219 ALA D N 1
ATOM 6063 C CA . ALA D 1 219 ? 32.616 22.846 39.672 1.00 13.74 219 ALA D CA 1
ATOM 6064 C C . ALA D 1 219 ? 31.113 22.704 39.849 1.00 12.82 219 ALA D C 1
ATOM 6065 O O . ALA D 1 219 ? 30.372 22.575 38.879 1.00 15.48 219 ALA D O 1
ATOM 6067 N N . THR D 1 220 ? 30.672 22.774 41.094 1.00 12.31 220 THR D N 1
ATOM 6068 C CA . THR D 1 220 ? 29.352 22.462 41.484 1.00 11.69 220 THR D CA 1
ATOM 6069 C C . THR D 1 220 ? 28.335 23.387 40.823 1.00 14.62 220 THR D C 1
ATOM 6070 O O . THR D 1 220 ? 28.590 24.597 40.820 1.00 14.66 220 THR D O 1
ATOM 6074 N N . ALA D 1 221 ? 27.279 22.852 40.216 1.00 15.84 221 ALA D N 1
ATOM 6075 C CA . ALA D 1 221 ? 26.310 23.691 39.493 1.00 17.87 221 ALA D CA 1
ATOM 6076 C C . ALA D 1 221 ? 25.129 23.920 40.454 1.00 19.01 221 ALA D C 1
ATOM 6077 O O . ALA D 1 221 ? 24.683 23.002 41.173 1.00 22.12 221 ALA D O 1
ATOM 6079 N N . HIS D 1 222 ? 24.764 25.185 40.672 1.00 14.22 222 HIS D N 1
ATOM 6080 C CA . HIS D 1 222 ? 23.751 25.566 41.649 1.00 13.11 222 HIS D CA 1
ATOM 6081 C C . HIS D 1 222 ? 22.547 26.137 40.910 1.00 12.28 222 HIS D C 1
ATOM 6082 O O . HIS D 1 222 ? 22.722 26.872 39.960 1.00 11.37 222 HIS D O 1
ATOM 6089 N N . THR D 1 223 ? 21.345 25.745 41.317 1.00 13.73 223 THR D N 1
ATOM 6090 C CA . THR D 1 223 ? 20.106 26.200 40.705 1.00 13.53 223 THR D CA 1
ATOM 6091 C C . THR D 1 223 ? 19.784 27.666 41.065 1.00 11.93 223 THR D C 1
ATOM 6092 O O . THR D 1 223 ? 19.775 28.021 42.218 1.00 11.89 223 THR D O 1
ATOM 6096 N N . VAL D 1 224 ? 19.598 28.434 40.009 1.00 11.49 224 VAL D N 1
ATOM 6097 C CA . VAL D 1 224 ? 19.042 29.795 40.091 1.00 11.63 224 VAL D CA 1
ATOM 6098 C C . VAL D 1 224 ? 17.738 29.839 39.313 1.00 11.76 224 VAL D C 1
ATOM 6099 O O . VAL D 1 224 ? 17.708 29.606 38.144 1.00 13.78 224 VAL D O 1
ATOM 6103 N N . HIS D 1 225 ? 16.655 30.179 39.999 1.00 12.31 225 HIS D N 1
ATOM 6104 C CA . HIS D 1 225 ? 15.405 30.326 39.351 1.00 13.13 225 HIS D CA 1
ATOM 6105 C C . HIS D 1 225 ? 15.281 31.715 38.697 1.00 13.25 225 HIS D C 1
ATOM 6106 O O . HIS D 1 225 ? 15.640 32.725 39.357 1.00 14.58 225 HIS D O 1
ATOM 6113 N N . VAL D 1 226 ? 14.816 31.737 37.457 1.00 13.40 226 VAL D N 1
ATOM 6114 C CA . VAL D 1 226 ? 14.777 32.946 36.595 1.00 13.59 226 VAL D CA 1
ATOM 6115 C C . VAL D 1 226 ? 13.324 33.201 36.219 1.00 16.18 226 VAL D C 1
ATOM 6116 O O . VAL D 1 226 ? 12.680 32.319 35.640 1.00 15.78 226 VAL D O 1
ATOM 6120 N N . GLU D 1 227 ? 12.827 34.406 36.481 1.00 15.10 227 GLU D N 1
ATOM 6121 C CA . GLU D 1 227 ? 11.504 34.852 36.028 1.00 15.71 227 GLU D CA 1
ATOM 6122 C C . GLU D 1 227 ? 11.662 36.146 35.203 1.00 16.15 227 GLU D C 1
ATOM 6123 O O . GLU D 1 227 ? 12.177 37.199 35.744 1.00 14.46 227 GLU D O 1
ATOM 6134 N N . VAL D 1 228 ? 11.205 36.142 33.959 1.00 13.51 228 VAL D N 1
ATOM 6135 C CA . VAL D 1 228 ? 11.239 37.301 33.088 1.00 15.26 228 VAL D CA 1
ATOM 6136 C C . VAL D 1 228 ? 9.859 37.884 32.940 1.00 16.15 228 VAL D C 1
ATOM 6137 O O . VAL D 1 228 ? 8.983 37.166 32.465 1.00 16.06 228 VAL D O 1
ATOM 6141 N N . SER D 1 229 ? 9.641 39.104 33.409 1.00 14.72 229 SER D N 1
ATOM 6142 C CA . SER D 1 229 ? 8.327 39.756 33.398 1.00 17.61 229 SER D CA 1
ATOM 6143 C C . SER D 1 229 ? 8.242 40.549 32.122 1.00 19.99 229 SER D C 1
ATOM 6144 O O . SER D 1 229 ? 8.799 41.676 32.047 1.00 18.72 229 SER D O 1
ATOM 6147 N N . ILE D 1 230 ? 7.552 39.980 31.106 1.00 19.58 230 ILE D N 1
ATOM 6148 C CA . ILE D 1 230 ? 7.467 40.509 29.789 1.00 18.02 230 ILE D CA 1
ATOM 6149 C C . ILE D 1 230 ? 6.165 41.288 29.687 1.00 20.93 230 ILE D C 1
ATOM 6150 O O . ILE D 1 230 ? 5.131 40.739 30.011 1.00 20.71 230 ILE D O 1
ATOM 6155 N N . PRO D 1 231 ? 6.249 42.538 29.249 1.00 20.49 231 PRO D N 1
ATOM 6156 C CA . PRO D 1 231 ? 5.039 43.336 29.312 1.00 22.07 231 PRO D CA 1
ATOM 6157 C C . PRO D 1 231 ? 4.078 42.936 28.183 1.00 26.31 231 PRO D C 1
ATOM 6158 O O . PRO D 1 231 ? 4.510 42.443 27.108 1.00 25.84 231 PRO D O 1
ATOM 6163 N N . ALA E 1 28 ? -1.942 52.198 42.181 1.00 11.29 28 ALA E N 1
ATOM 6164 C CA . ALA E 1 28 ? -1.191 53.521 42.182 1.00 10.67 28 ALA E CA 1
ATOM 6165 C C . ALA E 1 28 ? -1.706 54.362 43.343 1.00 10.77 28 ALA E C 1
ATOM 6166 O O . ALA E 1 28 ? -2.788 54.052 43.907 1.00 12.46 28 ALA E O 1
ATOM 6168 N N . THR E 1 29 ? -0.975 55.407 43.721 1.00 9.57 29 THR E N 1
ATOM 6169 C CA . THR E 1 29 ? -1.364 56.205 44.850 1.00 8.78 29 THR E CA 1
ATOM 6170 C C . THR E 1 29 ? -1.028 57.614 44.512 1.00 9.43 29 THR E C 1
ATOM 6171 O O . THR E 1 29 ? 0.062 57.928 44.009 1.00 10.09 29 THR E O 1
ATOM 6175 N N . ALA E 1 30 ? -1.927 58.528 44.824 1.00 8.97 30 ALA E N 1
ATOM 6176 C CA . ALA E 1 30 ? -1.709 59.927 44.576 1.00 9.43 30 ALA E CA 1
ATOM 6177 C C . ALA E 1 30 ? -0.600 60.518 45.404 1.00 8.87 30 ALA E C 1
ATOM 6178 O O . ALA E 1 30 ? -0.360 60.118 46.560 1.00 10.27 30 ALA E O 1
ATOM 6180 N N . ILE E 1 31 ? 0.058 61.530 44.816 1.00 8.74 31 ILE E N 1
ATOM 6181 C CA . ILE E 1 31 ? 1.136 62.253 45.491 1.00 8.86 31 ILE E CA 1
ATOM 6182 C C . ILE E 1 31 ? 0.886 63.788 45.304 1.00 11.08 31 ILE E C 1
ATOM 6183 O O . ILE E 1 31 ? 0.253 64.225 44.323 1.00 11.98 31 ILE E O 1
ATOM 6188 N N . SER E 1 32 ? 1.387 64.570 46.229 1.00 12.67 32 SER E N 1
ATOM 6189 C CA . SER E 1 32 ? 1.315 65.999 46.081 1.00 15.46 32 SER E CA 1
ATOM 6190 C C . SER E 1 32 ? 2.566 66.537 45.386 1.00 16.80 32 SER E C 1
ATOM 6191 O O . SER E 1 32 ? 3.634 66.407 45.898 1.00 24.37 32 SER E O 1
ATOM 6194 N N . GLY E 1 33 ? 2.426 67.054 44.199 1.00 15.82 33 GLY E N 1
ATOM 6195 C CA . GLY E 1 33 ? 3.632 67.413 43.462 1.00 17.73 33 GLY E CA 1
ATOM 6196 C C . GLY E 1 33 ? 3.859 68.905 43.465 1.00 15.01 33 GLY E C 1
ATOM 6197 O O . GLY E 1 33 ? 2.905 69.667 43.470 1.00 16.18 33 GLY E O 1
ATOM 6198 N N . THR E 1 34 ? 5.114 69.322 43.365 1.00 13.26 34 THR E N 1
ATOM 6199 C CA . THR E 1 34 ? 5.450 70.665 42.980 1.00 12.48 34 THR E CA 1
ATOM 6200 C C . THR E 1 34 ? 5.803 70.761 41.485 1.00 13.63 34 THR E C 1
ATOM 6201 O O . THR E 1 34 ? 6.662 70.067 41.037 1.00 11.21 34 THR E O 1
ATOM 6205 N N . PHE E 1 35 ? 5.168 71.676 40.775 1.00 12.20 35 PHE E N 1
ATOM 6206 C CA . PHE E 1 35 ? 5.387 71.854 39.325 1.00 11.97 35 PHE E CA 1
ATOM 6207 C C . PHE E 1 35 ? 6.361 73.003 39.123 1.00 13.83 35 PHE E C 1
ATOM 6208 O O . PHE E 1 35 ? 6.351 74.004 39.843 1.00 16.16 35 PHE E O 1
ATOM 6216 N N . PHE E 1 36 ? 7.275 72.794 38.206 1.00 10.56 36 PHE E N 1
ATOM 6217 C CA . PHE E 1 36 ? 8.288 73.750 37.850 1.00 10.27 36 PHE E CA 1
ATOM 6218 C C . PHE E 1 36 ? 8.075 74.131 36.418 1.00 11.07 36 PHE E C 1
ATOM 6219 O O . PHE E 1 36 ? 7.686 73.308 35.584 1.00 11.33 36 PHE E O 1
ATOM 6227 N N . ASP E 1 37 ? 8.404 75.394 36.097 1.00 10.79 37 ASP E N 1
ATOM 6228 C CA . ASP E 1 37 ? 8.537 75.851 34.713 1.00 11.35 37 ASP E CA 1
ATOM 6229 C C . ASP E 1 37 ? 9.381 77.125 34.682 1.00 11.75 37 ASP E C 1
ATOM 6230 O O . ASP E 1 37 ? 9.948 77.501 35.709 1.00 11.46 37 ASP E O 1
ATOM 6235 N N . LYS E 1 38 ? 9.511 77.720 33.523 1.00 14.03 38 LYS E N 1
ATOM 6236 C CA . LYS E 1 38 ? 10.493 78.812 33.370 1.00 16.21 38 LYS E CA 1
ATOM 6237 C C . LYS E 1 38 ? 10.193 80.015 34.273 1.00 16.88 38 LYS E C 1
ATOM 6238 O O . LYS E 1 38 ? 11.104 80.751 34.590 1.00 17.22 38 LYS E O 1
ATOM 6244 N N . ASN E 1 39 ? 8.970 80.147 34.757 1.00 17.25 39 ASN E N 1
ATOM 6245 C CA . ASN E 1 39 ? 8.622 81.256 35.669 1.00 16.98 39 ASN E CA 1
ATOM 6246 C C . ASN E 1 39 ? 8.556 80.852 37.098 1.00 15.70 39 ASN E C 1
ATOM 6247 O O . ASN E 1 39 ? 8.328 81.667 38.023 1.00 15.21 39 ASN E O 1
ATOM 6252 N N . ASN E 1 40 ? 8.777 79.559 37.327 1.00 13.10 40 ASN E N 1
ATOM 6253 C CA . ASN E 1 40 ? 8.697 78.966 38.640 1.00 13.63 40 ASN E CA 1
ATOM 6254 C C . ASN E 1 40 ? 9.833 77.907 38.756 1.00 14.27 40 ASN E C 1
ATOM 6255 O O . ASN E 1 40 ? 9.560 76.710 38.719 1.00 13.93 40 ASN E O 1
ATOM 6260 N N . THR E 1 41 ? 11.074 78.369 38.903 1.00 12.75 41 THR E N 1
ATOM 6261 C CA . THR E 1 41 ? 12.245 77.511 38.681 1.00 13.23 41 THR E CA 1
ATOM 6262 C C . THR E 1 41 ? 12.739 76.970 40.037 1.00 13.18 41 THR E C 1
ATOM 6263 O O . THR E 1 41 ? 13.686 76.176 40.051 1.00 14.36 41 THR E O 1
ATOM 6267 N N . SER E 1 42 ? 12.194 77.435 41.157 1.00 12.52 42 SER E N 1
ATOM 6268 C CA . SER E 1 42 ? 12.682 77.069 42.459 1.00 13.01 42 SER E CA 1
ATOM 6269 C C . SER E 1 42 ? 11.526 76.800 43.395 1.00 13.46 42 SER E C 1
ATOM 6270 O O . SER E 1 42 ? 10.393 77.285 43.157 1.00 16.01 42 SER E O 1
ATOM 6273 N N . ALA E 1 43 ? 11.776 76.025 44.427 1.00 12.88 43 ALA E N 1
ATOM 6274 C CA . ALA E 1 43 ? 10.797 75.638 45.426 1.00 13.13 43 ALA E CA 1
ATOM 6275 C C . ALA E 1 43 ? 11.469 75.139 46.679 1.00 12.99 43 ALA E C 1
ATOM 6276 O O . ALA E 1 43 ? 12.570 74.570 46.646 1.00 14.05 43 ALA E O 1
ATOM 6278 N N . ASP E 1 44 ? 10.827 75.371 47.812 1.00 14.25 44 ASP E N 1
ATOM 6279 C CA . ASP E 1 44 ? 11.201 74.693 48.996 1.00 14.58 44 ASP E CA 1
ATOM 6280 C C . ASP E 1 44 ? 10.398 73.438 49.190 1.00 17.17 44 ASP E C 1
ATOM 6281 O O . ASP E 1 44 ? 9.182 73.489 49.263 1.00 18.75 44 ASP E O 1
ATOM 6286 N N . MET E 1 45 ? 11.056 72.312 49.289 1.00 13.60 45 MET E N 1
ATOM 6287 C CA . MET E 1 45 ? 10.430 71.087 49.507 1.00 13.72 45 MET E CA 1
ATOM 6288 C C . MET E 1 45 ? 10.725 70.666 50.931 1.00 15.10 45 MET E C 1
ATOM 6289 O O . MET E 1 45 ? 11.674 71.139 51.524 1.00 18.75 45 MET E O 1
ATOM 6294 N N . THR E 1 46 ? 9.874 69.856 51.531 1.00 14.42 46 THR E N 1
ATOM 6295 C CA . THR E 1 46 ? 10.148 69.331 52.814 1.00 14.64 46 THR E CA 1
ATOM 6296 C C . THR E 1 46 ? 10.195 67.833 52.742 1.00 15.84 46 THR E C 1
ATOM 6297 O O . THR E 1 46 ? 9.401 67.167 52.034 1.00 16.83 46 THR E O 1
ATOM 6301 N N . VAL E 1 47 ? 11.174 67.284 53.442 1.00 11.59 47 VAL E N 1
ATOM 6302 C CA . VAL E 1 47 ? 11.438 65.875 53.412 1.00 11.65 47 VAL E CA 1
ATOM 6303 C C . VAL E 1 47 ? 11.839 65.345 54.762 1.00 10.32 47 VAL E C 1
ATOM 6304 O O . VAL E 1 47 ? 12.349 66.041 55.603 1.00 12.25 47 VAL E O 1
ATOM 6308 N N . ARG E 1 48 ? 11.641 64.056 55.019 1.00 9.11 48 ARG E N 1
ATOM 6309 C CA . ARG E 1 48 ? 12.175 63.417 56.215 1.00 9.19 48 ARG E CA 1
ATOM 6310 C C . ARG E 1 48 ? 13.636 63.018 56.022 1.00 8.32 48 ARG E C 1
ATOM 6311 O O . ARG E 1 48 ? 14.098 62.899 54.867 1.00 8.92 48 ARG E O 1
ATOM 6319 N N . ALA E 1 49 ? 14.377 62.955 57.105 1.00 8.69 49 ALA E N 1
ATOM 6320 C CA . ALA E 1 49 ? 15.831 62.721 57.071 1.00 8.72 49 ALA E CA 1
ATOM 6321 C C . ALA E 1 49 ? 16.249 61.447 56.398 1.00 8.19 49 ALA E C 1
ATOM 6322 O O . ALA E 1 49 ? 17.359 61.367 55.898 1.00 9.25 49 ALA E O 1
ATOM 6324 N N . TYR E 1 50 ? 15.432 60.418 56.526 1.00 8.86 50 TYR E N 1
ATOM 6325 C CA . TYR E 1 50 ? 15.647 59.082 55.930 1.00 8.47 50 TYR E CA 1
ATOM 6326 C C . TYR E 1 50 ? 14.755 58.795 54.718 1.00 8.08 50 TYR E C 1
ATOM 6327 O O . TYR E 1 50 ? 14.738 57.640 54.186 1.00 8.07 50 TYR E O 1
ATOM 6336 N N . SER E 1 51 ? 14.079 59.809 54.215 1.00 7.45 51 SER E N 1
ATOM 6337 C CA . SER E 1 51 ? 12.991 59.616 53.252 1.00 7.30 51 SER E CA 1
ATOM 6338 C C . SER E 1 51 ? 13.366 58.880 51.960 1.00 7.57 51 SER E C 1
ATOM 6339 O O . SER E 1 51 ? 12.525 58.213 51.382 1.00 8.25 51 SER E O 1
ATOM 6342 N N . TRP E 1 52 ? 14.599 59.066 51.466 1.00 7.30 52 TRP E N 1
ATOM 6343 C CA . TRP E 1 52 ? 14.990 58.499 50.201 1.00 7.02 52 TRP E CA 1
ATOM 6344 C C . TRP E 1 52 ? 15.628 57.166 50.405 1.00 7.49 52 TRP E C 1
ATOM 6345 O O . TRP E 1 52 ? 15.895 56.452 49.414 1.00 7.60 52 TRP E O 1
ATOM 6356 N N . TYR E 1 53 ? 15.859 56.756 51.658 1.00 7.92 53 TYR E N 1
ATOM 6357 C CA . TYR E 1 53 ? 16.575 55.514 51.905 1.00 7.87 53 TYR E CA 1
ATOM 6358 C C . TYR E 1 53 ? 16.290 55.024 53.331 1.00 8.08 53 TYR E C 1
ATOM 6359 O O . TYR E 1 53 ? 17.083 55.187 54.270 1.00 8.61 53 TYR E O 1
ATOM 6368 N N . ASN E 1 54 ? 15.121 54.392 53.480 1.00 8.20 54 ASN E N 1
ATOM 6369 C CA . ASN E 1 54 ? 14.761 53.778 54.762 1.00 9.41 54 ASN E CA 1
ATOM 6370 C C . ASN E 1 54 ? 15.679 52.550 55.056 1.00 9.98 54 ASN E C 1
ATOM 6371 O O . ASN E 1 54 ? 16.146 51.870 54.167 1.00 12.58 54 ASN E O 1
ATOM 6376 N N . LEU E 1 55 ? 15.962 52.324 56.303 1.00 10.37 55 LEU E N 1
ATOM 6377 C CA . LEU E 1 55 ? 16.863 51.213 56.776 1.00 12.02 55 LEU E CA 1
ATOM 6378 C C . LEU E 1 55 ? 15.996 50.087 57.337 1.00 15.78 55 LEU E C 1
ATOM 6379 O O . LEU E 1 55 ? 15.928 49.859 58.581 1.00 19.12 55 LEU E O 1
ATOM 6384 N N . SER E 1 56 ? 15.255 49.492 56.451 1.00 13.74 56 SER E N 1
ATOM 6385 C CA . SER E 1 56 ? 14.358 48.402 56.723 1.00 15.06 56 SER E CA 1
ATOM 6386 C C . SER E 1 56 ? 14.235 47.740 55.378 1.00 14.68 56 SER E C 1
ATOM 6387 O O . SER E 1 56 ? 14.514 48.366 54.357 1.00 13.24 56 SER E O 1
ATOM 6390 N N . MET E 1 57 ? 13.793 46.474 55.387 1.00 14.27 57 MET E N 1
ATOM 6391 C CA . MET E 1 57 ? 13.457 45.786 54.135 1.00 15.17 57 MET E CA 1
ATOM 6392 C C . MET E 1 57 ? 14.558 45.856 53.094 1.00 12.86 57 MET E C 1
ATOM 6393 O O . MET E 1 57 ? 15.747 45.602 53.345 1.00 16.91 57 MET E O 1
ATOM 6394 N N . GLY E 1 58 ? 14.103 46.321 51.939 1.00 13.38 58 GLY E N 1
ATOM 6395 C CA . GLY E 1 58 ? 14.934 46.458 50.802 1.00 12.66 58 GLY E CA 1
ATOM 6396 C C . GLY E 1 58 ? 15.464 47.868 50.557 1.00 11.83 58 GLY E C 1
ATOM 6397 O O . GLY E 1 58 ? 15.827 48.242 49.455 1.00 12.80 58 GLY E O 1
ATOM 6398 N N . TYR E 1 59 ? 15.608 48.627 51.655 1.00 10.83 59 TYR E N 1
ATOM 6399 C CA . TYR E 1 59 ? 16.264 49.935 51.641 1.00 10.18 59 TYR E CA 1
ATOM 6400 C C . TYR E 1 59 ? 15.646 50.923 50.659 1.00 9.98 59 TYR E C 1
ATOM 6401 O O . TYR E 1 59 ? 16.344 51.561 49.839 1.00 9.03 59 TYR E O 1
ATOM 6410 N N . LEU E 1 60 ? 14.311 51.025 50.695 1.00 8.13 60 LEU E N 1
ATOM 6411 C CA . LEU E 1 60 ? 13.545 51.771 49.709 1.00 8.08 60 LEU E CA 1
ATOM 6412 C C . LEU E 1 60 ? 13.244 53.185 50.226 1.00 8.11 60 LEU E C 1
ATOM 6413 O O . LEU E 1 60 ? 13.257 53.459 51.446 1.00 9.43 60 LEU E O 1
ATOM 6418 N N . GLY E 1 61 ? 13.028 54.085 49.296 1.00 8.70 61 GLY E N 1
ATOM 6419 C CA . GLY E 1 61 ? 12.488 55.430 49.603 1.00 8.09 61 GLY E CA 1
ATOM 6420 C C . GLY E 1 61 ? 11.025 55.297 49.957 1.00 8.45 61 GLY E C 1
ATOM 6421 O O . GLY E 1 61 ? 10.334 54.402 49.508 1.00 8.81 61 GLY E O 1
ATOM 6436 N N . THR E 1 63 ? 7.539 57.104 49.514 1.00 7.89 63 THR E N 1
ATOM 6437 C CA . THR E 1 63 ? 6.911 57.971 48.574 1.00 7.82 63 THR E CA 1
ATOM 6438 C C . THR E 1 63 ? 6.332 59.225 49.202 1.00 8.84 63 THR E C 1
ATOM 6439 O O . THR E 1 63 ? 6.475 60.294 48.637 1.00 10.07 63 THR E O 1
ATOM 6443 N N . HIS E 1 64 ? 5.713 59.066 50.350 1.00 9.17 64 HIS E N 1
ATOM 6444 C CA . HIS E 1 64 ? 5.050 60.225 50.957 1.00 10.12 64 HIS E CA 1
ATOM 6445 C C . HIS E 1 64 ? 5.873 60.953 52.017 1.00 9.54 64 HIS E C 1
ATOM 6446 O O . HIS E 1 64 ? 5.505 62.045 52.402 1.00 10.91 64 HIS E O 1
ATOM 6453 N N . HIS E 1 65 ? 6.985 60.398 52.440 1.00 9.64 65 HIS E N 1
ATOM 6454 C CA . HIS E 1 65 ? 7.956 61.125 53.289 1.00 9.47 65 HIS E CA 1
ATOM 6455 C C . HIS E 1 65 ? 8.909 61.947 52.522 1.00 9.28 65 HIS E C 1
ATOM 6456 O O . HIS E 1 65 ? 9.627 62.822 53.025 1.00 8.83 65 HIS E O 1
ATOM 6463 N N . SER E 1 66 ? 8.979 61.659 51.216 1.00 9.13 66 SER E N 1
ATOM 6464 C CA . SER E 1 66 ? 9.734 62.420 50.228 1.00 8.09 66 SER E CA 1
ATOM 6465 C C . SER E 1 66 ? 8.842 63.466 49.610 1.00 8.43 66 SER E C 1
ATOM 6466 O O . SER E 1 66 ? 7.654 63.606 50.013 1.00 9.94 66 SER E O 1
ATOM 6469 N N . ASN E 1 67 ? 9.383 64.267 48.713 1.00 9.54 67 ASN E N 1
ATOM 6470 C CA . ASN E 1 67 ? 8.640 65.277 48.026 1.00 10.11 67 ASN E CA 1
ATOM 6471 C C . ASN E 1 67 ? 8.869 65.162 46.513 1.00 10.10 67 ASN E C 1
ATOM 6472 O O . ASN E 1 67 ? 9.989 65.046 46.079 1.00 11.50 67 ASN E O 1
ATOM 6481 N N . TRP E 1 68 ? 7.808 65.351 45.721 1.00 9.05 68 TRP E N 1
ATOM 6482 C CA . TRP E 1 68 ? 7.845 65.071 44.273 1.00 8.58 68 TRP E CA 1
ATOM 6483 C C . TRP E 1 68 ? 7.784 66.338 43.474 1.00 9.28 68 TRP E C 1
ATOM 6484 O O . TRP E 1 68 ? 7.039 67.297 43.836 1.00 9.98 68 TRP E O 1
ATOM 6495 N N . GLY E 1 69 ? 8.498 66.371 42.373 1.00 8.91 69 GLY E N 1
ATOM 6496 C CA . GLY E 1 69 ? 8.533 67.464 41.490 1.00 9.44 69 GLY E CA 1
ATOM 6497 C C . GLY E 1 69 ? 8.260 66.983 40.046 1.00 8.72 69 GLY E C 1
ATOM 6498 O O . GLY E 1 69 ? 8.523 65.852 39.672 1.00 9.09 69 GLY E O 1
ATOM 6499 N N . PHE E 1 70 ? 7.766 67.925 39.231 1.00 8.40 70 PHE E N 1
ATOM 6500 C CA . PHE E 1 70 ? 7.366 67.716 37.852 1.00 8.12 70 PHE E CA 1
ATOM 6501 C C . PHE E 1 70 ? 7.806 68.868 37.025 1.00 8.80 70 PHE E C 1
ATOM 6502 O O . PHE E 1 70 ? 7.555 70.000 37.399 1.00 8.73 70 PHE E O 1
ATOM 6510 N N . VAL E 1 71 ? 8.405 68.575 35.878 1.00 8.69 71 VAL E N 1
ATOM 6511 C CA . VAL E 1 71 ? 8.811 69.607 34.955 1.00 7.81 71 VAL E CA 1
ATOM 6512 C C . VAL E 1 71 ? 8.783 69.055 33.544 1.00 8.25 71 VAL E C 1
ATOM 6513 O O . VAL E 1 71 ? 9.193 67.917 33.243 1.00 7.84 71 VAL E O 1
ATOM 6517 N N . LYS E 1 72 ? 8.266 69.884 32.645 1.00 8.50 72 LYS E N 1
ATOM 6518 C CA . LYS E 1 72 ? 8.131 69.533 31.261 1.00 9.74 72 LYS E CA 1
ATOM 6519 C C . LYS E 1 72 ? 9.338 70.052 30.487 1.00 10.24 72 LYS E C 1
ATOM 6520 O O . LYS E 1 72 ? 9.689 71.256 30.531 1.00 10.92 72 LYS E O 1
ATOM 6526 N N . LEU E 1 73 ? 10.004 69.149 29.794 1.00 9.53 73 LEU E N 1
ATOM 6527 C CA . LEU E 1 73 ? 11.293 69.464 29.158 1.00 10.99 73 LEU E CA 1
ATOM 6528 C C . LEU E 1 73 ? 11.345 69.069 27.725 1.00 11.52 73 LEU E C 1
ATOM 6529 O O . LEU E 1 73 ? 10.610 68.193 27.273 1.00 12.07 73 LEU E O 1
ATOM 6534 N N . LYS E 1 74 ? 12.263 69.699 27.013 1.00 14.42 74 LYS E N 1
ATOM 6535 C CA . LYS E 1 74 ? 12.540 69.398 25.629 1.00 14.87 74 LYS E CA 1
ATOM 6536 C C . LYS E 1 74 ? 13.738 68.518 25.462 1.00 13.35 74 LYS E C 1
ATOM 6537 O O . LYS E 1 74 ? 14.733 68.642 26.181 1.00 12.22 74 LYS E O 1
ATOM 6543 N N . LYS E 1 75 ? 13.678 67.618 24.479 1.00 12.67 75 LYS E N 1
ATOM 6544 C CA . LYS E 1 75 ? 14.741 66.683 24.145 1.00 15.03 75 LYS E CA 1
ATOM 6545 C C . LYS E 1 75 ? 15.990 67.462 23.765 1.00 15.65 75 LYS E C 1
ATOM 6546 O O . LYS E 1 75 ? 15.894 68.515 23.152 1.00 14.94 75 LYS E O 1
ATOM 6552 N N . GLY E 1 76 ? 17.134 66.952 24.199 1.00 15.04 76 GLY E N 1
ATOM 6553 C CA . GLY E 1 76 ? 18.453 67.287 23.670 1.00 15.06 76 GLY E CA 1
ATOM 6554 C C . GLY E 1 76 ? 19.234 68.431 24.292 1.00 16.07 76 GLY E C 1
ATOM 6555 O O . GLY E 1 76 ? 20.389 68.673 23.931 1.00 16.63 76 GLY E O 1
ATOM 6556 N N . LYS E 1 77 ? 18.649 69.092 25.233 1.00 14.55 77 LYS E N 1
ATOM 6557 C CA . LYS E 1 77 ? 19.368 70.169 25.889 1.00 18.00 77 LYS E CA 1
ATOM 6558 C C . LYS E 1 77 ? 19.510 69.874 27.390 1.00 13.46 77 LYS E C 1
ATOM 6559 O O . LYS E 1 77 ? 18.517 69.619 28.024 1.00 12.82 77 LYS E O 1
ATOM 6565 N N . PRO E 1 78 ? 20.774 69.896 27.903 1.00 12.57 78 PRO E N 1
ATOM 6566 C CA . PRO E 1 78 ? 20.947 69.505 29.312 1.00 9.64 78 PRO E CA 1
ATOM 6567 C C . PRO E 1 78 ? 20.252 70.366 30.324 1.00 10.17 78 PRO E C 1
ATOM 6568 O O . PRO E 1 78 ? 20.019 71.556 30.136 1.00 11.68 78 PRO E O 1
ATOM 6572 N N . VAL E 1 79 ? 19.901 69.686 31.399 1.00 8.79 79 VAL E N 1
ATOM 6573 C CA . VAL E 1 79 ? 19.200 70.237 32.525 1.00 8.31 79 VAL E CA 1
ATOM 6574 C C . VAL E 1 79 ? 20.013 69.987 33.799 1.00 8.29 79 VAL E C 1
ATOM 6575 O O . VAL E 1 79 ? 20.663 68.922 33.932 1.00 8.58 79 VAL E O 1
ATOM 6579 N N . THR E 1 80 ? 19.956 70.905 34.769 1.00 7.71 80 THR E N 1
ATOM 6580 C CA . THR E 1 80 ? 20.592 70.748 36.049 1.00 8.37 80 THR E CA 1
ATOM 6581 C C . THR E 1 80 ? 19.508 70.884 37.104 1.00 8.50 80 THR E C 1
ATOM 6582 O O . THR E 1 80 ? 18.590 71.695 36.940 1.00 9.38 80 THR E O 1
ATOM 6586 N N . ILE E 1 81 ? 19.534 70.031 38.110 1.00 7.46 81 ILE E N 1
ATOM 6587 C CA . ILE E 1 81 ? 18.723 70.236 39.293 1.00 7.72 81 ILE E CA 1
ATOM 6588 C C . ILE E 1 81 ? 19.637 70.333 40.501 1.00 8.37 81 ILE E C 1
ATOM 6589 O O . ILE E 1 81 ? 20.513 69.466 40.690 1.00 7.87 81 ILE E O 1
ATOM 6594 N N . ALA E 1 82 ? 19.460 71.426 41.298 1.00 7.48 82 ALA E N 1
ATOM 6595 C CA . ALA E 1 82 ? 20.350 71.696 42.434 1.00 8.46 82 ALA E CA 1
ATOM 6596 C C . ALA E 1 82 ? 19.506 71.588 43.694 1.00 8.54 82 ALA E C 1
ATOM 6597 O O . ALA E 1 82 ? 18.404 72.135 43.732 1.00 9.73 82 ALA E O 1
ATOM 6599 N N . LEU E 1 83 ? 20.063 70.986 44.716 1.00 8.91 83 LEU E N 1
ATOM 6600 C CA . LEU E 1 83 ? 19.402 70.818 46.014 1.00 9.66 83 LEU E CA 1
ATOM 6601 C C . LEU E 1 83 ? 20.359 71.404 47.072 1.00 10.39 83 LEU E C 1
ATOM 6602 O O . LEU E 1 83 ? 21.559 71.108 47.098 1.00 10.41 83 LEU E O 1
ATOM 6607 N N . THR E 1 84 ? 19.799 72.208 47.969 1.00 9.61 84 THR E N 1
ATOM 6608 C CA . THR E 1 84 ? 20.550 72.760 49.080 1.00 9.87 84 THR E CA 1
ATOM 6609 C C . THR E 1 84 ? 19.696 72.686 50.345 1.00 9.06 84 THR E C 1
ATOM 6610 O O . THR E 1 84 ? 18.485 72.851 50.332 1.00 10.65 84 THR E O 1
ATOM 6617 N N . THR E 1 85 ? 20.367 72.531 51.490 1.00 9.71 85 THR E N 1
ATOM 6618 C CA . THR E 1 85 ? 19.674 72.633 52.737 1.00 11.28 85 THR E CA 1
ATOM 6619 C C . THR E 1 85 ? 20.602 73.259 53.766 1.00 12.90 85 THR E C 1
ATOM 6620 O O . THR E 1 85 ? 21.832 73.135 53.629 1.00 13.21 85 THR E O 1
ATOM 6624 N N . GLU E 1 86 ? 19.999 73.897 54.760 1.00 14.60 86 GLU E N 1
ATOM 6625 C CA . GLU E 1 86 ? 20.703 74.517 55.918 1.00 15.33 86 GLU E CA 1
ATOM 6626 C C . GLU E 1 86 ? 20.626 73.626 57.192 1.00 14.59 86 GLU E C 1
ATOM 6627 O O . GLU E 1 86 ? 21.245 73.921 58.250 1.00 13.96 86 GLU E O 1
ATOM 6633 N N . VAL E 1 87 ? 19.941 72.494 57.098 1.00 11.29 87 VAL E N 1
ATOM 6634 C CA . VAL E 1 87 ? 19.761 71.602 58.222 1.00 12.36 87 VAL E CA 1
ATOM 6635 C C . VAL E 1 87 ? 21.054 70.838 58.495 1.00 11.85 87 VAL E C 1
ATOM 6636 O O . VAL E 1 87 ? 21.571 70.101 57.645 1.00 12.60 87 VAL E O 1
ATOM 6640 N N . SER E 1 88 ? 21.565 70.957 59.715 1.00 13.59 88 SER E N 1
ATOM 6641 C CA . SER E 1 88 ? 22.746 70.259 60.138 1.00 13.33 88 SER E CA 1
ATOM 6642 C C . SER E 1 88 ? 22.578 68.766 60.134 1.00 11.57 88 SER E C 1
ATOM 6643 O O . SER E 1 88 ? 21.676 68.188 60.711 1.00 11.30 88 SER E O 1
ATOM 6648 N N . GLY E 1 89 ? 23.457 68.122 59.379 1.00 10.77 89 GLY E N 1
ATOM 6649 C CA . GLY E 1 89 ? 23.494 66.710 59.279 1.00 10.22 89 GLY E CA 1
ATOM 6650 C C . GLY E 1 89 ? 22.696 66.120 58.118 1.00 9.81 89 GLY E C 1
ATOM 6651 O O . GLY E 1 89 ? 22.785 64.908 57.871 1.00 8.29 89 GLY E O 1
ATOM 6652 N N . LEU E 1 90 ? 21.903 66.954 57.470 1.00 9.16 90 LEU E N 1
ATOM 6653 C CA . LEU E 1 90 ? 20.998 66.477 56.415 1.00 9.43 90 LEU E CA 1
ATOM 6654 C C . LEU E 1 90 ? 21.754 66.375 55.086 1.00 9.52 90 LEU E C 1
ATOM 6655 O O . LEU E 1 90 ? 22.492 67.268 54.715 1.00 9.28 90 LEU E O 1
ATOM 6660 N N . HIS E 1 91 ? 21.467 65.289 54.338 1.00 7.90 91 HIS E N 1
ATOM 6661 C CA . HIS E 1 91 ? 22.110 65.056 52.995 1.00 7.70 91 HIS E CA 1
ATOM 6662 C C . HIS E 1 91 ? 21.018 64.868 51.970 1.00 7.02 91 HIS E C 1
ATOM 6663 O O . HIS E 1 91 ? 20.377 63.821 51.923 1.00 6.96 91 HIS E O 1
ATOM 6670 N N . PRO E 1 92 ? 20.772 65.862 51.175 1.00 7.25 92 PRO E N 1
ATOM 6671 C CA . PRO E 1 92 ? 19.700 65.776 50.178 1.00 7.68 92 PRO E CA 1
ATOM 6672 C C . PRO E 1 92 ? 20.037 64.792 49.067 1.00 7.34 92 PRO E C 1
ATOM 6673 O O . PRO E 1 92 ? 21.171 64.489 48.855 1.00 8.08 92 PRO E O 1
ATOM 6677 N N . SER E 1 93 ? 18.991 64.336 48.435 1.00 6.44 93 SER E N 1
ATOM 6678 C CA . SER E 1 93 ? 19.030 63.285 47.416 1.00 6.27 93 SER E CA 1
ATOM 6679 C C . SER E 1 93 ? 17.895 63.426 46.456 1.00 5.92 93 SER E C 1
ATOM 6680 O O . SER E 1 93 ? 16.875 64.128 46.721 1.00 6.19 93 SER E O 1
ATOM 6683 N N . ILE E 1 94 ? 18.043 62.827 45.262 1.00 5.76 94 ILE E N 1
ATOM 6684 C CA . ILE E 1 94 ? 17.059 62.962 44.231 1.00 5.56 94 ILE E CA 1
ATOM 6685 C C . ILE E 1 94 ? 17.160 61.742 43.285 1.00 5.84 94 ILE E C 1
ATOM 6686 O O . ILE E 1 94 ? 18.243 61.224 43.010 1.00 5.88 94 ILE E O 1
ATOM 6691 N N . THR E 1 95 ? 16.015 61.374 42.770 1.00 5.43 95 THR E N 1
ATOM 6692 C CA . THR E 1 95 ? 15.895 60.454 41.626 1.00 5.40 95 THR E CA 1
ATOM 6693 C C . THR E 1 95 ? 15.033 61.110 40.591 1.00 5.71 95 THR E C 1
ATOM 6694 O O . THR E 1 95 ? 13.968 61.666 40.891 1.00 6.32 95 THR E O 1
ATOM 6698 N N . VAL E 1 96 ? 15.466 61.055 39.309 1.00 5.68 96 VAL E N 1
ATOM 6699 C CA . VAL E 1 96 ? 14.714 61.578 38.165 1.00 5.90 96 VAL E CA 1
ATOM 6700 C C . VAL E 1 96 ? 14.286 60.415 37.250 1.00 5.95 96 VAL E C 1
ATOM 6701 O O . VAL E 1 96 ? 15.145 59.645 36.821 1.00 5.62 96 VAL E O 1
ATOM 6705 N N . TRP E 1 97 ? 13.021 60.415 36.863 1.00 5.95 97 TRP E N 1
ATOM 6706 C CA . TRP E 1 97 ? 12.509 59.568 35.852 1.00 6.41 97 TRP E CA 1
ATOM 6707 C C . TRP E 1 97 ? 11.843 60.369 34.767 1.00 7.21 97 TRP E C 1
ATOM 6708 O O . TRP E 1 97 ? 11.373 61.482 34.983 1.00 8.21 97 TRP E O 1
ATOM 6719 N N . TYR E 1 98 ? 11.743 59.791 33.563 1.00 6.56 98 TYR E N 1
ATOM 6720 C CA . TYR E 1 98 ? 10.874 60.274 32.485 1.00 7.03 98 TYR E CA 1
ATOM 6721 C C . TYR E 1 98 ? 9.525 59.561 32.619 1.00 6.93 98 TYR E C 1
ATOM 6722 O O . TYR E 1 98 ? 9.500 58.331 32.659 1.00 7.12 98 TYR E O 1
ATOM 6731 N N . ARG E 1 99 ? 8.457 60.364 32.722 1.00 7.65 99 ARG E N 1
ATOM 6732 C CA . ARG E 1 99 ? 7.143 59.816 32.770 1.00 8.41 99 ARG E CA 1
ATOM 6733 C C . ARG E 1 99 ? 6.603 59.676 31.357 1.00 9.25 99 ARG E C 1
ATOM 6734 O O . ARG E 1 99 ? 6.056 60.576 30.770 1.00 9.14 99 ARG E O 1
ATOM 6742 N N . ALA E 1 100 ? 6.725 58.483 30.814 1.00 10.31 100 ALA E N 1
ATOM 6743 C CA . ALA E 1 100 ? 6.422 58.327 29.402 1.00 10.56 100 ALA E CA 1
ATOM 6744 C C . ALA E 1 100 ? 4.943 58.324 29.149 1.00 11.90 100 ALA E C 1
ATOM 6745 O O . ALA E 1 100 ? 4.208 57.807 29.941 1.00 12.74 100 ALA E O 1
ATOM 6747 N N . GLY E 1 101 ? 4.503 58.911 28.043 1.00 13.15 101 GLY E N 1
ATOM 6748 C CA . GLY E 1 101 ? 3.101 58.962 27.683 1.00 15.26 101 GLY E CA 1
ATOM 6749 C C . GLY E 1 101 ? 2.275 60.006 28.385 1.00 19.27 101 GLY E C 1
ATOM 6750 O O . GLY E 1 101 ? 1.168 60.225 28.040 1.00 27.55 101 GLY E O 1
ATOM 6751 N N . ALA E 1 102 ? 2.780 60.667 29.405 1.00 16.95 102 ALA E N 1
ATOM 6752 C CA . ALA E 1 102 ? 1.931 61.579 30.159 1.00 17.88 102 ALA E CA 1
ATOM 6753 C C . ALA E 1 102 ? 2.099 62.955 29.562 1.00 16.85 102 ALA E C 1
ATOM 6754 O O . ALA E 1 102 ? 3.191 63.370 29.172 1.00 16.95 102 ALA E O 1
ATOM 6756 N N . LYS E 1 103 ? 0.985 63.648 29.392 1.00 15.88 103 LYS E N 1
ATOM 6757 C CA . LYS E 1 103 ? 0.981 65.005 28.851 1.00 18.16 103 LYS E CA 1
ATOM 6758 C C . LYS E 1 103 ? 0.125 65.979 29.650 1.00 20.41 103 LYS E C 1
ATOM 6759 O O . LYS E 1 103 ? 0.500 67.166 29.789 1.00 21.81 103 LYS E O 1
ATOM 6770 N N . ASN E 1 104 ? -0.993 65.466 30.131 1.00 20.98 104 ASN E N 1
ATOM 6771 C CA . ASN E 1 104 ? -1.987 66.213 30.900 1.00 23.83 104 ASN E CA 1
ATOM 6772 C C . ASN E 1 104 ? -1.479 66.234 32.346 1.00 24.11 104 ASN E C 1
ATOM 6773 O O . ASN E 1 104 ? -1.418 65.152 33.009 1.00 22.62 104 ASN E O 1
ATOM 6778 N N . PRO E 1 105 ? -1.215 67.458 32.855 1.00 20.86 105 PRO E N 1
ATOM 6779 C CA . PRO E 1 105 ? -0.796 67.601 34.247 1.00 21.89 105 PRO E CA 1
ATOM 6780 C C . PRO E 1 105 ? -1.654 66.857 35.276 1.00 21.27 105 PRO E C 1
ATOM 6781 O O . PRO E 1 105 ? -1.117 66.474 36.291 1.00 23.64 105 PRO E O 1
ATOM 6785 N N . LYS E 1 106 ? -2.922 66.577 35.014 1.00 19.67 106 LYS E N 1
ATOM 6786 C CA . LYS E 1 106 ? -3.812 65.909 35.935 1.00 22.83 106 LYS E CA 1
ATOM 6787 C C . LYS E 1 106 ? -3.434 64.390 36.024 1.00 24.22 106 LYS E C 1
ATOM 6788 O O . LYS E 1 106 ? -3.735 63.725 36.971 1.00 25.93 106 LYS E O 1
ATOM 6794 N N . THR E 1 107 ? -2.803 63.838 34.983 1.00 26.09 107 THR E N 1
ATOM 6795 C CA . THR E 1 107 ? -2.486 62.361 35.048 1.00 27.40 107 THR E CA 1
ATOM 6796 C C . THR E 1 107 ? -1.135 62.134 35.830 1.00 21.54 107 THR E C 1
ATOM 6797 O O . THR E 1 107 ? -0.780 61.010 36.250 1.00 17.97 107 THR E O 1
ATOM 6801 N N . LEU E 1 108 ? -0.432 63.216 36.076 1.00 17.08 108 LEU E N 1
ATOM 6802 C CA . LEU E 1 108 ? 0.896 63.167 36.601 1.00 17.78 108 LEU E CA 1
ATOM 6803 C C . LEU E 1 108 ? 1.085 62.779 38.081 1.00 15.81 108 LEU E C 1
ATOM 6804 O O . LEU E 1 108 ? 1.985 62.008 38.397 1.00 13.51 108 LEU E O 1
ATOM 6809 N N . PRO E 1 109 ? 0.286 63.362 39.002 1.00 13.84 109 PRO E N 1
ATOM 6810 C CA . PRO E 1 109 ? 0.662 63.225 40.387 1.00 12.25 109 PRO E CA 1
ATOM 6811 C C . PRO E 1 109 ? 0.205 61.946 41.015 1.00 10.96 109 PRO E C 1
ATOM 6812 O O . PRO E 1 109 ? -0.644 61.930 41.958 1.00 11.15 109 PRO E O 1
ATOM 6816 N N . TYR E 1 110 ? 0.789 60.857 40.526 1.00 9.88 110 TYR E N 1
ATOM 6817 C CA . TYR E 1 110 ? 0.557 59.525 41.001 1.00 10.51 110 TYR E CA 1
ATOM 6818 C C . TYR E 1 110 ? 1.857 58.774 40.957 1.00 10.60 110 TYR E C 1
ATOM 6819 O O . TYR E 1 110 ? 2.748 59.168 40.142 1.00 9.97 110 TYR E O 1
ATOM 6828 N N . MET E 1 111 ? 2.009 57.861 41.910 1.00 9.70 111 MET E N 1
ATOM 6829 C CA . MET E 1 111 ? 3.103 56.918 41.945 1.00 9.68 111 MET E CA 1
ATOM 6830 C C . MET E 1 111 ? 2.614 55.502 41.989 1.00 9.65 111 MET E C 1
ATOM 6831 O O . MET E 1 111 ? 1.448 55.290 42.278 1.00 10.65 111 MET E O 1
ATOM 6836 N N . ASN E 1 112 ? 3.497 54.544 41.664 1.00 9.75 112 ASN E N 1
ATOM 6837 C CA . ASN E 1 112 ? 3.043 53.168 41.588 1.00 11.37 112 ASN E CA 1
ATOM 6838 C C . ASN E 1 112 ? 2.867 52.517 42.977 1.00 12.43 112 ASN E C 1
ATOM 6839 O O . ASN E 1 112 ? 2.278 51.428 43.067 1.00 17.80 112 ASN E O 1
ATOM 6844 N N . GLY E 1 113 ? 3.242 53.155 44.055 1.00 10.90 113 GLY E N 1
ATOM 6845 C CA . GLY E 1 113 ? 3.099 52.625 45.399 1.00 11.23 113 GLY E CA 1
ATOM 6846 C C . GLY E 1 113 ? 3.748 53.525 46.428 1.00 9.77 113 GLY E C 1
ATOM 6847 O O . GLY E 1 113 ? 4.264 54.543 46.081 1.00 9.24 113 GLY E O 1
ATOM 6848 N N . HIS E 1 114 ? 3.772 53.078 47.656 1.00 10.54 114 HIS E N 1
ATOM 6849 C CA . HIS E 1 114 ? 4.284 53.858 48.791 1.00 9.69 114 HIS E CA 1
ATOM 6850 C C . HIS E 1 114 ? 5.759 53.769 49.050 1.00 9.17 114 HIS E C 1
ATOM 6851 O O . HIS E 1 114 ? 6.283 54.482 49.928 1.00 9.44 114 HIS E O 1
ATOM 6858 N N . ALA E 1 115 ? 6.412 52.869 48.309 1.00 8.92 115 ALA E N 1
ATOM 6859 C CA . ALA E 1 115 ? 7.885 52.728 48.350 1.00 8.71 115 ALA E CA 1
ATOM 6860 C C . ALA E 1 115 ? 8.458 52.799 46.956 1.00 9.08 115 ALA E C 1
ATOM 6861 O O . ALA E 1 115 ? 7.769 52.519 46.007 1.00 9.23 115 ALA E O 1
ATOM 6863 N N . TYR E 1 116 ? 9.693 53.246 46.858 1.00 8.90 116 TYR E N 1
ATOM 6864 C CA . TYR E 1 116 ? 10.363 53.295 45.547 1.00 7.03 116 TYR E CA 1
ATOM 6865 C C . TYR E 1 116 ? 11.808 52.867 45.692 1.00 6.52 116 TYR E C 1
ATOM 6866 O O . TYR E 1 116 ? 12.522 53.141 46.636 1.00 6.95 116 TYR E O 1
ATOM 6875 N N . LYS E 1 117 ? 12.259 52.145 44.673 1.00 7.09 117 LYS E N 1
ATOM 6876 C CA . LYS E 1 117 ? 13.671 51.971 44.481 1.00 7.11 117 LYS E CA 1
ATOM 6877 C C . LYS E 1 117 ? 14.243 53.295 43.846 1.00 6.60 117 LYS E C 1
ATOM 6878 O O . LYS E 1 117 ? 13.605 53.952 43.065 1.00 7.36 117 LYS E O 1
ATOM 6884 N N . GLN E 1 118 ? 15.448 53.642 44.269 1.00 7.02 118 GLN E N 1
ATOM 6885 C CA . GLN E 1 118 ? 16.067 54.933 43.896 1.00 6.27 118 GLN E CA 1
ATOM 6886 C C . GLN E 1 118 ? 16.680 54.964 42.494 1.00 6.71 118 GLN E C 1
ATOM 6887 O O . GLN E 1 118 ? 17.075 55.990 42.002 1.00 6.46 118 GLN E O 1
ATOM 6893 N N . PHE E 1 119 ? 16.657 53.801 41.859 1.00 6.52 119 PHE E N 1
ATOM 6894 C CA . PHE E 1 119 ? 17.125 53.580 40.505 1.00 6.71 119 PHE E CA 1
ATOM 6895 C C . PHE E 1 119 ? 16.245 52.479 39.906 1.00 6.75 119 PHE E C 1
ATOM 6896 O O . PHE E 1 119 ? 15.448 51.837 40.636 1.00 7.86 119 PHE E O 1
ATOM 6904 N N . GLY E 1 120 ? 16.399 52.242 38.615 1.00 7.73 120 GLY E N 1
ATOM 6905 C CA . GLY E 1 120 ? 15.553 51.326 37.910 1.00 8.76 120 GLY E CA 1
ATOM 6906 C C . GLY E 1 120 ? 14.272 51.916 37.408 1.00 8.99 120 GLY E C 1
ATOM 6907 O O . GLY E 1 120 ? 13.786 52.971 37.848 1.00 9.37 120 GLY E O 1
ATOM 6908 N N . ASP E 1 121 ? 13.628 51.192 36.509 1.00 9.67 121 ASP E N 1
ATOM 6909 C CA . ASP E 1 121 ? 12.437 51.672 35.867 1.00 10.79 121 ASP E CA 1
ATOM 6910 C C . ASP E 1 121 ? 11.210 51.125 36.591 1.00 11.98 121 ASP E C 1
ATOM 6911 O O . ASP E 1 121 ? 11.250 50.100 37.269 1.00 13.61 121 ASP E O 1
ATOM 6916 N N . ILE E 1 122 ? 10.123 51.840 36.428 1.00 11.85 122 ILE E N 1
ATOM 6917 C CA . ILE E 1 122 ? 8.822 51.520 37.065 1.00 13.46 122 ILE E CA 1
ATOM 6918 C C . ILE E 1 122 ? 7.776 51.302 35.998 1.00 12.91 122 ILE E C 1
ATOM 6919 O O . ILE E 1 122 ? 7.659 52.029 34.988 1.00 11.99 122 ILE E O 1
ATOM 6924 N N . TYR E 1 123 ? 6.954 50.264 36.179 1.00 15.58 123 TYR E N 1
ATOM 6925 C CA . TYR E 1 123 ? 5.909 49.961 35.227 1.00 13.99 123 TYR E CA 1
ATOM 6926 C C . TYR E 1 123 ? 4.689 49.444 36.003 1.00 14.06 123 TYR E C 1
ATOM 6927 O O . TYR E 1 123 ? 4.753 48.438 36.715 1.00 16.73 123 TYR E O 1
ATOM 6936 N N . GLU E 1 124 ? 3.610 50.194 35.906 1.00 12.84 124 GLU E N 1
ATOM 6937 C CA . GLU E 1 124 ? 2.309 49.757 36.397 1.00 12.56 124 GLU E CA 1
ATOM 6938 C C . GLU E 1 124 ? 1.316 49.878 35.307 1.00 12.74 124 GLU E C 1
ATOM 6939 O O . GLU E 1 124 ? 0.765 50.945 35.057 1.00 11.36 124 GLU E O 1
ATOM 6945 N N . PRO E 1 125 ? 1.060 48.760 34.598 1.00 13.44 125 PRO E N 1
ATOM 6946 C CA . PRO E 1 125 ? 0.111 48.857 33.482 1.00 14.54 125 PRO E CA 1
ATOM 6947 C C . PRO E 1 125 ? -1.354 49.101 33.972 1.00 12.70 125 PRO E C 1
ATOM 6948 O O . PRO E 1 125 ? -1.695 48.611 35.024 1.00 13.76 125 PRO E O 1
ATOM 6952 N N . ASN E 1 126 ? -2.093 49.953 33.254 1.00 15.32 126 ASN E N 1
ATOM 6953 C CA . ASN E 1 126 ? -3.539 50.189 33.493 1.00 16.23 126 ASN E CA 1
ATOM 6954 C C . ASN E 1 126 ? -3.707 50.512 34.962 1.00 16.40 126 ASN E C 1
ATOM 6955 O O . ASN E 1 126 ? -4.549 49.987 35.700 1.00 14.94 126 ASN E O 1
ATOM 6960 N N . ALA E 1 127 ? -2.848 51.394 35.406 1.00 14.63 127 ALA E N 1
ATOM 6961 C CA . ALA E 1 127 ? -2.838 51.738 36.833 1.00 13.00 127 ALA E CA 1
ATOM 6962 C C . ALA E 1 127 ? -4.146 52.422 37.282 1.00 12.89 127 ALA E C 1
ATOM 6963 O O . ALA E 1 127 ? -4.698 53.240 36.623 1.00 12.54 127 ALA E O 1
ATOM 6965 N N . GLU E 1 128 ? -4.554 52.049 38.495 1.00 14.09 128 GLU E N 1
ATOM 6966 C CA . GLU E 1 128 ? -5.750 52.640 39.134 1.00 15.96 128 GLU E CA 1
ATOM 6967 C C . GLU E 1 128 ? -5.343 53.238 40.462 1.00 13.35 128 GLU E C 1
ATOM 6968 O O . GLU E 1 128 ? -4.584 52.652 41.173 1.00 13.26 128 GLU E O 1
ATOM 6974 N N . ALA E 1 129 ? -5.926 54.380 40.760 1.00 12.14 129 ALA E N 1
ATOM 6975 C CA . ALA E 1 129 ? -5.640 55.112 42.001 1.00 12.12 129 ALA E CA 1
ATOM 6976 C C . ALA E 1 129 ? -6.965 55.690 42.532 1.00 11.63 129 ALA E C 1
ATOM 6977 O O . ALA E 1 129 ? -8.031 55.273 42.074 1.00 12.79 129 ALA E O 1
ATOM 6979 N N . THR E 1 130 ? -6.856 56.575 43.511 1.00 9.61 130 THR E N 1
ATOM 6980 C CA . THR E 1 130 ? -8.040 57.287 44.118 1.00 9.11 130 THR E CA 1
ATOM 6981 C C . THR E 1 130 ? -7.751 58.741 43.876 1.00 9.42 130 THR E C 1
ATOM 6982 O O . THR E 1 130 ? -6.736 59.283 44.336 1.00 10.30 130 THR E O 1
ATOM 6986 N N . ASP E 1 131 ? -8.669 59.432 43.226 1.00 8.34 131 ASP E N 1
ATOM 6987 C CA . ASP E 1 131 ? -8.521 60.862 42.949 1.00 9.46 131 ASP E CA 1
ATOM 6988 C C . ASP E 1 131 ? -8.818 61.700 44.169 1.00 10.55 131 ASP E C 1
ATOM 6989 O O . ASP E 1 131 ? -9.144 61.204 45.259 1.00 9.83 131 ASP E O 1
ATOM 6994 N N . ALA E 1 132 ? -8.674 62.987 44.024 1.00 11.41 132 ALA E N 1
ATOM 6995 C CA . ALA E 1 132 ? -8.754 63.935 45.144 1.00 12.21 132 ALA E CA 1
ATOM 6996 C C . ALA E 1 132 ? -10.167 64.082 45.651 1.00 10.79 132 ALA E C 1
ATOM 6997 O O . ALA E 1 132 ? -10.383 64.666 46.741 1.00 12.21 132 ALA E O 1
ATOM 6999 N N . GLU E 1 133 ? -11.098 63.528 44.903 1.00 11.22 133 GLU E N 1
ATOM 7000 C CA . GLU E 1 133 ? -12.528 63.524 45.279 1.00 10.37 133 GLU E CA 1
ATOM 7001 C C . GLU E 1 133 ? -12.955 62.193 45.892 1.00 10.10 133 GLU E C 1
ATOM 7002 O O . GLU E 1 133 ? -14.145 61.891 46.045 1.00 10.24 133 GLU E O 1
ATOM 7008 N N . ASN E 1 134 ? -11.973 61.325 46.197 1.00 9.56 134 ASN E N 1
ATOM 7009 C CA . ASN E 1 134 ? -12.226 60.018 46.801 1.00 8.54 134 ASN E CA 1
ATOM 7010 C C . ASN E 1 134 ? -12.720 58.971 45.789 1.00 8.60 134 ASN E C 1
ATOM 7011 O O . ASN E 1 134 ? -13.236 57.935 46.219 1.00 9.02 134 ASN E O 1
ATOM 7016 N N . ASN E 1 135 ? -12.623 59.201 44.495 1.00 8.74 135 ASN E N 1
ATOM 7017 C CA . ASN E 1 135 ? -13.161 58.319 43.518 1.00 8.75 135 ASN E CA 1
ATOM 7018 C C . ASN E 1 135 ? -12.057 57.518 42.787 1.00 9.79 135 ASN E C 1
ATOM 7019 O O . ASN E 1 135 ? -11.002 58.093 42.437 1.00 10.29 135 ASN E O 1
ATOM 7024 N N . PRO E 1 136 ? -12.339 56.253 42.484 1.00 10.67 136 PRO E N 1
ATOM 7025 C CA . PRO E 1 136 ? -11.364 55.472 41.709 1.00 12.52 136 PRO E CA 1
ATOM 7026 C C . PRO E 1 136 ? -11.138 56.158 40.397 1.00 13.81 136 PRO E C 1
ATOM 7027 O O . PRO E 1 136 ? -12.068 56.766 39.810 1.00 12.72 136 PRO E O 1
ATOM 7031 N N . VAL E 1 137 ? -9.862 56.165 39.986 1.00 13.44 137 VAL E N 1
ATOM 7032 C CA . VAL E 1 137 ? -9.444 56.840 38.755 1.00 13.35 137 VAL E CA 1
ATOM 7033 C C . VAL E 1 137 ? -8.456 55.915 38.003 1.00 15.40 137 VAL E C 1
ATOM 7034 O O . VAL E 1 137 ? -7.604 55.232 38.573 1.00 17.08 137 VAL E O 1
ATOM 7038 N N . LYS E 1 138 ? -8.675 55.832 36.693 1.00 16.81 138 LYS E N 1
ATOM 7039 C CA . LYS E 1 138 ? -7.718 55.212 35.783 1.00 17.76 138 LYS E CA 1
ATOM 7040 C C . LYS E 1 138 ? -6.716 56.222 35.372 1.00 17.30 138 LYS E C 1
ATOM 7041 O O . LYS E 1 138 ? -7.042 57.309 34.832 1.00 19.04 138 LYS E O 1
ATOM 7047 N N . VAL E 1 139 ? -5.457 55.958 35.677 1.00 17.00 139 VAL E N 1
ATOM 7048 C CA . VAL E 1 139 ? -4.441 56.946 35.345 1.00 17.65 139 VAL E CA 1
ATOM 7049 C C . VAL E 1 139 ? -3.630 56.599 34.103 1.00 17.28 139 VAL E C 1
ATOM 7050 O O . VAL E 1 139 ? -2.778 57.367 33.707 1.00 20.71 139 VAL E O 1
ATOM 7054 N N . GLY E 1 140 ? -3.897 55.446 33.527 1.00 15.65 140 GLY E N 1
ATOM 7055 C CA . GLY E 1 140 ? -3.123 54.977 32.348 1.00 14.66 140 GLY E CA 1
ATOM 7056 C C . GLY E 1 140 ? -1.986 54.099 32.775 1.00 14.52 140 GLY E C 1
ATOM 7057 O O . GLY E 1 140 ? -1.823 53.726 33.947 1.00 14.56 140 GLY E O 1
ATOM 7058 N N . ASN E 1 141 ? -1.185 53.649 31.799 1.00 13.47 141 ASN E N 1
ATOM 7059 C CA . ASN E 1 141 ? -0.015 52.943 32.175 1.00 13.66 141 ASN E CA 1
ATOM 7060 C C . ASN E 1 141 ? 0.943 53.926 32.837 1.00 12.61 141 ASN E C 1
ATOM 7061 O O . ASN E 1 141 ? 1.105 55.091 32.381 1.00 14.80 141 ASN E O 1
ATOM 7066 N N . ILE E 1 142 ? 1.464 53.526 33.950 1.00 10.30 142 ILE E N 1
ATOM 7067 C CA . ILE E 1 142 ? 2.573 54.345 34.538 1.00 10.19 142 ILE E CA 1
ATOM 7068 C C . ILE E 1 142 ? 3.871 53.703 34.078 1.00 9.42 142 ILE E C 1
ATOM 7069 O O . ILE E 1 142 ? 4.137 52.568 34.379 1.00 9.61 142 ILE E O 1
ATOM 7074 N N . ILE E 1 143 ? 4.648 54.464 33.294 1.00 9.04 143 ILE E N 1
ATOM 7075 C CA . ILE E 1 143 ? 5.932 54.037 32.797 1.00 9.07 143 ILE E CA 1
ATOM 7076 C C . ILE E 1 143 ? 6.891 55.142 33.181 1.00 8.08 143 ILE E C 1
ATOM 7077 O O . ILE E 1 143 ? 6.710 56.307 32.723 1.00 9.49 143 ILE E O 1
ATOM 7082 N N . MET E 1 144 ? 7.800 54.803 34.056 1.00 8.26 144 MET E N 1
ATOM 7083 C CA . MET E 1 144 ? 8.817 55.760 34.518 1.00 7.89 144 MET E CA 1
ATOM 7084 C C . MET E 1 144 ? 10.184 55.182 34.196 1.00 7.97 144 MET E C 1
ATOM 7085 O O . MET E 1 144 ? 10.610 54.172 34.760 1.00 9.10 144 MET E O 1
ATOM 7090 N N . LYS E 1 145 ? 10.839 55.827 33.252 1.00 7.86 145 LYS E N 1
ATOM 7091 C CA . LYS E 1 145 ? 12.160 55.438 32.796 1.00 9.03 145 LYS E CA 1
ATOM 7092 C C . LYS E 1 145 ? 13.236 56.216 33.587 1.00 8.00 145 LYS E C 1
ATOM 7093 O O . LYS E 1 145 ? 13.245 57.438 33.549 1.00 7.81 145 LYS E O 1
ATOM 7099 N N . PHE E 1 146 ? 14.096 55.480 34.285 1.00 8.11 146 PHE E N 1
ATOM 7100 C CA . PHE E 1 146 ? 15.120 56.077 35.124 1.00 7.12 146 PHE E CA 1
ATOM 7101 C C . PHE E 1 146 ? 16.032 56.894 34.265 1.00 7.02 146 PHE E C 1
ATOM 7102 O O . PHE E 1 146 ? 16.498 56.495 33.167 1.00 6.37 146 PHE E O 1
ATOM 7110 N N . ILE E 1 147 ? 16.283 58.119 34.711 1.00 6.32 147 ILE E N 1
ATOM 7111 C CA . ILE E 1 147 ? 17.219 59.010 34.069 1.00 6.31 147 ILE E CA 1
ATOM 7112 C C . ILE E 1 147 ? 18.494 59.203 34.848 1.00 6.56 147 ILE E C 1
ATOM 7113 O O . ILE E 1 147 ? 19.595 58.978 34.317 1.00 6.84 147 ILE E O 1
ATOM 7118 N N . THR E 1 148 ? 18.413 59.618 36.131 1.00 6.07 148 THR E N 1
ATOM 7119 C CA . THR E 1 148 ? 19.588 59.833 36.915 1.00 6.20 148 THR E CA 1
ATOM 7120 C C . THR E 1 148 ? 19.211 59.884 38.385 1.00 6.35 148 THR E C 1
ATOM 7121 O O . THR E 1 148 ? 18.025 59.971 38.706 1.00 6.00 148 THR E O 1
ATOM 7125 N N . ASN E 1 149 ? 20.195 59.862 39.222 1.00 5.61 149 ASN E N 1
ATOM 7126 C CA . ASN E 1 149 ? 19.986 60.123 40.657 1.00 5.49 149 ASN E CA 1
ATOM 7127 C C . ASN E 1 149 ? 21.253 60.676 41.257 1.00 5.61 149 ASN E C 1
ATOM 7128 O O . ASN E 1 149 ? 22.306 60.844 40.587 1.00 5.41 149 ASN E O 1
ATOM 7133 N N . GLY E 1 150 ? 21.182 61.138 42.516 1.00 5.29 150 GLY E N 1
ATOM 7134 C CA . GLY E 1 150 ? 22.334 61.490 43.270 1.00 5.18 150 GLY E CA 1
ATOM 7135 C C . GLY E 1 150 ? 21.999 61.740 44.721 1.00 5.68 150 GLY E C 1
ATOM 7136 O O . GLY E 1 150 ? 20.895 62.042 45.006 1.00 5.89 150 GLY E O 1
ATOM 7137 N N . PHE E 1 151 ? 23.005 61.681 45.566 1.00 5.62 151 PHE E N 1
ATOM 7138 C CA . PHE E 1 151 ? 22.952 62.145 46.916 1.00 6.27 151 PHE E CA 1
ATOM 7139 C C . PHE E 1 151 ? 24.208 62.800 47.319 1.00 5.84 151 PHE E C 1
ATOM 7140 O O . PHE E 1 151 ? 25.298 62.498 46.871 1.00 5.82 151 PHE E O 1
ATOM 7148 N N . ASP E 1 152 ? 24.019 63.770 48.213 1.00 6.78 152 ASP E N 1
ATOM 7149 C CA . ASP E 1 152 ? 25.112 64.544 48.748 1.00 7.46 152 ASP E CA 1
ATOM 7150 C C . ASP E 1 152 ? 25.906 63.674 49.708 1.00 7.43 152 ASP E C 1
ATOM 7151 O O . ASP E 1 152 ? 25.470 63.352 50.806 1.00 8.95 152 ASP E O 1
ATOM 7156 N N . ARG E 1 153 ? 27.105 63.296 49.284 1.00 7.33 153 ARG E N 1
ATOM 7157 C CA . ARG E 1 153 ? 27.970 62.442 50.097 1.00 7.59 153 ARG E CA 1
ATOM 7158 C C . ARG E 1 153 ? 28.984 63.213 50.878 1.00 8.05 153 ARG E C 1
ATOM 7159 O O . ARG E 1 153 ? 29.692 62.640 51.718 1.00 7.74 153 ARG E O 1
ATOM 7167 N N . ASP E 1 154 ? 29.101 64.521 50.642 1.00 8.15 154 ASP E N 1
ATOM 7168 C CA . ASP E 1 154 ? 30.034 65.281 51.443 1.00 9.32 154 ASP E CA 1
ATOM 7169 C C . ASP E 1 154 ? 29.615 65.323 52.909 1.00 9.60 154 ASP E C 1
ATOM 7170 O O . ASP E 1 154 ? 28.464 65.577 53.227 1.00 10.58 154 ASP E O 1
ATOM 7175 N N . GLY E 1 155 ? 30.523 65.132 53.836 1.00 10.96 155 GLY E N 1
ATOM 7176 C CA . GLY E 1 155 ? 30.184 65.278 55.258 1.00 11.76 155 GLY E CA 1
ATOM 7177 C C . GLY E 1 155 ? 29.821 63.936 55.880 1.00 12.79 155 GLY E C 1
ATOM 7178 O O . GLY E 1 155 ? 29.669 63.809 57.125 1.00 12.56 155 GLY E O 1
ATOM 7179 N N . MET E 1 156 ? 29.683 62.889 55.080 1.00 11.16 156 MET E N 1
ATOM 7180 C CA . MET E 1 156 ? 29.289 61.585 55.623 1.00 11.61 156 MET E CA 1
ATOM 7181 C C . MET E 1 156 ? 30.434 60.784 56.228 1.00 12.55 156 MET E C 1
ATOM 7182 O O . MET E 1 156 ? 30.245 59.651 56.709 1.00 17.23 156 MET E O 1
ATOM 7187 N N . GLY E 1 157 ? 31.632 61.312 56.132 1.00 13.79 157 GLY E N 1
ATOM 7188 C CA . GLY E 1 157 ? 32.792 60.614 56.741 1.00 15.35 157 GLY E CA 1
ATOM 7189 C C . GLY E 1 157 ? 33.585 59.763 55.789 1.00 15.68 157 GLY E C 1
ATOM 7190 O O . GLY E 1 157 ? 33.351 59.727 54.579 1.00 14.90 157 GLY E O 1
ATOM 7191 N N . ASP E 1 158 ? 34.628 59.088 56.288 1.00 17.21 158 ASP E N 1
ATOM 7192 C CA . ASP E 1 158 ? 35.502 58.343 55.407 1.00 19.27 158 ASP E CA 1
ATOM 7193 C C . ASP E 1 158 ? 34.927 57.103 54.802 1.00 18.00 158 ASP E C 1
ATOM 7194 O O . ASP E 1 158 ? 35.417 56.633 53.802 1.00 19.52 158 ASP E O 1
ATOM 7199 N N . ALA E 1 159 ? 33.877 56.581 55.378 1.00 18.39 159 ALA E N 1
ATOM 7200 C CA . ALA E 1 159 ? 33.242 55.393 54.857 1.00 20.10 159 ALA E CA 1
ATOM 7201 C C . ALA E 1 159 ? 31.789 55.389 55.281 1.00 19.77 159 ALA E C 1
ATOM 7202 O O . ALA E 1 159 ? 31.460 55.688 56.416 1.00 22.54 159 ALA E O 1
ATOM 7204 N N . LEU E 1 160 ? 30.904 55.028 54.351 1.00 16.75 160 LEU E N 1
ATOM 7205 C CA . LEU E 1 160 ? 29.516 54.908 54.683 1.00 15.06 160 LEU E CA 1
ATOM 7206 C C . LEU E 1 160 ? 29.210 53.514 55.270 1.00 15.59 160 LEU E C 1
ATOM 7207 O O . LEU E 1 160 ? 29.910 52.564 54.889 1.00 15.52 160 LEU E O 1
ATOM 7212 N N . PRO E 1 161 ? 28.136 53.415 56.053 1.00 16.26 161 PRO E N 1
ATOM 7213 C CA . PRO E 1 161 ? 27.704 52.089 56.476 1.00 17.21 161 PRO E CA 1
ATOM 7214 C C . PRO E 1 161 ? 27.473 51.158 55.286 1.00 14.83 161 PRO E C 1
ATOM 7215 O O . PRO E 1 161 ? 27.073 51.590 54.217 1.00 13.62 161 PRO E O 1
ATOM 7219 N N . ALA E 1 162 ? 27.655 49.863 55.453 1.00 14.13 162 ALA E N 1
ATOM 7220 C CA . ALA E 1 162 ? 27.522 48.951 54.355 1.00 13.59 162 ALA E CA 1
ATOM 7221 C C . ALA E 1 162 ? 26.079 48.869 53.775 1.00 11.94 162 ALA E C 1
ATOM 7222 O O . ALA E 1 162 ? 25.856 48.428 52.662 1.00 12.63 162 ALA E O 1
ATOM 7224 N N . GLU E 1 163 ? 25.084 49.337 54.554 1.00 12.67 163 GLU E N 1
ATOM 7225 C CA . GLU E 1 163 ? 23.723 49.351 54.054 1.00 14.05 163 GLU E CA 1
ATOM 7226 C C . GLU E 1 163 ? 23.527 50.221 52.809 1.00 11.45 163 GLU E C 1
ATOM 7227 O O . GLU E 1 163 ? 22.490 50.115 52.155 1.00 12.54 163 GLU E O 1
ATOM 7233 N N . TYR E 1 164 ? 24.498 51.093 52.578 1.00 10.35 164 TYR E N 1
ATOM 7234 C CA . TYR E 1 164 ? 24.482 51.999 51.423 1.00 9.50 164 TYR E CA 1
ATOM 7235 C C . TYR E 1 164 ? 25.299 51.562 50.244 1.00 9.41 164 TYR E C 1
ATOM 7236 O O . TYR E 1 164 ? 25.401 52.288 49.255 1.00 8.96 164 TYR E O 1
ATOM 7245 N N . ASP E 1 165 ? 25.692 50.312 50.216 1.00 9.18 165 ASP E N 1
ATOM 7246 C CA . ASP E 1 165 ? 26.623 49.861 49.214 1.00 9.49 165 ASP E CA 1
ATOM 7247 C C . ASP E 1 165 ? 25.861 49.335 47.981 1.00 10.08 165 ASP E C 1
ATOM 7248 O O . ASP E 1 165 ? 25.961 48.174 47.612 1.00 10.78 165 ASP E O 1
ATOM 7253 N N . GLN E 1 166 ? 25.186 50.225 47.274 1.00 8.16 166 GLN E N 1
ATOM 7254 C CA . GLN E 1 166 ? 24.599 49.993 45.967 1.00 8.89 166 GLN E CA 1
ATOM 7255 C C . GLN E 1 166 ? 25.208 50.881 44.926 1.00 7.95 166 GLN E C 1
ATOM 7256 O O . GLN E 1 166 ? 25.238 52.094 45.078 1.00 8.93 166 GLN E O 1
ATOM 7262 N N . SER E 1 167 ? 25.746 50.336 43.858 1.00 8.62 167 SER E N 1
ATOM 7263 C CA . SER E 1 167 ? 26.490 51.076 42.866 1.00 8.00 167 SER E CA 1
ATOM 7264 C C . SER E 1 167 ? 25.646 52.126 42.176 1.00 8.03 167 SER E C 1
ATOM 7265 O O . SER E 1 167 ? 26.214 53.150 41.712 1.00 9.30 167 SER E O 1
ATOM 7268 N N . GLN E 1 168 ? 24.373 51.850 42.005 1.00 6.88 168 GLN E N 1
ATOM 7269 C CA . GLN E 1 168 ? 23.461 52.701 41.258 1.00 6.62 168 GLN E CA 1
ATOM 7270 C C . GLN E 1 168 ? 22.818 53.799 42.110 1.00 6.82 168 GLN E C 1
ATOM 7271 O O . GLN E 1 168 ? 21.981 54.578 41.581 1.00 7.28 168 GLN E O 1
ATOM 7277 N N . LEU E 1 169 ? 23.189 53.796 43.366 1.00 7.44 169 LEU E N 1
ATOM 7278 C CA . LEU E 1 169 ? 22.797 54.881 44.363 1.00 7.04 169 LEU E CA 1
ATOM 7279 C C . LEU E 1 169 ? 23.960 55.866 44.329 1.00 6.64 169 LEU E C 1
ATOM 7280 O O . LEU E 1 169 ? 24.988 55.701 44.995 1.00 7.25 169 LEU E O 1
ATOM 7285 N N . TYR E 1 170 ? 23.826 56.884 43.498 1.00 6.41 170 TYR E N 1
ATOM 7286 C CA . TYR E 1 170 ? 24.984 57.689 43.146 1.00 6.22 170 TYR E CA 1
ATOM 7287 C C . TYR E 1 170 ? 25.487 58.627 44.212 1.00 7.13 170 TYR E C 1
ATOM 7288 O O . TYR E 1 170 ? 24.847 59.659 44.452 1.00 6.29 170 TYR E O 1
ATOM 7297 N N . ARG E 1 171 ? 26.639 58.318 44.770 1.00 7.65 171 ARG E N 1
ATOM 7298 C CA . ARG E 1 171 ? 27.288 59.230 45.720 1.00 8.12 171 ARG E CA 1
ATOM 7299 C C . ARG E 1 171 ? 27.976 60.341 44.973 1.00 7.45 171 ARG E C 1
ATOM 7300 O O . ARG E 1 171 ? 28.848 60.089 44.138 1.00 8.11 171 ARG E O 1
ATOM 7308 N N . VAL E 1 172 ? 27.614 61.584 45.237 1.00 6.58 172 VAL E N 1
ATOM 7309 C CA . VAL E 1 172 ? 28.204 62.736 44.564 1.00 6.73 172 VAL E CA 1
ATOM 7310 C C . VAL E 1 172 ? 28.910 63.631 45.574 1.00 7.16 172 VAL E C 1
ATOM 7311 O O . VAL E 1 172 ? 28.280 64.005 46.622 1.00 8.25 172 VAL E O 1
ATOM 7315 N N . MET E 1 173 ? 30.136 64.091 45.284 1.00 8.23 173 MET E N 1
ATOM 7316 C CA . MET E 1 173 ? 30.867 65.021 46.148 1.00 8.90 173 MET E CA 1
ATOM 7317 C C . MET E 1 173 ? 31.140 66.259 45.382 1.00 9.36 173 MET E C 1
ATOM 7318 O O . MET E 1 173 ? 31.751 66.231 44.334 1.00 10.09 173 MET E O 1
ATOM 7323 N N . ASP E 1 174 ? 30.797 67.370 45.965 1.00 9.20 174 ASP E N 1
ATOM 7324 C CA . ASP E 1 174 ? 31.196 68.701 45.370 1.00 9.54 174 ASP E CA 1
ATOM 7325 C C . ASP E 1 174 ? 32.047 69.459 46.400 1.00 10.38 174 ASP E C 1
ATOM 7326 O O . ASP E 1 174 ? 32.285 70.657 46.238 1.00 11.28 174 ASP E O 1
ATOM 7335 N N . GLY E 1 175 ? 32.383 68.792 47.475 1.00 10.75 175 GLY E N 1
ATOM 7336 C CA . GLY E 1 175 ? 33.081 69.434 48.591 1.00 11.14 175 GLY E CA 1
ATOM 7337 C C . GLY E 1 175 ? 32.253 70.170 49.580 1.00 11.86 175 GLY E C 1
ATOM 7338 O O . GLY E 1 175 ? 32.835 70.770 50.511 1.00 13.36 175 GLY E O 1
ATOM 7339 N N . VAL E 1 176 ? 30.917 70.116 49.419 1.00 10.57 176 VAL E N 1
ATOM 7340 C CA . VAL E 1 176 ? 30.015 70.958 50.200 1.00 10.89 176 VAL E CA 1
ATOM 7341 C C . VAL E 1 176 ? 28.902 70.150 50.830 1.00 11.11 176 VAL E C 1
ATOM 7342 O O . VAL E 1 176 ? 27.945 69.740 50.124 1.00 9.88 176 VAL E O 1
ATOM 7346 N N . PRO E 1 177 ? 29.006 69.901 52.135 1.00 11.12 177 PRO E N 1
ATOM 7347 C CA . PRO E 1 177 ? 27.900 69.181 52.756 1.00 10.66 177 PRO E CA 1
ATOM 7348 C C . PRO E 1 177 ? 26.598 69.966 52.668 1.00 10.66 177 PRO E C 1
ATOM 7349 O O . PRO E 1 177 ? 26.621 71.223 52.830 1.00 13.70 177 PRO E O 1
ATOM 7353 N N . GLY E 1 178 ? 25.452 69.274 52.455 1.00 10.38 178 GLY E N 1
ATOM 7354 C CA . GLY E 1 178 ? 24.149 69.858 52.305 1.00 9.85 178 GLY E CA 1
ATOM 7355 C C . GLY E 1 178 ? 23.826 70.422 50.934 1.00 10.80 178 GLY E C 1
ATOM 7356 O O . GLY E 1 178 ? 22.716 70.973 50.715 1.00 12.66 178 GLY E O 1
ATOM 7357 N N . LYS E 1 179 ? 24.708 70.165 49.962 1.00 10.01 179 LYS E N 1
ATOM 7358 C CA . LYS E 1 179 ? 24.461 70.694 48.602 1.00 9.29 179 LYS E CA 1
ATOM 7359 C C . LYS E 1 179 ? 24.671 69.553 47.597 1.00 9.39 179 LYS E C 1
ATOM 7360 O O . LYS E 1 179 ? 25.524 68.736 47.804 1.00 9.31 179 LYS E O 1
ATOM 7366 N N . LEU E 1 180 ? 23.863 69.513 46.569 1.00 8.70 180 LEU E N 1
ATOM 7367 C CA . LEU E 1 180 ? 23.924 68.481 45.549 1.00 8.55 180 LEU E CA 1
ATOM 7368 C C . LEU E 1 180 ? 23.532 69.095 44.212 1.00 9.82 180 LEU E C 1
ATOM 7369 O O . LEU E 1 180 ? 22.616 69.929 44.130 1.00 12.09 180 LEU E O 1
ATOM 7374 N N . ALA E 1 181 ? 24.080 68.611 43.119 1.00 9.35 181 ALA E N 1
ATOM 7375 C CA . ALA E 1 181 ? 23.573 68.932 41.819 1.00 8.77 181 ALA E CA 1
ATOM 7376 C C . ALA E 1 181 ? 23.604 67.630 41.002 1.00 8.22 181 ALA E C 1
ATOM 7377 O O . ALA E 1 181 ? 24.507 66.775 41.131 1.00 8.79 181 ALA E O 1
ATOM 7379 N N . ILE E 1 182 ? 22.585 67.466 40.214 1.00 7.80 182 ILE E N 1
ATOM 7380 C CA . ILE E 1 182 ? 22.510 66.378 39.235 1.00 7.31 182 ILE E CA 1
ATOM 7381 C C . ILE E 1 182 ? 22.301 67.028 37.872 1.00 8.16 182 ILE E C 1
ATOM 7382 O O . ILE E 1 182 ? 21.825 68.114 37.741 1.00 7.69 182 ILE E O 1
ATOM 7387 N N . THR E 1 183 ? 22.647 66.290 36.815 1.00 7.35 183 THR E N 1
ATOM 7388 C CA . THR E 1 183 ? 22.433 66.741 35.456 1.00 7.96 183 THR E CA 1
ATOM 7389 C C . THR E 1 183 ? 21.947 65.550 34.575 1.00 7.55 183 THR E C 1
ATOM 7390 O O . THR E 1 183 ? 22.117 64.350 34.904 1.00 8.01 183 THR E O 1
ATOM 7394 N N . PHE E 1 184 ? 21.273 65.918 33.488 1.00 7.12 184 PHE E N 1
ATOM 7395 C CA . PHE E 1 184 ? 20.789 64.972 32.515 1.00 7.75 184 PHE E CA 1
ATOM 7396 C C . PHE E 1 184 ? 20.407 65.757 31.257 1.00 8.64 184 PHE E C 1
ATOM 7397 O O . PHE E 1 184 ? 20.165 66.940 31.289 1.00 8.65 184 PHE E O 1
ATOM 7405 N N . THR E 1 185 ? 20.332 65.009 30.157 1.00 8.46 185 THR E N 1
ATOM 7406 C CA . THR E 1 185 ? 19.801 65.512 28.921 1.00 9.65 185 THR E CA 1
ATOM 7407 C C . THR E 1 185 ? 18.558 64.737 28.553 1.00 10.23 185 THR E C 1
ATOM 7408 O O . THR E 1 185 ? 18.605 63.542 28.297 1.00 10.86 185 THR E O 1
ATOM 7412 N N . PRO E 1 186 ? 17.397 65.379 28.605 1.00 10.23 186 PRO E N 1
ATOM 7413 C CA . PRO E 1 186 ? 16.156 64.663 28.331 1.00 9.92 186 PRO E CA 1
ATOM 7414 C C . PRO E 1 186 ? 16.206 63.877 27.008 1.00 10.46 186 PRO E C 1
ATOM 7415 O O . PRO E 1 186 ? 16.475 64.502 25.969 1.00 10.75 186 PRO E O 1
ATOM 7419 N N . PRO E 1 187 ? 15.999 62.580 27.051 1.00 10.89 187 PRO E N 1
ATOM 7420 C CA . PRO E 1 187 ? 16.033 61.840 25.795 1.00 12.17 187 PRO E CA 1
ATOM 7421 C C . PRO E 1 187 ? 14.790 62.001 24.979 1.00 14.13 187 PRO E C 1
ATOM 7422 O O . PRO E 1 187 ? 14.805 61.737 23.758 1.00 13.99 187 PRO E O 1
ATOM 7426 N N . GLU E 1 188 ? 13.699 62.441 25.599 1.00 13.56 188 GLU E N 1
ATOM 7427 C CA . GLU E 1 188 ? 12.408 62.545 24.941 1.00 15.66 188 GLU E CA 1
ATOM 7428 C C . GLU E 1 188 ? 11.742 63.850 25.401 1.00 14.38 188 GLU E C 1
ATOM 7429 O O . GLU E 1 188 ? 11.922 64.308 26.581 1.00 11.68 188 GLU E O 1
ATOM 7435 N N . ASN E 1 189 ? 11.022 64.525 24.521 1.00 13.88 189 ASN E N 1
ATOM 7436 C CA . ASN E 1 189 ? 10.131 65.571 25.022 1.00 14.19 189 ASN E CA 1
ATOM 7437 C C . ASN E 1 189 ? 9.069 65.031 26.023 1.00 11.99 189 ASN E C 1
ATOM 7438 O O . ASN E 1 189 ? 8.489 63.997 25.786 1.00 13.67 189 ASN E O 1
ATOM 7443 N N . GLY E 1 190 ? 8.806 65.785 27.074 1.00 10.76 190 GLY E N 1
ATOM 7444 C CA . GLY E 1 190 ? 7.698 65.527 27.938 1.00 10.13 190 GLY E CA 1
ATOM 7445 C C . GLY E 1 190 ? 8.012 65.753 29.387 1.00 10.28 190 GLY E C 1
ATOM 7446 O O . GLY E 1 190 ? 8.851 66.593 29.730 1.00 9.41 190 GLY E O 1
ATOM 7447 N N . TRP E 1 191 ? 7.280 65.058 30.235 1.00 8.63 191 TRP E N 1
ATOM 7448 C CA . TRP E 1 191 ? 7.299 65.294 31.674 1.00 8.62 191 TRP E CA 1
ATOM 7449 C C . TRP E 1 191 ? 8.327 64.412 32.320 1.00 8.27 191 TRP E C 1
ATOM 7450 O O . TRP E 1 191 ? 8.369 63.191 32.141 1.00 7.97 191 TRP E O 1
ATOM 7461 N N . TYR E 1 192 ? 9.122 65.064 33.167 1.00 7.98 192 TYR E N 1
ATOM 7462 C CA . TYR E 1 192 ? 10.093 64.450 34.009 1.00 7.28 192 TYR E CA 1
ATOM 7463 C C . TYR E 1 192 ? 9.611 64.547 35.443 1.00 7.55 192 TYR E C 1
ATOM 7464 O O . TYR E 1 192 ? 9.212 65.625 35.899 1.00 9.24 192 TYR E O 1
ATOM 7473 N N . GLN E 1 193 ? 9.566 63.407 36.108 1.00 7.21 193 GLN E N 1
ATOM 7474 C CA . GLN E 1 193 ? 9.011 63.243 37.436 1.00 6.87 193 GLN E CA 1
ATOM 7475 C C . GLN E 1 193 ? 10.139 62.863 38.338 1.00 6.98 193 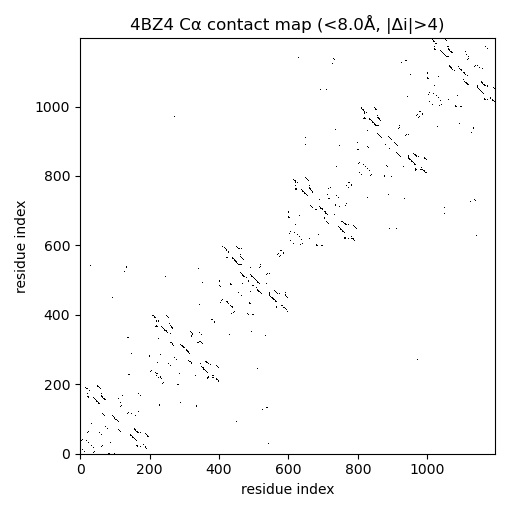GLN E C 1
ATOM 7476 O O . GLN E 1 193 ? 10.829 61.869 38.103 1.00 6.24 193 GLN E O 1
ATOM 7482 N N . PHE E 1 194 ? 10.372 63.642 39.378 1.00 5.69 194 PHE E N 1
ATOM 7483 C CA . PHE E 1 194 ? 11.531 63.460 40.248 1.00 6.16 194 PHE E CA 1
ATOM 7484 C C . PHE E 1 194 ? 11.116 63.467 41.701 1.00 6.42 194 PHE E C 1
ATOM 7485 O O . PHE E 1 194 ? 10.101 64.103 42.075 1.00 7.33 194 PHE E O 1
ATOM 7493 N N . VAL E 1 195 ? 11.826 62.691 42.503 1.00 6.39 195 VAL E N 1
ATOM 7494 C CA . VAL E 1 195 ? 11.628 62.678 43.916 1.00 6.96 195 VAL E CA 1
ATOM 7495 C C . VAL E 1 195 ? 12.833 63.220 44.624 1.00 6.89 195 VAL E C 1
ATOM 7496 O O . VAL E 1 195 ? 13.947 62.892 44.305 1.00 7.36 195 VAL E O 1
ATOM 7500 N N . VAL E 1 196 ? 12.564 64.074 45.615 1.00 6.92 196 VAL E N 1
ATOM 7501 C CA . VAL E 1 196 ? 13.587 64.663 46.487 1.00 7.05 196 VAL E CA 1
ATOM 7502 C C . VAL E 1 196 ? 13.382 64.078 47.869 1.00 7.31 196 VAL E C 1
ATOM 7503 O O . VAL E 1 196 ? 12.238 63.971 48.355 1.00 8.48 196 VAL E O 1
ATOM 7507 N N . GLY E 1 197 ? 14.500 63.700 48.469 1.00 6.63 197 GLY E N 1
ATOM 7508 C CA . GLY E 1 197 ? 14.539 63.176 49.818 1.00 6.90 197 GLY E CA 1
ATOM 7509 C C . GLY E 1 197 ? 15.832 63.451 50.506 1.00 7.14 197 GLY E C 1
ATOM 7510 O O . GLY E 1 197 ? 16.542 64.404 50.142 1.00 7.56 197 GLY E O 1
ATOM 7511 N N . ALA E 1 198 ? 16.103 62.675 51.533 1.00 6.98 198 ALA E N 1
ATOM 7512 C CA . ALA E 1 198 ? 17.381 62.697 52.204 1.00 6.97 198 ALA E CA 1
ATOM 7513 C C . ALA E 1 198 ? 17.770 61.340 52.662 1.00 6.88 198 ALA E C 1
ATOM 7514 O O . ALA E 1 198 ? 16.981 60.394 52.615 1.00 7.03 198 ALA E O 1
ATOM 7516 N N . ILE E 1 199 ? 19.056 61.253 53.003 1.00 7.14 199 ILE E N 1
ATOM 7517 C CA . ILE E 1 199 ? 19.668 59.942 53.262 1.00 7.38 199 ILE E CA 1
ATOM 7518 C C . ILE E 1 199 ? 20.767 60.057 54.302 1.00 7.97 199 ILE E C 1
ATOM 7519 O O . ILE E 1 199 ? 21.463 61.036 54.341 1.00 6.99 199 ILE E O 1
ATOM 7524 N N . ASN E 1 200 ? 20.906 59.007 55.126 1.00 7.54 200 ASN E N 1
ATOM 7525 C CA . ASN E 1 200 ? 22.056 58.827 56.027 1.00 7.94 200 ASN E CA 1
ATOM 7526 C C . ASN E 1 200 ? 22.433 60.131 56.770 1.00 8.02 200 ASN E C 1
ATOM 7527 O O . ASN E 1 200 ? 23.538 60.642 56.669 1.00 8.24 200 ASN E O 1
ATOM 7532 N N . PRO E 1 201 ? 21.485 60.662 57.546 1.00 8.02 201 PRO E N 1
ATOM 7533 C CA . PRO E 1 201 ? 21.844 61.829 58.281 1.00 9.31 201 PRO E CA 1
ATOM 7534 C C . PRO E 1 201 ? 22.956 61.579 59.315 1.00 9.25 201 PRO E C 1
ATOM 7535 O O . PRO E 1 201 ? 23.046 60.439 59.871 1.00 9.44 201 PRO E O 1
ATOM 7539 N N . ASP E 1 202 ? 23.798 62.583 59.490 1.00 9.78 202 ASP E N 1
ATOM 7540 C CA . ASP E 1 202 ? 24.986 62.431 60.313 1.00 10.71 202 ASP E CA 1
ATOM 7541 C C . ASP E 1 202 ? 24.585 62.011 61.737 1.00 10.53 202 ASP E C 1
ATOM 7542 O O . ASP E 1 202 ? 23.648 62.593 62.327 1.00 9.35 202 ASP E O 1
ATOM 7547 N N . ILE E 1 203 ? 25.273 60.991 62.218 1.00 12.45 203 ILE E N 1
ATOM 7548 C CA . ILE E 1 203 ? 24.905 60.489 63.572 1.00 13.79 203 ILE E CA 1
ATOM 7549 C C . ILE E 1 203 ? 24.911 61.565 64.589 1.00 12.31 203 ILE E C 1
ATOM 7550 O O . ILE E 1 203 ? 25.812 62.380 64.642 1.00 12.61 203 ILE E O 1
ATOM 7555 N N . ASP E 1 204 ? 23.852 61.608 65.427 1.00 12.75 204 ASP E N 1
ATOM 7556 C CA . ASP E 1 204 ? 23.692 62.546 66.528 1.00 13.86 204 ASP E CA 1
ATOM 7557 C C . ASP E 1 204 ? 23.483 64.009 66.131 1.00 12.86 204 ASP E C 1
ATOM 7558 O O . ASP E 1 204 ? 23.599 64.884 66.919 1.00 14.80 204 ASP E O 1
ATOM 7563 N N . SER E 1 205 ? 23.230 64.275 64.822 1.00 12.72 205 SER E N 1
ATOM 7564 C CA . SER E 1 205 ? 22.958 65.620 64.350 1.00 11.59 205 SER E CA 1
ATOM 7565 C C . SER E 1 205 ? 21.474 65.980 64.457 1.00 12.17 205 SER E C 1
ATOM 7566 O O . SER E 1 205 ? 20.614 65.156 64.785 1.00 12.52 205 SER E O 1
ATOM 7569 N N . THR E 1 206 ? 21.142 67.210 64.149 1.00 12.05 206 THR E N 1
ATOM 7570 C CA . THR E 1 206 ? 19.769 67.622 64.081 1.00 13.40 206 THR E CA 1
ATOM 7571 C C . THR E 1 206 ? 18.940 66.789 63.118 1.00 11.73 206 THR E C 1
ATOM 7572 O O . THR E 1 206 ? 17.806 66.389 63.434 1.00 12.34 206 THR E O 1
ATOM 7576 N N . ALA E 1 207 ? 19.534 66.508 61.950 1.00 11.08 207 ALA E N 1
ATOM 7577 C CA . ALA E 1 207 ? 18.827 65.715 60.978 1.00 10.20 207 ALA E CA 1
ATOM 7578 C C . ALA E 1 207 ? 18.596 64.292 61.464 1.00 10.73 207 ALA E C 1
ATOM 7579 O O . ALA E 1 207 ? 17.530 63.722 61.225 1.00 10.81 207 ALA E O 1
ATOM 7581 N N . TYR E 1 208 ? 19.572 63.756 62.200 1.00 10.48 208 TYR E N 1
ATOM 7582 C CA . TYR E 1 208 ? 19.449 62.390 62.736 1.00 10.43 208 TYR E CA 1
ATOM 7583 C C . TYR E 1 208 ? 18.321 62.305 63.770 1.00 11.49 208 TYR E C 1
ATOM 7584 O O . TYR E 1 208 ? 17.596 61.321 63.805 1.00 10.78 208 TYR E O 1
ATOM 7593 N N . GLY E 1 209 ? 18.158 63.332 64.584 1.00 12.86 209 GLY E N 1
ATOM 7594 C CA . GLY E 1 209 ? 17.048 63.342 65.598 1.00 13.63 209 GLY E CA 1
ATOM 7595 C C . GLY E 1 209 ? 17.165 62.140 66.526 1.00 13.62 209 GLY E C 1
ATOM 7596 O O . GLY E 1 209 ? 18.234 61.780 67.044 1.00 15.13 209 GLY E O 1
ATOM 7597 N N . SER E 1 210 ? 16.040 61.454 66.652 1.00 14.29 210 SER E N 1
ATOM 7598 C CA . SER E 1 210 ? 15.969 60.230 67.461 1.00 16.69 210 SER E CA 1
ATOM 7599 C C . SER E 1 210 ? 16.479 58.999 66.738 1.00 17.62 210 SER E C 1
ATOM 7600 O O . SER E 1 210 ? 16.509 57.883 67.278 1.00 17.43 210 SER E O 1
ATOM 7603 N N . GLY E 1 211 ? 16.915 59.147 65.511 1.00 15.43 211 GLY E N 1
ATOM 7604 C CA . GLY E 1 211 ? 17.549 58.046 64.841 1.00 13.69 211 GLY E CA 1
ATOM 7605 C C . GLY E 1 211 ? 16.644 57.288 63.851 1.00 13.51 211 GLY E C 1
ATOM 7606 O O . GLY E 1 211 ? 15.517 57.668 63.603 1.00 13.77 211 GLY E O 1
ATOM 7607 N N . PRO E 1 212 ? 17.147 56.176 63.296 1.00 14.58 212 PRO E N 1
ATOM 7608 C CA . PRO E 1 212 ? 16.422 55.504 62.248 1.00 15.06 212 PRO E CA 1
ATOM 7609 C C . PRO E 1 212 ? 15.119 54.832 62.718 1.00 18.14 212 PRO E C 1
ATOM 7610 O O . PRO E 1 212 ? 14.235 54.608 61.928 1.00 15.79 212 PRO E O 1
ATOM 7614 N N . GLY E 1 213 ? 15.006 54.492 64.020 1.00 18.21 213 GLY E N 1
ATOM 7615 C CA . GLY E 1 213 ? 13.782 53.843 64.486 1.00 19.51 213 GLY E CA 1
ATOM 7616 C C . GLY E 1 213 ? 13.749 52.442 63.855 1.00 17.69 213 GLY E C 1
ATOM 7617 O O . GLY E 1 213 ? 14.790 51.763 63.690 1.00 23.80 213 GLY E O 1
ATOM 7618 N N . SER E 1 214 ? 12.611 52.114 63.310 1.00 19.24 214 SER E N 1
ATOM 7619 C CA . SER E 1 214 ? 12.433 50.835 62.673 1.00 19.46 214 SER E CA 1
ATOM 7620 C C . SER E 1 214 ? 12.739 50.974 61.181 1.00 18.84 214 SER E C 1
ATOM 7621 O O . SER E 1 214 ? 12.600 50.000 60.437 1.00 21.89 214 SER E O 1
ATOM 7624 N N . GLY E 1 215 ? 13.165 52.170 60.786 1.00 15.49 215 GLY E N 1
ATOM 7625 C CA . GLY E 1 215 ? 13.708 52.289 59.421 1.00 15.69 215 GLY E CA 1
ATOM 7626 C C . GLY E 1 215 ? 13.420 53.637 58.785 1.00 14.29 215 GLY E C 1
ATOM 7627 O O . GLY E 1 215 ? 14.168 54.075 57.884 1.00 14.61 215 GLY E O 1
ATOM 7628 N N . ALA E 1 216 ? 12.310 54.279 59.152 1.00 13.16 216 ALA E N 1
ATOM 7629 C CA . ALA E 1 216 ? 11.929 55.490 58.445 1.00 12.79 216 ALA E CA 1
ATOM 7630 C C . ALA E 1 216 ? 12.410 56.775 59.106 1.00 12.05 216 ALA E C 1
ATOM 7631 O O . ALA E 1 216 ? 12.206 57.855 58.601 1.00 10.44 216 ALA E O 1
ATOM 7633 N N . GLY E 1 217 ? 13.023 56.654 60.265 1.00 10.82 217 GLY E N 1
ATOM 7634 C CA . GLY E 1 217 ? 13.575 57.797 60.952 1.00 11.04 217 GLY E CA 1
ATOM 7635 C C . GLY E 1 217 ? 12.513 58.635 61.637 1.00 13.27 217 GLY E C 1
ATOM 7636 O O . GLY E 1 217 ? 11.304 58.249 61.676 1.00 13.44 217 GLY E O 1
ATOM 7637 N N . PRO E 1 218 ? 12.913 59.835 62.101 1.00 11.93 218 PRO E N 1
ATOM 7638 C CA . PRO E 1 218 ? 11.938 60.766 62.722 1.00 13.09 218 PRO E CA 1
ATOM 7639 C C . PRO E 1 218 ? 10.923 61.306 61.739 1.00 13.45 218 PRO E C 1
ATOM 7640 O O . PRO E 1 218 ? 11.109 61.251 60.509 1.00 13.02 218 PRO E O 1
ATOM 7644 N N . ALA E 1 219 ? 9.809 61.825 62.283 1.00 13.36 219 ALA E N 1
ATOM 7645 C CA . ALA E 1 219 ? 8.752 62.344 61.500 1.00 13.15 219 ALA E CA 1
ATOM 7646 C C . ALA E 1 219 ? 8.992 63.789 61.033 1.00 14.00 219 ALA E C 1
ATOM 7647 O O . ALA E 1 219 ? 8.284 64.314 60.192 1.00 15.79 219 ALA E O 1
ATOM 7649 N N . THR E 1 220 ? 10.045 64.415 61.557 1.00 14.14 220 THR E N 1
ATOM 7650 C CA . THR E 1 220 ? 10.331 65.828 61.296 1.00 14.26 220 THR E CA 1
ATOM 7651 C C . THR E 1 220 ? 10.523 66.120 59.817 1.00 15.16 220 THR E C 1
ATOM 7652 O O . THR E 1 220 ? 11.283 65.392 59.154 1.00 14.51 220 THR E O 1
ATOM 7656 N N . ALA E 1 221 ? 9.898 67.193 59.371 1.00 15.75 221 ALA E N 1
ATOM 7657 C CA . ALA E 1 221 ? 10.070 67.660 58.010 1.00 18.32 221 ALA E CA 1
ATOM 7658 C C . ALA E 1 221 ? 11.208 68.641 57.996 1.00 17.21 221 ALA E C 1
ATOM 7659 O O . ALA E 1 221 ? 11.331 69.528 58.878 1.00 24.06 221 ALA E O 1
ATOM 7661 N N . HIS E 1 222 ? 12.128 68.476 57.053 1.00 12.92 222 HIS E N 1
ATOM 7662 C CA . HIS E 1 222 ? 13.209 69.411 56.865 1.00 11.87 222 HIS E CA 1
ATOM 7663 C C . HIS E 1 222 ? 13.184 70.023 55.509 1.00 12.01 222 HIS E C 1
ATOM 7664 O O . HIS E 1 222 ? 12.913 69.346 54.502 1.00 11.73 222 HIS E O 1
ATOM 7671 N N . THR E 1 223 ? 13.517 71.296 55.411 1.00 10.58 223 THR E N 1
ATOM 7672 C CA . THR E 1 223 ? 13.453 71.999 54.162 1.00 10.95 223 THR E CA 1
ATOM 7673 C C . THR E 1 223 ? 14.665 71.785 53.272 1.00 10.62 223 THR E C 1
ATOM 7674 O O . THR E 1 223 ? 15.804 71.913 53.703 1.00 11.60 223 THR E O 1
ATOM 7678 N N . VAL E 1 224 ? 14.403 71.438 52.008 1.00 10.51 224 VAL E N 1
ATOM 7679 C CA . VAL E 1 224 ? 15.488 71.314 50.958 1.00 10.16 224 VAL E CA 1
ATOM 7680 C C . VAL E 1 224 ? 15.046 72.293 49.887 1.00 9.65 224 VAL E C 1
ATOM 7681 O O . VAL E 1 224 ? 13.925 72.271 49.374 1.00 9.37 224 VAL E O 1
ATOM 7685 N N . HIS E 1 225 ? 15.904 73.234 49.539 1.00 10.58 225 HIS E N 1
ATOM 7686 C CA . HIS E 1 225 ? 15.643 74.167 48.468 1.00 11.13 225 HIS E CA 1
ATOM 7687 C C . HIS E 1 225 ? 16.033 73.537 47.118 1.00 10.55 225 HIS E C 1
ATOM 7688 O O . HIS E 1 225 ? 17.106 72.983 47.048 1.00 11.80 225 HIS E O 1
ATOM 7695 N N . VAL E 1 226 ? 15.154 73.612 46.135 1.00 9.07 226 VAL E N 1
ATOM 7696 C CA . VAL E 1 226 ? 15.317 72.909 44.830 1.00 9.91 226 VAL E CA 1
ATOM 7697 C C . VAL E 1 226 ? 15.283 73.915 43.701 1.00 10.46 226 VAL E C 1
ATOM 7698 O O . VAL E 1 226 ? 14.326 74.709 43.603 1.00 10.89 226 VAL E O 1
ATOM 7702 N N . GLU E 1 227 ? 16.275 73.887 42.821 1.00 10.14 227 GLU E N 1
ATOM 7703 C CA . GLU E 1 227 ? 16.291 74.737 41.694 1.00 11.51 227 GLU E CA 1
ATOM 7704 C C . GLU E 1 227 ? 16.518 73.951 40.430 1.00 9.79 227 GLU E C 1
ATOM 7705 O O . GLU E 1 227 ? 17.515 73.226 40.290 1.00 9.84 227 GLU E O 1
ATOM 7716 N N . VAL E 1 228 ? 15.601 74.132 39.500 1.00 9.80 228 VAL E N 1
ATOM 7717 C CA . VAL E 1 228 ? 15.639 73.451 38.232 1.00 9.62 228 VAL E CA 1
ATOM 7718 C C . VAL E 1 228 ? 16.123 74.399 37.155 1.00 10.17 228 VAL E C 1
ATOM 7719 O O . VAL E 1 228 ? 15.448 75.454 36.890 1.00 11.52 228 VAL E O 1
ATOM 7723 N N . SER E 1 229 ? 17.222 74.060 36.524 1.00 9.97 229 SER E N 1
ATOM 7724 C CA . SER E 1 229 ? 17.756 74.883 35.389 1.00 10.36 229 SER E CA 1
ATOM 7725 C C . SER E 1 229 ? 17.247 74.308 34.034 1.00 10.60 229 SER E C 1
ATOM 7726 O O . SER E 1 229 ? 17.770 73.328 33.551 1.00 11.97 229 SER E O 1
ATOM 7729 N N . ILE E 1 230 ? 16.154 74.890 33.553 1.00 10.69 230 ILE E N 1
ATOM 7730 C CA . ILE E 1 230 ? 15.521 74.564 32.294 1.00 11.37 230 ILE E CA 1
ATOM 7731 C C . ILE E 1 230 ? 16.217 75.395 31.196 1.00 14.12 230 ILE E C 1
ATOM 7732 O O . ILE E 1 230 ? 16.285 76.596 31.363 1.00 16.77 230 ILE E O 1
ATOM 7737 N N . PRO E 1 231 ? 16.671 74.762 30.128 1.00 15.14 231 PRO E N 1
ATOM 7738 C CA . PRO E 1 231 ? 17.373 75.485 29.057 1.00 17.75 231 PRO E CA 1
ATOM 7739 C C . PRO E 1 231 ? 16.437 76.465 28.311 1.00 21.32 231 PRO E C 1
ATOM 7740 O O . PRO E 1 231 ? 15.231 76.193 28.211 1.00 19.55 231 PRO E O 1
ATOM 7745 N N . ALA F 1 28 ? 33.798 79.893 26.706 1.00 11.93 28 ALA F N 1
ATOM 7746 C CA . ALA F 1 28 ? 34.509 78.694 26.276 1.00 12.31 28 ALA F CA 1
ATOM 7747 C C . ALA F 1 28 ? 35.998 78.976 26.192 1.00 12.21 28 ALA F C 1
ATOM 7748 O O . ALA F 1 28 ? 36.438 80.149 26.134 1.00 15.80 28 ALA F O 1
ATOM 7750 N N . THR F 1 29 ? 36.763 77.903 26.128 1.00 11.43 29 THR F N 1
ATOM 7751 C CA . THR F 1 29 ? 38.227 77.988 26.062 1.00 10.79 29 THR F CA 1
ATOM 7752 C C . THR F 1 29 ? 38.773 77.001 25.082 1.00 12.63 29 THR F C 1
ATOM 7753 O O . THR F 1 29 ? 38.296 75.843 24.962 1.00 11.19 29 THR F O 1
ATOM 7757 N N . ALA F 1 30 ? 39.660 77.497 24.258 1.00 11.56 30 ALA F N 1
ATOM 7758 C CA . ALA F 1 30 ? 40.270 76.671 23.242 1.00 10.93 30 ALA F CA 1
ATOM 7759 C C . ALA F 1 30 ? 41.072 75.542 23.867 1.00 11.16 30 ALA F C 1
ATOM 7760 O O . ALA F 1 30 ? 41.748 75.740 24.858 1.00 11.06 30 ALA F O 1
ATOM 7762 N N . ILE F 1 31 ? 41.042 74.383 23.195 1.00 10.82 31 ILE F N 1
ATOM 7763 C CA . ILE F 1 31 ? 41.821 73.212 23.569 1.00 11.98 31 ILE F CA 1
ATOM 7764 C C . ILE F 1 31 ? 42.498 72.664 22.330 1.00 13.11 31 ILE F C 1
ATOM 7765 O O . ILE F 1 31 ? 41.952 72.729 21.212 1.00 14.53 31 ILE F O 1
ATOM 7770 N N . SER F 1 32 ? 43.670 72.059 22.510 1.00 16.40 32 SER F N 1
ATOM 7771 C CA . SER F 1 32 ? 44.305 71.347 21.422 1.00 16.53 32 SER F CA 1
ATOM 7772 C C . SER F 1 32 ? 43.647 69.985 21.254 1.00 16.02 32 SER F C 1
ATOM 7773 O O . SER F 1 32 ? 43.586 69.245 22.194 1.00 22.38 32 SER F O 1
ATOM 7778 N N . GLY F 1 33 ? 43.088 69.674 20.128 1.00 15.09 33 GLY F N 1
ATOM 7779 C CA . GLY F 1 33 ? 42.433 68.427 19.941 1.00 13.14 33 GLY F CA 1
ATOM 7780 C C . GLY F 1 33 ? 43.226 67.427 19.095 1.00 15.69 33 GLY F C 1
ATOM 7781 O O . GLY F 1 33 ? 43.816 67.829 18.097 1.00 15.97 33 GLY F O 1
ATOM 7782 N N . THR F 1 34 ? 43.195 66.158 19.453 1.00 13.11 34 THR F N 1
ATOM 7783 C CA . THR F 1 34 ? 43.640 65.081 18.584 1.00 14.31 34 THR F CA 1
ATOM 7784 C C . THR F 1 34 ? 42.477 64.406 17.887 1.00 13.51 34 THR F C 1
ATOM 7785 O O . THR F 1 34 ? 41.509 63.988 18.529 1.00 12.16 34 THR F O 1
ATOM 7789 N N . PHE F 1 35 ? 42.510 64.355 16.547 1.00 12.62 35 PHE F N 1
ATOM 7790 C CA . PHE F 1 35 ? 41.416 63.797 15.743 1.00 12.65 35 PHE F CA 1
ATOM 7791 C C . PHE F 1 35 ? 41.741 62.387 15.381 1.00 13.20 35 PHE F C 1
ATOM 7792 O O . PHE F 1 35 ? 42.915 62.066 14.996 1.00 15.42 35 PHE F O 1
ATOM 7800 N N . PHE F 1 36 ? 40.772 61.506 15.563 1.00 10.03 36 PHE F N 1
ATOM 7801 C CA . PHE F 1 36 ? 40.871 60.114 15.188 1.00 8.96 36 PHE F CA 1
ATOM 7802 C C . PHE F 1 36 ? 39.926 59.799 14.064 1.00 10.63 36 PHE F C 1
ATOM 7803 O O . PHE F 1 36 ? 38.806 60.368 13.935 1.00 11.32 36 PHE F O 1
ATOM 7811 N N . ASP F 1 37 ? 40.328 58.867 13.204 1.00 10.04 37 ASP F N 1
ATOM 7812 C CA . ASP F 1 37 ? 39.460 58.342 12.192 1.00 10.90 37 ASP F CA 1
ATOM 7813 C C . ASP F 1 37 ? 39.786 56.872 11.936 1.00 10.33 37 ASP F C 1
ATOM 7814 O O . ASP F 1 37 ? 40.766 56.327 12.532 1.00 10.02 37 ASP F O 1
ATOM 7819 N N . LYS F 1 38 ? 39.005 56.230 11.091 1.00 10.84 38 LYS F N 1
ATOM 7820 C CA . LYS F 1 38 ? 39.191 54.807 10.840 1.00 11.78 38 LYS F CA 1
ATOM 7821 C C . LYS F 1 38 ? 40.620 54.457 10.395 1.00 11.59 38 LYS F C 1
ATOM 7822 O O . LYS F 1 38 ? 41.016 53.350 10.599 1.00 11.48 38 LYS F O 1
ATOM 7833 N N . ASN F 1 39 ? 41.321 55.407 9.781 1.00 10.56 39 ASN F N 1
ATOM 7834 C CA . ASN F 1 39 ? 42.715 55.189 9.358 1.00 9.95 39 ASN F CA 1
ATOM 7835 C C . ASN F 1 39 ? 43.711 56.018 10.145 1.00 11.33 39 ASN F C 1
ATOM 7836 O O . ASN F 1 39 ? 44.860 56.217 9.721 1.00 12.26 39 ASN F O 1
ATOM 7841 N N . ASN F 1 40 ? 43.269 56.533 11.324 1.00 10.37 40 ASN F N 1
ATOM 7842 C CA . ASN F 1 40 ? 44.150 57.195 12.258 1.00 10.41 40 ASN F CA 1
ATOM 7843 C C . ASN F 1 40 ? 43.607 56.916 13.655 1.00 10.41 40 ASN F C 1
ATOM 7844 O O . ASN F 1 40 ? 42.946 57.771 14.272 1.00 10.24 40 ASN F O 1
ATOM 7849 N N . THR F 1 41 ? 43.851 55.699 14.098 1.00 10.26 41 THR F N 1
ATOM 7850 C CA . THR F 1 41 ? 43.212 55.165 15.263 1.00 11.47 41 THR F CA 1
ATOM 7851 C C . THR F 1 41 ? 44.037 55.266 16.537 1.00 11.26 41 THR F C 1
ATOM 7852 O O . THR F 1 41 ? 43.471 55.004 17.617 1.00 11.81 41 THR F O 1
ATOM 7856 N N . SER F 1 42 ? 45.280 55.683 16.464 1.00 11.66 42 SER F N 1
ATOM 7857 C CA . SER F 1 42 ? 46.134 55.817 17.638 1.00 12.67 42 SER F CA 1
ATOM 7858 C C . SER F 1 42 ? 46.783 57.153 17.756 1.00 12.40 42 SER F C 1
ATOM 7859 O O . SER F 1 42 ? 47.021 57.879 16.768 1.00 13.71 42 SER F O 1
ATOM 7862 N N . ALA F 1 43 ? 47.132 57.500 18.963 1.00 10.81 43 ALA F N 1
ATOM 7863 C CA . ALA F 1 43 ? 47.904 58.644 19.229 1.00 10.69 43 ALA F CA 1
ATOM 7864 C C . ALA F 1 43 ? 48.559 58.548 20.615 1.00 10.55 43 ALA F C 1
ATOM 7865 O O . ALA F 1 43 ? 48.091 57.838 21.486 1.00 13.59 43 ALA F O 1
ATOM 7867 N N . ASP F 1 44 ? 49.584 59.335 20.824 1.00 11.68 44 ASP F N 1
ATOM 7868 C CA . ASP F 1 44 ? 50.126 59.572 22.125 1.00 12.29 44 ASP F CA 1
ATOM 7869 C C . ASP F 1 44 ? 49.617 60.899 22.668 1.00 14.06 44 ASP F C 1
ATOM 7870 O O . ASP F 1 44 ? 49.807 61.970 22.090 1.00 16.07 44 ASP F O 1
ATOM 7875 N N . MET F 1 45 ? 49.002 60.840 23.829 1.00 12.53 45 MET F N 1
ATOM 7876 C CA . MET F 1 45 ? 48.596 62.020 24.539 1.00 12.64 45 MET F CA 1
ATOM 7877 C C . MET F 1 45 ? 49.503 62.285 25.735 1.00 13.52 45 MET F C 1
ATOM 7878 O O . MET F 1 45 ? 50.230 61.374 26.169 1.00 15.63 45 MET F O 1
ATOM 7883 N N . THR F 1 46 ? 49.741 63.527 26.129 1.00 12.32 46 THR F N 1
ATOM 7884 C CA . THR F 1 46 ? 50.595 63.780 27.259 1.00 13.29 46 THR F CA 1
ATOM 7885 C C . THR F 1 46 ? 49.781 64.525 28.289 1.00 15.60 46 THR F C 1
ATOM 7886 O O . THR F 1 46 ? 49.154 65.519 27.995 1.00 18.61 46 THR F O 1
ATOM 7890 N N . VAL F 1 47 ? 49.714 63.980 29.476 1.00 10.48 47 VAL F N 1
ATOM 7891 C CA . VAL F 1 47 ? 48.822 64.459 30.537 1.00 10.55 47 VAL F CA 1
ATOM 7892 C C . VAL F 1 47 ? 49.516 64.531 31.902 1.00 8.84 47 VAL F C 1
ATOM 7893 O O . VAL F 1 47 ? 50.494 63.860 32.143 1.00 10.58 47 VAL F O 1
ATOM 7897 N N . ARG F 1 48 ? 49.029 65.402 32.786 1.00 9.02 48 ARG F N 1
ATOM 7898 C CA . ARG F 1 48 ? 49.597 65.457 34.099 1.00 9.05 48 ARG F CA 1
ATOM 7899 C C . ARG F 1 48 ? 49.037 64.291 34.977 1.00 8.58 48 ARG F C 1
ATOM 7900 O O . ARG F 1 48 ? 47.912 63.768 34.715 1.00 7.97 48 ARG F O 1
ATOM 7908 N N . ALA F 1 49 ? 49.767 63.966 36.032 1.00 7.43 49 ALA F N 1
ATOM 7909 C CA . ALA F 1 49 ? 49.467 62.695 36.785 1.00 6.85 49 ALA F CA 1
ATOM 7910 C C . ALA F 1 49 ? 48.148 62.787 37.582 1.00 7.11 49 ALA F C 1
ATOM 7911 O O . ALA F 1 49 ? 47.507 61.788 37.844 1.00 7.11 49 ALA F O 1
ATOM 7913 N N . TYR F 1 50 ? 47.747 64.006 37.930 1.00 6.91 50 TYR F N 1
ATOM 7914 C CA . TYR F 1 50 ? 46.488 64.262 38.614 1.00 7.08 50 TYR F CA 1
ATOM 7915 C C . TYR F 1 50 ? 45.417 64.956 37.717 1.00 6.52 50 TYR F C 1
ATOM 7916 O O . TYR F 1 50 ? 44.382 65.452 38.259 1.00 6.69 50 TYR F O 1
ATOM 7925 N N . SER F 1 51 ? 45.663 65.029 36.418 1.00 6.31 51 SER F N 1
ATOM 7926 C CA . SER F 1 51 ? 44.889 65.876 35.522 1.00 6.16 51 SER F CA 1
ATOM 7927 C C . SER F 1 51 ? 43.393 65.645 35.468 1.00 6.53 51 SER F C 1
ATOM 7928 O O . SER F 1 51 ? 42.578 66.559 35.241 1.00 6.84 51 SER F O 1
ATOM 7931 N N . TRP F 1 52 ? 42.997 64.379 35.680 1.00 6.11 52 TRP F N 1
ATOM 7932 C CA . TRP F 1 52 ? 41.575 64.039 35.607 1.00 6.18 52 TRP F CA 1
ATOM 7933 C C . TRP F 1 52 ? 40.886 64.133 36.947 1.00 6.34 52 TRP F C 1
ATOM 7934 O O . TRP F 1 52 ? 39.676 63.992 37.040 1.00 7.21 52 TRP F O 1
ATOM 7945 N N . TYR F 1 53 ? 41.608 64.344 38.027 1.00 6.32 53 TYR F N 1
ATOM 7946 C CA . TYR F 1 53 ? 41.008 64.363 39.349 1.00 6.89 53 TYR F CA 1
ATOM 7947 C C . TYR F 1 53 ? 41.857 65.101 40.336 1.00 6.98 53 TYR F C 1
ATOM 7948 O O . TYR F 1 53 ? 42.675 64.555 41.117 1.00 6.71 53 TYR F O 1
ATOM 7957 N N . ASN F 1 54 ? 41.748 66.436 40.274 1.00 8.19 54 ASN F N 1
ATOM 7958 C CA . ASN F 1 54 ? 42.499 67.297 41.230 1.00 9.16 54 ASN F CA 1
ATOM 7959 C C . ASN F 1 54 ? 41.970 67.129 42.671 1.00 9.85 54 ASN F C 1
ATOM 7960 O O . ASN F 1 54 ? 40.781 66.926 42.902 1.00 10.58 54 ASN F O 1
ATOM 7965 N N . LEU F 1 55 ? 42.851 67.283 43.634 1.00 10.47 55 LEU F N 1
ATOM 7966 C CA . LEU F 1 55 ? 42.473 67.059 45.035 1.00 10.92 55 LEU F CA 1
ATOM 7967 C C . LEU F 1 55 ? 42.258 68.372 45.718 1.00 13.22 55 LEU F C 1
ATOM 7968 O O . LEU F 1 55 ? 43.091 68.832 46.537 1.00 15.95 55 LEU F O 1
ATOM 7973 N N . SER F 1 56 ? 41.224 69.045 45.261 1.00 13.94 56 SER F N 1
ATOM 7974 C CA . SER F 1 56 ? 40.776 70.334 45.826 1.00 14.95 56 SER F CA 1
ATOM 7975 C C . SER F 1 56 ? 39.302 70.410 45.550 1.00 15.11 56 SER F C 1
ATOM 7976 O O . SER F 1 56 ? 38.799 69.786 44.640 1.00 12.85 56 SER F O 1
ATOM 7979 N N . MET F 1 57 ? 38.573 71.233 46.283 1.00 15.79 57 MET F N 1
ATOM 7980 C CA . MET F 1 57 ? 37.200 71.567 45.878 1.00 16.47 57 MET F CA 1
ATOM 7981 C C . MET F 1 57 ? 36.320 70.352 45.722 1.00 15.02 57 MET F C 1
ATOM 7982 O O . MET F 1 57 ? 36.219 69.461 46.567 1.00 17.01 57 MET F O 1
ATOM 7983 N N . GLY F 1 58 ? 35.682 70.364 44.576 1.00 13.42 58 GLY F N 1
ATOM 7984 C CA . GLY F 1 58 ? 34.800 69.325 44.123 1.00 12.36 58 GLY F CA 1
ATOM 7985 C C . GLY F 1 58 ? 35.495 68.318 43.241 1.00 12.19 58 GLY F C 1
ATOM 7986 O O . GLY F 1 58 ? 34.841 67.570 42.501 1.00 10.81 58 GLY F O 1
ATOM 7987 N N . TYR F 1 59 ? 36.810 68.229 43.354 1.00 10.43 59 TYR F N 1
ATOM 7988 C CA . TYR F 1 59 ? 37.535 67.100 42.796 1.00 10.01 59 TYR F CA 1
ATOM 7989 C C . TYR F 1 59 ? 37.418 67.022 41.321 1.00 8.96 59 TYR F C 1
ATOM 7990 O O . TYR F 1 59 ? 37.099 65.990 40.685 1.00 8.27 59 TYR F O 1
ATOM 7999 N N . LEU F 1 60 ? 37.718 68.131 40.684 1.00 7.98 60 LEU F N 1
ATOM 8000 C CA . LEU F 1 60 ? 37.501 68.297 39.234 1.00 8.22 60 LEU F CA 1
ATOM 8001 C C . LEU F 1 60 ? 38.759 68.007 38.420 1.00 7.44 60 LEU F C 1
ATOM 8002 O O . LEU F 1 60 ? 39.889 68.102 38.881 1.00 7.00 60 LEU F O 1
ATOM 8007 N N . GLY F 1 61 ? 38.564 67.554 37.179 1.00 7.81 61 GLY F N 1
ATOM 8008 C CA . GLY F 1 61 ? 39.655 67.463 36.188 1.00 8.66 61 GLY F CA 1
ATOM 8009 C C . GLY F 1 61 ? 40.054 68.891 35.696 1.00 9.20 61 GLY F C 1
ATOM 8010 O O . GLY F 1 61 ? 39.235 69.802 35.802 1.00 8.81 61 GLY F O 1
ATOM 8025 N N . THR F 1 63 ? 41.117 71.009 32.515 1.00 7.94 63 THR F N 1
ATOM 8026 C CA . THR F 1 63 ? 40.992 70.956 31.061 1.00 8.25 63 THR F CA 1
ATOM 8027 C C . THR F 1 63 ? 42.289 70.998 30.308 1.00 8.50 63 THR F C 1
ATOM 8028 O O . THR F 1 63 ? 42.523 70.217 29.348 1.00 9.93 63 THR F O 1
ATOM 8032 N N . HIS F 1 64 ? 43.177 71.879 30.744 1.00 9.34 64 HIS F N 1
ATOM 8033 C CA . HIS F 1 64 ? 44.409 72.045 29.998 1.00 9.91 64 HIS F CA 1
ATOM 8034 C C . HIS F 1 64 ? 45.546 71.215 30.470 1.00 10.15 64 HIS F C 1
ATOM 8035 O O . HIS F 1 64 ? 46.535 71.125 29.723 1.00 13.20 64 HIS F O 1
ATOM 8042 N N . HIS F 1 65 ? 45.417 70.502 31.605 1.00 8.58 65 HIS F N 1
ATOM 8043 C CA . HIS F 1 65 ? 46.399 69.504 32.077 1.00 8.44 65 HIS F CA 1
ATOM 8044 C C . HIS F 1 65 ? 46.116 68.123 31.544 1.00 7.90 65 HIS F C 1
ATOM 8045 O O . HIS F 1 65 ? 46.987 67.251 31.550 1.00 8.78 65 HIS F O 1
ATOM 8052 N N . SER F 1 66 ? 44.911 67.947 30.989 1.00 8.23 66 SER F N 1
ATOM 8053 C CA . SER F 1 66 ? 44.461 66.772 30.324 1.00 7.97 66 SER F CA 1
ATOM 8054 C C . SER F 1 66 ? 44.714 66.939 28.828 1.00 8.37 66 SER F C 1
ATOM 8055 O O . SER F 1 66 ? 45.212 67.987 28.339 1.00 9.57 66 SER F O 1
ATOM 8058 N N . ASN F 1 67 ? 44.322 65.946 28.064 1.00 8.74 67 ASN F N 1
ATOM 8059 C CA . ASN F 1 67 ? 44.379 66.005 26.599 1.00 9.05 67 ASN F CA 1
ATOM 8060 C C . ASN F 1 67 ? 43.044 65.577 25.988 1.00 9.98 67 ASN F C 1
ATOM 8061 O O . ASN F 1 67 ? 42.376 64.676 26.527 1.00 9.70 67 ASN F O 1
ATOM 8066 N N . TRP F 1 68 ? 42.657 66.176 24.865 1.00 8.86 68 TRP F N 1
ATOM 8067 C CA . TRP F 1 68 ? 41.320 65.961 24.272 1.00 8.38 68 TRP F CA 1
ATOM 8068 C C . TRP F 1 68 ? 41.370 65.278 22.948 1.00 8.96 68 TRP F C 1
ATOM 8069 O O . TRP F 1 68 ? 42.252 65.569 22.124 1.00 10.17 68 TRP F O 1
ATOM 8080 N N . GLY F 1 69 ? 40.455 64.385 22.715 1.00 7.74 69 GLY F N 1
ATOM 8081 C CA . GLY F 1 69 ? 40.276 63.682 21.474 1.00 8.10 69 GLY F CA 1
ATOM 8082 C C . GLY F 1 69 ? 38.918 63.903 20.879 1.00 8.60 69 GLY F C 1
ATOM 8083 O O . GLY F 1 69 ? 37.968 64.120 21.611 1.00 7.85 69 GLY F O 1
ATOM 8084 N N . PHE F 1 70 ? 38.840 63.779 19.567 1.00 8.23 70 PHE F N 1
ATOM 8085 C CA . PHE F 1 70 ? 37.633 63.911 18.825 1.00 7.73 70 PHE F CA 1
ATOM 8086 C C . PHE F 1 70 ? 37.553 62.811 17.767 1.00 9.43 70 PHE F C 1
ATOM 8087 O O . PHE F 1 70 ? 38.560 62.535 17.075 1.00 8.68 70 PHE F O 1
ATOM 8095 N N . VAL F 1 71 ? 36.375 62.265 17.589 1.00 8.72 71 VAL F N 1
ATOM 8096 C CA . VAL F 1 71 ? 36.121 61.213 16.583 1.00 8.98 71 VAL F CA 1
ATOM 8097 C C . VAL F 1 71 ? 34.662 61.262 16.175 1.00 9.46 71 VAL F C 1
ATOM 8098 O O . VAL F 1 71 ? 33.748 61.365 16.990 1.00 9.01 71 VAL F O 1
ATOM 8102 N N . LYS F 1 72 ? 34.409 61.246 14.888 1.00 10.21 72 LYS F N 1
ATOM 8103 C CA . LYS F 1 72 ? 33.076 61.266 14.371 1.00 10.02 72 LYS F CA 1
ATOM 8104 C C . LYS F 1 72 ? 32.571 59.845 14.103 1.00 10.46 72 LYS F C 1
ATOM 8105 O O . LYS F 1 72 ? 33.226 59.073 13.424 1.00 12.20 72 LYS F O 1
ATOM 8111 N N . LEU F 1 73 ? 31.492 59.475 14.741 1.00 10.31 73 LEU F N 1
ATOM 8112 C CA . LEU F 1 73 ? 31.054 58.071 14.784 1.00 10.53 73 LEU F CA 1
ATOM 8113 C C . LEU F 1 73 ? 29.595 57.902 14.326 1.00 13.07 73 LEU F C 1
ATOM 8114 O O . LEU F 1 73 ? 28.789 58.841 14.303 1.00 12.95 73 LEU F O 1
ATOM 8119 N N . LYS F 1 74 ? 29.224 56.651 14.005 1.00 13.85 74 LYS F N 1
ATOM 8120 C CA . LYS F 1 74 ? 27.902 56.296 13.593 1.00 14.90 74 LYS F CA 1
ATOM 8121 C C . LYS F 1 74 ? 27.177 55.586 14.756 1.00 13.92 74 LYS F C 1
ATOM 8122 O O . LYS F 1 74 ? 27.790 54.828 15.539 1.00 15.95 74 LYS F O 1
ATOM 8128 N N . LYS F 1 75 ? 25.883 55.843 14.863 1.00 16.54 75 LYS F N 1
ATOM 8129 C CA . LYS F 1 75 ? 25.009 55.212 15.822 1.00 16.53 75 LYS F CA 1
ATOM 8130 C C . LYS F 1 75 ? 25.052 53.716 15.612 1.00 17.21 75 LYS F C 1
ATOM 8131 O O . LYS F 1 75 ? 25.076 53.246 14.443 1.00 16.69 75 LYS F O 1
ATOM 8137 N N . GLY F 1 76 ? 25.133 52.977 16.724 1.00 16.96 76 GLY F N 1
ATOM 8138 C CA . GLY F 1 76 ? 24.820 51.558 16.697 1.00 17.04 76 GLY F CA 1
ATOM 8139 C C . GLY F 1 76 ? 25.901 50.513 16.649 1.00 18.53 76 GLY F C 1
ATOM 8140 O O . GLY F 1 76 ? 25.590 49.343 16.791 1.00 21.90 76 GLY F O 1
ATOM 8141 N N . LYS F 1 77 ? 27.125 50.861 16.401 1.00 19.77 77 LYS F N 1
ATOM 8142 C CA . LYS F 1 77 ? 28.134 49.788 16.494 1.00 24.21 77 LYS F CA 1
ATOM 8143 C C . LYS F 1 77 ? 29.212 50.167 17.511 1.00 19.33 77 LYS F C 1
ATOM 8144 O O . LYS F 1 77 ? 29.616 51.340 17.554 1.00 19.66 77 LYS F O 1
ATOM 8150 N N . PRO F 1 78 ? 29.584 49.179 18.345 1.00 19.58 78 PRO F N 1
ATOM 8151 C CA . PRO F 1 78 ? 30.426 49.468 19.451 1.00 16.11 78 PRO F CA 1
ATOM 8152 C C . PRO F 1 78 ? 31.791 50.001 19.083 1.00 14.95 78 PRO F C 1
ATOM 8153 O O . PRO F 1 78 ? 32.385 49.654 18.026 1.00 14.51 78 PRO F O 1
ATOM 8157 N N . VAL F 1 79 ? 32.293 50.878 19.967 1.00 11.93 79 VAL F N 1
ATOM 8158 C CA . VAL F 1 79 ? 33.628 51.494 19.906 1.00 10.97 79 VAL F CA 1
ATOM 8159 C C . VAL F 1 79 ? 34.348 51.120 21.229 1.00 10.33 79 VAL F C 1
ATOM 8160 O O . VAL F 1 79 ? 33.733 51.099 22.293 1.00 10.81 79 VAL F O 1
ATOM 8164 N N . THR F 1 80 ? 35.630 50.855 21.137 1.00 9.99 80 THR F N 1
ATOM 8165 C CA . THR F 1 80 ? 36.536 50.640 22.280 1.00 9.88 80 THR F CA 1
ATOM 8166 C C . THR F 1 80 ? 37.607 51.654 22.262 1.00 9.77 80 THR F C 1
ATOM 8167 O O . THR F 1 80 ? 38.086 52.062 21.172 1.00 9.37 80 THR F O 1
ATOM 8174 N N . ILE F 1 81 ? 37.899 52.237 23.408 1.00 8.65 81 ILE F N 1
ATOM 8175 C CA . ILE F 1 81 ? 39.076 53.107 23.509 1.00 8.54 81 ILE F CA 1
ATOM 8176 C C . ILE F 1 81 ? 39.982 52.507 24.556 1.00 9.29 81 ILE F C 1
ATOM 8177 O O . ILE F 1 81 ? 39.573 52.251 25.701 1.00 8.42 81 ILE F O 1
ATOM 8182 N N . ALA F 1 82 ? 41.227 52.222 24.199 1.00 9.25 82 ALA F N 1
ATOM 8183 C CA . ALA F 1 82 ? 42.183 51.597 25.081 1.00 9.38 82 ALA F CA 1
ATOM 8184 C C . ALA F 1 82 ? 43.299 52.560 25.355 1.00 9.67 82 ALA F C 1
ATOM 8185 O O . ALA F 1 82 ? 43.876 53.187 24.373 1.00 10.64 82 ALA F O 1
ATOM 8187 N N . LEU F 1 83 ? 43.636 52.680 26.631 1.00 9.58 83 LEU F N 1
ATOM 8188 C CA . LEU F 1 83 ? 44.717 53.510 27.087 1.00 9.47 83 LEU F CA 1
ATOM 8189 C C . LEU F 1 83 ? 45.823 52.722 27.743 1.00 9.78 83 LEU F C 1
ATOM 8190 O O . LEU F 1 83 ? 45.527 51.800 28.532 1.00 10.27 83 LEU F O 1
ATOM 8195 N N . THR F 1 84 ? 47.070 53.014 27.387 1.00 9.22 84 THR F N 1
ATOM 8196 C CA . THR F 1 84 ? 48.221 52.311 27.958 1.00 10.02 84 THR F CA 1
ATOM 8197 C C . THR F 1 84 ? 49.260 53.289 28.288 1.00 10.32 84 THR F C 1
ATOM 8198 O O . THR F 1 84 ? 49.356 54.326 27.654 1.00 11.15 84 THR F O 1
ATOM 8202 N N . THR F 1 85 ? 50.093 52.967 29.250 1.00 9.88 85 THR F N 1
ATOM 8203 C CA . THR F 1 85 ? 51.216 53.845 29.590 1.00 9.48 85 THR F CA 1
ATOM 8204 C C . THR F 1 85 ? 52.366 52.981 30.073 1.00 11.68 85 THR F C 1
ATOM 8205 O O . THR F 1 85 ? 52.157 51.891 30.615 1.00 13.11 85 THR F O 1
ATOM 8209 N N . GLU F 1 86 ? 53.546 53.477 29.793 1.00 12.67 86 GLU F N 1
ATOM 8210 C CA . GLU F 1 86 ? 54.791 52.898 30.295 1.00 13.99 86 GLU F CA 1
ATOM 8211 C C . GLU F 1 86 ? 55.306 53.626 31.532 1.00 12.67 86 GLU F C 1
ATOM 8212 O O . GLU F 1 86 ? 56.362 53.250 32.074 1.00 13.32 86 GLU F O 1
ATOM 8218 N N . VAL F 1 87 ? 54.588 54.632 32.049 1.00 10.80 87 VAL F N 1
ATOM 8219 C CA . VAL F 1 87 ? 55.062 55.425 33.137 1.00 10.01 87 VAL F CA 1
ATOM 8220 C C . VAL F 1 87 ? 54.713 54.777 34.438 1.00 10.08 87 VAL F C 1
ATOM 8221 O O . VAL F 1 87 ? 53.537 54.501 34.704 1.00 10.43 87 VAL F O 1
ATOM 8225 N N . SER F 1 88 ? 55.711 54.551 35.289 1.00 11.01 88 SER F N 1
ATOM 8226 C CA . SER F 1 88 ? 55.426 53.836 36.585 1.00 11.71 88 SER F CA 1
ATOM 8227 C C . SER F 1 88 ? 54.625 54.696 37.494 1.00 10.88 88 SER F C 1
ATOM 8228 O O . SER F 1 88 ? 54.860 55.876 37.628 1.00 10.10 88 SER F O 1
ATOM 8233 N N . GLY F 1 89 ? 53.614 54.077 38.062 1.00 10.05 89 GLY F N 1
ATOM 8234 C CA . GLY F 1 89 ? 52.705 54.715 38.993 1.00 9.44 89 GLY F CA 1
ATOM 8235 C C . GLY F 1 89 ? 51.540 55.461 38.377 1.00 8.90 89 GLY F C 1
ATOM 8236 O O . GLY F 1 89 ? 50.627 55.913 39.115 1.00 8.32 89 GLY F O 1
ATOM 8237 N N . LEU F 1 90 ? 51.526 55.655 37.066 1.00 7.69 90 LEU F N 1
ATOM 8238 C CA . LEU F 1 90 ? 50.478 56.438 36.423 1.00 7.84 90 LEU F CA 1
ATOM 8239 C C . LEU F 1 90 ? 49.251 55.609 36.153 1.00 7.58 90 LEU F C 1
ATOM 8240 O O . LEU F 1 90 ? 49.344 54.464 35.681 1.00 8.85 90 LEU F O 1
ATOM 8245 N N . HIS F 1 91 ? 48.053 56.158 36.404 1.00 6.74 91 HIS F N 1
ATOM 8246 C CA . HIS F 1 91 ? 46.794 55.458 36.174 1.00 7.04 91 HIS F CA 1
ATOM 8247 C C . HIS F 1 91 ? 45.981 56.269 35.187 1.00 6.80 91 HIS F C 1
ATOM 8248 O O . HIS F 1 91 ? 45.338 57.286 35.567 1.00 7.20 91 HIS F O 1
ATOM 8255 N N . PRO F 1 92 ? 46.001 55.852 33.918 1.00 6.61 92 PRO F N 1
ATOM 8256 C CA . PRO F 1 92 ? 45.188 56.573 32.889 1.00 7.06 92 PRO F CA 1
ATOM 8257 C C . PRO F 1 92 ? 43.705 56.553 33.148 1.00 6.42 92 PRO F C 1
ATOM 8258 O O . PRO F 1 92 ? 43.165 55.609 33.753 1.00 6.56 92 PRO F O 1
ATOM 8262 N N . SER F 1 93 ? 43.045 57.589 32.658 1.00 6.45 93 SER F N 1
ATOM 8263 C CA . SER F 1 93 ? 41.628 57.802 32.817 1.00 6.27 93 SER F CA 1
ATOM 8264 C C . SER F 1 93 ? 41.046 58.537 31.610 1.00 6.09 93 SER F C 1
ATOM 8265 O O . SER F 1 93 ? 41.783 59.114 30.817 1.00 6.01 93 SER F O 1
ATOM 8268 N N . ILE F 1 94 ? 39.709 58.413 31.420 1.00 5.69 94 ILE F N 1
ATOM 8269 C CA . ILE F 1 94 ? 38.995 58.960 30.282 1.00 5.90 94 ILE F CA 1
ATOM 8270 C C . ILE F 1 94 ? 37.573 59.226 30.635 1.00 5.79 94 ILE F C 1
ATOM 8271 O O . ILE F 1 94 ? 36.959 58.478 31.400 1.00 5.49 94 ILE F O 1
ATOM 8276 N N . THR F 1 95 ? 37.068 60.342 30.100 1.00 5.50 95 THR F N 1
ATOM 8277 C CA . THR F 1 95 ? 35.632 60.598 29.972 1.00 5.41 95 THR F CA 1
ATOM 8278 C C . THR F 1 95 ? 35.266 60.862 28.529 1.00 5.43 95 THR F C 1
ATOM 8279 O O . THR F 1 95 ? 35.940 61.591 27.804 1.00 6.10 95 THR F O 1
ATOM 8283 N N . VAL F 1 96 ? 34.174 60.264 28.071 1.00 5.97 96 VAL F N 1
ATOM 8284 C CA . VAL F 1 96 ? 33.609 60.437 26.746 1.00 6.43 96 VAL F CA 1
ATOM 8285 C C . VAL F 1 96 ? 32.281 61.134 26.825 1.00 6.55 96 VAL F C 1
ATOM 8286 O O . VAL F 1 96 ? 31.397 60.674 27.548 1.00 6.23 96 VAL F O 1
ATOM 8290 N N . TRP F 1 97 ? 32.089 62.136 25.951 1.00 6.81 97 TRP F N 1
ATOM 8291 C CA . TRP F 1 97 ? 30.780 62.758 25.741 1.00 6.40 97 TRP F CA 1
ATOM 8292 C C . TRP F 1 97 ? 30.456 62.782 24.266 1.00 6.60 97 TRP F C 1
ATOM 8293 O O . TRP F 1 97 ? 31.348 62.710 23.377 1.00 7.44 97 TRP F O 1
ATOM 8304 N N . TYR F 1 98 ? 29.167 62.913 24.009 1.00 6.68 98 TYR F N 1
ATOM 8305 C CA . TYR F 1 98 ? 28.659 63.207 22.683 1.00 7.58 98 TYR F CA 1
ATOM 8306 C C . TYR F 1 98 ? 28.519 64.720 22.571 1.00 7.99 98 TYR F C 1
ATOM 8307 O O . TYR F 1 98 ? 27.840 65.310 23.383 1.00 8.66 98 TYR F O 1
ATOM 8316 N N . ARG F 1 99 ? 29.147 65.282 21.532 1.00 8.37 99 ARG F N 1
ATOM 8317 C CA . ARG F 1 99 ? 29.160 66.755 21.325 1.00 9.35 99 ARG F CA 1
ATOM 8318 C C . ARG F 1 99 ? 28.074 67.018 20.309 1.00 10.99 99 ARG F C 1
ATOM 8319 O O . ARG F 1 99 ? 28.227 66.841 19.080 1.00 12.76 99 ARG F O 1
ATOM 8327 N N . ALA F 1 100 ? 26.893 67.299 20.796 1.00 13.46 100 ALA F N 1
ATOM 8328 C CA . ALA F 1 100 ? 25.670 67.384 20.001 1.00 16.70 100 ALA F CA 1
ATOM 8329 C C . ALA F 1 100 ? 25.574 68.630 19.209 1.00 21.67 100 ALA F C 1
ATOM 8330 O O . ALA F 1 100 ? 25.925 69.680 19.652 1.00 26.21 100 ALA F O 1
ATOM 8332 N N . GLY F 1 101 ? 25.091 68.483 17.970 1.00 22.63 101 GLY F N 1
ATOM 8333 C CA . GLY F 1 101 ? 24.661 69.605 17.180 1.00 23.51 101 GLY F CA 1
ATOM 8334 C C . GLY F 1 101 ? 25.802 70.218 16.471 1.00 24.19 101 GLY F C 1
ATOM 8335 O O . GLY F 1 101 ? 25.609 71.174 15.727 1.00 29.90 101 GLY F O 1
ATOM 8336 N N . ALA F 1 102 ? 26.989 69.669 16.635 1.00 25.51 102 ALA F N 1
ATOM 8337 C CA . ALA F 1 102 ? 28.168 70.329 16.171 1.00 25.70 102 ALA F CA 1
ATOM 8338 C C . ALA F 1 102 ? 28.303 69.671 14.893 1.00 31.89 102 ALA F C 1
ATOM 8339 O O . ALA F 1 102 ? 28.245 68.431 14.887 1.00 30.63 102 ALA F O 1
ATOM 8341 N N . LYS F 1 103 ? 28.527 70.509 13.868 1.00 33.62 103 LYS F N 1
ATOM 8342 C CA . LYS F 1 103 ? 28.486 70.188 12.441 1.00 41.83 103 LYS F CA 1
ATOM 8343 C C . LYS F 1 103 ? 29.755 70.733 11.780 1.00 39.75 103 LYS F C 1
ATOM 8344 O O . LYS F 1 103 ? 30.466 69.978 11.125 1.00 42.76 103 LYS F O 1
ATOM 8350 N N . ASN F 1 104 ? 30.008 72.038 11.942 1.00 34.44 104 ASN F N 1
ATOM 8351 C CA . ASN F 1 104 ? 31.287 72.677 11.547 1.00 32.40 104 ASN F CA 1
ATOM 8352 C C . ASN F 1 104 ? 32.448 72.266 12.472 1.00 28.34 104 ASN F C 1
ATOM 8353 O O . ASN F 1 104 ? 32.523 72.727 13.646 1.00 23.76 104 ASN F O 1
ATOM 8358 N N . PRO F 1 105 ? 33.379 71.430 11.945 1.00 26.23 105 PRO F N 1
ATOM 8359 C CA . PRO F 1 105 ? 34.427 70.889 12.759 1.00 26.46 105 PRO F CA 1
ATOM 8360 C C . PRO F 1 105 ? 35.280 71.983 13.372 1.00 22.60 105 PRO F C 1
ATOM 8361 O O . PRO F 1 105 ? 35.920 71.730 14.362 1.00 20.41 105 PRO F O 1
ATOM 8365 N N . LYS F 1 106 ? 35.318 73.172 12.772 1.00 19.96 106 LYS F N 1
ATOM 8366 C CA . LYS F 1 106 ? 36.113 74.210 13.349 1.00 18.37 106 LYS F CA 1
ATOM 8367 C C . LYS F 1 106 ? 35.577 74.722 14.706 1.00 16.00 106 LYS F C 1
ATOM 8368 O O . LYS F 1 106 ? 36.324 75.335 15.448 1.00 16.04 106 LYS F O 1
ATOM 8374 N N . THR F 1 107 ? 34.363 74.362 15.036 1.00 14.71 107 THR F N 1
ATOM 8375 C CA . THR F 1 107 ? 33.799 74.695 16.352 1.00 13.98 107 THR F CA 1
ATOM 8376 C C . THR F 1 107 ? 34.156 73.650 17.410 1.00 13.41 107 THR F C 1
ATOM 8377 O O . THR F 1 107 ? 33.880 73.831 18.606 1.00 12.85 107 THR F O 1
ATOM 8381 N N . LEU F 1 108 ? 34.717 72.526 17.004 1.00 11.89 108 LEU F N 1
ATOM 8382 C CA . LEU F 1 108 ? 34.961 71.456 17.972 1.00 11.76 108 LEU F CA 1
ATOM 8383 C C . LEU F 1 108 ? 35.956 71.702 19.090 1.00 11.71 108 LEU F C 1
ATOM 8384 O O . LEU F 1 108 ? 35.656 71.385 20.235 1.00 10.86 108 LEU F O 1
ATOM 8389 N N . PRO F 1 109 ? 37.154 72.245 18.822 1.00 11.50 109 PRO F N 1
ATOM 8390 C CA . PRO F 1 109 ? 38.223 72.256 19.805 1.00 11.00 109 PRO F CA 1
ATOM 8391 C C . PRO F 1 109 ? 38.104 73.317 20.833 1.00 9.81 109 PRO F C 1
ATOM 8392 O O . PRO F 1 109 ? 38.977 74.180 20.989 1.00 10.59 109 PRO F O 1
ATOM 8396 N N . TYR F 1 110 ? 37.039 73.229 21.578 1.00 9.98 110 TYR F N 1
ATOM 8397 C CA . TYR F 1 110 ? 36.670 74.158 22.635 1.00 10.12 110 TYR F CA 1
ATOM 8398 C C . TYR F 1 110 ? 36.094 73.345 23.779 1.00 10.73 110 TYR F C 1
ATOM 8399 O O . TYR F 1 110 ? 35.475 72.256 23.583 1.00 12.61 110 TYR F O 1
ATOM 8408 N N . MET F 1 111 ? 36.303 73.852 24.971 1.00 9.80 111 MET F N 1
ATOM 8409 C CA . MET F 1 111 ? 35.643 73.331 26.155 1.00 10.09 111 MET F CA 1
ATOM 8410 C C . MET F 1 111 ? 34.908 74.437 26.899 1.00 10.12 111 MET F C 1
ATOM 8411 O O . MET F 1 111 ? 35.231 75.631 26.723 1.00 10.49 111 MET F O 1
ATOM 8416 N N . ASN F 1 112 ? 34.022 74.059 27.798 1.00 11.79 112 ASN F N 1
ATOM 8417 C CA . ASN F 1 112 ? 33.239 75.097 28.485 1.00 13.75 112 ASN F CA 1
ATOM 8418 C C . ASN F 1 112 ? 33.984 75.903 29.530 1.00 16.68 112 ASN F C 1
ATOM 8419 O O . ASN F 1 112 ? 33.542 77.039 29.961 1.00 19.64 112 ASN F O 1
ATOM 8424 N N . GLY F 1 113 ? 35.092 75.376 30.001 1.00 12.34 113 GLY F N 1
ATOM 8425 C CA . GLY F 1 113 ? 35.869 76.074 31.033 1.00 12.43 113 GLY F CA 1
ATOM 8426 C C . GLY F 1 113 ? 37.127 75.295 31.347 1.00 11.36 113 GLY F C 1
ATOM 8427 O O . GLY F 1 113 ? 37.386 74.282 30.666 1.00 10.90 113 GLY F O 1
ATOM 8428 N N . HIS F 1 114 ? 37.843 75.758 32.363 1.00 11.55 114 HIS F N 1
ATOM 8429 C CA . HIS F 1 114 ? 39.164 75.201 32.737 1.00 11.40 114 HIS F CA 1
ATOM 8430 C C . HIS F 1 114 ? 39.130 73.956 33.612 1.00 10.85 114 HIS F C 1
ATOM 8431 O O . HIS F 1 114 ? 40.178 73.329 33.766 1.00 10.83 114 HIS F O 1
ATOM 8438 N N . ALA F 1 115 ? 37.931 73.648 34.073 1.00 9.56 115 ALA F N 1
ATOM 8439 C CA . ALA F 1 115 ? 37.668 72.471 34.951 1.00 9.62 115 ALA F CA 1
ATOM 8440 C C . ALA F 1 115 ? 36.534 71.671 34.403 1.00 10.45 115 ALA F C 1
ATOM 8441 O O . ALA F 1 115 ? 35.623 72.217 33.761 1.00 10.91 115 ALA F O 1
ATOM 8443 N N . TYR F 1 116 ? 36.495 70.369 34.742 1.00 8.72 116 TYR F N 1
ATOM 8444 C CA . TYR F 1 116 ? 35.403 69.471 34.278 1.00 7.12 116 TYR F CA 1
ATOM 8445 C C . TYR F 1 116 ? 35.104 68.465 35.353 1.00 6.41 116 TYR F C 1
ATOM 8446 O O . TYR F 1 116 ? 36.006 67.976 36.033 1.00 6.37 116 TYR F O 1
ATOM 8455 N N . LYS F 1 117 ? 33.803 68.207 35.495 1.00 6.14 117 LYS F N 1
ATOM 8456 C CA . LYS F 1 117 ? 33.395 66.989 36.227 1.00 6.51 117 LYS F CA 1
ATOM 8457 C C . LYS F 1 117 ? 33.570 65.815 35.290 1.00 6.48 117 LYS F C 1
ATOM 8458 O O . LYS F 1 117 ? 33.361 65.922 34.101 1.00 7.29 117 LYS F O 1
ATOM 8464 N N . GLN F 1 118 ? 33.929 64.686 35.859 1.00 6.18 118 GLN F N 1
ATOM 8465 C CA . GLN F 1 118 ? 34.270 63.493 35.081 1.00 5.78 118 GLN F CA 1
ATOM 8466 C C . GLN F 1 118 ? 33.062 62.710 34.567 1.00 7.14 118 GLN F C 1
ATOM 8467 O O . GLN F 1 118 ? 33.195 61.736 33.832 1.00 5.93 118 GLN F O 1
ATOM 8473 N N . PHE F 1 119 ? 31.887 63.122 34.993 1.00 6.47 119 PHE F N 1
ATOM 8474 C CA . PHE F 1 119 ? 30.637 62.620 34.568 1.00 6.58 119 PHE F CA 1
ATOM 8475 C C . PHE F 1 119 ? 29.645 63.757 34.583 1.00 7.21 119 PHE F C 1
ATOM 8476 O O . PHE F 1 119 ? 29.951 64.845 35.071 1.00 8.08 119 PHE F O 1
ATOM 8484 N N . GLY F 1 120 ? 28.465 63.510 34.070 1.00 7.30 120 GLY F N 1
ATOM 8485 C CA . GLY F 1 120 ? 27.456 64.601 33.927 1.00 7.38 120 GLY F CA 1
ATOM 8486 C C . GLY F 1 120 ? 27.614 65.327 32.631 1.00 7.95 120 GLY F C 1
ATOM 8487 O O . GLY F 1 120 ? 28.611 65.191 31.900 1.00 8.41 120 GLY F O 1
ATOM 8488 N N . ASP F 1 121 ? 26.585 66.107 32.324 1.00 8.69 121 ASP F N 1
ATOM 8489 C CA . ASP F 1 121 ? 26.445 66.768 31.026 1.00 8.47 121 ASP F CA 1
ATOM 8490 C C . ASP F 1 121 ? 26.805 68.224 31.150 1.00 9.86 121 ASP F C 1
ATOM 8491 O O . ASP F 1 121 ? 26.685 68.838 32.234 1.00 10.08 121 ASP F O 1
ATOM 8496 N N . ILE F 1 122 ? 27.299 68.756 30.021 1.00 10.06 122 ILE F N 1
ATOM 8497 C CA . ILE F 1 122 ? 27.815 70.120 29.913 1.00 10.49 122 ILE F CA 1
ATOM 8498 C C . ILE F 1 122 ? 26.929 70.913 28.956 1.00 9.87 122 ILE F C 1
ATOM 8499 O O . ILE F 1 122 ? 26.580 70.462 27.844 1.00 8.90 122 ILE F O 1
ATOM 8504 N N . TYR F 1 123 ? 26.559 72.142 29.380 1.00 11.58 123 TYR F N 1
ATOM 8505 C CA . TYR F 1 123 ? 25.869 73.006 28.490 1.00 10.15 123 TYR F CA 1
ATOM 8506 C C . TYR F 1 123 ? 26.349 74.451 28.567 1.00 10.39 123 TYR F C 1
ATOM 8507 O O . TYR F 1 123 ? 26.419 75.040 29.688 1.00 11.65 123 TYR F O 1
ATOM 8516 N N . GLU F 1 124 ? 26.803 74.959 27.440 1.00 9.02 124 GLU F N 1
ATOM 8517 C CA . GLU F 1 124 ? 27.240 76.400 27.373 1.00 9.22 124 GLU F CA 1
ATOM 8518 C C . GLU F 1 124 ? 26.539 76.999 26.183 1.00 8.86 124 GLU F C 1
ATOM 8519 O O . GLU F 1 124 ? 26.934 76.834 25.038 1.00 9.44 124 GLU F O 1
ATOM 8525 N N . PRO F 1 125 ? 25.396 77.621 26.416 1.00 8.94 125 PRO F N 1
ATOM 8526 C CA . PRO F 1 125 ? 24.647 78.180 25.285 1.00 9.27 125 PRO F CA 1
ATOM 8527 C C . PRO F 1 125 ? 25.377 79.324 24.609 1.00 9.72 125 PRO F C 1
ATOM 8528 O O . PRO F 1 125 ? 25.971 80.145 25.302 1.00 10.24 125 PRO F O 1
ATOM 8532 N N . ASN F 1 126 ? 25.245 79.418 23.286 1.00 9.27 126 ASN F N 1
ATOM 8533 C CA . ASN F 1 126 ? 25.869 80.482 22.514 1.00 11.72 126 ASN F CA 1
ATOM 8534 C C . ASN F 1 126 ? 27.282 80.811 22.957 1.00 12.43 126 ASN F C 1
ATOM 8535 O O . ASN F 1 126 ? 27.662 81.955 23.310 1.00 11.64 126 ASN F O 1
ATOM 8544 N N . ALA F 1 127 ? 28.135 79.775 22.975 1.00 10.08 127 ALA F N 1
ATOM 8545 C CA . ALA F 1 127 ? 29.422 79.889 23.586 1.00 10.84 127 ALA F CA 1
ATOM 8546 C C . ALA F 1 127 ? 30.336 80.743 22.713 1.00 11.69 127 ALA F C 1
ATOM 8547 O O . ALA F 1 127 ? 30.228 80.697 21.487 1.00 12.96 127 ALA F O 1
ATOM 8549 N N . GLU F 1 128 ? 31.164 81.508 23.381 1.00 12.61 128 GLU F N 1
ATOM 8550 C CA . GLU F 1 128 ? 32.204 82.327 22.726 1.00 16.26 128 GLU F CA 1
ATOM 8551 C C . GLU F 1 128 ? 33.535 82.069 23.399 1.00 15.57 128 GLU F C 1
ATOM 8552 O O . GLU F 1 128 ? 33.606 81.820 24.593 1.00 17.45 128 GLU F O 1
ATOM 8558 N N . ALA F 1 129 ? 34.595 82.096 22.619 1.00 17.12 129 ALA F N 1
ATOM 8559 C CA . ALA F 1 129 ? 35.903 81.996 23.095 1.00 18.93 129 ALA F CA 1
ATOM 8560 C C . ALA F 1 129 ? 36.696 83.208 22.522 1.00 26.92 129 ALA F C 1
ATOM 8561 O O . ALA F 1 129 ? 36.163 83.967 21.736 1.00 25.92 129 ALA F O 1
ATOM 8563 N N . THR F 1 130 ? 37.942 83.367 22.911 1.00 32.99 130 THR F N 1
ATOM 8564 C CA . THR F 1 130 ? 38.697 84.608 22.552 1.00 37.12 130 THR F CA 1
ATOM 8565 C C . THR F 1 130 ? 39.959 84.156 21.913 1.00 34.40 130 THR F C 1
ATOM 8566 O O . THR F 1 130 ? 40.603 83.322 22.507 1.00 36.26 130 THR F O 1
ATOM 8570 N N . PRO F 1 136 ? 36.921 87.758 19.899 1.00 53.01 136 PRO F N 1
ATOM 8571 C CA . PRO F 1 136 ? 35.878 86.773 20.242 1.00 52.57 136 PRO F CA 1
ATOM 8572 C C . PRO F 1 136 ? 35.459 85.916 19.066 1.00 45.71 136 PRO F C 1
ATOM 8573 O O . PRO F 1 136 ? 35.299 86.406 17.963 1.00 43.99 136 PRO F O 1
ATOM 8577 N N . VAL F 1 137 ? 35.270 84.632 19.339 1.00 33.43 137 VAL F N 1
ATOM 8578 C CA . VAL F 1 137 ? 35.001 83.616 18.342 1.00 29.22 137 VAL F CA 1
ATOM 8579 C C . VAL F 1 137 ? 33.685 82.914 18.730 1.00 24.46 137 VAL F C 1
ATOM 8580 O O . VAL F 1 137 ? 33.559 82.528 19.851 1.00 18.44 137 VAL F O 1
ATOM 8584 N N . LYS F 1 138 ? 32.730 82.784 17.824 1.00 23.25 138 LYS F N 1
ATOM 8585 C CA . LYS F 1 138 ? 31.434 82.121 18.105 1.00 23.86 138 LYS F CA 1
ATOM 8586 C C . LYS F 1 138 ? 31.532 80.646 17.857 1.00 22.98 138 LYS F C 1
ATOM 8587 O O . LYS F 1 138 ? 31.756 80.203 16.736 1.00 25.64 138 LYS F O 1
ATOM 8593 N N . VAL F 1 139 ? 31.347 79.866 18.913 1.00 16.71 139 VAL F N 1
ATOM 8594 C CA . VAL F 1 139 ? 31.543 78.420 18.883 1.00 19.83 139 VAL F CA 1
ATOM 8595 C C . VAL F 1 139 ? 30.214 77.729 18.723 1.00 16.23 139 VAL F C 1
ATOM 8596 O O . VAL F 1 139 ? 30.169 76.510 18.451 1.00 18.66 139 VAL F O 1
ATOM 8600 N N . GLY F 1 140 ? 29.107 78.432 18.991 1.00 15.20 140 GLY F N 1
ATOM 8601 C CA . GLY F 1 140 ? 27.770 77.863 18.986 1.00 14.24 140 GLY F CA 1
ATOM 8602 C C . GLY F 1 140 ? 27.462 77.251 20.367 1.00 11.43 140 GLY F C 1
ATOM 8603 O O . GLY F 1 140 ? 28.273 77.372 21.292 1.00 11.79 140 GLY F O 1
ATOM 8604 N N . ASN F 1 141 ? 26.321 76.612 20.476 1.00 11.93 141 ASN F N 1
ATOM 8605 C CA . ASN F 1 141 ? 25.958 75.943 21.735 1.00 11.25 141 ASN F CA 1
ATOM 8606 C C . ASN F 1 141 ? 26.948 74.815 21.944 1.00 12.41 141 ASN F C 1
ATOM 8607 O O . ASN F 1 141 ? 27.163 74.020 21.006 1.00 13.45 141 ASN F O 1
ATOM 8612 N N . ILE F 1 142 ? 27.523 74.700 23.131 1.00 9.51 142 ILE F N 1
ATOM 8613 C CA . ILE F 1 142 ? 28.312 73.505 23.478 1.00 9.35 142 ILE F CA 1
ATOM 8614 C C . ILE F 1 142 ? 27.311 72.668 24.290 1.00 9.46 142 ILE F C 1
ATOM 8615 O O . ILE F 1 142 ? 26.894 73.032 25.374 1.00 9.30 142 ILE F O 1
ATOM 8620 N N . ILE F 1 143 ? 27.020 71.514 23.770 1.00 8.73 143 ILE F N 1
ATOM 8621 C CA . ILE F 1 143 ? 26.205 70.527 24.393 1.00 8.79 143 ILE F CA 1
ATOM 8622 C C . ILE F 1 143 ? 27.063 69.285 24.434 1.00 8.10 143 ILE F C 1
ATOM 8623 O O . ILE F 1 143 ? 27.368 68.730 23.369 1.00 7.27 143 ILE F O 1
ATOM 8628 N N . MET F 1 144 ? 27.340 68.782 25.631 1.00 7.51 144 MET F N 1
ATOM 8629 C CA . MET F 1 144 ? 28.113 67.525 25.773 1.00 8.13 144 MET F CA 1
ATOM 8630 C C . MET F 1 144 ? 27.366 66.563 26.633 1.00 8.34 144 MET F C 1
ATOM 8631 O O . MET F 1 144 ? 27.159 66.841 27.845 1.00 7.81 144 MET F O 1
ATOM 8636 N N . LYS F 1 145 ? 26.896 65.483 26.032 1.00 8.49 145 LYS F N 1
ATOM 8637 C CA . LYS F 1 145 ? 26.131 64.487 26.747 1.00 9.43 145 LYS F CA 1
ATOM 8638 C C . LYS F 1 145 ? 27.009 63.339 27.183 1.00 8.12 145 LYS F C 1
ATOM 8639 O O . LYS F 1 145 ? 27.697 62.749 26.348 1.00 7.12 145 LYS F O 1
ATOM 8645 N N . PHE F 1 146 ? 27.058 63.052 28.461 1.00 6.94 146 PHE F N 1
ATOM 8646 C CA . PHE F 1 146 ? 27.952 62.004 28.989 1.00 7.07 146 PHE F CA 1
ATOM 8647 C C . PHE F 1 146 ? 27.602 60.643 28.396 1.00 6.85 146 PHE F C 1
ATOM 8648 O O . PHE F 1 146 ? 26.422 60.242 28.354 1.00 7.48 146 PHE F O 1
ATOM 8656 N N . ILE F 1 147 ? 28.657 59.957 27.973 1.00 6.93 147 ILE F N 1
ATOM 8657 C CA . ILE F 1 147 ? 28.560 58.622 27.461 1.00 6.73 147 ILE F CA 1
ATOM 8658 C C . ILE F 1 147 ? 29.099 57.542 28.444 1.00 6.47 147 ILE F C 1
ATOM 8659 O O . ILE F 1 147 ? 28.391 56.617 28.863 1.00 8.38 147 ILE F O 1
ATOM 8664 N N . THR F 1 148 ? 30.374 57.652 28.789 1.00 6.07 148 THR F N 1
ATOM 8665 C CA . THR F 1 148 ? 31.051 56.763 29.703 1.00 5.91 148 THR F CA 1
ATOM 8666 C C . THR F 1 148 ? 32.321 57.355 30.214 1.00 5.35 148 THR F C 1
ATOM 8667 O O . THR F 1 148 ? 32.782 58.409 29.749 1.00 5.75 148 THR F O 1
ATOM 8671 N N . ASN F 1 149 ? 32.898 56.691 31.205 1.00 4.93 149 ASN F N 1
ATOM 8672 C CA . ASN F 1 149 ? 34.189 57.017 31.744 1.00 5.37 149 ASN F CA 1
ATOM 8673 C C . ASN F 1 149 ? 34.848 55.796 32.322 1.00 5.65 149 ASN F C 1
ATOM 8674 O O . ASN F 1 149 ? 34.254 54.743 32.299 1.00 5.63 149 ASN F O 1
ATOM 8679 N N . GLY F 1 150 ? 36.124 55.953 32.706 1.00 6.62 150 GLY F N 1
ATOM 8680 C CA . GLY F 1 150 ? 36.794 54.973 33.460 1.00 6.22 150 GLY F CA 1
ATOM 8681 C C . GLY F 1 150 ? 38.133 55.466 33.913 1.00 5.85 150 GLY F C 1
ATOM 8682 O O . GLY F 1 150 ? 38.747 56.269 33.221 1.00 5.61 150 GLY F O 1
ATOM 8683 N N . PHE F 1 151 ? 38.659 54.725 34.875 1.00 5.50 151 PHE F N 1
ATOM 8684 C CA . PHE F 1 151 ? 40.032 54.838 35.313 1.00 5.58 151 PHE F CA 1
ATOM 8685 C C . PHE F 1 151 ? 40.634 53.520 35.668 1.00 6.36 151 PHE F C 1
ATOM 8686 O O . PHE F 1 151 ? 39.959 52.678 36.192 1.00 5.81 151 PHE F O 1
ATOM 8694 N N . ASP F 1 152 ? 41.925 53.427 35.339 1.00 6.20 152 ASP F N 1
ATOM 8695 C CA . ASP F 1 152 ? 42.744 52.280 35.741 1.00 6.74 152 ASP F CA 1
ATOM 8696 C C . ASP F 1 152 ? 42.867 52.195 37.244 1.00 7.14 152 ASP F C 1
ATOM 8697 O O . ASP F 1 152 ? 43.642 52.885 37.836 1.00 7.26 152 ASP F O 1
ATOM 8702 N N . ARG F 1 153 ? 42.143 51.247 37.865 1.00 7.59 153 ARG F N 1
ATOM 8703 C CA . ARG F 1 153 ? 42.177 51.076 39.284 1.00 7.84 153 ARG F CA 1
ATOM 8704 C C . ARG F 1 153 ? 43.147 50.038 39.770 1.00 8.47 153 ARG F C 1
ATOM 8705 O O . ARG F 1 153 ? 43.463 49.968 40.959 1.00 8.72 153 ARG F O 1
ATOM 8713 N N . ASP F 1 154 ? 43.681 49.280 38.848 1.00 7.95 154 ASP F N 1
ATOM 8714 C CA . ASP F 1 154 ? 44.703 48.256 39.213 1.00 8.19 154 ASP F CA 1
ATOM 8715 C C . ASP F 1 154 ? 45.952 48.912 39.762 1.00 9.25 154 ASP F C 1
ATOM 8716 O O . ASP F 1 154 ? 46.472 49.858 39.177 1.00 9.15 154 ASP F O 1
ATOM 8721 N N . GLY F 1 155 ? 46.452 48.357 40.858 1.00 9.87 155 GLY F N 1
ATOM 8722 C CA . GLY F 1 155 ? 47.696 48.813 41.434 1.00 10.56 155 GLY F CA 1
ATOM 8723 C C . GLY F 1 155 ? 47.522 49.911 42.474 1.00 11.98 155 GLY F C 1
ATOM 8724 O O . GLY F 1 155 ? 48.497 50.293 43.117 1.00 12.63 155 GLY F O 1
ATOM 8725 N N . MET F 1 156 ? 46.288 50.389 42.676 1.00 10.20 156 MET F N 1
ATOM 8726 C CA . MET F 1 156 ? 46.073 51.498 43.612 1.00 9.91 156 MET F CA 1
ATOM 8727 C C . MET F 1 156 ? 45.986 50.993 45.053 1.00 11.32 156 MET F C 1
ATOM 8728 O O . MET F 1 156 ? 45.896 51.804 45.958 1.00 13.30 156 MET F O 1
ATOM 8733 N N . GLY F 1 157 ? 45.943 49.658 45.235 1.00 13.03 157 GLY F N 1
ATOM 8734 C CA . GLY F 1 157 ? 45.914 49.131 46.589 1.00 13.93 157 GLY F CA 1
ATOM 8735 C C . GLY F 1 157 ? 44.528 48.652 46.960 1.00 14.29 157 GLY F C 1
ATOM 8736 O O . GLY F 1 157 ? 43.569 48.674 46.132 1.00 14.40 157 GLY F O 1
ATOM 8737 N N . ASP F 1 158 ? 44.361 48.165 48.193 1.00 14.60 158 ASP F N 1
ATOM 8738 C CA . ASP F 1 158 ? 43.120 47.495 48.541 1.00 16.70 158 ASP F CA 1
ATOM 8739 C C . ASP F 1 158 ? 41.977 48.438 48.788 1.00 16.16 158 ASP F C 1
ATOM 8740 O O . ASP F 1 158 ? 40.827 48.073 48.687 1.00 18.96 158 ASP F O 1
ATOM 8745 N N . ALA F 1 159 ? 42.268 49.679 49.107 1.00 15.04 159 ALA F N 1
ATOM 8746 C CA . ALA F 1 159 ? 41.229 50.661 49.305 1.00 16.26 159 ALA F CA 1
ATOM 8747 C C . ALA F 1 159 ? 41.714 52.016 48.846 1.00 16.66 159 ALA F C 1
ATOM 8748 O O . ALA F 1 159 ? 42.815 52.421 49.134 1.00 18.25 159 ALA F O 1
ATOM 8750 N N . LEU F 1 160 ? 40.842 52.749 48.211 1.00 13.55 160 LEU F N 1
ATOM 8751 C CA . LEU F 1 160 ? 41.143 54.114 47.869 1.00 13.43 160 LEU F CA 1
ATOM 8752 C C . LEU F 1 160 ? 40.748 55.111 48.961 1.00 14.22 160 LEU F C 1
ATOM 8753 O O . LEU F 1 160 ? 39.779 54.919 49.643 1.00 16.19 160 LEU F O 1
ATOM 8758 N N . PRO F 1 161 ? 41.491 56.197 49.062 1.00 15.86 161 PRO F N 1
ATOM 8759 C CA . PRO F 1 161 ? 41.079 57.306 49.914 1.00 15.97 161 PRO F CA 1
ATOM 8760 C C . PRO F 1 161 ? 39.619 57.745 49.683 1.00 14.56 161 PRO F C 1
ATOM 8761 O O . PRO F 1 161 ? 39.084 57.612 48.582 1.00 12.40 161 PRO F O 1
ATOM 8765 N N . ALA F 1 162 ? 38.961 58.312 50.716 1.00 14.11 162 ALA F N 1
ATOM 8766 C CA . ALA F 1 162 ? 37.568 58.635 50.629 1.00 13.71 162 ALA F CA 1
ATOM 8767 C C . ALA F 1 162 ? 37.254 59.716 49.607 1.00 12.35 162 ALA F C 1
ATOM 8768 O O . ALA F 1 162 ? 36.147 59.816 49.118 1.00 13.22 162 ALA F O 1
ATOM 8770 N N . GLU F 1 163 ? 38.248 60.539 49.307 1.00 13.95 163 GLU F N 1
ATOM 8771 C CA . GLU F 1 163 ? 38.044 61.523 48.269 1.00 13.09 163 GLU F CA 1
ATOM 8772 C C . GLU F 1 163 ? 37.655 60.968 46.898 1.00 11.00 163 GLU F C 1
ATOM 8773 O O . GLU F 1 163 ? 37.165 61.711 46.080 1.00 9.97 163 GLU F O 1
ATOM 8779 N N . TYR F 1 164 ? 37.897 59.680 46.655 1.00 9.58 164 TYR F N 1
ATOM 8780 C CA . TYR F 1 164 ? 37.545 59.080 45.405 1.00 8.54 164 TYR F CA 1
ATOM 8781 C C . TYR F 1 164 ? 36.135 58.397 45.411 1.00 8.10 164 TYR F C 1
ATOM 8782 O O . TYR F 1 164 ? 35.801 57.697 44.443 1.00 7.66 164 TYR F O 1
ATOM 8791 N N . ASP F 1 165 ? 35.379 58.511 46.501 1.00 8.46 165 ASP F N 1
ATOM 8792 C CA . ASP F 1 165 ? 34.153 57.804 46.667 1.00 8.20 165 ASP F CA 1
ATOM 8793 C C . ASP F 1 165 ? 32.958 58.436 45.984 1.00 8.22 165 ASP F C 1
ATOM 8794 O O . ASP F 1 165 ? 32.016 58.852 46.634 1.00 9.30 165 ASP F O 1
ATOM 8799 N N . GLN F 1 166 ? 32.998 58.488 44.673 1.00 7.99 166 GLN F N 1
ATOM 8800 C CA . GLN F 1 166 ? 31.886 58.895 43.804 1.00 7.44 166 GLN F CA 1
ATOM 8801 C C . GLN F 1 166 ? 31.509 57.694 42.882 1.00 7.98 166 GLN F C 1
ATOM 8802 O O . GLN F 1 166 ? 32.368 57.134 42.179 1.00 7.06 166 GLN F O 1
ATOM 8808 N N . SER F 1 167 ? 30.251 57.353 42.866 1.00 7.79 167 SER F N 1
ATOM 8809 C CA . SER F 1 167 ? 29.757 56.155 42.212 1.00 7.18 167 SER F CA 1
ATOM 8810 C C . SER F 1 167 ? 29.965 56.199 40.703 1.00 7.14 167 SER F C 1
ATOM 8811 O O . SER F 1 167 ? 30.120 55.170 40.038 1.00 7.40 167 SER F O 1
ATOM 8814 N N . GLN F 1 168 ? 29.851 57.400 40.134 1.00 6.57 168 GLN F N 1
ATOM 8815 C CA . GLN F 1 168 ? 29.904 57.628 38.704 1.00 6.73 168 GLN F CA 1
ATOM 8816 C C . GLN F 1 168 ? 31.341 57.860 38.160 1.00 7.02 168 GLN F C 1
ATOM 8817 O O . GLN F 1 168 ? 31.500 58.117 36.951 1.00 6.59 168 GLN F O 1
ATOM 8823 N N . LEU F 1 169 ? 32.303 57.756 39.045 1.00 7.22 169 LEU F N 1
ATOM 8824 C CA . LEU F 1 169 ? 33.685 57.796 38.665 1.00 7.33 169 LEU F CA 1
ATOM 8825 C C . LEU F 1 169 ? 34.140 56.339 38.523 1.00 6.14 169 LEU F C 1
ATOM 8826 O O . LEU F 1 169 ? 34.435 55.721 39.557 1.00 7.39 169 LEU F O 1
ATOM 8831 N N . TYR F 1 170 ? 34.058 55.806 37.302 1.00 5.52 170 TYR F N 1
ATOM 8832 C CA . TYR F 1 170 ? 34.088 54.333 37.154 1.00 5.74 170 TYR F CA 1
ATOM 8833 C C . TYR F 1 170 ? 35.480 53.754 37.349 1.00 5.53 170 TYR F C 1
ATOM 8834 O O . TYR F 1 170 ? 36.386 53.984 36.532 1.00 6.31 170 TYR F O 1
ATOM 8843 N N . ARG F 1 171 ? 35.639 52.952 38.417 1.00 6.60 171 ARG F N 1
ATOM 8844 C CA . ARG F 1 171 ? 36.800 52.168 38.673 1.00 6.81 171 ARG F CA 1
ATOM 8845 C C . ARG F 1 171 ? 36.803 50.919 37.802 1.00 6.94 171 ARG F C 1
ATOM 8846 O O . ARG F 1 171 ? 35.862 50.107 37.857 1.00 6.52 171 ARG F O 1
ATOM 8854 N N . VAL F 1 172 ? 37.860 50.743 36.989 1.00 6.17 172 VAL F N 1
ATOM 8855 C CA . VAL F 1 172 ? 37.914 49.583 36.110 1.00 6.70 172 VAL F CA 1
ATOM 8856 C C . VAL F 1 172 ? 39.197 48.784 36.338 1.00 7.09 172 VAL F C 1
ATOM 8857 O O . VAL F 1 172 ? 40.278 49.351 36.427 1.00 6.34 172 VAL F O 1
ATOM 8861 N N . MET F 1 173 ? 39.065 47.450 36.473 1.00 7.75 173 MET F N 1
ATOM 8862 C CA . MET F 1 173 ? 40.228 46.575 36.781 1.00 8.62 173 MET F CA 1
ATOM 8863 C C . MET F 1 173 ? 40.326 45.534 35.708 1.00 8.75 173 MET F C 1
ATOM 8864 O O . MET F 1 173 ? 39.328 44.852 35.439 1.00 9.64 173 MET F O 1
ATOM 8869 N N . ASP F 1 174 ? 41.492 45.448 35.104 1.00 8.70 174 ASP F N 1
ATOM 8870 C CA . ASP F 1 174 ? 41.783 44.369 34.191 1.00 9.48 174 ASP F CA 1
ATOM 8871 C C . ASP F 1 174 ? 42.993 43.541 34.677 1.00 10.15 174 ASP F C 1
ATOM 8872 O O . ASP F 1 174 ? 43.531 42.724 33.916 1.00 10.35 174 ASP F O 1
ATOM 8877 N N . GLY F 1 175 ? 43.398 43.719 35.926 1.00 10.82 175 GLY F N 1
ATOM 8878 C CA . GLY F 1 175 ? 44.576 43.061 36.410 1.00 11.94 175 GLY F CA 1
ATOM 8879 C C . GLY F 1 175 ? 45.907 43.673 35.990 1.00 12.26 175 GLY F C 1
ATOM 8880 O O . GLY F 1 175 ? 46.987 43.174 36.384 1.00 13.72 175 GLY F O 1
ATOM 8881 N N . VAL F 1 176 ? 45.878 44.770 35.219 1.00 10.94 176 VAL F N 1
ATOM 8882 C CA . VAL F 1 176 ? 47.085 45.342 34.670 1.00 9.79 176 VAL F CA 1
ATOM 8883 C C . VAL F 1 176 ? 47.198 46.843 34.988 1.00 9.37 176 VAL F C 1
ATOM 8884 O O . VAL F 1 176 ? 46.472 47.622 34.379 1.00 9.04 176 VAL F O 1
ATOM 8888 N N . PRO F 1 177 ? 48.032 47.205 35.954 1.00 9.46 177 PRO F N 1
ATOM 8889 C CA . PRO F 1 177 ? 48.298 48.621 36.214 1.00 9.26 177 PRO F CA 1
ATOM 8890 C C . PRO F 1 177 ? 48.850 49.275 34.942 1.00 9.79 177 PRO F C 1
ATOM 8891 O O . PRO F 1 177 ? 49.684 48.726 34.234 1.00 10.18 177 PRO F O 1
ATOM 8895 N N . GLY F 1 178 ? 48.353 50.474 34.683 1.00 8.85 178 GLY F N 1
ATOM 8896 C CA . GLY F 1 178 ? 48.754 51.261 33.550 1.00 9.55 178 GLY F CA 1
ATOM 8897 C C . GLY F 1 178 ? 48.013 51.039 32.261 1.00 9.42 178 GLY F C 1
ATOM 8898 O O . GLY F 1 178 ? 48.325 51.682 31.275 1.00 10.71 178 GLY F O 1
ATOM 8899 N N . LYS F 1 179 ? 47.003 50.193 32.271 1.00 9.44 179 LYS F N 1
ATOM 8900 C CA . LYS F 1 179 ? 46.150 49.899 31.161 1.00 9.74 179 LYS F CA 1
ATOM 8901 C C . LYS F 1 179 ? 44.683 50.068 31.543 1.00 9.42 179 LYS F C 1
ATOM 8902 O O . LYS F 1 179 ? 44.220 49.703 32.655 1.00 8.96 179 LYS F O 1
ATOM 8908 N N . LEU F 1 180 ? 43.939 50.618 30.589 1.00 9.23 180 LEU F N 1
ATOM 8909 C CA . LEU F 1 180 ? 42.513 50.856 30.745 1.00 9.43 180 LEU F CA 1
ATOM 8910 C C . LEU F 1 180 ? 41.830 50.610 29.438 1.00 10.25 180 LEU F C 1
ATOM 8911 O O . LEU F 1 180 ? 42.391 50.965 28.353 1.00 11.85 180 LEU F O 1
ATOM 8916 N N . ALA F 1 181 ? 40.643 50.020 29.464 1.00 10.30 181 ALA F N 1
ATOM 8917 C CA . ALA F 1 181 ? 39.807 50.018 28.273 1.00 10.72 181 ALA F CA 1
ATOM 8918 C C . ALA F 1 181 ? 38.411 50.474 28.697 1.00 9.23 181 ALA F C 1
ATOM 8919 O O . ALA F 1 181 ? 37.956 50.126 29.769 1.00 9.59 181 ALA F O 1
ATOM 8921 N N . ILE F 1 182 ? 37.756 51.228 27.845 1.00 8.48 182 ILE F N 1
ATOM 8922 C CA . ILE F 1 182 ? 36.345 51.627 27.956 1.00 7.57 182 ILE F CA 1
ATOM 8923 C C . ILE F 1 182 ? 35.670 51.200 26.651 1.00 8.53 182 ILE F C 1
ATOM 8924 O O . ILE F 1 182 ? 36.370 51.112 25.616 1.00 8.43 182 ILE F O 1
ATOM 8929 N N . THR F 1 183 ? 34.366 51.081 26.676 1.00 8.16 183 THR F N 1
ATOM 8930 C CA . THR F 1 183 ? 33.540 50.772 25.516 1.00 8.98 183 THR F CA 1
ATOM 8931 C C . THR F 1 183 ? 32.220 51.580 25.605 1.00 9.16 183 THR F C 1
ATOM 8932 O O . THR F 1 183 ? 31.792 52.018 26.689 1.00 9.76 183 THR F O 1
ATOM 8936 N N . PHE F 1 184 ? 31.597 51.794 24.444 1.00 8.33 184 PHE F N 1
ATOM 8937 C CA . PHE F 1 184 ? 30.318 52.442 24.340 1.00 8.29 184 PHE F CA 1
ATOM 8938 C C . PHE F 1 184 ? 29.769 52.197 22.976 1.00 9.60 184 PHE F C 1
ATOM 8939 O O . PHE F 1 184 ? 30.538 51.912 22.029 1.00 10.51 184 PHE F O 1
ATOM 8947 N N . THR F 1 185 ? 28.464 52.232 22.860 1.00 10.82 185 THR F N 1
ATOM 8948 C CA . THR F 1 185 ? 27.817 52.205 21.532 1.00 12.94 185 THR F CA 1
ATOM 8949 C C . THR F 1 185 ? 27.257 53.564 21.303 1.00 11.91 185 THR F C 1
ATOM 8950 O O . THR F 1 185 ? 26.421 54.004 22.041 1.00 12.61 185 THR F O 1
ATOM 8954 N N . PRO F 1 186 ? 27.769 54.296 20.346 1.00 11.92 186 PRO F N 1
ATOM 8955 C CA . PRO F 1 186 ? 27.249 55.644 20.106 1.00 12.08 186 PRO F CA 1
ATOM 8956 C C . PRO F 1 186 ? 25.756 55.720 19.954 1.00 11.91 186 PRO F C 1
ATOM 8957 O O . PRO F 1 186 ? 25.171 54.988 19.113 1.00 13.74 186 PRO F O 1
ATOM 8961 N N . PRO F 1 187 ? 25.104 56.543 20.757 1.00 13.60 187 PRO F N 1
ATOM 8962 C CA . PRO F 1 187 ? 23.629 56.523 20.617 1.00 14.53 187 PRO F CA 1
ATOM 8963 C C . PRO F 1 187 ? 23.151 57.361 19.475 1.00 14.84 187 PRO F C 1
ATOM 8964 O O . PRO F 1 187 ? 21.991 57.265 19.101 1.00 15.48 187 PRO F O 1
ATOM 8968 N N . GLU F 1 188 ? 24.013 58.230 18.961 1.00 15.00 188 GLU F N 1
ATOM 8969 C CA . GLU F 1 188 ? 23.694 59.181 17.925 1.00 15.08 188 GLU F CA 1
ATOM 8970 C C . GLU F 1 188 ? 24.839 59.367 16.964 1.00 14.20 188 GLU F C 1
ATOM 8971 O O . GLU F 1 188 ? 26.020 59.196 17.294 1.00 13.40 188 GLU F O 1
ATOM 8977 N N . ASN F 1 189 ? 24.533 59.612 15.703 1.00 14.39 189 ASN F N 1
ATOM 8978 C CA . ASN F 1 189 ? 25.549 59.949 14.767 1.00 13.11 189 ASN F CA 1
ATOM 8979 C C . ASN F 1 189 ? 26.148 61.309 15.087 1.00 11.18 189 ASN F C 1
ATOM 8980 O O . ASN F 1 189 ? 25.440 62.259 15.427 1.00 12.48 189 ASN F O 1
ATOM 8985 N N . GLY F 1 190 ? 27.455 61.424 15.036 1.00 10.85 190 GLY F N 1
ATOM 8986 C CA . GLY F 1 190 ? 28.130 62.710 15.135 1.00 10.46 190 GLY F CA 1
ATOM 8987 C C . GLY F 1 190 ? 29.404 62.659 15.918 1.00 9.68 190 GLY F C 1
ATOM 8988 O O . GLY F 1 190 ? 30.046 61.627 16.006 1.00 9.94 190 GLY F O 1
ATOM 8989 N N . TRP F 1 191 ? 29.767 63.818 16.468 1.00 9.28 191 TRP F N 1
ATOM 8990 C CA . TRP F 1 191 ? 31.071 63.980 17.084 1.00 9.33 191 TRP F CA 1
ATOM 8991 C C . TRP F 1 191 ? 31.080 63.537 18.510 1.00 9.44 191 TRP F C 1
ATOM 8992 O O . TRP F 1 191 ? 30.162 63.917 19.288 1.00 9.37 191 TRP F O 1
ATOM 9003 N N . TYR F 1 192 ? 32.089 62.719 18.841 1.00 8.16 192 TYR F N 1
ATOM 9004 C CA . TYR F 1 192 ? 32.393 62.301 20.223 1.00 7.81 192 TYR F CA 1
ATOM 9005 C C . TYR F 1 192 ? 33.666 62.994 20.675 1.00 8.54 192 TYR F C 1
ATOM 9006 O O . TYR F 1 192 ? 34.657 63.030 19.964 1.00 10.16 192 TYR F O 1
ATOM 9015 N N . GLN F 1 193 ? 33.588 63.608 21.851 1.00 7.03 193 GLN F N 1
ATOM 9016 C CA . GLN F 1 193 ? 34.604 64.405 22.439 1.00 6.64 193 GLN F CA 1
ATOM 9017 C C . GLN F 1 193 ? 35.033 63.808 23.710 1.00 6.56 193 GLN F C 1
ATOM 9018 O O . GLN F 1 193 ? 34.196 63.543 24.548 1.00 6.59 193 GLN F O 1
ATOM 9024 N N . PHE F 1 194 ? 36.308 63.461 23.838 1.00 5.78 194 PHE F N 1
ATOM 9025 C CA . PHE F 1 194 ? 36.742 62.781 25.041 1.00 6.16 194 PHE F CA 1
ATOM 9026 C C . PHE F 1 194 ? 37.983 63.419 25.639 1.00 6.40 194 PHE F C 1
ATOM 9027 O O . PHE F 1 194 ? 38.812 63.992 24.943 1.00 7.85 194 PHE F O 1
ATOM 9035 N N . VAL F 1 195 ? 38.124 63.242 26.937 1.00 6.12 195 VAL F N 1
ATOM 9036 C CA . VAL F 1 195 ? 39.240 63.757 27.652 1.00 6.64 195 VAL F CA 1
ATOM 9037 C C . VAL F 1 195 ? 40.037 62.611 28.218 1.00 6.72 195 VAL F C 1
ATOM 9038 O O . VAL F 1 195 ? 39.426 61.709 28.803 1.00 6.54 195 VAL F O 1
ATOM 9042 N N . VAL F 1 196 ? 41.368 62.647 27.993 1.00 6.84 196 VAL F N 1
ATOM 9043 C CA . VAL F 1 196 ? 42.299 61.672 28.597 1.00 7.05 196 VAL F CA 1
ATOM 9044 C C . VAL F 1 196 ? 43.093 62.341 29.681 1.00 6.28 196 VAL F C 1
ATOM 9045 O O . VAL F 1 196 ? 43.590 63.486 29.494 1.00 6.72 196 VAL F O 1
ATOM 9049 N N . GLY F 1 197 ? 43.251 61.697 30.837 1.00 6.06 197 GLY F N 1
ATOM 9050 C CA . GLY F 1 197 ? 44.018 62.203 31.929 1.00 6.36 197 GLY F CA 1
ATOM 9051 C C . GLY F 1 197 ? 44.615 61.098 32.732 1.00 6.23 197 GLY F C 1
ATOM 9052 O O . GLY F 1 197 ? 44.697 59.913 32.252 1.00 6.79 197 GLY F O 1
ATOM 9053 N N . ALA F 1 198 ? 44.912 61.456 33.956 1.00 7.09 198 ALA F N 1
ATOM 9054 C CA . ALA F 1 198 ? 45.343 60.471 34.968 1.00 6.77 198 ALA F CA 1
ATOM 9055 C C . ALA F 1 198 ? 44.883 60.845 36.341 1.00 6.72 198 ALA F C 1
ATOM 9056 O O . ALA F 1 198 ? 44.447 61.969 36.585 1.00 6.99 198 ALA F O 1
ATOM 9058 N N . ILE F 1 199 ? 44.952 59.886 37.253 1.00 5.53 199 ILE F N 1
ATOM 9059 C CA . ILE F 1 199 ? 44.370 59.974 38.583 1.00 5.73 199 ILE F CA 1
ATOM 9060 C C . ILE F 1 199 ? 45.162 59.243 39.590 1.00 5.64 199 ILE F C 1
ATOM 9061 O O . ILE F 1 199 ? 45.734 58.127 39.218 1.00 6.36 199 ILE F O 1
ATOM 9066 N N . ASN F 1 200 ? 45.291 59.777 40.815 1.00 6.25 200 ASN F N 1
ATOM 9067 C CA . ASN F 1 200 ? 45.817 59.016 41.975 1.00 6.82 200 ASN F CA 1
ATOM 9068 C C . ASN F 1 200 ? 47.109 58.258 41.678 1.00 6.77 200 ASN F C 1
ATOM 9069 O O . ASN F 1 200 ? 47.151 57.046 41.852 1.00 7.32 200 ASN F O 1
ATOM 9074 N N . PRO F 1 201 ? 48.148 58.963 41.203 1.00 6.74 201 PRO F N 1
ATOM 9075 C CA . PRO F 1 201 ? 49.414 58.247 40.942 1.00 7.45 201 PRO F CA 1
ATOM 9076 C C . PRO F 1 201 ? 49.960 57.605 42.235 1.00 7.95 201 PRO F C 1
ATOM 9077 O O . PRO F 1 201 ? 49.805 58.065 43.374 1.00 8.65 201 PRO F O 1
ATOM 9081 N N . ASP F 1 202 ? 50.606 56.453 42.066 1.00 7.84 202 ASP F N 1
ATOM 9082 C CA . ASP F 1 202 ? 51.126 55.748 43.230 1.00 8.33 202 ASP F CA 1
ATOM 9083 C C . ASP F 1 202 ? 52.216 56.573 43.954 1.00 9.57 202 ASP F C 1
ATOM 9084 O O . ASP F 1 202 ? 53.120 57.164 43.319 1.00 9.06 202 ASP F O 1
ATOM 9089 N N . ILE F 1 203 ? 52.147 56.586 45.257 1.00 10.59 203 ILE F N 1
ATOM 9090 C CA . ILE F 1 203 ? 53.231 57.155 46.029 1.00 13.18 203 ILE F CA 1
ATOM 9091 C C . ILE F 1 203 ? 54.523 56.454 45.674 1.00 12.42 203 ILE F C 1
ATOM 9092 O O . ILE F 1 203 ? 54.533 55.254 45.370 1.00 11.02 203 ILE F O 1
ATOM 9097 N N . ASP F 1 204 ? 55.654 57.204 45.579 1.00 13.95 204 ASP F N 1
ATOM 9098 C CA . ASP F 1 204 ? 56.973 56.550 45.179 1.00 12.30 204 ASP F CA 1
ATOM 9099 C C . ASP F 1 204 ? 56.970 55.985 43.796 1.00 13.94 204 ASP F C 1
ATOM 9100 O O . ASP F 1 204 ? 57.196 54.778 43.531 1.00 14.63 204 ASP F O 1
ATOM 9105 N N . SER F 1 205 ? 56.727 56.842 42.855 1.00 12.00 205 SER F N 1
ATOM 9106 C CA . SER F 1 205 ? 56.714 56.545 41.445 1.00 12.72 205 SER F CA 1
ATOM 9107 C C . SER F 1 205 ? 57.021 57.759 40.648 1.00 12.16 205 SER F C 1
ATOM 9108 O O . SER F 1 205 ? 56.820 58.858 41.131 1.00 12.09 205 SER F O 1
ATOM 9111 N N . THR F 1 206 ? 57.427 57.517 39.415 1.00 13.66 206 THR F N 1
ATOM 9112 C CA . THR F 1 206 ? 57.665 58.557 38.435 1.00 14.16 206 THR F CA 1
ATOM 9113 C C . THR F 1 206 ? 56.479 59.464 38.388 1.00 13.07 206 THR F C 1
ATOM 9114 O O . THR F 1 206 ? 56.555 60.640 38.393 1.00 12.16 206 THR F O 1
ATOM 9118 N N . ALA F 1 207 ? 55.307 58.827 38.326 1.00 12.32 207 ALA F N 1
ATOM 9119 C CA . ALA F 1 207 ? 54.097 59.597 38.193 1.00 11.41 207 ALA F CA 1
ATOM 9120 C C . ALA F 1 207 ? 53.790 60.538 39.356 1.00 9.82 207 ALA F C 1
ATOM 9121 O O . ALA F 1 207 ? 53.240 61.597 39.161 1.00 9.14 207 ALA F O 1
ATOM 9123 N N . TYR F 1 208 ? 54.069 60.081 40.576 1.00 10.57 208 TYR F N 1
ATOM 9124 C CA . TYR F 1 208 ? 53.798 60.878 41.763 1.00 9.30 208 TYR F CA 1
ATOM 9125 C C . TYR F 1 208 ? 54.544 62.204 41.762 1.00 10.52 208 TYR F C 1
ATOM 9126 O O . TYR F 1 208 ? 53.993 63.196 42.133 1.00 9.85 208 TYR F O 1
ATOM 9135 N N . GLY F 1 209 ? 55.800 62.185 41.306 1.00 10.14 209 GLY F N 1
ATOM 9136 C CA . GLY F 1 209 ? 56.605 63.392 41.328 1.00 10.73 209 GLY F CA 1
ATOM 9137 C C . GLY F 1 209 ? 56.573 64.007 42.711 1.00 9.94 209 GLY F C 1
ATOM 9138 O O . GLY F 1 209 ? 56.804 63.343 43.722 1.00 9.94 209 GLY F O 1
ATOM 9139 N N . SER F 1 210 ? 56.385 65.326 42.766 1.00 10.47 210 SER F N 1
ATOM 9140 C CA . SER F 1 210 ? 56.328 66.052 44.024 1.00 11.62 210 SER F CA 1
ATOM 9141 C C . SER F 1 210 ? 55.024 65.914 44.791 1.00 12.27 210 SER F C 1
ATOM 9142 O O . SER F 1 210 ? 54.834 66.559 45.825 1.00 12.22 210 SER F O 1
ATOM 9145 N N . GLY F 1 211 ? 54.123 65.075 44.300 1.00 11.16 211 GLY F N 1
ATOM 9146 C CA . GLY F 1 211 ? 52.833 64.895 44.927 1.00 11.15 211 GLY F CA 1
ATOM 9147 C C . GLY F 1 211 ? 51.733 65.879 44.546 1.00 11.05 211 GLY F C 1
ATOM 9148 O O . GLY F 1 211 ? 51.886 66.676 43.633 1.00 11.21 211 GLY F O 1
ATOM 9149 N N . PRO F 1 212 ? 50.612 65.839 45.252 1.00 11.21 212 PRO F N 1
ATOM 9150 C CA . PRO F 1 212 ? 49.436 66.583 44.841 1.00 11.04 212 PRO F CA 1
ATOM 9151 C C . PRO F 1 212 ? 49.544 68.089 44.978 1.00 11.49 212 PRO F C 1
ATOM 9152 O O . PRO F 1 212 ? 48.853 68.818 44.295 1.00 11.49 212 PRO F O 1
ATOM 9156 N N . GLY F 1 213 ? 50.451 68.555 45.823 1.00 11.94 213 GLY F N 1
ATOM 9157 C CA . GLY F 1 213 ? 50.507 69.983 46.021 1.00 14.35 213 GLY F CA 1
ATOM 9158 C C . GLY F 1 213 ? 49.198 70.551 46.533 1.00 14.40 213 GLY F C 1
ATOM 9159 O O . GLY F 1 213 ? 48.579 70.015 47.441 1.00 16.20 213 GLY F O 1
ATOM 9160 N N . SER F 1 214 ? 48.747 71.671 45.964 1.00 15.20 214 SER F N 1
ATOM 9161 C CA . SER F 1 214 ? 47.454 72.230 46.399 1.00 17.33 214 SER F CA 1
ATOM 9162 C C . SER F 1 214 ? 46.313 71.590 45.645 1.00 18.30 214 SER F C 1
ATOM 9163 O O . SER F 1 214 ? 45.212 72.047 45.696 1.00 18.07 214 SER F O 1
ATOM 9166 N N . GLY F 1 215 ? 46.637 70.549 44.856 1.00 14.85 215 GLY F N 1
ATOM 9167 C CA . GLY F 1 215 ? 45.577 69.714 44.295 1.00 14.21 215 GLY F CA 1
ATOM 9168 C C . GLY F 1 215 ? 45.809 69.247 42.873 1.00 12.70 215 GLY F C 1
ATOM 9169 O O . GLY F 1 215 ? 45.272 68.164 42.479 1.00 11.48 215 GLY F O 1
ATOM 9170 N N . ALA F 1 216 ? 46.561 69.986 42.089 1.00 11.54 216 ALA F N 1
ATOM 9171 C CA . ALA F 1 216 ? 46.776 69.696 40.653 1.00 10.90 216 ALA F CA 1
ATOM 9172 C C . ALA F 1 216 ? 47.971 68.858 40.294 1.00 9.54 216 ALA F C 1
ATOM 9173 O O . ALA F 1 216 ? 48.233 68.423 39.134 1.00 9.68 216 ALA F O 1
ATOM 9175 N N . GLY F 1 217 ? 48.752 68.623 41.320 1.00 9.38 217 GLY F N 1
ATOM 9176 C CA . GLY F 1 217 ? 49.984 67.883 41.191 1.00 9.90 217 GLY F CA 1
ATOM 9177 C C . GLY F 1 217 ? 51.102 68.482 40.408 1.00 10.19 217 GLY F C 1
ATOM 9178 O O . GLY F 1 217 ? 51.077 69.693 40.081 1.00 11.47 217 GLY F O 1
ATOM 9179 N N . PRO F 1 218 ? 52.105 67.681 40.056 1.00 10.95 218 PRO F N 1
ATOM 9180 C CA . PRO F 1 218 ? 53.243 68.229 39.277 1.00 12.24 218 PRO F CA 1
ATOM 9181 C C . PRO F 1 218 ? 52.901 68.653 37.868 1.00 13.22 218 PRO F C 1
ATOM 9182 O O . PRO F 1 218 ? 51.903 68.227 37.309 1.00 14.13 218 PRO F O 1
ATOM 9186 N N . ALA F 1 219 ? 53.749 69.524 37.308 1.00 15.31 219 ALA F N 1
ATOM 9187 C CA . ALA F 1 219 ? 53.564 69.984 35.948 1.00 15.44 219 ALA F CA 1
ATOM 9188 C C . ALA F 1 219 ? 53.986 69.007 34.893 1.00 13.60 219 ALA F C 1
ATOM 9189 O O . ALA F 1 219 ? 53.691 69.185 33.721 1.00 17.80 219 ALA F O 1
ATOM 9191 N N . THR F 1 220 ? 54.675 67.907 35.257 1.00 12.57 220 THR F N 1
ATOM 9192 C CA . THR F 1 220 ? 55.176 66.997 34.373 1.00 12.81 220 THR F CA 1
ATOM 9193 C C . THR F 1 220 ? 54.114 66.340 33.521 1.00 14.64 220 THR F C 1
ATOM 9194 O O . THR F 1 220 ? 53.096 65.932 34.055 1.00 14.90 220 THR F O 1
ATOM 9198 N N . ALA F 1 221 ? 54.401 66.195 32.239 1.00 15.49 221 ALA F N 1
ATOM 9199 C CA . ALA F 1 221 ? 53.515 65.604 31.256 1.00 15.21 221 ALA F CA 1
ATOM 9200 C C . ALA F 1 221 ? 53.961 64.194 30.983 1.00 15.46 221 ALA F C 1
ATOM 9201 O O . ALA F 1 221 ? 55.132 63.899 30.720 1.00 19.54 221 ALA F O 1
ATOM 9203 N N . HIS F 1 222 ? 53.041 63.265 31.060 1.00 11.30 222 HIS F N 1
ATOM 9204 C CA . HIS F 1 222 ? 53.344 61.862 30.940 1.00 11.40 222 HIS F CA 1
ATOM 9205 C C . HIS F 1 222 ? 52.567 61.275 29.785 1.00 10.71 222 HIS F C 1
ATOM 9206 O O . HIS F 1 222 ? 51.403 61.633 29.559 1.00 11.63 222 HIS F O 1
ATOM 9213 N N . THR F 1 223 ? 53.181 60.377 29.013 1.00 10.29 223 THR F N 1
ATOM 9214 C CA . THR F 1 223 ? 52.583 59.846 27.841 1.00 10.90 223 THR F CA 1
ATOM 9215 C C . THR F 1 223 ? 51.609 58.712 28.132 1.00 11.13 223 THR F C 1
ATOM 9216 O O . THR F 1 223 ? 51.938 57.751 28.839 1.00 10.01 223 THR F O 1
ATOM 9220 N N . VAL F 1 224 ? 50.422 58.856 27.571 1.00 9.86 224 VAL F N 1
ATOM 9221 C CA . VAL F 1 224 ? 49.437 57.805 27.551 1.00 9.06 224 VAL F CA 1
ATOM 9222 C C . VAL F 1 224 ? 49.144 57.521 26.072 1.00 9.75 224 VAL F C 1
ATOM 9223 O O . VAL F 1 224 ? 48.763 58.445 25.340 1.00 10.25 224 VAL F O 1
ATOM 9227 N N . HIS F 1 225 ? 49.286 56.282 25.620 1.00 9.47 225 HIS F N 1
ATOM 9228 C CA . HIS F 1 225 ? 48.935 55.859 24.325 1.00 9.84 225 HIS F CA 1
ATOM 9229 C C . HIS F 1 225 ? 47.496 55.480 24.227 1.00 10.05 225 HIS F C 1
ATOM 9230 O O . HIS F 1 225 ? 46.956 54.763 25.078 1.00 10.31 225 HIS F O 1
ATOM 9237 N N . VAL F 1 226 ? 46.859 55.987 23.185 1.00 8.45 226 VAL F N 1
ATOM 9238 C CA . VAL F 1 226 ? 45.461 55.865 22.959 1.00 9.30 226 VAL F CA 1
ATOM 9239 C C . VAL F 1 226 ? 45.184 55.112 21.675 1.00 11.19 226 VAL F C 1
ATOM 9240 O O . VAL F 1 226 ? 45.769 55.452 20.620 1.00 11.99 226 VAL F O 1
ATOM 9244 N N . GLU F 1 227 ? 44.341 54.080 21.749 1.00 10.06 227 GLU F N 1
ATOM 9245 C CA . GLU F 1 227 ? 43.914 53.360 20.580 1.00 12.11 227 GLU F CA 1
ATOM 9246 C C . GLU F 1 227 ? 42.388 53.264 20.548 1.00 12.48 227 GLU F C 1
ATOM 9247 O O . GLU F 1 227 ? 41.732 52.722 21.500 1.00 10.25 227 GLU F O 1
ATOM 9258 N N . VAL F 1 228 ? 41.780 53.744 19.444 1.00 12.19 228 VAL F N 1
ATOM 9259 C CA . VAL F 1 228 ? 40.300 53.840 19.267 1.00 11.52 228 VAL F CA 1
ATOM 9260 C C . VAL F 1 228 ? 39.865 52.789 18.235 1.00 14.51 228 VAL F C 1
ATOM 9261 O O . VAL F 1 228 ? 40.291 52.878 17.070 1.00 16.72 228 VAL F O 1
ATOM 9265 N N . SER F 1 229 ? 39.096 51.791 18.632 1.00 14.06 229 SER F N 1
ATOM 9266 C CA . SER F 1 229 ? 38.622 50.760 17.701 1.00 14.23 229 SER F CA 1
ATOM 9267 C C . SER F 1 229 ? 37.311 51.166 17.123 1.00 14.94 229 SER F C 1
ATOM 9268 O O . SER F 1 229 ? 36.305 51.204 17.823 1.00 14.58 229 SER F O 1
ATOM 9271 N N . ILE F 1 230 ? 37.311 51.535 15.841 1.00 15.96 230 ILE F N 1
ATOM 9272 C CA . ILE F 1 230 ? 36.167 52.104 15.155 1.00 18.19 230 ILE F CA 1
ATOM 9273 C C . ILE F 1 230 ? 35.640 51.015 14.178 1.00 20.89 230 ILE F C 1
ATOM 9274 O O . ILE F 1 230 ? 36.400 50.516 13.363 1.00 24.16 230 ILE F O 1
ATOM 9279 N N . PRO F 1 231 ? 34.391 50.622 14.293 1.00 22.64 231 PRO F N 1
ATOM 9280 C CA . PRO F 1 231 ? 33.886 49.533 13.463 1.00 26.68 231 PRO F CA 1
ATOM 9281 C C . PRO F 1 231 ? 33.665 49.946 11.992 1.00 31.72 231 PRO F C 1
ATOM 9282 O O . PRO F 1 231 ? 33.541 51.128 11.687 1.00 33.02 231 PRO F O 1
#

Sequence (1197 aa):
ATAISGTFFDKNNTSADMTVRAYSWYNLSMGYLGTHHSNWGFVKLKKGKPVTIALTTEVSGLHPSITVWYRAGAKNPKTLPYMNGHAYKQFGDIYEPNAEATPVKVGNIIMKFITNGFDRDGMGDALPAEYDQSQLYRVMDGVPGKLAITFTPPENGWYQFVVGAINPDIDSTAYGSGPGSGAGPATAHTVHVEVSIPATAISGTFFDKNNTSADMTVRAYSWYNLSMGYLGTHHSNWGFVKLKKGKPVTIALTTEVSGLHPSITVWYRAGAKNPKTLPYMNGHAYKQFGDIYEPNAEATDAENNPVKVGNIIMKFITNGFDRDGMGDALPAEYDQSQLYRVMDGVPGKLAITFTPPENGWYQFVVGAINPDIDSTAYGSGPGSGAGPATAHTVHVEVSIPATAISGTFFDKNNTSADMTVRAYSWYNLSMGYLGTHHSNWGFVKLKKGKPVTIALTTEVSGLHPSITVWYRAGAKNPKTLPYMNGHAYKQFGDIYEPNAEATPVKVGNIIMKFITNGFDRDGMGDALPAEYDQSQLYRVMDGVPGKLAITFTPPENGWYQFVVGAINPDIDSTAYGSGPGSGAGPATAHTVHVEVSIPATAISGTFFDKNNTSADMTVRAYSWYNLSMGYLGTHHSNWGFVKLKKGKPVTIALTTEVSGLHPSITVWYRAGAKNPKTLPYMNGHAYKQFGDIYEPNAEATVKVGNIIMKFITNGFDRDGMGDALPAEYDQSQLYRVMDGVPGKLAITFTPPENGWYQFVVGAINPDIDSTAYGSGPGSGAGPATAHTVHVEVSIPATAISGTFFDKNNTSADMTVRAYSWYNLSMGYLGTHHSNWGFVKLKKGKPVTIALTTEVSGLHPSITVWYRAGAKNPKTLPYMNGHAYKQFGDIYEPNAEATDAENNPVKVGNIIMKFITNGFDRDGMGDALPAEYDQSQLYRVMDGVPGKLAITFTPPENGWYQFVVGAINPDIDSTAYGSGPGSGAGPATAHTVHVEVSIPATAISGTFFDKNNTSADMTVRAYSWYNLSMGYLGTHHSNWGFVKLKKGKPVTIALTTEVSGLHPSITVWYRAGAKNPKTLPYMNGHAYKQFGDIYEPNAEATPVKVGNIIMKFITNGFDRDGMGDALPAEYDQSQLYRVMDGVPGKLAITFTPPENGWYQFVVGAINPDIDSTAYGSGPGSGAGPATAHTVHVEVSIP

Solvent-accessible surface area: 45866 Å² total

Organism: NCBI:txid686340